Protein AF-A0A356QLD7-F1 (afdb_monomer)

Radius of gyration: 37.2 Å; Cα contacts (8 Å, |Δi|>4): 1533; chains: 1; bounding box: 114×73×101 Å

pLDDT: mean 79.78, std 14.45, range [24.66, 9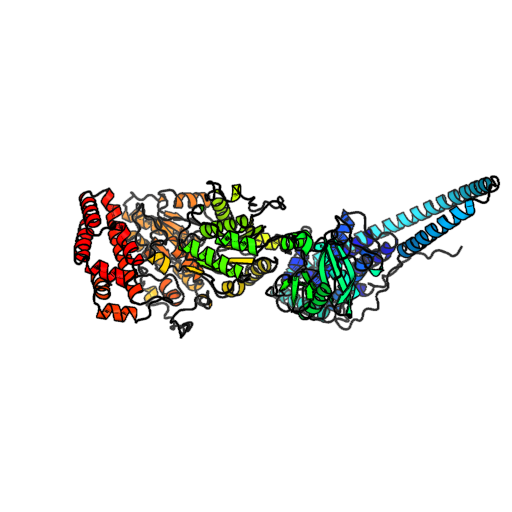7.38]

Foldseek 3Di:
DPDDDDPDDDQDPLQNLCVQPAPLLRLLLVQLLVCLQPHLLSNLLSLLVSLQLLLLVLCLLLLHDDDPPQDPLNSLLSSCVLLVFFQLLSLLSLLSNVLNVCSVPVVDDDSVSSQLSSVSSSLNSQLSCLLDPPCHLVDDGDDDDRRDHVVVVVVVVVVVVVVVVVVVVVVVVDDDDPPVVVVVVVVVVVVVVVVVVVVVVVVVVVVVVVVVSVVVSVVSVVVSVVVSVVSSVVVVVDDPVVSSVSNVSSSVSSVSSVVSRFDDPVNQQVLQQVLCVLLPEAGDLVCQEVVNVHAAAAPHWYWHAQCWFADPNDIDTFRTFTDHRQEGAETEAEDGLQDQFLVCQVVRQRRQQRDDADPPHDFLVVVLVHPDAADQDPDTHRRHQKYKTAHSAFADPVPQRRHAIWIFGRNDPPTDIGHARGDHHPVLSNLVSNDDLVQLLVQLVPDDCVQLPADPQLVVQLVLVSVCVVVVNLFAEEAEAFQNCPLSSVQSNLVSCCVSVVWQAEEEEEADLLVLVVSVVCQCCRQGPPGGGNCVVAPEDGEPNPPPQPRHRYYYYYLVRLLCQQSVDPSHDAQSSTAEYEYEALVPLAFPQDDDDPVCVVVVDSVVSNVSSVCSVRNHPYRYYYYHNQAEQSSCVRRNDHSYHDALLNCVLLVQWFFADDADEDDDPCNVVPDDDDPPDQPPCQPPVARDRPSHYDDFFDPDDQVVLLVVLLDLVNLLVVLLVVLVVDDLQDLAAEEEAHSDPSSLVSNLVSNQVNNCVVVVNPDDSQLEDEQEPPDPPNVVQLVCCQPHSGPRYYYYHQPPLDSHARQRHQEYEYSGAGGGLRSVSSSVSNHTGDDLLNLDLYHHYHYHSCNCVVCVSSHRSDGLCNDPPQDLVNLLCCLQDPVSVVVQQVDCDRDVVDTNLLSSLSVNLSVQLSLQSLLVNCCVVPVVSVVLQVVVCVVLVHRSNCVSSVLNVCGSNVSNVSCVVVVCVVVSSVVSNVSSD

Structure (mmCIF, N/CA/C/O backbone):
data_AF-A0A356QLD7-F1
#
_entry.id   AF-A0A356QLD7-F1
#
loop_
_atom_site.group_PDB
_atom_site.id
_atom_site.type_symbol
_atom_site.label_atom_id
_atom_site.label_alt_id
_atom_site.label_comp_id
_atom_site.label_asym_id
_atom_site.label_entity_id
_atom_site.label_seq_id
_atom_site.pdbx_PDB_ins_code
_atom_site.Cartn_x
_atom_site.Cartn_y
_atom_site.Cartn_z
_atom_site.occupancy
_atom_site.B_iso_or_equiv
_atom_site.auth_seq_id
_atom_site.auth_comp_id
_atom_site.auth_asym_id
_atom_site.auth_atom_id
_atom_site.pdbx_PDB_model_num
ATOM 1 N N . MET A 1 1 ? 48.887 16.736 -51.682 1.00 33.44 1 MET A N 1
ATOM 2 C CA . MET A 1 1 ? 48.473 17.944 -50.942 1.00 33.44 1 MET A CA 1
ATOM 3 C C . MET A 1 1 ? 47.177 18.452 -51.555 1.00 33.44 1 MET A C 1
ATOM 5 O O . MET A 1 1 ? 47.210 19.266 -52.467 1.00 33.44 1 MET A O 1
ATOM 9 N N . GLU A 1 2 ? 46.053 17.911 -51.096 1.00 24.66 2 GLU A N 1
ATOM 10 C CA . GLU A 1 2 ? 44.756 18.596 -51.143 1.00 24.66 2 GLU A CA 1
ATOM 11 C C . GLU A 1 2 ? 44.578 19.289 -49.783 1.00 24.66 2 GLU A C 1
ATOM 13 O O . GLU A 1 2 ? 45.031 18.735 -48.776 1.00 24.66 2 GLU A O 1
ATOM 18 N N . PRO A 1 3 ? 44.007 20.501 -49.714 1.00 34.22 3 PRO A N 1
ATOM 19 C CA . PRO A 1 3 ? 43.864 21.204 -48.450 1.00 34.22 3 PRO A CA 1
ATOM 20 C C . PRO A 1 3 ? 42.739 20.564 -47.630 1.00 34.22 3 PRO A C 1
ATOM 22 O O . PRO A 1 3 ? 41.598 20.488 -48.086 1.00 34.22 3 PRO A O 1
ATOM 25 N N . PHE A 1 4 ? 43.058 20.137 -46.406 1.00 29.44 4 PHE A N 1
ATOM 26 C CA . PHE A 1 4 ? 42.054 19.834 -45.391 1.00 29.44 4 PHE A CA 1
ATOM 27 C C . PHE A 1 4 ? 41.174 21.072 -45.178 1.00 29.44 4 PHE A C 1
ATOM 29 O O . PHE A 1 4 ? 41.650 22.197 -45.003 1.00 29.44 4 PHE A O 1
ATOM 36 N N . VAL A 1 5 ? 39.869 20.853 -45.289 1.00 28.53 5 VAL A N 1
ATOM 37 C CA . VAL A 1 5 ? 38.830 21.877 -45.238 1.00 28.53 5 VAL A CA 1
ATOM 38 C C . VAL A 1 5 ? 38.824 22.535 -43.857 1.00 28.53 5 VAL A C 1
ATOM 40 O O . VAL A 1 5 ? 38.742 21.860 -42.836 1.00 28.53 5 VAL A O 1
ATOM 43 N N . ARG A 1 6 ? 38.895 23.871 -43.841 1.00 30.77 6 ARG A N 1
ATOM 44 C CA . ARG A 1 6 ? 38.739 24.710 -42.646 1.00 30.77 6 ARG A CA 1
ATOM 45 C C . ARG A 1 6 ? 37.404 24.401 -41.955 1.00 30.77 6 ARG A C 1
ATOM 47 O O . ARG A 1 6 ? 36.352 24.555 -42.574 1.00 30.77 6 ARG A O 1
ATOM 54 N N . VAL A 1 7 ? 37.441 24.043 -40.672 1.00 35.09 7 VAL A N 1
ATOM 55 C CA . VAL A 1 7 ? 36.260 23.959 -39.796 1.00 35.09 7 VAL A CA 1
ATOM 56 C C . VAL A 1 7 ? 35.836 25.386 -39.425 1.00 35.09 7 VAL A C 1
ATOM 58 O O . VAL A 1 7 ? 36.169 25.901 -38.366 1.00 35.09 7 VAL A O 1
ATOM 61 N N . SER A 1 8 ? 35.187 26.087 -40.353 1.00 35.03 8 SER A N 1
ATOM 62 C CA . SER A 1 8 ? 34.540 27.380 -40.101 1.00 35.03 8 SER A CA 1
ATOM 63 C C . SER A 1 8 ? 33.029 27.176 -40.031 1.00 35.03 8 SER A C 1
ATOM 65 O O . SER A 1 8 ? 32.467 26.652 -40.991 1.00 35.03 8 SER A O 1
ATOM 67 N N . ASP A 1 9 ? 32.401 27.584 -38.923 1.00 42.88 9 ASP A N 1
ATOM 68 C CA . ASP A 1 9 ? 30.949 27.742 -38.734 1.00 42.88 9 ASP A CA 1
ATOM 69 C C . ASP A 1 9 ? 30.072 26.693 -39.439 1.00 42.88 9 ASP A C 1
ATOM 71 O O . ASP A 1 9 ? 29.274 27.002 -40.328 1.00 42.88 9 ASP A O 1
ATOM 75 N N . GLN A 1 10 ? 30.184 25.425 -39.036 1.00 48.69 10 GLN A N 1
ATOM 76 C CA . GLN A 1 10 ? 29.181 24.437 -39.426 1.00 48.69 10 GLN A CA 1
ATOM 77 C C . GLN A 1 10 ? 27.925 24.635 -38.575 1.00 48.69 10 GLN A C 1
ATOM 79 O O . GLN A 1 10 ? 27.819 24.154 -37.450 1.00 48.69 10 GLN A O 1
ATOM 84 N N . ILE A 1 11 ? 26.958 25.365 -39.133 1.00 56.25 11 ILE A N 1
ATOM 85 C CA . ILE A 1 11 ? 25.575 25.363 -38.653 1.00 56.25 11 ILE A CA 1
ATOM 86 C C . ILE A 1 11 ? 25.103 23.906 -38.643 1.00 56.25 11 ILE A C 1
ATOM 88 O O . ILE A 1 11 ? 25.112 23.256 -39.691 1.00 56.25 11 ILE A O 1
ATOM 92 N N . SER A 1 12 ? 24.683 23.406 -37.476 1.00 62.44 12 SER A N 1
ATOM 93 C CA . SER A 1 12 ? 24.125 22.060 -37.342 1.00 62.44 12 SER A CA 1
ATOM 94 C C . SER A 1 12 ? 23.079 21.771 -38.423 1.00 62.44 12 SER A C 1
ATOM 96 O O . SER A 1 12 ? 22.061 22.465 -38.533 1.00 62.44 12 SER A O 1
ATOM 98 N N . THR A 1 13 ? 23.295 20.712 -39.205 1.00 69.44 13 THR A N 1
ATOM 99 C CA . THR A 1 13 ? 22.360 20.331 -40.275 1.00 69.44 13 THR A CA 1
ATOM 100 C C . THR A 1 13 ? 21.088 19.700 -39.710 1.00 69.44 13 THR A C 1
ATOM 102 O O . THR A 1 13 ? 20.007 19.925 -40.263 1.00 69.44 13 THR A O 1
ATOM 105 N N . ASN A 1 14 ? 21.166 18.983 -38.579 1.00 81.62 14 ASN A N 1
ATOM 106 C CA . ASN A 1 14 ? 19.990 18.348 -37.984 1.00 81.62 14 ASN A CA 1
ATOM 107 C C . ASN A 1 14 ? 19.197 19.239 -37.020 1.00 81.62 14 ASN A C 1
ATOM 109 O O . ASN A 1 14 ? 18.031 18.907 -36.794 1.00 81.62 14 ASN A O 1
ATOM 113 N N . PHE A 1 15 ? 19.772 20.327 -36.486 1.00 86.44 15 PHE A N 1
ATOM 114 C CA . PHE A 1 15 ? 19.157 21.165 -35.438 1.00 86.44 15 PHE A CA 1
ATOM 115 C C . PHE A 1 15 ? 19.033 22.660 -35.789 1.00 86.44 15 PHE A C 1
ATOM 117 O O . PHE A 1 15 ? 18.565 23.446 -34.965 1.00 86.44 15 PHE A O 1
ATOM 124 N N . SER A 1 16 ? 19.389 23.072 -37.011 1.00 83.31 16 SER A N 1
ATOM 125 C CA . SER A 1 16 ? 19.324 24.474 -37.478 1.00 83.31 16 SER A CA 1
ATOM 126 C C . SER A 1 16 ? 17.988 25.190 -37.220 1.00 83.31 16 SER A C 1
ATOM 128 O O . SER A 1 16 ? 17.970 26.395 -36.973 1.00 83.31 16 SER A O 1
ATOM 130 N N . PHE A 1 17 ? 16.864 24.468 -37.213 1.00 85.88 17 PHE A N 1
ATOM 131 C CA . PHE A 1 17 ? 15.532 25.028 -36.945 1.00 85.88 17 PHE A CA 1
ATOM 132 C C . PHE A 1 17 ? 15.343 25.550 -35.506 1.00 85.88 17 PHE A C 1
ATOM 134 O O . PHE A 1 17 ? 14.392 26.288 -35.240 1.00 85.88 17 PHE A O 1
ATOM 141 N N . LEU A 1 18 ? 16.227 25.202 -34.562 1.00 85.81 18 LEU A N 1
ATOM 142 C CA . LEU A 1 18 ? 16.182 25.730 -33.193 1.00 85.81 18 LEU A CA 1
ATOM 143 C C . LEU A 1 18 ? 16.596 27.207 -33.102 1.00 85.81 18 LEU A C 1
ATOM 145 O O . LEU A 1 18 ? 16.287 27.846 -32.098 1.00 85.81 18 LEU A O 1
ATOM 149 N N . ALA A 1 19 ? 17.194 27.770 -34.162 1.00 83.19 19 ALA A N 1
ATOM 150 C CA . ALA A 1 19 ? 17.590 29.180 -34.236 1.00 83.19 19 ALA A CA 1
ATOM 151 C C . ALA A 1 19 ? 16.416 30.155 -34.044 1.00 83.19 19 ALA A C 1
ATOM 153 O O . ALA A 1 19 ? 16.621 31.312 -33.691 1.00 83.19 19 ALA A O 1
ATOM 154 N N . GLU A 1 20 ? 15.182 29.696 -34.272 1.00 83.69 20 GLU A N 1
ATOM 155 C CA . GLU A 1 20 ? 13.974 30.489 -34.045 1.00 83.69 20 GLU A CA 1
ATOM 156 C C . GLU A 1 20 ? 13.702 30.774 -32.556 1.00 83.69 20 GLU A C 1
ATOM 158 O O . GLU A 1 20 ? 13.018 31.746 -32.238 1.00 83.69 20 GLU A O 1
ATOM 163 N N . HIS A 1 21 ? 14.235 29.944 -31.655 1.00 83.06 21 HIS A N 1
ATOM 164 C CA . HIS A 1 21 ? 13.969 30.012 -30.216 1.00 83.06 21 HIS A CA 1
ATOM 165 C C . HIS A 1 21 ? 15.100 30.700 -29.457 1.00 83.06 21 HIS A C 1
ATOM 167 O O . HIS A 1 21 ? 14.881 31.722 -28.803 1.00 83.06 21 HIS A O 1
ATOM 173 N N . ASP A 1 22 ? 16.310 30.143 -29.547 1.00 83.56 22 ASP A N 1
ATOM 174 C CA . ASP A 1 22 ? 17.492 30.682 -28.880 1.00 83.56 22 ASP A CA 1
ATOM 175 C C . ASP A 1 22 ? 18.788 30.235 -29.578 1.00 83.56 22 ASP A C 1
ATOM 177 O O . ASP A 1 22 ? 18.881 29.120 -30.102 1.00 83.56 22 ASP A O 1
ATOM 181 N N . ALA A 1 23 ? 19.800 31.105 -29.573 1.00 81.38 23 ALA A N 1
ATOM 182 C CA . ALA A 1 23 ? 21.108 30.820 -30.157 1.00 81.38 23 ALA A CA 1
ATOM 183 C C . ALA A 1 23 ? 21.855 29.722 -29.381 1.00 81.38 23 ALA A C 1
ATOM 185 O O . ALA A 1 23 ? 22.557 28.916 -29.999 1.00 81.38 23 ALA A O 1
ATOM 186 N N . LEU A 1 24 ? 21.639 29.631 -28.061 1.00 83.44 24 LEU A N 1
ATOM 187 C CA . LEU A 1 24 ? 22.278 28.630 -27.206 1.00 83.44 24 LEU A CA 1
ATOM 188 C C . LEU A 1 24 ? 21.906 27.201 -27.628 1.00 83.44 24 LEU A C 1
ATOM 190 O O . LEU A 1 24 ? 22.767 26.324 -27.664 1.00 83.44 24 LEU A O 1
ATOM 194 N N . PHE A 1 25 ? 20.645 26.956 -28.004 1.00 86.50 25 PHE A N 1
ATOM 195 C CA . PHE A 1 25 ? 20.192 25.623 -28.420 1.00 86.50 25 PHE A CA 1
ATOM 196 C C . PHE A 1 25 ? 20.916 25.135 -29.676 1.00 86.50 25 PHE A C 1
ATOM 198 O O . PHE A 1 25 ? 21.322 23.976 -29.755 1.00 86.50 25 PHE A O 1
ATOM 205 N N . VAL A 1 26 ? 21.108 26.027 -30.651 1.00 83.94 26 VAL A N 1
ATOM 206 C CA . VAL A 1 26 ? 21.819 25.706 -31.895 1.00 83.94 26 VAL A CA 1
ATOM 207 C C . VAL A 1 26 ? 23.294 25.462 -31.620 1.00 83.94 26 VAL A C 1
ATOM 209 O O . VAL A 1 26 ? 23.865 24.546 -32.205 1.00 83.94 26 VAL A O 1
ATOM 212 N N . GLN A 1 27 ? 23.913 26.234 -30.724 1.00 82.00 27 GLN A N 1
ATOM 213 C CA . GLN A 1 27 ? 25.315 26.034 -30.364 1.00 82.00 27 GLN A CA 1
ATOM 214 C C . GLN A 1 27 ? 25.544 24.721 -29.620 1.00 82.00 27 GLN A C 1
ATOM 216 O O . GLN A 1 27 ? 26.436 23.974 -30.009 1.00 82.00 27 GLN A O 1
ATOM 221 N N . LEU A 1 28 ? 24.723 24.397 -28.616 1.00 84.75 28 LEU A N 1
ATOM 222 C CA . LEU A 1 28 ? 24.818 23.122 -27.897 1.00 84.75 28 LEU A CA 1
ATOM 223 C C . LEU A 1 28 ? 24.636 21.932 -28.846 1.00 84.75 28 LEU A C 1
ATOM 225 O O . LEU A 1 28 ? 25.410 20.978 -28.794 1.00 84.75 28 LEU A O 1
ATOM 229 N N . ALA A 1 29 ? 23.665 22.016 -29.759 1.00 85.38 29 ALA A N 1
ATOM 230 C CA . ALA A 1 29 ? 23.437 20.980 -30.759 1.00 85.38 29 ALA A CA 1
ATOM 231 C C . ALA A 1 29 ? 24.571 20.880 -31.797 1.00 85.38 29 ALA A C 1
ATOM 233 O O . ALA A 1 29 ? 24.997 19.779 -32.133 1.00 85.38 29 ALA A O 1
ATOM 234 N N . SER A 1 30 ? 25.096 22.011 -32.282 1.00 82.69 30 SER A N 1
ATOM 235 C CA . SER A 1 30 ? 26.206 22.030 -33.252 1.00 82.69 30 SER A CA 1
ATOM 236 C C . SER A 1 30 ? 27.509 21.540 -32.622 1.00 82.69 30 SER A C 1
ATOM 238 O O . SER A 1 30 ? 28.257 20.805 -33.257 1.00 82.69 30 SER A O 1
ATOM 240 N N . ALA A 1 31 ? 27.757 21.886 -31.357 1.00 81.62 31 ALA A N 1
ATOM 241 C CA . ALA A 1 31 ? 28.888 21.376 -30.594 1.00 81.62 31 ALA A CA 1
ATOM 242 C C . ALA A 1 31 ? 28.775 19.862 -30.367 1.00 81.62 31 ALA A C 1
ATOM 244 O O . ALA A 1 31 ? 29.774 19.161 -30.487 1.00 81.62 31 ALA A O 1
ATOM 245 N N . ALA A 1 32 ? 27.569 19.347 -30.096 1.00 84.94 32 ALA A N 1
ATOM 246 C CA . ALA A 1 32 ? 27.335 17.909 -30.004 1.00 84.94 32 ALA A CA 1
ATOM 247 C C . ALA A 1 32 ? 27.616 17.194 -31.338 1.00 84.94 32 ALA A C 1
ATOM 249 O O . ALA A 1 32 ? 28.339 16.204 -31.362 1.00 84.94 32 ALA A O 1
ATOM 250 N N . GLU A 1 33 ? 27.100 17.706 -32.459 1.00 83.56 33 GLU A N 1
ATOM 251 C CA . GLU A 1 33 ? 27.354 17.114 -33.781 1.00 83.56 33 GLU A CA 1
ATOM 252 C C . GLU A 1 33 ? 28.825 17.178 -34.195 1.00 83.56 33 GLU A C 1
ATOM 254 O O . GLU A 1 33 ? 29.344 16.207 -34.741 1.00 83.56 33 GLU A O 1
ATOM 259 N N . GLY A 1 34 ? 29.501 18.297 -33.925 1.00 78.88 34 GLY A N 1
ATOM 260 C CA . GLY A 1 34 ? 30.918 18.470 -34.238 1.00 78.88 34 GLY A CA 1
ATOM 261 C C . GLY A 1 34 ? 31.825 17.588 -33.380 1.00 78.88 34 GLY A C 1
ATOM 262 O O . GLY A 1 34 ? 32.821 17.066 -33.876 1.00 78.88 34 GLY A O 1
ATOM 263 N N . ALA A 1 35 ? 31.461 17.370 -32.113 1.00 78.06 35 ALA A N 1
ATOM 264 C CA . ALA A 1 35 ? 32.201 16.492 -31.213 1.00 78.06 35 ALA A CA 1
ATOM 265 C C . ALA A 1 35 ? 31.995 15.002 -31.524 1.00 78.06 35 ALA A C 1
ATOM 267 O O . ALA A 1 35 ? 32.831 14.199 -31.124 1.00 78.06 35 ALA A O 1
ATOM 268 N N . PHE A 1 36 ? 30.947 14.617 -32.263 1.00 80.38 36 PHE A N 1
ATOM 269 C CA . PHE A 1 36 ? 30.602 13.211 -32.512 1.00 80.38 36 PHE A CA 1
ATOM 270 C C . PHE A 1 36 ? 31.763 12.373 -33.052 1.00 80.38 36 PHE A C 1
ATOM 272 O O . PHE A 1 36 ? 31.969 11.239 -32.617 1.00 80.38 36 PHE A O 1
ATOM 279 N N . SER A 1 37 ? 32.525 12.920 -34.000 1.00 71.56 37 SER A N 1
ATOM 280 C CA . SER A 1 37 ? 33.639 12.212 -34.631 1.00 71.56 37 SER A CA 1
ATOM 281 C C . SER A 1 37 ? 34.888 12.148 -33.751 1.00 71.56 37 SER A C 1
ATOM 283 O O . SER A 1 37 ? 35.644 11.188 -33.845 1.00 71.56 37 SER A O 1
ATOM 285 N N . SER A 1 38 ? 35.127 13.157 -32.913 1.00 69.31 38 SER A N 1
ATOM 286 C CA . SER A 1 38 ? 36.355 13.265 -32.116 1.00 69.31 38 SER A CA 1
ATOM 287 C C . SER A 1 38 ? 36.207 12.712 -30.700 1.00 69.31 38 SER A C 1
ATOM 289 O O . SER A 1 38 ? 37.148 12.128 -30.174 1.00 69.31 38 SER A O 1
ATOM 291 N N . ASP A 1 39 ? 35.046 12.921 -30.080 1.00 77.06 39 ASP A N 1
ATOM 292 C CA . ASP A 1 39 ? 34.749 12.548 -28.701 1.00 77.06 39 ASP A CA 1
ATOM 293 C C . ASP A 1 39 ? 33.236 12.270 -28.497 1.00 77.06 39 ASP A C 1
ATOM 295 O O . ASP A 1 39 ? 32.429 13.191 -28.275 1.00 77.06 39 ASP A O 1
ATOM 299 N N . PRO A 1 40 ? 32.831 10.985 -28.521 1.00 78.06 40 PRO A N 1
ATOM 300 C CA . PRO A 1 40 ? 31.472 10.548 -28.187 1.00 78.06 40 PRO A CA 1
ATOM 301 C C . PRO A 1 40 ? 30.995 11.032 -26.817 1.00 78.06 40 PRO A C 1
ATOM 303 O O . PRO A 1 40 ? 29.808 11.309 -26.628 1.00 78.06 40 PRO A O 1
ATOM 306 N N . ASN A 1 41 ? 31.920 11.183 -25.869 1.00 81.00 41 ASN A N 1
ATOM 307 C CA . ASN A 1 41 ? 31.598 11.546 -24.503 1.00 81.00 41 ASN A CA 1
ATOM 308 C C . ASN A 1 41 ? 31.122 12.992 -24.419 1.00 81.00 41 ASN A C 1
ATOM 310 O O . ASN A 1 41 ? 30.043 13.281 -23.895 1.00 81.00 41 ASN A O 1
ATOM 314 N N . THR A 1 42 ? 31.892 13.897 -25.026 1.00 82.75 42 THR A N 1
ATOM 315 C CA . THR A 1 42 ? 31.510 15.306 -25.159 1.00 82.75 42 THR A CA 1
ATOM 316 C C . THR A 1 42 ? 30.181 15.448 -25.899 1.00 82.75 42 THR A C 1
ATOM 318 O O . THR A 1 42 ? 29.357 16.272 -25.505 1.00 82.75 42 THR A O 1
ATOM 321 N N . THR A 1 43 ? 29.911 14.608 -26.902 1.00 85.31 43 THR A N 1
ATOM 322 C CA . THR A 1 43 ? 28.624 14.616 -27.619 1.00 85.31 43 THR A CA 1
ATOM 323 C C . THR A 1 43 ? 27.444 14.398 -26.674 1.00 85.31 43 THR A C 1
ATOM 325 O O . THR A 1 43 ? 26.534 15.226 -26.626 1.00 85.31 43 THR A O 1
ATOM 328 N N . LEU A 1 44 ? 27.472 13.336 -25.864 1.00 85.75 44 LEU A N 1
ATOM 329 C CA . LEU A 1 44 ? 26.398 13.022 -24.915 1.00 85.75 44 LEU A CA 1
ATOM 330 C C . LEU A 1 44 ? 26.243 14.082 -23.818 1.00 85.75 44 LEU A C 1
ATOM 332 O O . LEU A 1 44 ? 25.118 14.448 -23.469 1.00 85.75 44 LEU A O 1
ATOM 336 N N . ILE A 1 45 ? 27.352 14.638 -23.322 1.00 85.12 45 ILE A N 1
ATOM 337 C CA . ILE A 1 45 ? 27.330 15.737 -22.344 1.00 85.12 45 ILE A CA 1
ATOM 338 C C . ILE A 1 45 ? 26.630 16.970 -22.937 1.00 85.12 45 ILE A C 1
ATOM 340 O O . ILE A 1 45 ? 25.745 17.546 -22.300 1.00 85.12 45 ILE A O 1
ATOM 344 N N . LYS A 1 46 ? 26.965 17.360 -24.175 1.00 86.62 46 LYS A N 1
ATOM 345 C CA . LYS A 1 46 ? 26.334 18.504 -24.857 1.00 86.62 46 LYS A CA 1
ATOM 346 C C . LYS A 1 46 ? 24.857 18.263 -25.165 1.00 86.62 46 LYS A C 1
ATOM 348 O O . LYS A 1 46 ? 24.045 19.177 -25.019 1.00 86.62 46 LYS A O 1
ATOM 353 N N . LEU A 1 47 ? 24.480 17.037 -25.520 1.00 89.94 47 LEU A N 1
ATOM 354 C CA . LEU A 1 47 ? 23.079 16.665 -25.732 1.00 89.94 47 LEU A CA 1
ATOM 355 C C . LEU A 1 47 ? 22.247 16.703 -24.451 1.00 89.94 47 LEU A C 1
ATOM 357 O O . LEU A 1 47 ? 21.096 17.144 -24.476 1.00 89.94 47 LEU A O 1
ATOM 361 N N . ARG A 1 48 ? 22.830 16.302 -23.320 1.00 90.06 48 ARG A N 1
ATOM 362 C CA . ARG A 1 48 ? 22.197 16.469 -22.012 1.00 90.06 48 ARG A CA 1
ATOM 363 C C . ARG A 1 48 ? 21.990 17.943 -21.675 1.00 90.06 48 ARG A C 1
ATOM 365 O O . ARG A 1 48 ? 20.881 18.304 -21.293 1.00 90.06 48 ARG A O 1
ATOM 372 N N . GLN A 1 49 ? 23.008 18.786 -21.869 1.00 88.12 49 GLN A N 1
ATOM 373 C CA . GLN A 1 49 ? 22.896 20.237 -21.661 1.00 88.12 49 GLN A CA 1
ATOM 374 C C . GLN A 1 49 ? 21.781 20.845 -22.526 1.00 88.12 49 GLN A C 1
ATOM 376 O O . GLN A 1 49 ? 21.006 21.673 -22.050 1.00 88.12 49 GLN A O 1
ATOM 381 N N . LEU A 1 50 ? 21.640 20.392 -23.778 1.00 89.62 50 LEU A N 1
ATOM 382 C CA . LEU A 1 50 ? 20.525 20.785 -24.642 1.00 89.62 50 LEU A CA 1
ATOM 383 C C . LEU A 1 50 ? 19.170 20.365 -24.045 1.00 89.62 50 LEU A C 1
ATOM 385 O O . LEU A 1 50 ? 18.248 21.176 -23.992 1.00 89.62 50 LEU A O 1
ATOM 389 N N . GLY A 1 51 ? 19.046 19.124 -23.564 1.00 89.19 51 GLY A N 1
ATOM 390 C CA . GLY A 1 51 ? 17.837 18.637 -22.892 1.00 89.19 51 GLY A CA 1
ATOM 391 C C . GLY A 1 51 ? 17.487 19.427 -21.623 1.00 89.19 51 GLY A C 1
ATOM 392 O O . GLY A 1 51 ? 16.327 19.779 -21.417 1.00 89.19 51 GLY A O 1
ATOM 393 N N . GLU A 1 52 ? 18.477 19.758 -20.792 1.00 89.38 52 GLU A N 1
ATOM 394 C CA . GLU A 1 52 ? 18.310 20.604 -19.600 1.00 89.38 52 GLU A CA 1
ATOM 395 C C . GLU A 1 52 ? 17.819 22.006 -19.973 1.00 89.38 52 GLU A C 1
ATOM 397 O O . GLU A 1 52 ? 16.826 22.482 -19.418 1.00 89.38 52 GLU A O 1
ATOM 402 N N . ALA A 1 53 ? 18.444 22.632 -20.973 1.00 87.56 53 ALA A N 1
ATOM 403 C CA . ALA A 1 53 ? 18.077 23.967 -21.426 1.00 87.56 53 ALA A CA 1
ATOM 404 C C . ALA A 1 53 ? 16.639 24.011 -21.979 1.00 87.56 53 ALA A C 1
ATOM 406 O O . ALA A 1 53 ? 15.882 24.927 -21.647 1.00 87.56 53 ALA A O 1
ATOM 407 N N . LEU A 1 54 ? 16.220 22.994 -22.748 1.00 90.44 54 LEU A N 1
ATOM 408 C CA . LEU A 1 54 ? 14.840 22.862 -23.236 1.00 90.44 54 LEU A CA 1
ATOM 409 C C . LEU A 1 54 ? 13.830 22.682 -22.089 1.00 90.44 54 LEU A C 1
ATOM 411 O O . LEU A 1 54 ? 12.754 23.285 -22.121 1.00 90.44 54 LEU A O 1
ATOM 415 N N . ALA A 1 55 ? 14.164 21.884 -21.069 1.00 88.69 55 ALA A N 1
ATOM 416 C CA . ALA A 1 55 ? 13.306 21.674 -19.901 1.00 88.69 55 ALA A CA 1
ATOM 417 C C . ALA A 1 55 ? 13.150 22.958 -19.067 1.00 88.69 55 ALA A C 1
ATOM 419 O O . ALA A 1 55 ? 12.030 23.327 -18.710 1.00 88.69 55 ALA A O 1
ATOM 420 N N . GLN A 1 56 ? 14.244 23.680 -18.815 1.00 87.88 56 GLN A N 1
ATOM 421 C CA . GLN A 1 56 ? 14.222 24.970 -18.115 1.00 87.88 56 GLN A CA 1
ATOM 422 C C . GLN A 1 56 ? 13.412 26.020 -18.882 1.00 87.88 56 GLN A C 1
ATOM 424 O O . GLN A 1 56 ? 12.605 26.735 -18.287 1.00 87.88 56 GLN A O 1
ATOM 429 N N . HIS A 1 57 ? 13.556 26.075 -20.210 1.00 87.94 57 HIS A N 1
ATOM 430 C CA . HIS A 1 57 ? 12.764 26.978 -21.044 1.00 87.94 57 HIS A CA 1
ATOM 431 C C . HIS A 1 57 ? 11.268 26.658 -20.961 1.00 87.94 57 HIS A C 1
ATOM 433 O O . HIS A 1 57 ? 10.432 27.554 -20.844 1.00 87.94 57 HIS A O 1
ATOM 439 N N . LEU A 1 58 ? 10.916 25.370 -20.992 1.00 86.50 58 LEU A N 1
ATOM 440 C CA . LEU A 1 58 ? 9.536 24.913 -20.857 1.00 86.50 58 LEU A CA 1
ATOM 441 C C . LEU A 1 58 ? 8.951 25.258 -19.478 1.00 86.50 58 LEU A C 1
ATOM 443 O O . LEU A 1 58 ? 7.797 25.685 -19.393 1.00 86.50 58 LEU A O 1
ATOM 447 N N . ALA A 1 59 ? 9.744 25.108 -18.415 1.00 85.50 59 ALA A N 1
ATOM 448 C CA . ALA A 1 59 ? 9.352 25.464 -17.055 1.00 85.50 59 ALA A CA 1
ATOM 449 C C . ALA A 1 59 ? 9.123 26.973 -16.919 1.00 85.50 59 ALA A C 1
ATOM 451 O O . ALA A 1 59 ? 8.076 27.386 -16.414 1.00 85.50 59 ALA A O 1
ATOM 452 N N . ALA A 1 60 ? 10.028 27.783 -17.476 1.00 84.31 60 ALA A N 1
ATOM 453 C CA . ALA A 1 60 ? 9.885 29.233 -17.529 1.00 84.31 60 ALA A CA 1
ATOM 454 C C . ALA A 1 60 ? 8.614 29.644 -18.288 1.00 84.31 60 ALA A C 1
ATOM 456 O O . ALA A 1 60 ? 7.810 30.396 -17.756 1.00 84.31 60 ALA A O 1
ATOM 457 N N . LEU A 1 61 ? 8.348 29.085 -19.475 1.00 81.94 61 LEU A N 1
ATOM 458 C CA . LEU A 1 61 ? 7.136 29.392 -20.255 1.00 81.94 61 LEU A CA 1
ATOM 459 C C . LEU A 1 61 ? 5.820 29.039 -19.539 1.00 81.94 61 LEU A C 1
ATOM 461 O O . LEU A 1 61 ? 4.775 29.608 -19.866 1.00 81.94 61 LEU A O 1
ATOM 465 N N . SER A 1 62 ? 5.871 28.091 -18.603 1.00 79.50 62 SER A N 1
ATOM 466 C CA . SER A 1 62 ? 4.710 27.520 -17.907 1.00 79.50 62 SER A CA 1
ATOM 467 C C . SER A 1 62 ? 4.510 28.068 -16.490 1.00 79.50 62 SER A C 1
ATOM 469 O O . SER A 1 62 ? 3.606 27.608 -15.782 1.00 79.50 62 SER A O 1
ATOM 471 N N . GLY A 1 63 ? 5.364 29.010 -16.066 1.00 76.75 63 GLY A N 1
ATOM 472 C CA . GLY A 1 63 ? 5.366 29.562 -14.711 1.00 76.75 63 GLY A CA 1
ATOM 473 C C . GLY A 1 63 ? 5.607 28.491 -13.646 1.00 76.75 63 GLY A C 1
ATOM 474 O O . GLY A 1 63 ? 4.871 28.429 -12.663 1.00 76.75 63 GLY A O 1
ATOM 475 N N . ILE A 1 64 ? 6.550 27.577 -13.889 1.00 81.69 64 ILE A N 1
ATOM 476 C CA . ILE A 1 64 ? 6.968 26.551 -12.927 1.00 81.69 64 ILE A CA 1
ATOM 477 C C . ILE A 1 64 ? 8.278 27.013 -12.300 1.00 81.69 64 ILE A C 1
ATOM 479 O O . ILE A 1 64 ? 9.254 27.262 -13.007 1.00 81.69 64 ILE A O 1
ATOM 483 N N . GLU A 1 65 ? 8.293 27.120 -10.975 1.00 78.75 65 GLU A N 1
ATOM 484 C CA . GLU A 1 65 ? 9.465 27.565 -10.226 1.00 78.75 65 GLU A CA 1
ATOM 485 C C . GLU A 1 65 ? 10.543 26.477 -10.157 1.00 78.75 65 GLU A C 1
ATOM 487 O O . GLU A 1 65 ? 10.269 25.299 -9.885 1.00 78.75 65 GLU A O 1
ATOM 492 N N . PHE A 1 66 ? 11.782 26.902 -10.384 1.00 83.25 66 PHE A N 1
ATOM 493 C CA . PHE A 1 66 ? 12.995 26.117 -10.207 1.00 83.25 66 PHE A CA 1
ATOM 494 C C . PHE A 1 66 ? 14.156 27.054 -9.876 1.00 83.25 66 PHE A C 1
ATOM 496 O O . PHE A 1 66 ? 14.164 28.213 -10.297 1.00 83.25 66 PHE A O 1
ATOM 503 N N . ASP A 1 67 ? 15.122 26.536 -9.131 1.00 79.69 67 ASP A N 1
ATOM 504 C CA . ASP A 1 67 ? 16.314 27.246 -8.676 1.00 79.69 67 ASP A CA 1
ATOM 505 C C . ASP A 1 67 ? 17.593 26.457 -9.010 1.00 79.69 67 ASP A C 1
ATOM 507 O O . ASP A 1 67 ? 17.549 25.414 -9.663 1.00 79.69 67 ASP A O 1
ATOM 511 N N . GLU A 1 68 ? 18.742 26.962 -8.557 1.00 73.44 68 GLU A N 1
ATOM 512 C CA . GLU A 1 68 ? 20.055 26.335 -8.765 1.00 73.44 68 GLU A CA 1
ATOM 513 C C . GLU A 1 68 ? 20.225 25.011 -7.989 1.00 73.44 68 GLU A C 1
ATOM 515 O O . GLU A 1 68 ? 21.132 24.240 -8.293 1.00 73.44 68 GLU A O 1
ATOM 520 N N . GLN A 1 69 ? 19.359 24.718 -7.008 1.00 75.75 69 GLN A N 1
ATOM 521 C CA . GLN A 1 69 ? 19.372 23.467 -6.234 1.00 75.75 69 GLN A CA 1
ATOM 522 C C . GLN A 1 69 ? 18.425 22.403 -6.807 1.00 75.75 69 GLN A C 1
ATOM 524 O O . GLN A 1 69 ? 18.536 21.223 -6.469 1.00 75.75 69 GLN A O 1
ATOM 529 N N . THR A 1 70 ? 17.500 22.801 -7.680 1.00 79.50 70 THR A N 1
ATOM 530 C CA . THR A 1 70 ? 16.513 21.911 -8.285 1.00 79.50 70 THR A CA 1
ATOM 531 C C . THR A 1 70 ? 17.206 20.962 -9.261 1.00 79.50 70 THR A C 1
ATOM 533 O O . THR A 1 70 ? 17.688 21.363 -10.320 1.00 79.50 70 THR A O 1
ATOM 536 N N . SER A 1 71 ? 17.223 19.671 -8.928 1.00 82.75 71 SER A N 1
ATOM 537 C CA . SER A 1 71 ? 17.772 18.643 -9.818 1.00 82.75 71 SER A CA 1
ATOM 538 C C . SER A 1 71 ? 16.958 18.514 -11.114 1.00 82.75 71 SER A C 1
ATOM 540 O O . SER A 1 71 ? 15.758 18.797 -11.155 1.00 82.75 71 SER A O 1
ATOM 542 N N . GLN A 1 72 ? 17.581 18.028 -12.194 1.00 81.56 72 GLN A N 1
ATOM 543 C CA . GLN A 1 72 ? 16.871 17.817 -13.462 1.00 81.56 72 GLN A CA 1
ATOM 544 C C . GLN A 1 72 ? 15.717 16.804 -13.321 1.00 81.56 72 GLN A C 1
ATOM 546 O O . GLN A 1 72 ? 14.664 16.986 -13.931 1.00 81.56 72 GLN A O 1
ATOM 551 N N . SER A 1 73 ? 15.885 15.747 -12.517 1.00 81.12 73 SER A N 1
ATOM 552 C CA . SER A 1 73 ? 14.830 14.757 -12.250 1.00 81.12 73 SER A CA 1
ATOM 553 C C . SER A 1 73 ? 13.633 15.394 -11.539 1.00 81.12 73 SER A C 1
ATOM 555 O O . SER A 1 73 ? 12.487 15.179 -11.943 1.00 81.12 73 SER A O 1
ATOM 557 N N . GLU A 1 74 ? 13.889 16.251 -10.551 1.00 81.19 74 GLU A N 1
ATOM 558 C CA . GLU A 1 74 ? 12.857 17.025 -9.867 1.00 81.19 74 GLU A CA 1
ATOM 559 C C . GLU A 1 74 ? 12.159 18.026 -10.801 1.00 81.19 74 GLU A C 1
ATOM 561 O O . GLU A 1 74 ? 10.927 18.111 -10.798 1.00 81.19 74 GLU A O 1
ATOM 566 N N . LEU A 1 75 ? 12.910 18.733 -11.651 1.00 85.06 75 LEU A N 1
ATOM 567 C CA . LEU A 1 75 ? 12.348 19.662 -12.634 1.00 85.06 75 LEU A CA 1
ATOM 568 C C . LEU A 1 75 ? 11.413 18.945 -13.618 1.00 85.06 75 LEU A C 1
ATOM 570 O O . LEU A 1 75 ? 10.296 19.405 -13.859 1.00 85.06 75 LEU A O 1
ATOM 574 N N . LEU A 1 76 ? 11.832 17.792 -14.149 1.00 85.56 76 LEU A N 1
ATOM 575 C CA . LEU A 1 76 ? 11.011 16.968 -15.042 1.00 85.56 76 LEU A CA 1
ATOM 576 C C . LEU A 1 76 ? 9.769 16.416 -14.331 1.00 85.56 76 LEU A C 1
ATOM 578 O O . LEU A 1 76 ? 8.692 16.353 -14.933 1.00 85.56 76 LEU A O 1
ATOM 582 N N . TYR A 1 77 ? 9.884 16.057 -13.050 1.00 81.69 77 TYR A N 1
ATOM 583 C CA . TYR A 1 77 ? 8.741 15.649 -12.236 1.00 81.69 77 TYR A CA 1
ATOM 584 C C . TYR A 1 77 ? 7.718 16.786 -12.084 1.00 81.69 77 TYR A C 1
ATOM 586 O O . TYR A 1 77 ? 6.529 16.571 -12.341 1.00 81.69 77 TYR A O 1
ATOM 594 N N . ARG A 1 78 ? 8.171 18.002 -11.739 1.00 82.12 78 ARG A N 1
ATOM 595 C CA . ARG A 1 78 ? 7.319 19.202 -11.631 1.00 82.12 78 ARG A CA 1
ATOM 596 C C . ARG A 1 78 ? 6.667 19.546 -12.974 1.00 82.12 78 ARG A C 1
ATOM 598 O O . ARG A 1 78 ? 5.451 19.708 -13.035 1.00 82.12 78 ARG A O 1
ATOM 605 N N . LEU A 1 79 ? 7.441 19.560 -14.061 1.00 84.00 79 LEU A N 1
ATOM 606 C CA . LEU A 1 79 ? 6.946 19.774 -15.427 1.00 84.00 79 LEU A CA 1
ATOM 607 C C . LEU A 1 79 ? 5.837 18.795 -15.797 1.00 84.00 79 LEU A C 1
ATOM 609 O O . LEU A 1 79 ? 4.782 19.198 -16.282 1.00 84.00 79 LEU A O 1
ATOM 613 N N . ASN A 1 80 ? 6.055 17.507 -15.543 1.00 80.75 80 ASN A N 1
ATOM 614 C CA . ASN A 1 80 ? 5.072 16.485 -15.854 1.00 80.75 80 ASN A CA 1
ATOM 615 C C . ASN A 1 80 ? 3.805 16.615 -14.997 1.00 80.75 80 ASN A C 1
ATOM 617 O O . ASN A 1 80 ? 2.703 16.408 -15.503 1.00 80.75 80 ASN A O 1
ATOM 621 N N . ARG A 1 81 ? 3.947 16.973 -13.715 1.00 75.00 81 ARG A N 1
ATOM 622 C CA . ARG A 1 81 ? 2.808 17.195 -12.815 1.00 75.00 81 ARG A CA 1
ATOM 623 C C . ARG A 1 81 ? 1.906 18.322 -13.320 1.00 75.00 81 ARG A C 1
ATOM 625 O O . ARG A 1 81 ? 0.691 18.151 -13.362 1.00 75.00 81 ARG A O 1
ATOM 632 N N . GLU A 1 82 ? 2.504 19.438 -13.726 1.00 76.81 82 GLU A N 1
ATOM 633 C CA . GLU A 1 82 ? 1.782 20.660 -14.094 1.00 76.81 82 GLU A CA 1
ATOM 634 C C . GLU A 1 82 ? 1.291 20.663 -15.551 1.00 76.81 82 GLU A C 1
ATOM 636 O O . GLU A 1 82 ? 0.180 21.111 -15.833 1.00 76.81 82 GLU A O 1
ATOM 641 N N . LEU A 1 83 ? 2.094 20.148 -16.489 1.00 77.44 83 LEU A N 1
ATOM 642 C CA . LEU A 1 83 ? 1.782 20.165 -17.926 1.00 77.44 83 LEU A CA 1
ATOM 643 C C . LEU A 1 83 ? 1.157 18.869 -18.439 1.00 77.44 83 LEU A C 1
ATOM 645 O O . LEU A 1 83 ? 0.669 18.854 -19.568 1.00 77.44 83 LEU A O 1
ATOM 649 N N . ARG A 1 84 ? 1.176 17.791 -17.638 1.00 72.69 84 ARG A N 1
ATOM 650 C CA . ARG A 1 84 ? 0.743 16.440 -18.038 1.00 72.69 84 ARG A CA 1
ATOM 651 C C . ARG A 1 84 ? 1.374 16.031 -19.368 1.00 72.69 84 ARG A C 1
ATOM 653 O O . ARG A 1 84 ? 0.670 15.683 -20.317 1.00 72.69 84 ARG A O 1
ATOM 660 N N . LEU A 1 85 ? 2.702 16.144 -19.434 1.00 77.00 85 LEU A N 1
ATOM 661 C CA . LEU A 1 85 ? 3.464 15.775 -20.621 1.00 77.00 85 LEU A CA 1
ATOM 662 C C . LEU A 1 85 ? 3.147 14.333 -21.010 1.00 77.00 85 LEU A C 1
ATOM 664 O O . LEU A 1 85 ? 2.960 13.461 -20.159 1.00 77.00 85 LEU A O 1
ATOM 668 N N . GLU A 1 86 ? 3.090 14.082 -22.313 1.00 74.75 86 GLU A N 1
ATOM 669 C CA . GLU A 1 86 ? 2.902 12.719 -22.776 1.00 74.75 86 GLU A CA 1
ATOM 670 C C . GLU A 1 86 ? 4.111 11.857 -22.393 1.00 74.75 86 GLU A C 1
ATOM 672 O O . GLU A 1 86 ? 5.253 12.326 -22.474 1.00 74.75 86 GLU A O 1
ATOM 677 N N . PRO A 1 87 ? 3.888 10.593 -21.993 1.00 70.75 87 PRO A N 1
ATOM 678 C CA . PRO A 1 87 ? 4.951 9.766 -21.440 1.00 70.75 87 PRO A CA 1
ATOM 679 C C . PRO A 1 87 ? 6.155 9.602 -22.373 1.00 70.75 87 PRO A C 1
ATOM 681 O O . PRO A 1 87 ? 7.284 9.589 -21.903 1.00 70.75 87 PRO A O 1
ATOM 684 N N . GLN A 1 88 ? 5.940 9.555 -23.690 1.00 74.88 88 GLN A N 1
ATOM 685 C CA . GLN A 1 88 ? 7.022 9.452 -24.678 1.00 74.88 88 GLN A CA 1
ATOM 686 C C . GLN A 1 88 ? 8.014 10.617 -24.585 1.00 74.88 88 GLN A C 1
ATOM 688 O O . GLN A 1 88 ? 9.218 10.412 -24.654 1.00 74.88 88 GLN A O 1
ATOM 693 N N . ILE A 1 89 ? 7.528 11.846 -24.393 1.00 83.06 89 ILE A N 1
ATOM 694 C CA . ILE A 1 89 ? 8.394 13.028 -24.293 1.00 83.06 89 ILE A CA 1
ATOM 695 C C . ILE A 1 89 ? 9.191 12.998 -22.993 1.00 83.06 89 ILE A C 1
ATOM 697 O O . ILE A 1 89 ? 10.377 13.331 -22.983 1.00 83.06 89 ILE A O 1
ATOM 701 N N . LYS A 1 90 ? 8.551 12.560 -21.904 1.00 81.19 90 LYS A N 1
ATOM 702 C CA . LYS A 1 90 ? 9.230 12.331 -20.627 1.00 81.19 90 LYS A CA 1
ATOM 703 C C . LYS A 1 90 ? 10.377 11.331 -20.797 1.00 81.19 90 LYS A C 1
ATOM 705 O O . LYS A 1 90 ? 11.462 11.582 -20.280 1.00 81.19 90 LYS A O 1
ATOM 710 N N . GLU A 1 91 ? 10.149 10.257 -21.547 1.00 79.75 91 GLU A N 1
ATOM 711 C CA . GLU A 1 91 ? 11.165 9.246 -21.841 1.00 79.75 91 GLU A CA 1
ATOM 712 C C . GLU A 1 91 ? 12.348 9.831 -22.624 1.00 79.75 91 GLU A C 1
ATOM 714 O O . GLU A 1 91 ? 13.495 9.620 -22.246 1.00 79.75 91 GLU A O 1
ATOM 719 N N . LEU A 1 92 ? 12.099 10.655 -23.650 1.00 86.62 92 LEU A N 1
ATOM 720 C CA . LEU A 1 92 ? 13.177 11.303 -24.413 1.00 86.62 92 LEU A CA 1
ATOM 721 C C . LEU A 1 92 ? 14.066 12.192 -23.525 1.00 86.62 92 LEU A C 1
ATOM 723 O O . LEU A 1 92 ? 15.291 12.138 -23.634 1.00 86.62 92 LEU A O 1
ATOM 727 N N . PHE A 1 93 ? 13.473 12.986 -22.624 1.00 89.06 93 PHE A N 1
ATOM 728 C CA . PHE A 1 93 ? 14.244 13.754 -21.636 1.00 89.06 93 PHE A CA 1
ATOM 729 C C . PHE A 1 93 ? 15.030 12.840 -20.687 1.00 89.06 93 PHE A C 1
ATOM 731 O O . PHE A 1 93 ? 16.172 13.146 -20.341 1.00 89.06 93 PHE A O 1
ATOM 738 N N . HIS A 1 94 ? 14.420 11.734 -20.258 1.00 84.56 94 HIS A N 1
ATOM 739 C CA . HIS A 1 94 ? 15.032 10.782 -19.338 1.00 84.56 94 HIS A CA 1
ATOM 740 C C . HIS A 1 94 ? 16.266 10.103 -19.944 1.00 84.56 94 HIS A C 1
ATOM 742 O O . HIS A 1 94 ? 17.309 10.065 -19.292 1.00 84.56 94 HIS A O 1
ATOM 748 N N . ILE A 1 95 ? 16.181 9.668 -21.203 1.00 84.06 95 ILE A N 1
ATOM 749 C CA . ILE A 1 95 ? 17.275 9.004 -21.925 1.00 84.06 95 ILE A CA 1
ATOM 750 C C . ILE A 1 95 ? 18.479 9.930 -22.071 1.00 84.06 95 ILE A C 1
ATOM 752 O O . ILE A 1 95 ? 19.587 9.562 -21.691 1.00 84.06 95 ILE A O 1
ATOM 756 N N . LEU A 1 96 ? 18.271 11.163 -22.551 1.00 87.81 96 LEU A N 1
ATOM 757 C CA . LEU A 1 96 ? 19.369 12.129 -22.707 1.00 87.81 96 LEU A CA 1
ATOM 758 C C . LEU A 1 96 ? 20.064 12.430 -21.379 1.00 87.81 96 LEU A C 1
ATOM 760 O O . LEU A 1 96 ? 21.279 12.616 -21.333 1.00 87.81 96 LEU A O 1
ATOM 764 N N . ARG A 1 97 ? 19.293 12.465 -20.290 1.00 88.00 97 ARG A N 1
ATOM 765 C CA . ARG A 1 97 ? 19.826 12.648 -18.945 1.00 88.00 97 ARG A CA 1
ATOM 766 C C . ARG A 1 97 ? 20.663 11.454 -18.495 1.00 88.00 97 ARG A C 1
ATOM 768 O O . ARG A 1 97 ? 21.763 11.669 -17.993 1.00 88.00 97 ARG A O 1
ATOM 775 N N . ILE A 1 98 ? 20.162 10.225 -18.644 1.00 82.62 98 ILE A N 1
ATOM 776 C CA . ILE A 1 98 ? 20.882 9.015 -18.215 1.00 82.62 98 ILE A CA 1
ATOM 777 C C . ILE A 1 98 ? 22.170 8.843 -19.015 1.00 82.62 98 ILE A C 1
ATOM 779 O O . ILE A 1 98 ? 23.236 8.710 -18.414 1.00 82.62 98 ILE A O 1
ATOM 783 N N . GLU A 1 99 ? 22.099 8.920 -20.341 1.00 82.94 99 GLU A N 1
ATOM 784 C CA . GLU A 1 99 ? 23.276 8.753 -21.196 1.00 82.94 99 GLU A CA 1
ATOM 785 C C . GLU A 1 99 ? 24.303 9.872 -20.969 1.00 82.94 99 GLU A C 1
ATOM 787 O O . GLU A 1 99 ? 25.501 9.614 -20.852 1.00 82.94 99 GLU A O 1
ATOM 792 N N . GLY A 1 100 ? 23.849 11.113 -20.766 1.00 82.25 100 GLY A N 1
ATOM 793 C CA . GLY A 1 100 ? 24.733 12.214 -20.378 1.00 82.25 100 GLY A CA 1
ATOM 794 C C . GLY A 1 100 ? 25.363 12.051 -18.987 1.00 82.25 100 GLY A C 1
ATOM 795 O O . GLY A 1 100 ? 26.515 12.438 -18.780 1.00 82.25 100 GLY A O 1
ATOM 796 N N . ASN A 1 101 ? 24.645 11.475 -18.018 1.00 81.38 101 ASN A N 1
ATOM 797 C CA . ASN A 1 101 ? 25.184 11.149 -16.691 1.00 81.38 101 ASN A CA 1
ATOM 798 C C . ASN A 1 101 ? 26.269 10.068 -16.782 1.00 81.38 101 ASN A C 1
ATOM 800 O O . ASN A 1 101 ? 27.352 10.246 -16.220 1.00 81.38 101 ASN A O 1
ATOM 804 N N . LYS A 1 102 ? 26.004 8.976 -17.515 1.00 76.81 102 LYS A N 1
ATOM 805 C CA . LYS A 1 102 ? 26.988 7.911 -17.770 1.00 76.81 102 LYS A CA 1
ATOM 806 C C . LYS A 1 102 ? 28.250 8.490 -18.409 1.00 76.81 102 LYS A C 1
ATOM 808 O O . LYS A 1 102 ? 29.343 8.264 -17.896 1.00 76.81 102 LYS A O 1
ATOM 813 N N . ALA A 1 103 ? 28.089 9.330 -19.431 1.00 77.75 103 ALA A N 1
ATOM 814 C CA . ALA A 1 103 ? 29.188 10.029 -20.094 1.00 77.75 103 ALA A CA 1
ATOM 815 C C . ALA A 1 103 ? 30.039 10.879 -19.125 1.00 77.75 103 ALA A C 1
ATOM 817 O O . ALA A 1 103 ? 31.272 10.852 -19.143 1.00 77.75 103 ALA A O 1
ATOM 818 N N . THR A 1 104 ? 29.383 11.594 -18.210 1.00 72.69 104 THR A N 1
ATOM 819 C CA . THR A 1 104 ? 30.064 12.459 -17.232 1.00 72.69 104 THR A CA 1
ATOM 820 C C . THR A 1 104 ? 30.861 11.659 -16.191 1.00 72.69 104 THR A C 1
ATOM 822 O O . THR A 1 104 ? 31.930 12.098 -15.772 1.00 72.69 104 THR A O 1
ATOM 825 N N . HIS A 1 105 ? 30.366 10.489 -15.767 1.00 66.12 105 HIS A N 1
ATOM 826 C CA . HIS A 1 105 ? 30.936 9.739 -14.638 1.00 66.12 105 HIS A CA 1
ATOM 827 C C . HIS A 1 105 ? 31.792 8.521 -15.022 1.00 66.12 105 HIS A C 1
ATOM 829 O O . HIS A 1 105 ? 32.666 8.140 -14.244 1.00 66.12 105 HIS A O 1
ATOM 835 N N . GLN A 1 106 ? 31.560 7.890 -16.179 1.00 59.19 106 GLN A N 1
ATOM 836 C CA . GLN A 1 106 ? 32.175 6.602 -16.541 1.00 59.19 106 GLN A CA 1
ATOM 837 C C . GLN A 1 106 ? 33.321 6.717 -17.567 1.00 59.19 106 GLN A C 1
ATOM 839 O O . GLN A 1 106 ? 33.996 5.722 -17.821 1.00 59.19 106 GLN A O 1
ATOM 844 N N . PHE A 1 107 ? 33.593 7.915 -18.113 1.00 53.81 107 PHE A N 1
ATOM 845 C CA . PHE A 1 107 ? 34.728 8.266 -19.000 1.00 53.81 107 PHE A CA 1
ATOM 846 C C . PHE A 1 107 ? 34.976 7.340 -20.217 1.00 53.81 107 PHE A C 1
ATOM 848 O O . PHE A 1 107 ? 36.013 7.443 -20.874 1.00 53.81 107 PHE A O 1
ATOM 855 N N . ARG A 1 108 ? 34.050 6.429 -20.534 1.00 55.91 108 ARG A N 1
ATOM 856 C CA . ARG A 1 108 ? 34.096 5.512 -21.677 1.00 55.91 108 ARG A CA 1
ATOM 857 C C . ARG A 1 108 ? 32.701 5.418 -22.276 1.00 55.91 108 ARG A C 1
ATOM 859 O O . ARG A 1 108 ? 31.839 4.771 -21.697 1.00 55.91 108 ARG A O 1
ATOM 866 N N . THR A 1 109 ? 32.506 6.052 -23.422 1.00 59.84 109 THR A N 1
ATOM 867 C CA . THR A 1 109 ? 31.265 5.989 -24.199 1.00 59.84 109 THR A CA 1
ATOM 868 C C . THR A 1 109 ? 31.590 5.632 -25.639 1.00 59.84 109 THR A C 1
ATOM 870 O O . THR A 1 109 ? 32.667 5.953 -26.154 1.00 59.84 109 THR A O 1
ATOM 873 N N . GLN A 1 110 ? 30.691 4.899 -26.284 1.00 69.38 110 GLN A N 1
ATOM 874 C CA . GLN A 1 110 ? 30.881 4.453 -27.662 1.00 69.38 110 GLN A CA 1
ATOM 875 C C . GLN A 1 110 ? 30.238 5.443 -28.642 1.00 69.38 110 GLN A C 1
ATOM 877 O O . GLN A 1 110 ? 29.229 6.077 -28.336 1.00 69.38 110 GLN A O 1
ATOM 882 N N . HIS A 1 111 ? 30.762 5.530 -29.873 1.00 74.88 111 HIS A N 1
ATOM 883 C CA . HIS A 1 111 ? 30.152 6.345 -30.940 1.00 74.88 111 HIS A CA 1
ATOM 884 C C . HIS A 1 111 ? 28.682 5.975 -31.202 1.00 74.88 111 HIS A C 1
ATOM 886 O O . HIS A 1 111 ? 27.905 6.808 -31.659 1.00 74.88 111 HIS A O 1
ATOM 892 N N . LYS A 1 112 ? 28.273 4.744 -30.882 1.00 75.44 112 LYS A N 1
ATOM 893 C CA . LYS A 1 112 ? 26.880 4.319 -30.989 1.00 75.44 112 LYS A CA 1
ATOM 894 C C . LYS A 1 112 ? 25.968 5.040 -29.990 1.00 75.44 112 LYS A C 1
ATOM 896 O O . LYS A 1 112 ? 24.971 5.615 -30.412 1.00 75.44 112 LYS A O 1
ATOM 901 N N . GLU A 1 113 ? 26.322 5.059 -28.705 1.00 77.94 113 GLU A N 1
ATOM 902 C CA . GLU A 1 113 ? 25.540 5.736 -27.656 1.00 77.94 113 GLU A CA 1
ATOM 903 C C . GLU A 1 113 ? 25.372 7.222 -27.998 1.00 77.94 113 GLU A C 1
ATOM 905 O O . GLU A 1 113 ? 24.269 7.761 -27.947 1.00 77.94 113 GLU A O 1
ATOM 910 N N . ALA A 1 114 ? 26.444 7.862 -28.478 1.00 83.06 114 ALA A N 1
ATOM 911 C CA . ALA A 1 114 ? 26.401 9.235 -28.973 1.00 83.06 114 ALA A CA 1
ATOM 912 C C . ALA A 1 114 ? 25.463 9.413 -30.185 1.00 83.06 114 ALA A C 1
ATOM 914 O O . ALA A 1 114 ? 24.757 10.419 -30.275 1.00 83.06 114 ALA A O 1
ATOM 915 N N . MET A 1 115 ? 25.410 8.441 -31.102 1.00 85.31 115 MET A N 1
ATOM 916 C CA . MET A 1 115 ? 24.527 8.474 -32.275 1.00 85.31 115 MET A CA 1
ATOM 917 C C . MET A 1 115 ? 23.058 8.302 -31.878 1.00 85.31 115 MET A C 1
ATOM 919 O O . MET A 1 115 ? 22.188 9.019 -32.379 1.00 85.31 115 MET A O 1
ATOM 923 N N . ASP A 1 116 ? 22.772 7.370 -30.973 1.00 83.56 116 ASP A N 1
ATOM 924 C CA . ASP A 1 116 ? 21.426 7.147 -30.449 1.00 83.56 116 ASP A CA 1
ATOM 925 C C . ASP A 1 116 ? 20.962 8.373 -29.648 1.00 83.56 116 ASP A C 1
ATOM 927 O O . ASP A 1 116 ? 19.856 8.874 -29.871 1.00 83.56 116 ASP A O 1
ATOM 931 N N . GLY A 1 117 ? 21.856 8.967 -28.850 1.00 85.00 117 GLY A N 1
ATOM 932 C CA . GLY A 1 117 ? 21.652 10.261 -28.206 1.00 85.00 117 GLY A CA 1
ATOM 933 C C . GLY A 1 117 ? 21.296 11.369 -29.202 1.00 85.00 117 GLY A C 1
ATOM 934 O O . GLY A 1 117 ? 20.322 12.091 -28.985 1.00 85.00 117 GLY A O 1
ATOM 935 N N . LEU A 1 118 ? 22.021 11.498 -30.323 1.00 87.75 118 LEU A N 1
ATOM 936 C CA . LEU A 1 118 ? 21.729 12.499 -31.363 1.00 87.75 118 LEU A CA 1
ATOM 937 C C . LEU A 1 118 ? 20.328 12.308 -31.961 1.00 87.75 118 LEU A C 1
ATOM 939 O O . LEU A 1 118 ? 19.596 13.283 -32.157 1.00 87.75 118 LEU A O 1
ATOM 943 N N . LYS A 1 119 ? 19.924 11.060 -32.223 1.00 87.69 119 LYS A N 1
ATOM 944 C CA . LYS A 1 119 ? 18.587 10.734 -32.748 1.00 87.69 119 LYS A CA 1
ATOM 945 C C . LYS A 1 119 ? 17.484 11.079 -31.741 1.00 87.69 119 LYS A C 1
ATOM 947 O O . LYS A 1 119 ? 16.487 11.696 -32.127 1.00 87.69 119 LYS A O 1
ATOM 952 N N . VAL A 1 120 ? 17.677 10.738 -30.464 1.00 86.69 120 VAL A N 1
ATOM 953 C CA . VAL A 1 120 ? 16.749 11.054 -29.360 1.00 86.69 120 VAL A CA 1
ATOM 954 C C . VAL A 1 120 ? 16.636 12.569 -29.163 1.00 86.69 120 VAL A C 1
ATOM 956 O O . VAL A 1 120 ? 15.529 13.111 -29.148 1.00 86.69 120 VAL A O 1
ATOM 959 N N . ALA A 1 121 ? 17.766 13.278 -29.102 1.00 89.12 121 ALA A N 1
ATOM 960 C CA . ALA A 1 121 ? 17.807 14.731 -28.960 1.00 89.12 121 ALA A CA 1
ATOM 961 C C . ALA A 1 121 ? 17.124 15.439 -30.125 1.00 89.12 121 ALA A C 1
ATOM 963 O O . ALA A 1 121 ? 16.407 16.420 -29.928 1.00 89.12 121 ALA A O 1
ATOM 964 N N . ARG A 1 122 ? 17.285 14.922 -31.345 1.00 88.81 122 ARG A N 1
ATOM 965 C CA . ARG A 1 122 ? 16.605 15.463 -32.519 1.00 88.81 122 ARG A CA 1
ATOM 966 C C . ARG A 1 122 ? 15.099 15.255 -32.461 1.00 88.81 122 ARG A C 1
ATOM 968 O O . ARG A 1 122 ? 14.361 16.183 -32.787 1.00 88.81 122 ARG A O 1
ATOM 975 N N . ALA A 1 123 ? 14.629 14.079 -32.046 1.00 86.31 123 ALA A N 1
ATOM 976 C CA . ALA A 1 123 ? 13.199 13.833 -31.864 1.00 86.31 123 ALA A CA 1
ATOM 977 C C . ALA A 1 123 ? 12.596 14.814 -30.841 1.00 86.31 123 ALA A C 1
ATOM 979 O O . ALA A 1 123 ? 11.568 15.440 -31.115 1.00 86.31 123 ALA A O 1
ATOM 980 N N . LEU A 1 124 ? 13.294 15.028 -29.721 1.00 88.31 124 LEU A N 1
ATOM 981 C CA . LEU A 1 124 ? 12.905 15.991 -28.692 1.00 88.31 124 LEU A CA 1
ATOM 982 C C . LEU A 1 124 ? 12.911 17.440 -29.212 1.00 88.31 124 LEU A C 1
ATOM 984 O O . LEU A 1 124 ? 11.957 18.187 -28.991 1.00 88.31 124 LEU A O 1
ATOM 988 N N . ALA A 1 125 ? 13.943 17.831 -29.962 1.00 89.06 125 ALA A N 1
ATOM 989 C CA . ALA A 1 125 ? 14.052 19.155 -30.570 1.00 89.06 125 ALA A CA 1
ATOM 990 C C . ALA A 1 125 ? 12.939 19.423 -31.598 1.00 89.06 125 ALA A C 1
ATOM 992 O O . ALA A 1 125 ? 12.373 20.517 -31.624 1.00 89.06 125 ALA A O 1
ATOM 993 N N . ILE A 1 126 ? 12.586 18.430 -32.424 1.00 87.06 126 ILE A N 1
ATOM 994 C CA . ILE A 1 126 ? 11.474 18.528 -33.384 1.00 87.06 126 ILE A CA 1
ATOM 995 C C . ILE A 1 126 ? 10.152 18.731 -32.642 1.00 87.06 126 ILE A C 1
ATOM 997 O O . ILE A 1 126 ? 9.364 19.597 -33.028 1.00 87.06 126 ILE A O 1
ATOM 1001 N N . TRP A 1 127 ? 9.910 17.964 -31.575 1.00 87.94 127 TRP A N 1
ATOM 1002 C CA . TRP A 1 127 ? 8.722 18.125 -30.737 1.00 87.94 127 TRP A CA 1
ATOM 1003 C C . TRP A 1 127 ? 8.644 19.529 -30.121 1.00 87.94 127 TRP A C 1
ATOM 1005 O O . TRP A 1 127 ? 7.604 20.193 -30.208 1.00 87.94 127 TRP A O 1
ATOM 1015 N N . PHE A 1 128 ? 9.753 20.020 -29.567 1.00 87.25 128 PHE A N 1
ATOM 1016 C CA . PHE A 1 128 ? 9.821 21.356 -28.980 1.00 87.25 128 PHE A CA 1
ATOM 1017 C C . PHE A 1 128 ? 9.545 22.442 -30.030 1.00 87.25 128 PHE A C 1
ATOM 1019 O O . PHE A 1 128 ? 8.707 23.322 -29.825 1.00 87.25 128 PHE A O 1
ATOM 1026 N N . HIS A 1 129 ? 10.173 22.343 -31.205 1.00 86.75 129 HIS A N 1
ATOM 1027 C CA . HIS A 1 129 ? 9.966 23.301 -32.288 1.00 86.75 129 HIS A CA 1
ATOM 1028 C C . HIS A 1 129 ? 8.531 23.267 -32.835 1.00 86.75 129 HIS A C 1
ATOM 1030 O O . HIS A 1 129 ? 7.962 24.320 -33.104 1.00 86.75 129 HIS A O 1
ATOM 1036 N N . ARG A 1 130 ? 7.890 22.097 -32.932 1.00 85.38 130 ARG A N 1
ATOM 1037 C CA . ARG A 1 130 ? 6.467 21.996 -33.310 1.00 85.38 130 ARG A CA 1
ATOM 1038 C C . ARG A 1 130 ? 5.521 22.577 -32.261 1.00 85.38 130 ARG A C 1
ATOM 1040 O O . ARG A 1 130 ? 4.445 23.052 -32.619 1.00 85.38 130 ARG A O 1
ATOM 1047 N N . SER A 1 131 ? 5.917 22.550 -30.990 1.00 83.94 131 SER A N 1
ATOM 1048 C CA . SER A 1 131 ? 5.127 23.100 -29.884 1.00 83.94 131 SER A CA 1
ATOM 1049 C C . SER A 1 131 ? 5.159 24.631 -29.857 1.00 83.94 131 SER A C 1
ATOM 1051 O O . SER A 1 131 ? 4.134 25.263 -29.589 1.00 83.94 131 SER A O 1
ATOM 1053 N N . PHE A 1 132 ? 6.315 25.241 -30.144 1.00 83.94 132 PHE A N 1
ATOM 1054 C CA . PHE A 1 132 ? 6.534 26.677 -29.911 1.00 83.94 132 PHE A CA 1
ATOM 1055 C C . PHE A 1 132 ? 6.914 27.496 -31.152 1.00 83.94 132 PHE A C 1
ATOM 1057 O O . PHE A 1 132 ? 6.847 28.721 -31.098 1.00 83.94 132 PHE A O 1
ATOM 1064 N N . GLY A 1 133 ? 7.320 26.863 -32.254 1.00 81.31 133 GLY A N 1
ATOM 1065 C CA . GLY A 1 133 ? 7.749 27.542 -33.481 1.00 81.31 133 GLY A CA 1
ATOM 1066 C C . GLY A 1 133 ? 6.581 28.092 -34.304 1.00 81.31 133 GLY A C 1
ATOM 1067 O O . GLY A 1 133 ? 5.444 27.622 -34.202 1.00 81.31 133 GLY A O 1
ATOM 1068 N N . LYS A 1 134 ? 6.862 29.066 -35.176 1.00 76.81 134 LYS A N 1
ATOM 1069 C CA . LYS A 1 134 ? 5.881 29.761 -36.033 1.00 76.81 134 LYS A CA 1
ATOM 1070 C C . LYS A 1 134 ? 5.109 28.818 -36.954 1.00 76.81 134 LYS A C 1
ATOM 1072 O O . LYS A 1 134 ? 3.931 29.052 -37.207 1.00 76.81 134 LYS A O 1
ATOM 1077 N N . ALA A 1 135 ? 5.754 27.760 -37.449 1.00 73.19 135 ALA A N 1
ATOM 1078 C CA . ALA A 1 135 ? 5.130 26.761 -38.324 1.00 73.19 135 ALA A CA 1
ATOM 1079 C C . ALA A 1 135 ? 4.279 25.718 -37.565 1.00 73.19 135 ALA A C 1
ATOM 1081 O O . ALA A 1 135 ? 3.493 24.991 -38.186 1.00 73.19 135 ALA A O 1
ATOM 1082 N N . GLY A 1 136 ? 4.411 25.636 -36.236 1.00 76.88 136 GLY A N 1
ATOM 1083 C CA . GLY A 1 136 ? 3.665 24.717 -35.376 1.00 76.88 136 GLY A CA 1
ATOM 1084 C C . GLY A 1 136 ? 3.696 23.256 -35.849 1.00 76.88 136 GLY A C 1
ATOM 1085 O O . GLY A 1 136 ? 4.704 22.755 -36.348 1.00 76.88 136 GLY A O 1
ATOM 1086 N N . ALA A 1 137 ? 2.548 22.577 -35.764 1.00 69.81 137 ALA A N 1
ATOM 1087 C CA . ALA A 1 137 ? 2.377 21.175 -36.163 1.00 69.81 137 ALA A CA 1
ATOM 1088 C C . ALA A 1 137 ? 2.593 20.897 -37.670 1.00 69.81 137 ALA A C 1
ATOM 1090 O O . ALA A 1 137 ? 2.759 19.745 -38.065 1.00 69.81 137 ALA A O 1
ATOM 1091 N N . SER A 1 138 ? 2.611 21.930 -38.524 1.00 73.38 138 SER A N 1
ATOM 1092 C CA . SER A 1 138 ? 2.832 21.776 -39.972 1.00 73.38 138 SER A CA 1
ATOM 1093 C C . SER A 1 138 ? 4.312 21.635 -40.360 1.00 73.38 138 SER A C 1
ATOM 1095 O O . SER A 1 138 ? 4.629 21.355 -41.519 1.00 73.38 138 SER A O 1
ATOM 1097 N N . PHE A 1 139 ? 5.223 21.791 -39.392 1.00 80.50 139 PHE A N 1
ATOM 1098 C CA . PHE A 1 139 ? 6.659 21.672 -39.603 1.00 80.50 139 PHE A CA 1
ATOM 1099 C C . PHE A 1 139 ? 7.081 20.240 -39.974 1.00 80.50 139 PHE A C 1
ATOM 1101 O O . PHE A 1 139 ? 6.879 19.276 -39.221 1.00 80.50 139 PHE A O 1
ATOM 1108 N N . LYS A 1 140 ? 7.735 20.109 -41.132 1.00 74.62 140 LYS A N 1
ATOM 1109 C CA . LYS A 1 140 ? 8.331 18.861 -41.618 1.00 74.62 140 LYS A CA 1
ATOM 1110 C C . LYS A 1 140 ? 9.843 18.920 -41.448 1.00 74.62 140 LYS A C 1
ATOM 1112 O O . LYS A 1 140 ? 10.513 19.671 -42.150 1.00 74.62 140 LYS A O 1
ATOM 1117 N N . SER A 1 141 ? 10.372 18.105 -40.544 1.00 74.31 141 SER A N 1
ATOM 1118 C CA . SER A 1 141 ? 11.809 17.869 -40.465 1.00 74.31 141 SER A CA 1
ATOM 1119 C C . SER A 1 141 ? 12.271 17.043 -41.672 1.00 74.31 141 SER A C 1
ATOM 1121 O O . SER A 1 141 ? 11.573 16.133 -42.123 1.00 74.31 141 SER A O 1
ATOM 1123 N N . GLY A 1 142 ? 13.445 17.368 -42.217 1.00 75.44 142 GLY A N 1
ATOM 1124 C CA . GLY A 1 142 ? 14.118 16.513 -43.198 1.00 75.44 142 GLY A CA 1
ATOM 1125 C C . GLY A 1 142 ? 14.595 15.185 -42.580 1.00 75.44 142 GLY A C 1
ATOM 1126 O O . GLY A 1 142 ? 14.556 15.020 -41.354 1.00 75.44 142 GLY A O 1
ATOM 1127 N N . PRO A 1 143 ? 15.080 14.225 -43.391 1.00 77.31 143 PRO A N 1
ATOM 1128 C CA . PRO A 1 143 ? 15.661 12.979 -42.881 1.00 77.31 143 PRO A CA 1
ATOM 1129 C C . PRO A 1 143 ? 16.849 13.259 -41.952 1.00 77.31 143 PRO A C 1
ATOM 1131 O O . PRO A 1 143 ? 17.436 14.340 -41.993 1.00 77.31 143 PRO A O 1
ATOM 1134 N N . PHE A 1 144 ? 17.157 12.323 -41.053 1.00 82.31 144 PHE A N 1
ATOM 1135 C CA . PHE A 1 144 ? 18.345 12.434 -40.199 1.00 82.31 144 PHE A CA 1
ATOM 1136 C C . PHE A 1 144 ? 19.593 12.243 -41.044 1.00 82.31 144 PHE A C 1
ATOM 1138 O O . PHE A 1 144 ? 19.669 11.278 -41.803 1.00 82.31 144 PHE A O 1
ATOM 1145 N N . VAL A 1 145 ? 20.537 13.171 -40.922 1.00 82.94 145 VAL A N 1
ATOM 1146 C CA . VAL A 1 145 ? 21.833 13.088 -41.590 1.00 82.94 145 VAL A CA 1
ATOM 1147 C C . VAL A 1 145 ? 22.846 12.664 -40.529 1.00 82.94 145 VAL A C 1
ATOM 1149 O O . VAL A 1 145 ? 23.198 13.492 -39.688 1.00 82.94 145 VAL A O 1
ATOM 1152 N N . PRO A 1 146 ? 23.269 11.386 -40.498 1.00 76.25 146 PRO A N 1
ATOM 1153 C CA . PRO A 1 146 ? 24.225 10.927 -39.501 1.00 76.25 146 PRO A CA 1
ATOM 1154 C C . PRO A 1 146 ? 25.571 11.638 -39.713 1.00 76.25 146 PRO A C 1
ATOM 1156 O O . PRO A 1 146 ? 26.054 11.671 -40.852 1.00 76.25 146 PRO A O 1
ATOM 1159 N N . PRO A 1 147 ? 26.190 12.198 -38.658 1.00 78.25 147 PRO A N 1
ATOM 1160 C CA . PRO A 1 147 ? 27.566 12.669 -38.745 1.00 78.25 147 PRO A CA 1
ATOM 1161 C C . PRO A 1 147 ? 28.498 11.515 -39.135 1.00 78.25 147 PRO A C 1
ATOM 1163 O O . PRO A 1 147 ? 28.220 10.351 -38.835 1.00 78.25 147 PRO A O 1
ATOM 1166 N N . ALA A 1 148 ? 29.595 11.824 -39.828 1.00 66.56 148 ALA A N 1
ATOM 1167 C CA . ALA A 1 148 ? 30.567 10.812 -40.234 1.00 66.56 148 ALA A CA 1
ATOM 1168 C C . ALA A 1 148 ? 31.150 10.111 -38.995 1.00 66.56 148 ALA A C 1
ATOM 1170 O O . ALA A 1 148 ? 31.725 10.766 -38.131 1.00 66.56 148 ALA A O 1
ATOM 1171 N N . ASP A 1 149 ? 30.991 8.787 -38.923 1.00 62.12 149 ASP A N 1
ATOM 1172 C CA . ASP A 1 149 ? 31.558 7.941 -37.873 1.00 62.12 149 ASP A CA 1
ATOM 1173 C C . ASP A 1 149 ? 32.970 7.471 -38.281 1.00 62.12 149 ASP A C 1
ATOM 1175 O O . ASP A 1 149 ? 33.094 6.550 -39.100 1.00 62.12 149 ASP A O 1
ATOM 1179 N N . PRO A 1 150 ? 34.052 8.059 -37.737 1.00 58.78 150 PRO A N 1
ATOM 1180 C CA . PRO A 1 150 ? 35.408 7.608 -38.037 1.00 58.78 150 PRO A CA 1
ATOM 1181 C C . PRO A 1 150 ? 35.688 6.201 -37.495 1.00 58.78 150 PRO A C 1
ATOM 1183 O O . PRO A 1 150 ? 36.548 5.508 -38.039 1.00 58.78 150 PRO A O 1
ATOM 1186 N N . SER A 1 151 ? 34.941 5.721 -36.491 1.00 56.91 151 SER A N 1
ATOM 1187 C CA . SER A 1 151 ? 35.106 4.371 -35.936 1.00 56.91 151 SER A CA 1
ATOM 1188 C C . SER A 1 151 ? 34.643 3.272 -36.894 1.00 56.91 151 SER A C 1
ATOM 1190 O O . SER A 1 151 ? 35.127 2.144 -36.812 1.00 56.91 151 SER A O 1
ATOM 1192 N N . ALA A 1 152 ? 33.735 3.573 -37.826 1.00 58.19 152 ALA A N 1
ATOM 1193 C CA . ALA A 1 152 ? 33.325 2.633 -38.867 1.00 58.19 152 ALA A CA 1
ATOM 1194 C C . ALA A 1 152 ? 34.474 2.373 -39.855 1.00 58.19 152 ALA A C 1
ATOM 1196 O O . ALA A 1 152 ? 34.771 1.222 -40.175 1.00 58.19 152 ALA A O 1
ATOM 1197 N N . GLN A 1 153 ? 35.176 3.434 -40.269 1.00 55.56 153 GLN A N 1
ATOM 1198 C CA . GLN A 1 153 ? 36.382 3.317 -41.091 1.00 55.56 153 GLN A CA 1
ATOM 1199 C C . GLN A 1 153 ? 37.524 2.657 -40.320 1.00 55.56 153 GLN A C 1
ATOM 1201 O O . GLN A 1 153 ? 38.204 1.806 -40.878 1.00 55.56 153 GLN A O 1
ATOM 1206 N N . LEU A 1 154 ? 37.703 2.985 -39.037 1.00 53.50 154 LEU A N 1
ATOM 1207 C CA . LEU A 1 154 ? 38.728 2.383 -38.179 1.00 53.50 154 LEU A CA 1
ATOM 1208 C C . LEU A 1 154 ? 38.494 0.885 -37.942 1.00 53.50 154 LEU A C 1
ATOM 1210 O O . LEU A 1 154 ? 39.450 0.122 -37.983 1.00 53.50 154 LEU A O 1
ATOM 1214 N N . ARG A 1 155 ? 37.242 0.443 -37.765 1.00 58.97 155 ARG A N 1
ATOM 1215 C CA . ARG A 1 155 ? 36.878 -0.984 -37.660 1.00 58.97 155 ARG A CA 1
ATOM 1216 C C . ARG A 1 155 ? 37.101 -1.732 -38.974 1.00 58.97 155 ARG A C 1
ATOM 1218 O O . ARG A 1 155 ? 37.625 -2.844 -38.960 1.00 58.97 155 ARG A O 1
ATOM 1225 N N . GLN A 1 156 ? 36.759 -1.107 -40.101 1.00 57.84 156 GLN A N 1
ATOM 1226 C CA . GLN A 1 156 ? 37.049 -1.640 -41.434 1.00 57.84 156 GLN A CA 1
ATOM 1227 C C . GLN A 1 156 ? 38.568 -1.774 -41.646 1.00 57.84 156 GLN A C 1
ATOM 1229 O O . GLN A 1 156 ? 39.052 -2.850 -41.980 1.00 57.84 156 GLN A O 1
ATOM 1234 N N . LEU A 1 157 ? 39.324 -0.717 -41.334 1.00 56.19 157 LEU A N 1
ATOM 1235 C CA . LEU A 1 157 ? 40.786 -0.680 -41.392 1.00 56.19 157 LEU A CA 1
ATOM 1236 C C . LEU A 1 157 ? 41.433 -1.682 -40.436 1.00 56.19 157 LEU A C 1
ATOM 1238 O O . LEU A 1 157 ? 42.415 -2.299 -40.812 1.00 56.19 157 LEU A O 1
ATOM 1242 N N . GLN A 1 158 ? 40.910 -1.885 -39.227 1.00 54.25 158 GLN A N 1
ATOM 1243 C CA . GLN A 1 158 ? 41.411 -2.898 -38.292 1.00 54.25 158 GLN A CA 1
ATOM 1244 C C . GLN A 1 158 ? 41.182 -4.313 -38.828 1.00 54.25 158 GLN A C 1
ATOM 1246 O O . GLN A 1 158 ? 42.108 -5.120 -38.798 1.00 54.25 158 GLN A O 1
ATOM 1251 N N . SER A 1 159 ? 40.003 -4.592 -39.393 1.00 59.69 159 SER A N 1
ATOM 1252 C CA . SER A 1 159 ? 39.731 -5.866 -40.068 1.00 59.69 159 SER A CA 1
ATOM 1253 C C . SER A 1 159 ? 40.642 -6.080 -41.283 1.00 59.69 159 SER A C 1
ATOM 1255 O O . SER A 1 159 ? 41.071 -7.208 -41.536 1.00 59.69 159 SER A O 1
ATOM 1257 N N . ASP A 1 160 ? 40.945 -5.017 -42.028 1.00 61.03 160 ASP A N 1
ATOM 1258 C CA . ASP A 1 160 ? 41.839 -5.062 -43.184 1.00 61.03 160 ASP A CA 1
ATOM 1259 C C . ASP A 1 160 ? 43.310 -5.192 -42.754 1.00 61.03 160 ASP A C 1
ATOM 1261 O O . ASP A 1 160 ? 44.058 -5.941 -43.374 1.00 61.03 160 ASP A O 1
ATOM 1265 N N . ILE A 1 161 ? 43.723 -4.547 -41.657 1.00 62.94 161 ILE A N 1
ATOM 1266 C CA . ILE A 1 161 ? 45.055 -4.668 -41.041 1.00 62.94 161 ILE A CA 1
ATOM 1267 C C . ILE A 1 161 ? 45.259 -6.066 -40.458 1.00 62.94 161 ILE A C 1
ATOM 1269 O O . ILE A 1 161 ? 46.360 -6.596 -40.564 1.00 62.94 161 ILE A O 1
ATOM 1273 N N . GLU A 1 162 ? 44.242 -6.690 -39.860 1.00 57.97 162 GLU A N 1
ATOM 1274 C CA . GLU A 1 162 ? 44.330 -8.078 -39.390 1.00 57.97 162 GLU A CA 1
ATOM 1275 C C . GLU A 1 162 ? 44.478 -9.061 -40.554 1.00 57.97 162 GLU A C 1
ATOM 1277 O O . GLU A 1 162 ? 45.345 -9.935 -40.497 1.00 57.97 162 GLU A O 1
ATOM 1282 N N . LYS A 1 163 ? 43.724 -8.868 -41.647 1.00 62.75 163 LYS A N 1
ATOM 1283 C CA . LYS A 1 163 ? 43.925 -9.610 -42.904 1.00 62.75 163 LYS A CA 1
ATOM 1284 C C . LYS A 1 163 ? 45.328 -9.404 -43.470 1.00 62.75 163 LYS A C 1
ATOM 1286 O O . LYS A 1 163 ? 46.037 -10.373 -43.715 1.00 62.75 163 LYS A O 1
ATOM 1291 N N . LEU A 1 164 ? 45.760 -8.151 -43.596 1.00 60.66 164 LEU A N 1
ATOM 1292 C CA . LEU A 1 164 ? 47.075 -7.794 -44.124 1.00 60.66 164 LEU A CA 1
ATOM 1293 C C . LEU A 1 164 ? 48.216 -8.270 -43.225 1.00 60.66 164 LEU A C 1
ATOM 1295 O O . LEU A 1 164 ? 49.266 -8.622 -43.742 1.00 60.66 164 LEU A O 1
ATOM 1299 N N . ARG A 1 165 ? 48.041 -8.317 -41.898 1.00 54.78 165 ARG A N 1
ATOM 1300 C CA . ARG A 1 165 ? 49.006 -8.916 -40.960 1.00 54.78 165 ARG A CA 1
ATOM 1301 C C . ARG A 1 165 ? 49.116 -10.419 -41.159 1.00 54.78 165 ARG A C 1
ATOM 1303 O O . ARG A 1 165 ? 50.226 -10.940 -41.083 1.00 54.78 165 ARG A O 1
ATOM 1310 N N . HIS A 1 166 ? 48.001 -11.092 -41.425 1.00 58.72 166 HIS A N 1
ATOM 1311 C CA . HIS A 1 166 ? 47.989 -12.509 -41.773 1.00 58.72 166 HIS A CA 1
ATOM 1312 C C . HIS A 1 166 ? 48.734 -12.750 -43.099 1.00 58.72 166 HIS A C 1
ATOM 1314 O O . HIS A 1 166 ? 49.599 -13.623 -43.177 1.00 58.72 166 HIS A O 1
ATOM 1320 N N . ASP A 1 167 ? 48.505 -11.891 -44.094 1.00 55.56 167 ASP A N 1
ATOM 1321 C CA . ASP A 1 167 ? 49.171 -11.938 -45.402 1.00 55.56 167 ASP A CA 1
ATOM 1322 C C . ASP A 1 167 ? 50.670 -11.571 -45.320 1.00 55.56 167 ASP A C 1
ATOM 1324 O O . ASP A 1 167 ? 51.512 -12.197 -45.966 1.00 55.56 167 ASP A O 1
ATOM 1328 N N . LEU A 1 168 ? 51.041 -10.605 -44.471 1.00 54.47 168 LEU A N 1
ATOM 1329 C CA . LEU A 1 168 ? 52.430 -10.208 -44.205 1.00 54.47 168 LEU A CA 1
ATOM 1330 C C . LEU A 1 168 ? 53.192 -11.261 -43.403 1.00 54.47 168 LEU A C 1
ATOM 1332 O O . LEU A 1 168 ? 54.373 -11.467 -43.669 1.00 54.47 168 LEU A O 1
ATOM 1336 N N . GLN A 1 169 ? 52.555 -11.951 -42.452 1.00 52.94 169 GLN A N 1
ATOM 1337 C CA . GLN A 1 169 ? 53.166 -13.108 -41.785 1.00 52.94 169 GLN A CA 1
ATOM 1338 C C . GLN A 1 169 ? 53.475 -14.227 -42.786 1.00 52.94 169 GLN A C 1
ATOM 1340 O O . GLN A 1 169 ? 54.513 -14.877 -42.662 1.00 52.94 169 GLN A O 1
ATOM 1345 N N . HIS A 1 170 ? 52.636 -14.398 -43.811 1.00 53.72 170 HIS A N 1
ATOM 1346 C CA . HIS A 1 170 ? 52.890 -15.314 -44.921 1.00 53.72 170 HIS A CA 1
ATOM 1347 C C . HIS A 1 170 ? 54.012 -14.838 -45.860 1.00 53.72 170 HIS A C 1
ATOM 1349 O O . HIS A 1 170 ? 54.810 -15.656 -46.321 1.00 53.72 170 HIS A O 1
ATOM 1355 N N . ALA A 1 171 ? 54.117 -13.534 -46.124 1.00 50.56 171 ALA A N 1
ATOM 1356 C CA . ALA A 1 171 ? 55.134 -12.963 -47.012 1.00 50.56 171 ALA A CA 1
ATOM 1357 C C . ALA A 1 171 ? 56.520 -12.792 -46.348 1.00 50.56 171 ALA A C 1
ATOM 1359 O O . ALA A 1 171 ? 57.547 -12.907 -47.017 1.00 50.56 171 ALA A O 1
ATOM 1360 N N . ASN A 1 172 ? 56.573 -12.581 -45.028 1.00 51.28 172 ASN A N 1
ATOM 1361 C CA . ASN A 1 172 ? 57.812 -12.376 -44.265 1.00 51.28 172 ASN A CA 1
ATOM 1362 C C . ASN A 1 172 ? 58.637 -13.653 -44.038 1.00 51.28 172 ASN A C 1
ATOM 1364 O O . ASN A 1 172 ? 59.754 -13.568 -43.535 1.00 51.28 172 ASN A O 1
ATOM 1368 N N . MET A 1 173 ? 58.150 -14.827 -44.451 1.00 52.19 173 MET A N 1
ATOM 1369 C CA . MET A 1 173 ? 58.973 -16.042 -44.520 1.00 52.19 173 MET A CA 1
ATOM 1370 C C . MET A 1 173 ? 59.913 -16.066 -45.744 1.00 52.19 173 MET A C 1
ATOM 1372 O O . MET A 1 173 ? 60.645 -17.039 -45.910 1.00 52.19 173 MET A O 1
ATOM 1376 N N . ALA A 1 174 ? 59.909 -15.033 -46.605 1.00 55.09 174 ALA A N 1
ATOM 1377 C CA . ALA A 1 174 ? 60.562 -15.088 -47.917 1.00 55.09 174 ALA A CA 1
ATOM 1378 C C . ALA A 1 174 ? 61.679 -14.063 -48.209 1.00 55.09 174 ALA A C 1
ATOM 1380 O O . ALA A 1 174 ? 62.254 -14.157 -49.290 1.00 55.09 174 ALA A O 1
ATOM 1381 N N . LEU A 1 175 ? 62.049 -13.120 -47.331 1.00 51.53 175 LEU A N 1
ATOM 1382 C CA . LEU A 1 175 ? 63.124 -12.166 -47.669 1.00 51.53 175 LEU A CA 1
ATOM 1383 C C . LEU A 1 175 ? 63.963 -11.688 -46.472 1.00 51.53 175 LEU A C 1
ATOM 1385 O O . LEU A 1 175 ? 63.522 -10.879 -45.662 1.00 51.53 175 LEU A O 1
ATOM 1389 N N . GLU A 1 176 ? 65.228 -12.122 -46.440 1.00 50.03 176 GLU A N 1
ATOM 1390 C CA . GLU A 1 176 ? 66.321 -11.479 -45.701 1.00 50.03 176 GLU A CA 1
ATOM 1391 C C . GLU A 1 176 ? 67.027 -10.453 -46.608 1.00 50.03 176 GLU A C 1
ATOM 1393 O O . GLU A 1 176 ? 67.542 -10.798 -47.672 1.00 50.03 176 GLU A O 1
ATOM 1398 N N . GLY A 1 177 ? 67.081 -9.182 -46.190 1.00 54.69 177 GLY A N 1
ATOM 1399 C CA . GLY A 1 177 ? 67.738 -8.106 -46.947 1.00 54.69 177 GLY A CA 1
ATOM 1400 C C . GLY A 1 177 ? 67.990 -6.838 -46.121 1.00 54.69 177 GLY A C 1
ATOM 1401 O O . GLY A 1 177 ? 67.373 -5.800 -46.341 1.00 54.69 177 GLY A O 1
ATOM 1402 N N . SER A 1 178 ? 68.914 -6.920 -45.161 1.00 58.22 178 SER A N 1
ATOM 1403 C CA . SER A 1 178 ? 69.173 -5.963 -44.062 1.00 58.22 178 SER A CA 1
ATOM 1404 C C . SER A 1 178 ? 69.870 -4.622 -44.431 1.00 58.22 178 SER A C 1
ATOM 1406 O O . SER A 1 178 ? 70.559 -4.032 -43.606 1.00 58.22 178 SER A O 1
ATOM 1408 N N . GLN A 1 179 ? 69.734 -4.091 -45.654 1.00 52.91 179 GLN A N 1
ATOM 1409 C CA . GLN A 1 179 ? 70.368 -2.799 -46.024 1.00 52.91 179 GLN A CA 1
ATOM 1410 C C . GLN A 1 179 ? 69.410 -1.721 -46.551 1.00 52.91 179 GLN A C 1
ATOM 1412 O O . GLN A 1 179 ? 69.658 -0.540 -46.317 1.00 52.91 179 GLN A O 1
ATOM 1417 N N . GLN A 1 180 ? 68.285 -2.086 -47.175 1.00 54.53 180 GLN A N 1
ATOM 1418 C CA . GLN A 1 180 ? 67.247 -1.112 -47.553 1.00 54.53 180 GLN A CA 1
ATOM 1419 C C . GLN A 1 180 ? 66.424 -0.634 -46.346 1.00 54.53 180 GLN A C 1
ATOM 1421 O O . GLN A 1 180 ? 65.966 0.506 -46.329 1.00 54.53 180 GLN A O 1
ATOM 1426 N N . LEU A 1 181 ? 66.292 -1.474 -45.313 1.00 52.03 181 LEU A N 1
ATOM 1427 C CA . LEU A 1 181 ? 65.535 -1.166 -44.098 1.00 52.03 181 LEU A CA 1
ATOM 1428 C C . LEU A 1 181 ? 66.150 0.009 -43.318 1.00 52.03 181 LEU A C 1
ATOM 1430 O O . LEU A 1 181 ? 65.436 0.916 -42.913 1.00 52.03 181 LEU A O 1
ATOM 1434 N N . SER A 1 182 ? 67.477 0.046 -43.174 1.00 50.97 182 SER A N 1
ATOM 1435 C CA . SER A 1 182 ? 68.163 1.095 -42.405 1.00 50.97 182 SER A CA 1
ATOM 1436 C C . SER A 1 182 ? 68.063 2.479 -43.054 1.00 50.97 182 SER A C 1
ATOM 1438 O O . SER A 1 182 ? 67.914 3.468 -42.347 1.00 50.97 182 SER A O 1
ATOM 1440 N N . GLN A 1 183 ? 68.078 2.559 -44.391 1.00 53.97 183 GLN A N 1
ATOM 1441 C CA . GLN A 1 183 ? 67.891 3.824 -45.118 1.00 53.97 183 GLN A CA 1
ATOM 1442 C C . GLN A 1 183 ? 66.433 4.306 -45.099 1.00 53.97 183 GLN A C 1
ATOM 1444 O O . GLN A 1 183 ? 66.185 5.511 -45.094 1.00 53.97 183 GLN A O 1
ATOM 1449 N N . LEU A 1 184 ? 65.468 3.381 -45.074 1.00 53.00 184 LEU A N 1
ATOM 1450 C CA . LEU A 1 184 ? 64.049 3.711 -44.927 1.00 53.00 184 LEU A CA 1
ATOM 1451 C C . LEU A 1 184 ? 63.728 4.206 -43.512 1.00 53.00 184 LEU A C 1
ATOM 1453 O O . LEU A 1 184 ? 63.038 5.209 -43.396 1.00 53.00 184 LEU A O 1
ATOM 1457 N N . ILE A 1 185 ? 64.304 3.594 -42.470 1.00 52.28 185 ILE A N 1
ATOM 1458 C CA . ILE A 1 185 ? 64.146 4.024 -41.067 1.00 52.28 185 ILE A CA 1
ATOM 1459 C C . ILE A 1 185 ? 64.686 5.446 -40.850 1.00 52.28 185 ILE A C 1
ATOM 1461 O O . ILE A 1 185 ? 64.104 6.236 -40.110 1.00 52.28 185 ILE A O 1
ATOM 1465 N N . GLU A 1 186 ? 65.798 5.803 -41.493 1.00 55.00 186 GLU A N 1
ATOM 1466 C CA . GLU A 1 186 ? 66.400 7.134 -41.350 1.00 55.00 186 GLU A CA 1
ATOM 1467 C C . GLU A 1 186 ? 65.562 8.221 -42.044 1.00 55.00 186 GLU A C 1
ATOM 1469 O O . GLU A 1 186 ? 65.402 9.327 -41.523 1.00 55.00 186 GLU A O 1
ATOM 1474 N N . LYS A 1 187 ? 64.961 7.879 -43.190 1.00 58.19 187 LYS A N 1
ATOM 1475 C CA . LYS A 1 187 ? 64.046 8.753 -43.932 1.00 58.19 187 LYS A CA 1
ATOM 1476 C C . LYS A 1 187 ? 62.693 8.897 -43.227 1.00 58.19 187 LYS A C 1
ATOM 1478 O O . LYS A 1 187 ? 62.178 10.004 -43.122 1.00 58.19 187 LYS A O 1
ATOM 1483 N N . GLU A 1 188 ? 62.185 7.798 -42.676 1.00 55.47 188 GLU A N 1
ATOM 1484 C CA . GLU A 1 188 ? 61.001 7.750 -41.819 1.00 55.47 188 GLU A CA 1
ATOM 1485 C C . GLU A 1 188 ? 61.193 8.639 -40.586 1.00 55.47 188 GLU A C 1
ATOM 1487 O O . GLU A 1 188 ? 60.339 9.468 -40.295 1.00 55.47 188 GLU A O 1
ATOM 1492 N N . LYS A 1 189 ? 62.348 8.569 -39.913 1.00 55.00 189 LYS A N 1
ATOM 1493 C CA . LYS A 1 189 ? 62.639 9.399 -38.734 1.00 55.00 189 LYS A CA 1
ATOM 1494 C C . LYS A 1 189 ? 62.630 10.904 -39.041 1.00 55.00 189 LYS A C 1
ATOM 1496 O O . LYS A 1 189 ? 62.101 11.677 -38.247 1.00 55.00 189 LYS A O 1
ATOM 1501 N N . ALA A 1 190 ? 63.164 11.313 -40.194 1.00 62.50 190 ALA A N 1
ATOM 1502 C CA . ALA A 1 190 ? 63.157 12.712 -40.629 1.00 62.50 190 ALA A CA 1
ATOM 1503 C C . ALA A 1 190 ? 61.750 13.206 -41.021 1.00 62.50 190 ALA A C 1
ATOM 1505 O O . ALA A 1 190 ? 61.378 14.338 -40.711 1.00 62.50 190 ALA A O 1
ATOM 1506 N N . GLU A 1 191 ? 60.949 12.358 -41.671 1.00 60.12 191 GLU A N 1
ATOM 1507 C CA . GLU A 1 191 ? 59.546 12.660 -41.984 1.00 60.12 191 GLU A CA 1
ATOM 1508 C C . GLU A 1 191 ? 58.680 12.711 -40.712 1.00 60.12 191 GLU A C 1
ATOM 1510 O O . GLU A 1 191 ? 57.826 13.589 -40.591 1.00 60.12 191 GLU A O 1
ATOM 1515 N N . TYR A 1 192 ? 58.958 11.857 -39.721 1.00 54.75 192 TYR A N 1
ATOM 1516 C CA . TYR A 1 192 ? 58.315 11.879 -38.404 1.00 54.75 192 TYR A CA 1
ATOM 1517 C C . TYR A 1 192 ? 58.628 13.149 -37.608 1.00 54.75 192 TYR A C 1
ATOM 1519 O O . TYR A 1 192 ? 57.726 13.705 -36.987 1.00 54.75 192 TYR A O 1
ATOM 1527 N N . GLU A 1 193 ? 59.873 13.634 -37.625 1.00 59.31 193 GLU A N 1
ATOM 1528 C CA . GLU A 1 193 ? 60.233 14.897 -36.963 1.00 59.31 193 GLU A CA 1
ATOM 1529 C C . GLU A 1 193 ? 59.543 16.099 -37.625 1.00 59.31 193 GLU A C 1
ATOM 1531 O O . GLU A 1 193 ? 59.011 16.962 -36.926 1.00 59.31 193 GLU A O 1
ATOM 1536 N N . ALA A 1 194 ? 59.472 16.133 -38.960 1.00 66.75 194 ALA A N 1
ATOM 1537 C CA . ALA A 1 194 ? 58.753 17.181 -39.686 1.00 66.75 194 ALA A CA 1
ATOM 1538 C C . ALA A 1 194 ? 57.236 17.143 -39.417 1.00 66.75 194 ALA A C 1
ATOM 1540 O O . ALA A 1 194 ? 56.608 18.190 -39.239 1.00 66.75 194 ALA A O 1
ATOM 1541 N N . LEU A 1 195 ? 56.653 15.944 -39.339 1.00 57.78 195 LEU A N 1
ATOM 1542 C CA . LEU A 1 195 ? 55.246 15.748 -39.000 1.00 57.78 195 LEU A CA 1
ATOM 1543 C C . LEU A 1 195 ? 54.956 16.140 -37.545 1.00 57.78 195 LEU A C 1
ATOM 1545 O O . LEU A 1 195 ? 53.949 16.788 -37.287 1.00 57.78 195 LEU A O 1
ATOM 1549 N N . ALA A 1 196 ? 55.851 15.825 -36.604 1.00 54.41 196 ALA A N 1
ATOM 1550 C CA . ALA A 1 196 ? 55.697 16.182 -35.194 1.00 54.41 196 ALA A CA 1
ATOM 1551 C C . ALA A 1 196 ? 55.671 17.704 -34.971 1.00 54.41 196 ALA A C 1
ATOM 1553 O O . ALA A 1 196 ? 54.884 18.188 -34.160 1.00 54.41 196 ALA A O 1
ATOM 1554 N N . VAL A 1 197 ? 56.482 18.466 -35.715 1.00 69.62 197 VAL A N 1
ATOM 1555 C CA . VAL A 1 197 ? 56.466 19.939 -35.661 1.00 69.62 197 VAL A CA 1
ATOM 1556 C C . VAL A 1 197 ? 55.168 2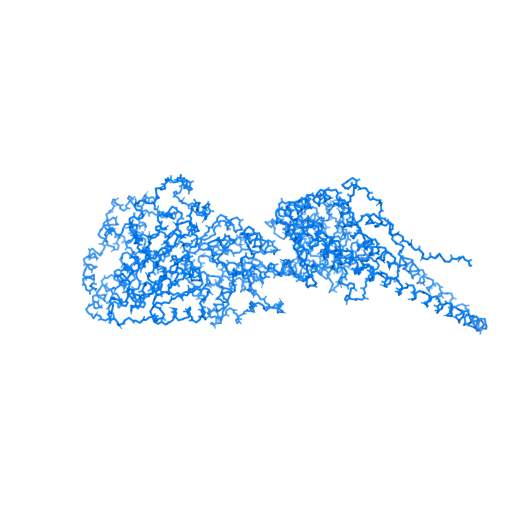0.499 -36.248 1.00 69.62 197 VAL A C 1
ATOM 1558 O O . VAL A 1 197 ? 54.548 21.362 -35.630 1.00 69.62 197 VAL A O 1
ATOM 1561 N N . ALA A 1 198 ? 54.708 19.970 -37.387 1.00 69.31 198 ALA A N 1
ATOM 1562 C CA . ALA A 1 198 ? 53.432 20.374 -37.981 1.00 69.31 198 ALA A CA 1
ATOM 1563 C C . ALA A 1 198 ? 52.235 20.050 -37.063 1.00 69.31 198 ALA A C 1
ATOM 1565 O O . ALA A 1 198 ? 51.320 20.861 -36.927 1.00 69.31 198 ALA A O 1
ATOM 1566 N N . MET A 1 199 ? 52.273 18.902 -36.377 1.00 57.38 199 MET A N 1
ATOM 1567 C CA . MET A 1 199 ? 51.258 18.498 -35.400 1.00 57.38 199 MET A CA 1
ATOM 1568 C C . MET A 1 199 ? 51.261 19.370 -34.134 1.00 57.38 199 MET A C 1
ATOM 1570 O O . MET A 1 199 ? 50.189 19.603 -33.573 1.00 57.38 199 MET A O 1
ATOM 1574 N N . ASP A 1 200 ? 52.417 19.872 -33.674 1.00 63.25 200 ASP A N 1
ATOM 1575 C CA . ASP A 1 200 ? 52.490 20.802 -32.529 1.00 63.25 200 ASP A CA 1
ATOM 1576 C C . ASP A 1 200 ? 51.930 22.188 -32.893 1.00 63.25 200 ASP A C 1
ATOM 1578 O O . ASP A 1 200 ? 51.174 22.778 -32.117 1.00 63.25 200 ASP A O 1
ATOM 1582 N N . GLU A 1 201 ? 52.231 22.692 -34.096 1.00 69.38 201 GLU A N 1
ATOM 1583 C CA . GLU A 1 201 ? 51.665 23.952 -34.600 1.00 69.38 201 GLU A CA 1
ATOM 1584 C C . GLU A 1 201 ? 50.139 23.870 -34.769 1.00 69.38 201 GLU A C 1
ATOM 1586 O O . GLU A 1 201 ? 49.415 24.764 -34.319 1.00 69.38 201 GLU A O 1
ATOM 1591 N N . GLU A 1 202 ? 49.636 22.774 -35.343 1.00 64.81 202 GLU A N 1
ATOM 1592 C CA . GLU A 1 202 ? 48.199 22.522 -35.493 1.00 64.81 202 GLU A CA 1
ATOM 1593 C C . GLU A 1 202 ? 47.506 22.338 -34.130 1.00 64.81 202 GLU A C 1
ATOM 1595 O O . GLU A 1 202 ? 46.445 22.919 -33.890 1.00 64.81 202 GLU A O 1
ATOM 1600 N N . SER A 1 203 ? 48.140 21.632 -33.187 1.00 55.09 203 SER A N 1
ATOM 1601 C CA . SER A 1 203 ? 47.613 21.447 -31.826 1.00 55.09 203 SER A CA 1
ATOM 1602 C C . SER A 1 203 ? 47.476 22.767 -31.067 1.00 55.09 203 SER A C 1
ATOM 1604 O O . SER A 1 203 ? 46.474 22.980 -30.380 1.00 55.09 203 SER A O 1
ATOM 1606 N N . ARG A 1 204 ? 48.442 23.687 -31.197 1.00 68.00 204 ARG A N 1
ATOM 1607 C CA . ARG A 1 204 ? 48.360 25.017 -30.565 1.00 68.00 204 ARG A CA 1
ATOM 1608 C C . ARG A 1 204 ? 47.248 25.870 -31.170 1.00 68.00 204 ARG A C 1
ATOM 1610 O O . ARG A 1 204 ? 46.514 26.513 -30.421 1.00 68.00 204 ARG A O 1
ATOM 1617 N N . ALA A 1 205 ? 47.085 25.838 -32.493 1.00 69.88 205 ALA A N 1
ATOM 1618 C CA . ALA A 1 205 ? 46.013 26.561 -33.176 1.00 69.88 205 ALA A CA 1
ATOM 1619 C C . ALA A 1 205 ? 44.618 26.044 -32.773 1.00 69.88 205 ALA A C 1
ATOM 1621 O O . ALA A 1 205 ? 43.722 26.839 -32.477 1.00 69.88 205 ALA A O 1
ATOM 1622 N N . LEU A 1 206 ? 44.452 24.720 -32.687 1.00 62.31 206 LEU A N 1
ATOM 1623 C CA . LEU A 1 206 ? 43.215 24.085 -32.225 1.00 62.31 206 LEU A CA 1
ATOM 1624 C C . LEU A 1 206 ? 42.931 24.379 -30.744 1.00 62.31 206 LEU A C 1
ATOM 1626 O O . LEU A 1 206 ? 41.787 24.655 -30.385 1.00 62.31 206 LEU A O 1
ATOM 1630 N N . ALA A 1 207 ? 43.956 24.387 -29.886 1.00 59.28 207 ALA A N 1
ATOM 1631 C CA . ALA A 1 207 ? 43.808 24.714 -28.466 1.00 59.28 207 ALA A CA 1
ATOM 1632 C C . ALA A 1 207 ? 43.355 26.168 -28.236 1.00 59.28 207 ALA A C 1
ATOM 1634 O O . ALA A 1 207 ? 42.557 26.446 -27.337 1.00 59.28 207 ALA A O 1
ATOM 1635 N N . GLU A 1 208 ? 43.838 27.103 -29.054 1.00 70.00 208 GLU A N 1
ATOM 1636 C CA . GLU A 1 208 ? 43.436 28.508 -28.976 1.00 70.00 208 GLU A CA 1
ATOM 1637 C C . GLU A 1 208 ? 42.002 28.724 -29.483 1.00 70.00 208 GLU A C 1
ATOM 1639 O O . GLU A 1 208 ? 41.219 29.424 -28.835 1.00 70.00 208 GLU A O 1
ATOM 1644 N N . GLN A 1 209 ? 41.607 28.039 -30.561 1.00 66.31 209 GLN A N 1
ATOM 1645 C CA . GLN A 1 209 ? 40.215 28.018 -31.027 1.00 66.31 209 GLN A CA 1
ATOM 1646 C C . GLN A 1 209 ? 39.261 27.389 -30.003 1.00 66.31 209 GLN A C 1
ATOM 1648 O O . GLN A 1 209 ? 38.188 27.940 -29.754 1.00 66.31 209 GLN A O 1
ATOM 1653 N N . ALA A 1 210 ? 39.654 26.285 -29.359 1.00 61.44 210 ALA A N 1
ATOM 1654 C CA . ALA A 1 210 ? 38.858 25.640 -28.317 1.00 61.44 210 ALA A CA 1
ATOM 1655 C C . ALA A 1 210 ? 38.608 26.582 -27.127 1.00 61.44 210 ALA A C 1
ATOM 1657 O O . ALA A 1 210 ? 37.470 26.708 -26.677 1.00 61.44 210 ALA A O 1
ATOM 1658 N N . ARG A 1 211 ? 39.634 27.325 -26.678 1.00 68.25 211 ARG A N 1
ATOM 1659 C CA . ARG A 1 211 ? 39.489 28.344 -25.620 1.00 68.25 211 ARG A CA 1
ATOM 1660 C C . ARG A 1 211 ? 38.544 29.476 -26.009 1.00 68.25 211 ARG A C 1
ATOM 1662 O O . ARG A 1 211 ? 37.729 29.893 -25.189 1.00 68.25 211 ARG A O 1
ATOM 1669 N N . GLN A 1 212 ? 38.650 29.986 -27.237 1.00 72.50 212 GLN A N 1
ATOM 1670 C CA . GLN A 1 212 ? 37.752 31.039 -27.724 1.00 72.50 212 GLN A CA 1
ATOM 1671 C C . GLN A 1 212 ? 36.301 30.550 -27.783 1.00 72.50 212 GLN A C 1
ATOM 1673 O O . GLN A 1 212 ? 35.384 31.272 -27.389 1.00 72.50 212 GLN A O 1
ATOM 1678 N N . HIS A 1 213 ? 36.093 29.308 -28.221 1.00 68.44 213 HIS A N 1
ATOM 1679 C CA . HIS A 1 213 ? 34.774 28.692 -28.280 1.00 68.44 213 HIS A CA 1
ATOM 1680 C C . HIS A 1 213 ? 34.177 28.459 -26.883 1.00 68.44 213 HIS A C 1
ATOM 1682 O O . HIS A 1 213 ? 33.010 28.771 -26.650 1.00 68.44 213 HIS A O 1
ATOM 1688 N N . GLU A 1 214 ? 34.982 27.990 -25.927 1.00 67.50 214 GLU A N 1
ATOM 1689 C CA . GLU A 1 214 ? 34.567 27.779 -24.535 1.00 67.50 214 GLU A CA 1
ATOM 1690 C C . GLU A 1 214 ? 34.175 29.096 -23.845 1.00 67.50 214 GLU A C 1
ATOM 1692 O O . GLU A 1 214 ? 33.143 29.172 -23.173 1.00 67.50 214 GLU A O 1
ATOM 1697 N N . GLN A 1 215 ? 34.933 30.171 -24.086 1.00 73.12 215 GLN A N 1
ATOM 1698 C CA . GLN A 1 215 ? 34.589 31.510 -23.600 1.00 73.12 215 GLN A CA 1
ATOM 1699 C C . GLN A 1 215 ? 33.287 32.036 -24.215 1.00 73.12 215 GLN A C 1
ATOM 1701 O O . GLN A 1 215 ? 32.449 32.578 -23.492 1.00 73.12 215 GLN A O 1
ATOM 1706 N N . ALA A 1 216 ? 33.089 31.860 -25.525 1.00 73.44 216 ALA A N 1
ATOM 1707 C CA . ALA A 1 216 ? 31.861 32.274 -26.202 1.00 73.44 216 ALA A CA 1
ATOM 1708 C C . ALA A 1 216 ? 30.632 31.512 -25.673 1.00 73.44 216 ALA A C 1
ATOM 1710 O O . ALA A 1 216 ? 29.596 32.124 -25.402 1.00 73.44 216 ALA A O 1
ATOM 1711 N N . LEU A 1 217 ? 30.764 30.200 -25.452 1.00 70.56 217 LEU A N 1
ATOM 1712 C CA . LEU A 1 217 ? 29.703 29.370 -24.882 1.00 70.56 217 LEU A CA 1
ATOM 1713 C C . LEU A 1 217 ? 29.364 29.800 -23.446 1.00 70.56 217 LEU A C 1
ATOM 1715 O O . LEU A 1 217 ? 28.190 29.941 -23.105 1.00 70.56 217 LEU A O 1
ATOM 1719 N N . SER A 1 218 ? 30.378 30.077 -22.618 1.00 74.19 218 SER A N 1
ATOM 1720 C CA . SER A 1 218 ? 30.173 30.558 -21.246 1.00 74.19 218 SER A CA 1
ATOM 1721 C C . SER A 1 218 ? 29.443 31.904 -21.205 1.00 74.19 218 SER A C 1
ATOM 1723 O O . SER A 1 218 ? 28.587 32.103 -20.342 1.00 74.19 218 SER A O 1
ATOM 1725 N N . GLN A 1 219 ? 29.754 32.825 -22.122 1.00 77.19 219 GLN A N 1
ATOM 1726 C CA . GLN A 1 219 ? 29.062 34.116 -22.216 1.00 77.19 219 GLN A CA 1
ATOM 1727 C C . GLN A 1 219 ? 27.594 33.943 -22.620 1.00 77.19 219 GLN A C 1
ATOM 1729 O O . GLN A 1 219 ? 26.715 34.593 -22.053 1.00 77.19 219 GLN A O 1
ATOM 1734 N N . GLN A 1 220 ? 27.306 33.046 -23.567 1.00 75.44 220 GLN A N 1
ATOM 1735 C CA . GLN A 1 220 ? 25.929 32.770 -23.976 1.00 75.44 220 GLN A CA 1
ATOM 1736 C C . GLN A 1 220 ? 25.116 32.060 -22.894 1.00 75.44 220 GLN A C 1
ATOM 1738 O O . GLN A 1 220 ? 23.952 32.403 -22.707 1.00 75.44 220 GLN A O 1
ATOM 1743 N N . GLN A 1 221 ? 25.716 31.129 -22.146 1.00 76.19 221 GLN A N 1
ATOM 1744 C CA . GLN A 1 221 ? 25.062 30.506 -20.993 1.00 76.19 221 GLN A CA 1
ATOM 1745 C C . GLN A 1 221 ? 24.642 31.555 -19.957 1.00 76.19 221 GLN A C 1
ATOM 1747 O O . GLN A 1 221 ? 23.484 31.580 -19.551 1.00 76.19 221 GLN A O 1
ATOM 1752 N N . GLN A 1 222 ? 25.539 32.478 -19.596 1.00 80.12 222 GLN A N 1
ATOM 1753 C CA . GLN A 1 222 ? 25.218 33.558 -18.656 1.00 80.12 222 GLN A CA 1
ATOM 1754 C C . GLN A 1 222 ? 24.100 34.471 -19.182 1.00 80.12 222 GLN A C 1
ATOM 1756 O O . GLN A 1 222 ? 23.198 34.847 -18.432 1.00 80.12 222 GLN A O 1
ATOM 1761 N N . ALA A 1 223 ? 24.122 34.807 -20.475 1.00 81.94 223 ALA A N 1
ATOM 1762 C CA . ALA A 1 223 ? 23.065 35.602 -21.098 1.00 81.94 223 ALA A CA 1
ATOM 1763 C C . ALA A 1 223 ? 21.708 34.871 -21.089 1.00 81.94 223 ALA A C 1
ATOM 1765 O O . ALA A 1 223 ? 20.667 35.481 -20.834 1.00 81.94 223 ALA A O 1
ATOM 1766 N N . TYR A 1 224 ? 21.713 33.559 -21.329 1.00 80.25 224 TYR A N 1
ATOM 1767 C CA . TYR A 1 224 ? 20.519 32.720 -21.289 1.00 80.25 224 TYR A CA 1
ATOM 1768 C C . TYR A 1 224 ? 19.947 32.596 -19.871 1.00 80.25 224 TYR A C 1
ATOM 1770 O O . TYR A 1 224 ? 18.747 32.780 -19.675 1.00 80.25 224 TYR A O 1
ATOM 1778 N N . GLU A 1 225 ? 20.792 32.375 -18.863 1.00 81.19 225 GLU A N 1
ATOM 1779 C CA . GLU A 1 225 ? 20.375 32.339 -17.456 1.00 81.19 225 GLU A CA 1
ATOM 1780 C C . GLU A 1 225 ? 19.724 33.656 -17.020 1.00 81.19 225 GLU A C 1
ATOM 1782 O O . GLU A 1 225 ? 18.677 33.649 -16.369 1.00 81.19 225 GLU A O 1
ATOM 1787 N N . GLN A 1 226 ? 20.292 34.796 -17.424 1.00 82.38 226 GLN A N 1
ATOM 1788 C CA . GLN A 1 226 ? 19.694 36.110 -17.169 1.00 82.38 226 GLN A CA 1
ATOM 1789 C C . GLN A 1 226 ? 18.325 36.254 -17.845 1.00 82.38 226 GLN A C 1
ATOM 1791 O O . GLN A 1 226 ? 17.386 36.761 -17.229 1.00 82.38 226 GLN A O 1
ATOM 1796 N N . LYS A 1 227 ? 18.182 35.770 -19.084 1.00 82.75 227 LYS A N 1
ATOM 1797 C CA . LYS A 1 227 ? 16.913 35.779 -19.826 1.00 82.75 227 LYS A CA 1
ATOM 1798 C C . LYS A 1 227 ? 15.847 34.913 -19.147 1.00 82.75 227 LYS A C 1
ATOM 1800 O O . LYS A 1 227 ? 14.703 35.348 -19.030 1.00 82.75 227 LYS A O 1
ATOM 1805 N N . ILE A 1 228 ? 16.213 33.728 -18.659 1.00 81.00 228 ILE A N 1
ATOM 1806 C CA . ILE A 1 228 ? 15.317 32.840 -17.904 1.00 81.00 228 ILE A CA 1
ATOM 1807 C C . ILE A 1 228 ? 14.896 33.477 -16.573 1.00 81.00 228 ILE A C 1
ATOM 1809 O O . ILE A 1 228 ? 13.702 33.499 -16.274 1.00 81.00 228 ILE A O 1
ATOM 1813 N N . LYS A 1 229 ? 15.836 34.062 -15.815 1.00 82.44 229 LYS A N 1
ATOM 1814 C CA . LYS A 1 229 ? 15.531 34.779 -14.562 1.00 82.44 229 LYS A CA 1
ATOM 1815 C C . LYS A 1 229 ? 14.585 35.962 -14.808 1.00 82.44 229 LYS A C 1
ATOM 1817 O O . LYS A 1 229 ? 13.625 36.141 -14.061 1.00 82.44 229 LYS A O 1
ATOM 1822 N N . ALA A 1 230 ? 14.789 36.718 -15.889 1.00 82.69 230 ALA A N 1
ATOM 1823 C CA . ALA A 1 230 ? 13.892 37.806 -16.281 1.00 82.69 230 ALA A CA 1
ATOM 1824 C C . ALA A 1 230 ? 12.481 37.307 -16.650 1.00 82.69 230 ALA A C 1
ATOM 1826 O O . ALA A 1 230 ? 11.491 37.908 -16.239 1.00 82.69 230 ALA A O 1
ATOM 1827 N N . LEU A 1 231 ? 12.372 36.185 -17.372 1.00 78.38 231 LEU A N 1
ATOM 1828 C CA . LEU A 1 231 ? 11.088 35.543 -17.689 1.00 78.38 231 LEU A CA 1
ATOM 1829 C C . LEU A 1 231 ? 10.350 35.076 -16.425 1.00 78.38 231 LEU A C 1
ATOM 1831 O O . LEU A 1 231 ? 9.147 35.305 -16.306 1.00 78.38 231 LEU A O 1
ATOM 1835 N N . GLN A 1 232 ? 11.057 34.462 -15.470 1.00 77.56 232 GLN A N 1
ATOM 1836 C CA . GLN A 1 232 ? 10.480 34.036 -14.189 1.00 77.56 232 GLN A CA 1
ATOM 1837 C C . GLN A 1 232 ? 9.959 35.230 -13.375 1.00 77.56 232 GLN A C 1
ATOM 1839 O O . GLN A 1 232 ? 8.845 35.167 -12.855 1.00 77.56 232 GLN A O 1
ATOM 1844 N N . GLN A 1 233 ? 10.721 36.329 -13.313 1.00 78.06 233 GLN A N 1
ATOM 1845 C CA . GLN A 1 233 ? 10.311 37.571 -12.641 1.00 78.06 233 GLN A CA 1
ATOM 1846 C C . GLN A 1 233 ? 9.071 38.193 -13.295 1.00 78.06 233 GLN A C 1
ATOM 1848 O O . GLN A 1 233 ? 8.091 38.502 -12.623 1.00 78.06 233 GLN A O 1
ATOM 1853 N N . GLN A 1 234 ? 9.058 38.282 -14.626 1.00 77.69 234 GLN A N 1
ATOM 1854 C CA . GLN A 1 234 ? 7.919 38.830 -15.360 1.00 77.69 234 GLN A CA 1
ATOM 1855 C C . GLN A 1 234 ? 6.631 38.015 -15.142 1.00 77.69 234 GLN A C 1
ATOM 1857 O O . GLN A 1 234 ? 5.534 38.571 -15.155 1.00 77.69 234 GLN A O 1
ATOM 1862 N N . LEU A 1 235 ? 6.748 36.699 -14.953 1.00 69.12 235 LEU A N 1
ATOM 1863 C CA . LEU A 1 235 ? 5.615 35.809 -14.685 1.00 69.12 235 LEU A CA 1
ATOM 1864 C C . LEU A 1 235 ? 5.155 35.833 -13.225 1.00 69.12 235 LEU A C 1
ATOM 1866 O O . LEU A 1 235 ? 3.969 35.649 -12.982 1.00 69.12 235 LEU A O 1
ATOM 1870 N N . THR A 1 236 ? 6.053 36.085 -12.271 1.00 68.25 236 THR A N 1
ATOM 1871 C CA . THR A 1 236 ? 5.692 36.260 -10.849 1.00 68.25 236 THR A CA 1
ATOM 1872 C C . THR A 1 236 ? 5.004 37.601 -10.595 1.00 68.25 236 THR A C 1
ATOM 1874 O O . THR A 1 236 ? 4.159 37.704 -9.710 1.00 68.25 236 THR A O 1
ATOM 1877 N N . GLU A 1 237 ? 5.297 38.615 -11.412 1.00 70.12 237 GLU A N 1
ATOM 1878 C CA . GLU A 1 237 ? 4.583 39.899 -11.422 1.00 70.12 237 GLU A CA 1
ATOM 1879 C C . GLU A 1 237 ? 3.175 39.807 -12.050 1.00 70.12 237 GLU A C 1
ATOM 1881 O O . GLU A 1 237 ? 2.338 40.691 -11.845 1.00 70.12 237 GLU A O 1
ATOM 1886 N N . GLN A 1 238 ? 2.882 38.740 -12.803 1.00 67.19 238 GLN A N 1
ATOM 1887 C CA . GLN A 1 238 ? 1.558 38.471 -13.366 1.00 67.19 238 GLN A CA 1
ATOM 1888 C C . GLN A 1 238 ? 0.707 37.662 -12.376 1.00 67.19 238 GLN A C 1
ATOM 1890 O O . GLN A 1 238 ? 1.151 36.670 -11.812 1.00 67.19 238 GLN A O 1
ATOM 1895 N N . GLY A 1 239 ? -0.551 38.065 -12.167 1.00 69.81 239 GLY A N 1
ATOM 1896 C CA . GLY A 1 239 ? -1.442 37.384 -11.218 1.00 69.81 239 GLY A CA 1
ATOM 1897 C C . GLY A 1 239 ? -1.689 35.900 -11.546 1.00 69.81 239 GLY A C 1
ATOM 1898 O O . GLY A 1 239 ? -1.683 35.501 -12.713 1.00 69.81 239 GLY A O 1
ATOM 1899 N N . GLU A 1 240 ? -1.991 35.093 -10.518 1.00 68.31 240 GLU A N 1
ATOM 1900 C CA . GLU A 1 240 ? -2.147 33.622 -10.599 1.00 68.31 240 GLU A CA 1
ATOM 1901 C C . GLU A 1 240 ? -3.091 33.139 -11.718 1.00 68.31 240 GLU A C 1
ATOM 1903 O O . GLU A 1 240 ? -2.877 32.086 -12.322 1.00 68.31 240 GLU A O 1
ATOM 1908 N N . GLN A 1 241 ? -4.137 33.909 -12.036 1.00 66.25 241 GLN A N 1
ATOM 1909 C CA . GLN A 1 241 ? -5.084 33.567 -13.103 1.00 66.25 241 GLN A CA 1
ATOM 1910 C C . GLN A 1 241 ? -4.440 33.581 -14.497 1.00 66.25 241 GLN A C 1
ATOM 1912 O O . GLN A 1 241 ? -4.735 32.707 -15.315 1.00 66.25 241 GLN A O 1
ATOM 1917 N N . THR A 1 242 ? -3.545 34.533 -14.765 1.00 71.19 242 THR A N 1
ATOM 1918 C CA . THR A 1 242 ? -2.844 34.662 -16.050 1.00 71.19 242 THR A CA 1
ATOM 1919 C C . THR A 1 242 ? -1.832 33.533 -16.225 1.00 71.19 242 THR A C 1
ATOM 1921 O O . THR A 1 242 ? -1.784 32.903 -17.283 1.00 71.19 242 THR A O 1
ATOM 1924 N N . VAL A 1 243 ? -1.103 33.195 -15.156 1.00 72.94 243 VAL A N 1
ATOM 1925 C CA . VAL A 1 243 ? -0.148 32.075 -15.138 1.00 72.94 243 VAL A CA 1
ATOM 1926 C C . VAL A 1 243 ? -0.860 30.745 -15.410 1.00 72.94 243 VAL A C 1
ATOM 1928 O O . VAL A 1 243 ? -0.403 29.955 -16.239 1.00 72.94 243 VAL A O 1
ATOM 1931 N N . ASN A 1 244 ? -2.029 30.520 -14.802 1.00 74.38 244 ASN A N 1
ATOM 1932 C CA . ASN A 1 244 ? -2.828 29.316 -15.046 1.00 74.38 244 ASN A CA 1
ATOM 1933 C C . ASN A 1 244 ? -3.342 29.219 -16.494 1.00 74.38 244 ASN A C 1
ATOM 1935 O O . ASN A 1 244 ? -3.299 28.137 -17.086 1.00 74.38 244 ASN A O 1
ATOM 1939 N N . GLN A 1 245 ? -3.787 30.326 -17.098 1.00 76.56 245 GLN A N 1
ATOM 1940 C CA . GLN A 1 245 ? -4.202 30.342 -18.509 1.00 76.56 245 GLN A CA 1
ATOM 1941 C C . GLN A 1 245 ? -3.031 30.047 -19.454 1.00 76.56 245 GLN A C 1
ATOM 1943 O O . GLN A 1 245 ? -3.167 29.257 -20.393 1.00 76.56 245 GLN A O 1
ATOM 1948 N N . GLN A 1 246 ? -1.866 30.634 -19.183 1.00 77.50 246 GLN A N 1
ATOM 1949 C CA . GLN A 1 246 ? -0.658 30.404 -19.967 1.00 77.50 246 GLN A CA 1
ATOM 1950 C C . GLN A 1 246 ? -0.184 28.949 -19.851 1.00 77.50 246 GLN A C 1
ATOM 1952 O O . GLN A 1 246 ? 0.095 28.312 -20.869 1.00 77.50 246 GLN A O 1
ATOM 1957 N N . ARG A 1 247 ? -0.204 28.372 -18.643 1.00 79.81 247 ARG A N 1
ATOM 1958 C CA . ARG A 1 247 ? 0.102 26.953 -18.398 1.00 79.81 247 ARG A CA 1
ATOM 1959 C C . ARG A 1 247 ? -0.828 26.023 -19.184 1.00 79.81 247 ARG A C 1
ATOM 1961 O O . ARG A 1 247 ? -0.356 25.096 -19.841 1.00 79.81 247 ARG A O 1
ATOM 1968 N N . GLN A 1 248 ? -2.134 26.301 -19.202 1.00 78.56 248 GLN A N 1
ATOM 1969 C CA . GLN A 1 248 ? -3.100 25.541 -20.010 1.00 78.56 248 GLN A CA 1
ATOM 1970 C C . GLN A 1 248 ? -2.829 25.664 -21.516 1.00 78.56 248 GLN A C 1
ATOM 1972 O O . GLN A 1 248 ? -2.950 24.684 -22.258 1.00 78.56 248 GLN A O 1
ATOM 1977 N N . GLN A 1 249 ? -2.441 26.851 -21.986 1.00 81.50 249 GLN A N 1
ATOM 1978 C CA . GLN A 1 249 ? -2.106 27.072 -23.390 1.00 81.50 249 GLN A CA 1
ATOM 1979 C C . GLN A 1 249 ? -0.842 26.305 -23.800 1.00 81.50 249 GLN A C 1
ATOM 1981 O O . GLN A 1 249 ? -0.823 25.702 -24.877 1.00 81.50 249 GLN A O 1
ATOM 1986 N N . VAL A 1 250 ? 0.185 26.290 -22.945 1.00 80.88 250 VAL A N 1
ATOM 1987 C CA . VAL A 1 250 ? 1.403 25.495 -23.154 1.00 80.88 250 VAL A CA 1
ATOM 1988 C C . VAL A 1 250 ? 1.063 24.006 -23.194 1.00 80.88 250 VAL A C 1
ATOM 1990 O O . VAL A 1 250 ? 1.417 23.348 -24.168 1.00 80.88 250 VAL A O 1
ATOM 1993 N N . ALA A 1 251 ? 0.288 23.499 -22.228 1.00 79.44 251 ALA A N 1
ATOM 1994 C CA . ALA A 1 251 ? -0.144 22.098 -22.191 1.00 79.44 251 ALA A CA 1
ATOM 1995 C C . ALA A 1 251 ? -0.932 21.675 -23.450 1.00 79.44 251 ALA A C 1
ATOM 1997 O O . ALA A 1 251 ? -0.793 20.559 -23.950 1.00 79.44 251 ALA A O 1
ATOM 1998 N N . LYS A 1 252 ? -1.749 22.574 -24.017 1.00 79.94 252 LYS A N 1
ATOM 1999 C CA . LYS A 1 252 ? -2.477 22.304 -25.267 1.00 79.94 252 LYS A CA 1
ATOM 2000 C C . LYS A 1 252 ? -1.545 22.236 -26.481 1.00 79.94 252 LYS A C 1
ATOM 2002 O O . LYS A 1 252 ? -1.744 21.388 -27.351 1.00 79.94 252 LYS A O 1
ATOM 2007 N N . LYS A 1 253 ? -0.547 23.124 -26.553 1.00 81.75 253 LYS A N 1
ATOM 2008 C CA . LYS A 1 253 ? 0.440 23.156 -27.646 1.00 81.75 253 LYS A CA 1
ATOM 2009 C C . LYS A 1 253 ? 1.351 21.932 -27.625 1.00 81.75 253 LYS A C 1
ATOM 2011 O O . LYS A 1 253 ? 1.556 21.326 -28.673 1.00 81.75 253 LYS A O 1
ATOM 2016 N N . THR A 1 254 ? 1.842 21.549 -26.447 1.00 80.69 254 THR A N 1
ATOM 2017 C CA . THR A 1 254 ? 2.693 20.363 -26.283 1.00 80.69 254 THR A CA 1
ATOM 2018 C C . THR A 1 254 ? 1.953 19.089 -26.671 1.00 80.69 254 THR A C 1
ATOM 2020 O O . THR A 1 254 ? 2.508 18.277 -27.404 1.00 80.69 254 THR A O 1
ATOM 2023 N N . LYS A 1 255 ? 0.682 18.947 -26.271 1.00 77.19 255 LYS A N 1
ATOM 2024 C CA . LYS A 1 255 ? -0.159 17.805 -26.658 1.00 77.19 255 LYS A CA 1
ATOM 2025 C C . LYS A 1 255 ? -0.361 17.706 -28.175 1.00 77.19 255 LYS A C 1
ATOM 2027 O O . LYS A 1 255 ? -0.115 16.661 -28.764 1.00 77.19 255 LYS A O 1
ATOM 2032 N N . ALA A 1 256 ? -0.725 18.814 -28.826 1.00 75.62 256 ALA A N 1
ATOM 2033 C CA . ALA A 1 256 ? -0.927 18.839 -30.277 1.00 75.62 256 ALA A CA 1
ATOM 2034 C C . ALA A 1 256 ? 0.352 18.513 -31.073 1.00 75.62 256 ALA A C 1
ATOM 2036 O O . ALA A 1 256 ? 0.278 17.957 -32.168 1.00 75.62 256 ALA A O 1
ATOM 2037 N N . ALA A 1 257 ? 1.527 18.866 -30.544 1.00 75.50 257 ALA A N 1
ATOM 2038 C CA . ALA A 1 257 ? 2.799 18.509 -31.158 1.00 75.50 257 ALA A CA 1
ATOM 2039 C C . ALA A 1 257 ? 3.099 17.008 -31.030 1.00 75.50 257 ALA A C 1
ATOM 2041 O O . ALA A 1 257 ? 3.589 16.414 -31.995 1.00 75.50 257 ALA A O 1
ATOM 2042 N N . THR A 1 258 ? 2.781 16.390 -29.889 1.00 71.44 258 THR A N 1
ATOM 2043 C CA . THR A 1 258 ? 3.027 14.958 -29.668 1.00 71.44 258 THR A CA 1
ATOM 2044 C C . THR A 1 258 ? 2.178 14.069 -30.573 1.00 71.44 258 THR A C 1
ATOM 2046 O O . THR A 1 258 ? 2.726 13.141 -31.158 1.00 71.44 258 THR A O 1
ATOM 2049 N N . ASP A 1 259 ? 0.911 14.417 -30.831 1.00 65.44 259 ASP A N 1
ATOM 2050 C CA . ASP A 1 259 ? 0.034 13.676 -31.764 1.00 65.44 259 ASP A CA 1
ATOM 2051 C C . ASP A 1 259 ? 0.634 13.526 -33.185 1.00 65.44 259 ASP A C 1
ATOM 2053 O O . ASP A 1 259 ? 0.256 12.642 -33.955 1.00 65.44 259 ASP A O 1
ATOM 2057 N N . THR A 1 260 ? 1.581 14.396 -33.557 1.00 66.06 260 THR A N 1
ATOM 2058 C CA . THR A 1 260 ? 2.263 14.384 -34.866 1.00 66.06 260 THR A CA 1
ATOM 2059 C C . THR A 1 260 ? 3.649 13.733 -34.850 1.00 66.06 260 THR A C 1
ATOM 2061 O O . THR A 1 260 ? 4.297 13.626 -35.902 1.00 66.06 260 THR A O 1
ATOM 2064 N N . LEU A 1 261 ? 4.146 13.343 -33.675 1.00 69.06 261 LEU A N 1
ATOM 2065 C CA . LEU A 1 261 ? 5.412 12.642 -33.512 1.00 69.06 261 LEU A CA 1
ATOM 2066 C C . LEU A 1 261 ? 5.155 11.145 -33.725 1.00 69.06 261 LEU A C 1
ATOM 2068 O O . LEU A 1 261 ? 4.535 10.486 -32.904 1.00 69.06 261 LEU A O 1
ATOM 2072 N N . VAL A 1 262 ? 5.603 10.605 -34.858 1.00 65.31 262 VAL A N 1
ATOM 2073 C CA . VAL A 1 262 ? 5.566 9.159 -35.116 1.00 65.31 262 VAL A CA 1
ATOM 2074 C C . VAL A 1 262 ? 6.984 8.635 -34.966 1.00 65.31 262 VAL A C 1
ATOM 2076 O O . VAL A 1 262 ? 7.832 8.945 -35.808 1.00 65.31 262 VAL A O 1
ATOM 2079 N N . LEU A 1 263 ? 7.256 7.853 -33.917 1.00 66.81 263 LEU A N 1
ATOM 2080 C CA . LEU A 1 263 ? 8.552 7.194 -33.788 1.00 66.81 263 LEU A CA 1
ATOM 2081 C C . LEU A 1 263 ? 8.688 6.113 -34.866 1.00 66.81 263 LEU A C 1
ATOM 2083 O O . LEU A 1 263 ? 7.768 5.336 -35.148 1.00 66.81 263 LEU A O 1
ATOM 2087 N N . ASN A 1 264 ? 9.853 6.079 -35.511 1.00 72.94 264 ASN A N 1
ATOM 2088 C CA . ASN A 1 264 ? 10.189 5.008 -36.437 1.00 72.94 264 ASN A CA 1
ATOM 2089 C C . ASN A 1 264 ? 10.580 3.736 -35.657 1.00 72.94 264 ASN A C 1
ATOM 2091 O O . ASN A 1 264 ? 10.762 3.739 -34.438 1.00 72.94 264 ASN A O 1
ATOM 2095 N N . GLU A 1 265 ? 10.682 2.617 -36.370 1.00 73.38 265 GLU A N 1
ATOM 2096 C CA . GLU A 1 265 ? 11.012 1.314 -35.778 1.00 73.38 265 GLU A CA 1
ATOM 2097 C C . GLU A 1 265 ? 12.387 1.305 -35.101 1.00 73.38 265 GLU A C 1
ATOM 2099 O O . GLU A 1 265 ? 12.555 0.705 -34.047 1.00 73.38 265 GLU A O 1
ATOM 2104 N N . GLU A 1 266 ? 13.342 2.031 -35.679 1.00 76.25 266 GLU A N 1
ATOM 2105 C CA . GLU A 1 266 ? 14.701 2.168 -35.162 1.00 76.25 266 GLU A CA 1
ATOM 2106 C C . GLU A 1 266 ? 14.732 2.892 -33.808 1.00 76.25 266 GLU A C 1
ATOM 2108 O O . GLU A 1 266 ? 15.287 2.364 -32.851 1.00 76.25 266 GLU A O 1
ATOM 2113 N N . LEU A 1 267 ? 14.060 4.044 -33.687 1.00 77.31 267 LEU A N 1
ATOM 2114 C CA . LEU A 1 267 ? 13.893 4.747 -32.411 1.00 77.31 267 LEU A CA 1
ATOM 2115 C C . LEU A 1 267 ? 13.154 3.878 -31.396 1.00 77.31 267 LEU A C 1
ATOM 2117 O O . LEU A 1 267 ? 13.527 3.859 -30.231 1.00 77.31 267 LEU A O 1
ATOM 2121 N N . THR A 1 268 ? 12.143 3.122 -31.832 1.00 83.00 268 THR A N 1
ATOM 2122 C CA . THR A 1 268 ? 11.406 2.222 -30.934 1.00 83.00 268 THR A CA 1
ATOM 2123 C C . THR A 1 268 ? 12.318 1.143 -30.341 1.00 83.00 268 THR A C 1
ATOM 2125 O O . THR A 1 268 ? 12.213 0.851 -29.154 1.00 83.00 268 THR A O 1
ATOM 2128 N N . ARG A 1 269 ? 13.242 0.579 -31.133 1.00 86.69 269 ARG A N 1
ATOM 2129 C CA . ARG A 1 269 ? 14.239 -0.380 -30.631 1.00 86.69 269 ARG A CA 1
ATOM 2130 C C . ARG A 1 269 ? 15.244 0.265 -29.681 1.00 86.69 269 ARG A C 1
ATOM 2132 O O . ARG A 1 269 ? 15.538 -0.341 -28.663 1.00 86.69 269 ARG A O 1
ATOM 2139 N N . ILE A 1 270 ? 15.684 1.498 -29.949 1.00 85.25 270 ILE A N 1
ATOM 2140 C CA . ILE A 1 270 ? 16.549 2.254 -29.023 1.00 85.25 270 ILE A CA 1
ATOM 2141 C C . ILE A 1 270 ? 15.857 2.434 -27.661 1.00 85.25 270 ILE A C 1
ATOM 2143 O O . ILE A 1 270 ? 16.473 2.198 -26.626 1.00 85.25 270 ILE A O 1
ATOM 2147 N N . LEU A 1 271 ? 14.562 2.783 -27.649 1.00 85.31 271 LEU A N 1
ATOM 2148 C CA . LEU A 1 271 ? 13.788 2.896 -26.405 1.00 85.31 271 LEU A CA 1
ATOM 2149 C C . LEU A 1 271 ? 13.697 1.557 -25.654 1.00 85.31 271 LEU A C 1
ATOM 2151 O O . LEU A 1 271 ? 13.838 1.522 -24.437 1.00 85.31 271 LEU A O 1
ATOM 2155 N N . ILE A 1 272 ? 13.459 0.453 -26.368 1.00 89.81 272 ILE A N 1
ATOM 2156 C CA . ILE A 1 272 ? 13.346 -0.881 -25.757 1.00 89.81 272 ILE A CA 1
ATOM 2157 C C . ILE A 1 272 ? 14.699 -1.357 -25.219 1.00 89.81 272 ILE A C 1
ATOM 2159 O O . ILE A 1 272 ? 14.746 -1.892 -24.113 1.00 89.81 272 ILE A O 1
ATOM 2163 N N . ASP A 1 273 ? 15.785 -1.147 -25.966 1.00 91.38 273 ASP A N 1
ATOM 2164 C CA . ASP A 1 273 ? 17.145 -1.475 -25.531 1.00 91.38 273 ASP A CA 1
ATOM 2165 C C . ASP A 1 273 ? 17.471 -0.737 -24.229 1.00 91.38 273 ASP A C 1
ATOM 2167 O O . ASP A 1 273 ? 17.911 -1.364 -23.268 1.00 91.38 273 ASP A O 1
ATOM 2171 N N . GLN A 1 274 ? 17.156 0.560 -24.152 1.00 87.88 274 GLN A N 1
ATOM 2172 C CA . GLN A 1 274 ? 17.329 1.338 -22.929 1.00 87.88 274 GLN A CA 1
ATOM 2173 C C . GLN A 1 274 ? 16.500 0.781 -21.762 1.00 87.88 274 GLN A C 1
ATOM 2175 O O . GLN A 1 274 ? 17.029 0.592 -20.671 1.00 87.88 274 GLN A O 1
ATOM 2180 N N . GLN A 1 275 ? 15.217 0.480 -21.978 1.00 89.81 275 GLN A N 1
ATOM 2181 C CA . GLN A 1 275 ? 14.346 -0.070 -20.929 1.00 89.81 275 GLN A CA 1
ATOM 2182 C C . GLN A 1 275 ? 14.840 -1.428 -20.413 1.00 89.81 275 GLN A C 1
ATOM 2184 O O . GLN A 1 275 ? 14.702 -1.736 -19.229 1.00 89.81 275 GLN A O 1
ATOM 2189 N N . LEU A 1 276 ? 15.422 -2.250 -21.289 1.00 92.81 276 LEU A N 1
ATOM 2190 C CA . LEU A 1 276 ? 16.065 -3.505 -20.910 1.00 92.81 276 LEU A CA 1
ATOM 2191 C C . LEU A 1 276 ? 17.358 -3.252 -20.116 1.00 92.81 276 LEU A C 1
ATOM 2193 O O . LEU A 1 276 ? 17.567 -3.906 -19.095 1.00 92.81 276 LEU A O 1
ATOM 2197 N N . GLN A 1 277 ? 18.184 -2.286 -20.528 1.00 91.25 277 GLN A N 1
ATOM 2198 C CA . GLN A 1 277 ? 19.398 -1.890 -19.804 1.00 91.25 277 GLN A CA 1
ATOM 2199 C C . GLN A 1 277 ? 19.104 -1.335 -18.409 1.00 91.25 277 GLN A C 1
ATOM 2201 O O . GLN A 1 277 ? 19.786 -1.700 -17.454 1.00 91.25 277 GLN A O 1
ATOM 2206 N N . GLU A 1 278 ? 18.073 -0.503 -18.264 1.00 88.12 278 GLU A N 1
ATOM 2207 C CA . GLU A 1 278 ? 17.619 0.019 -16.967 1.00 88.12 278 GLU A CA 1
ATOM 2208 C C . GLU A 1 278 ? 17.119 -1.097 -16.042 1.00 88.12 278 GLU A C 1
ATOM 2210 O O . GLU A 1 278 ? 17.329 -1.037 -14.833 1.00 88.12 278 GLU A O 1
ATOM 2215 N N . ALA A 1 279 ? 16.540 -2.161 -16.606 1.00 91.25 279 ALA A N 1
ATOM 2216 C CA . ALA A 1 279 ? 16.200 -3.379 -15.873 1.00 91.25 279 ALA A CA 1
ATOM 2217 C C . ALA A 1 279 ? 17.413 -4.304 -15.614 1.00 91.25 279 ALA A C 1
ATOM 2219 O O . ALA A 1 279 ? 17.260 -5.355 -14.994 1.00 91.25 279 ALA A O 1
ATOM 2220 N N . GLY A 1 280 ? 18.620 -3.941 -16.060 1.00 91.94 280 GLY A N 1
ATOM 2221 C CA . GLY A 1 280 ? 19.859 -4.689 -15.816 1.00 91.94 280 GLY A CA 1
ATOM 2222 C C . GLY A 1 280 ? 20.219 -5.735 -16.877 1.00 91.94 280 GLY A C 1
ATOM 2223 O O . GLY A 1 280 ? 21.058 -6.596 -16.611 1.00 91.94 280 GLY A O 1
ATOM 2224 N N . TRP A 1 281 ? 19.606 -5.690 -18.064 1.00 94.56 281 TRP A N 1
ATOM 2225 C CA . TRP A 1 281 ? 19.959 -6.555 -19.195 1.00 94.56 281 TRP A CA 1
ATOM 2226 C C . TRP A 1 281 ? 21.005 -5.903 -20.107 1.00 94.56 281 TRP A C 1
ATOM 2228 O O . TRP A 1 281 ? 20.873 -4.754 -20.516 1.00 94.56 281 TRP A O 1
ATOM 2238 N N . GLU A 1 282 ? 22.011 -6.666 -20.528 1.00 93.38 282 GLU A N 1
ATOM 2239 C CA . GLU A 1 282 ? 22.914 -6.301 -21.622 1.00 93.38 282 GLU A CA 1
ATOM 2240 C C . GLU A 1 282 ? 22.135 -6.353 -22.946 1.00 93.38 282 GLU A C 1
ATOM 2242 O O . GLU A 1 282 ? 22.001 -7.416 -23.562 1.00 93.38 282 GLU A O 1
ATOM 2247 N N . ALA A 1 283 ? 21.572 -5.216 -23.356 1.00 91.00 283 ALA A N 1
ATOM 2248 C CA . ALA A 1 283 ? 20.754 -5.093 -24.556 1.00 91.00 283 ALA A CA 1
ATOM 2249 C C . ALA A 1 283 ? 21.388 -4.143 -25.573 1.00 91.00 283 ALA A C 1
ATOM 2251 O O . ALA A 1 283 ? 21.691 -2.991 -25.268 1.00 91.00 283 ALA A O 1
ATOM 2252 N N . ASP A 1 284 ? 21.554 -4.642 -26.795 1.00 88.12 284 ASP A N 1
ATOM 2253 C CA . ASP A 1 284 ? 21.972 -3.864 -27.955 1.00 88.12 284 ASP A CA 1
ATOM 2254 C C . ASP A 1 284 ? 21.409 -4.527 -29.217 1.00 88.12 284 ASP A C 1
ATOM 2256 O O . ASP A 1 284 ? 21.961 -5.497 -29.739 1.00 88.12 284 ASP A O 1
ATOM 2260 N N . SER A 1 285 ? 20.300 -4.006 -29.731 1.00 85.69 285 SER A N 1
ATOM 2261 C CA . SER A 1 285 ? 19.624 -4.583 -30.895 1.00 85.69 285 SER A CA 1
ATOM 2262 C C . SER A 1 285 ? 20.387 -4.448 -32.211 1.00 85.69 285 SER A C 1
ATOM 2264 O O . SER A 1 285 ? 19.987 -5.064 -33.201 1.00 85.69 285 SER A O 1
ATOM 2266 N N . GLN A 1 286 ? 21.466 -3.662 -32.256 1.00 83.06 286 GLN A N 1
ATOM 2267 C CA . GLN A 1 286 ? 22.296 -3.508 -33.446 1.00 83.06 286 GLN A CA 1
ATOM 2268 C C . GLN A 1 286 ? 23.471 -4.483 -33.418 1.00 83.06 286 GLN A C 1
ATOM 2270 O O . GLN A 1 286 ? 23.736 -5.116 -34.440 1.00 83.06 286 GLN A O 1
ATOM 2275 N N . ASP A 1 287 ? 24.163 -4.630 -32.289 1.00 82.12 287 ASP A N 1
ATOM 2276 C CA . ASP A 1 287 ? 25.394 -5.416 -32.155 1.00 82.12 287 ASP A CA 1
ATOM 2277 C C . ASP A 1 287 ? 25.176 -6.778 -31.488 1.00 82.12 287 ASP A C 1
ATOM 2279 O O . ASP A 1 287 ? 25.703 -7.785 -31.971 1.00 82.12 287 ASP A O 1
ATOM 2283 N N . ILE A 1 288 ? 24.312 -6.864 -30.473 1.00 87.06 288 ILE A N 1
ATOM 2284 C CA . ILE A 1 288 ? 23.939 -8.121 -29.808 1.00 87.06 288 ILE A CA 1
ATOM 2285 C C . ILE A 1 288 ? 22.769 -8.761 -30.576 1.00 87.06 288 ILE A C 1
ATOM 2287 O O . ILE A 1 288 ? 21.656 -8.942 -30.083 1.00 87.06 288 ILE A O 1
ATOM 2291 N N . THR A 1 289 ? 23.031 -9.132 -31.831 1.00 90.19 289 THR A N 1
ATOM 2292 C CA . THR A 1 289 ? 22.073 -9.845 -32.691 1.00 90.19 289 THR A CA 1
ATOM 2293 C C . THR A 1 289 ? 22.548 -11.258 -32.988 1.00 90.19 289 THR A C 1
ATOM 2295 O O . THR A 1 289 ? 23.741 -11.518 -33.185 1.00 90.19 289 THR A O 1
ATOM 2298 N N . PHE A 1 290 ? 21.605 -12.193 -33.114 1.00 89.50 290 PHE A N 1
ATOM 2299 C CA . PHE A 1 290 ? 21.934 -13.565 -33.494 1.00 89.50 290 PHE A CA 1
ATOM 2300 C C . PHE A 1 290 ? 22.667 -13.627 -34.846 1.00 89.50 290 PHE A C 1
ATOM 2302 O O . PHE A 1 290 ? 23.589 -14.436 -35.006 1.00 89.50 290 PHE A O 1
ATOM 2309 N N . GLN A 1 291 ? 22.284 -12.759 -35.795 1.00 88.88 291 GLN A N 1
ATOM 2310 C CA . GLN A 1 291 ? 22.880 -12.675 -37.133 1.00 88.88 291 GLN A CA 1
ATOM 2311 C C . GLN A 1 291 ? 24.361 -12.281 -37.106 1.00 88.88 291 GLN A C 1
ATOM 2313 O O . GLN A 1 291 ? 25.145 -12.865 -37.850 1.00 88.88 291 GLN A O 1
ATOM 2318 N N . LYS A 1 292 ? 24.753 -11.341 -36.236 1.00 86.50 292 LYS A N 1
ATOM 2319 C CA . LYS A 1 292 ? 26.157 -10.929 -36.055 1.00 86.50 292 LYS A CA 1
ATOM 2320 C C . LYS A 1 292 ? 26.988 -11.926 -35.238 1.00 86.50 292 LYS A C 1
ATOM 2322 O O . LYS A 1 292 ? 28.167 -11.693 -35.007 1.00 86.50 292 LYS A O 1
ATOM 2327 N N . GLY A 1 293 ? 26.396 -13.045 -34.818 1.00 87.06 293 GLY A N 1
ATOM 2328 C CA . GLY A 1 293 ? 27.088 -14.086 -34.063 1.00 87.06 293 GLY A CA 1
ATOM 2329 C C . GLY A 1 293 ? 26.995 -13.938 -32.545 1.00 87.06 293 GLY A C 1
ATOM 2330 O O . GLY A 1 293 ? 27.627 -14.723 -31.848 1.00 87.06 293 GLY A O 1
ATOM 2331 N N . ALA A 1 294 ? 26.184 -13.013 -32.016 1.00 89.56 294 ALA A N 1
A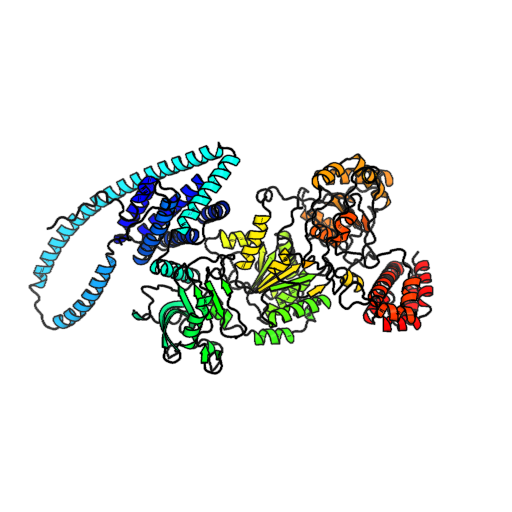TOM 2332 C CA . ALA A 1 294 ? 25.986 -12.892 -30.574 1.00 89.56 294 ALA A CA 1
ATOM 2333 C C . ALA A 1 294 ? 25.351 -14.169 -30.001 1.00 89.56 294 ALA A C 1
ATOM 2335 O O . ALA A 1 294 ? 24.393 -14.719 -30.561 1.00 89.56 294 ALA A O 1
ATOM 2336 N N . ARG A 1 295 ? 25.902 -14.663 -28.893 1.00 91.94 295 ARG A N 1
ATOM 2337 C CA . ARG A 1 295 ? 25.460 -15.877 -28.198 1.00 91.94 295 ARG A CA 1
ATOM 2338 C C . ARG A 1 295 ? 25.390 -15.619 -26.688 1.00 91.94 295 ARG A C 1
ATOM 2340 O O . ARG A 1 295 ? 26.023 -14.673 -26.209 1.00 91.94 295 ARG A O 1
ATOM 2347 N N . PRO A 1 296 ? 24.595 -16.412 -25.951 1.00 91.94 296 PRO A N 1
ATOM 2348 C CA . PRO A 1 296 ? 24.545 -16.315 -24.499 1.00 91.94 296 PRO A CA 1
ATOM 2349 C C . PRO A 1 296 ? 25.860 -16.780 -23.873 1.00 91.94 296 PRO A C 1
ATOM 2351 O O . PRO A 1 296 ? 26.519 -17.688 -24.383 1.00 91.94 296 PRO A O 1
ATOM 2354 N N . GLU A 1 297 ? 26.225 -16.157 -22.756 1.00 91.56 297 GLU A N 1
ATOM 2355 C CA . GLU A 1 297 ? 27.490 -16.376 -22.056 1.00 91.56 297 GLU A CA 1
ATOM 2356 C C . GLU A 1 297 ? 27.232 -16.577 -20.563 1.00 91.56 297 GLU A C 1
ATOM 2358 O O . GLU A 1 297 ? 26.403 -15.901 -19.957 1.00 91.56 297 GLU A O 1
ATOM 2363 N N . LYS A 1 298 ? 27.950 -17.519 -19.945 1.00 88.94 298 LYS A N 1
ATOM 2364 C CA . LYS A 1 298 ? 27.797 -17.806 -18.515 1.00 88.94 298 LYS A CA 1
ATOM 2365 C C . LYS A 1 298 ? 28.210 -16.584 -17.684 1.00 88.94 298 LYS A C 1
ATOM 2367 O O . LYS A 1 298 ? 29.290 -16.047 -17.889 1.00 88.94 298 LYS A O 1
ATOM 2372 N N . GLY A 1 299 ? 27.377 -16.200 -16.717 1.00 87.62 299 GLY A N 1
ATOM 2373 C CA . GLY A 1 299 ? 27.626 -15.045 -15.845 1.00 87.62 299 GLY A CA 1
ATOM 2374 C C . GLY A 1 299 ? 27.177 -13.695 -16.416 1.00 87.62 299 GLY A C 1
ATOM 2375 O O . GLY A 1 299 ? 27.279 -12.703 -15.706 1.00 87.62 299 GLY A O 1
ATOM 2376 N N . HIS A 1 300 ? 26.649 -13.664 -17.643 1.00 92.44 300 HIS A N 1
ATOM 2377 C CA . HIS A 1 300 ? 26.120 -12.461 -18.285 1.00 92.44 300 HIS A CA 1
ATOM 2378 C C . HIS A 1 300 ? 24.595 -12.537 -18.449 1.00 92.44 300 HIS A C 1
ATOM 2380 O O . HIS A 1 300 ? 24.038 -13.612 -18.691 1.00 92.44 300 HIS A O 1
ATOM 2386 N N . TYR A 1 301 ? 23.918 -11.392 -18.342 1.00 95.88 301 TYR A N 1
ATOM 2387 C CA . TYR A 1 301 ? 22.469 -11.268 -18.530 1.00 95.88 301 TYR A CA 1
ATOM 2388 C C . TYR A 1 301 ? 22.181 -10.578 -19.863 1.00 95.88 301 TYR A C 1
ATOM 2390 O O . TYR A 1 301 ? 22.103 -9.357 -19.916 1.00 95.88 301 TYR A O 1
ATOM 2398 N N . ARG A 1 302 ? 22.055 -11.335 -20.959 1.00 95.25 302 ARG A N 1
ATOM 2399 C CA . ARG A 1 302 ? 21.996 -10.770 -22.322 1.00 95.25 302 ARG A CA 1
ATOM 2400 C C . ARG A 1 302 ? 20.601 -10.769 -22.921 1.00 95.25 302 ARG A C 1
ATOM 2402 O O . ARG A 1 302 ? 19.922 -11.793 -22.910 1.00 95.25 302 ARG A O 1
ATOM 2409 N N . ALA A 1 303 ? 20.223 -9.656 -23.539 1.00 96.25 303 ALA A N 1
ATOM 2410 C CA . ALA A 1 303 ? 19.076 -9.565 -24.432 1.00 96.25 303 ALA A CA 1
ATOM 2411 C C . ALA A 1 303 ? 19.561 -9.674 -25.885 1.00 96.25 303 ALA A C 1
ATOM 2413 O O . ALA A 1 303 ? 20.085 -8.716 -26.451 1.00 96.25 303 ALA A O 1
ATOM 2414 N N . ILE A 1 304 ? 19.410 -10.854 -26.490 1.00 95.12 304 ILE A N 1
ATOM 2415 C CA . ILE A 1 304 ? 19.896 -11.116 -27.852 1.00 95.12 304 ILE A CA 1
ATOM 2416 C C . ILE A 1 304 ? 18.768 -10.903 -28.850 1.00 95.12 304 ILE A C 1
ATOM 2418 O O . ILE A 1 304 ? 17.729 -11.566 -28.776 1.00 95.12 304 ILE A O 1
ATOM 2422 N N . ALA A 1 305 ? 18.998 -10.014 -29.811 1.00 93.88 305 ALA A N 1
ATOM 2423 C CA . ALA A 1 305 ? 18.014 -9.659 -30.815 1.00 93.88 305 ALA A CA 1
ATOM 2424 C C . ALA A 1 305 ? 17.962 -10.642 -32.002 1.00 93.88 305 ALA A C 1
ATOM 2426 O O . ALA A 1 305 ? 18.955 -11.278 -32.373 1.00 93.88 305 ALA A O 1
ATOM 2427 N N . GLU A 1 306 ? 16.788 -10.727 -32.630 1.00 92.25 306 GLU A N 1
ATOM 2428 C CA . GLU A 1 306 ? 16.500 -11.508 -33.845 1.00 92.25 306 GLU A CA 1
ATOM 2429 C C . GLU A 1 306 ? 16.785 -13.017 -33.746 1.00 92.25 306 GLU A C 1
ATOM 2431 O O . GLU A 1 306 ? 17.296 -13.645 -34.683 1.00 92.25 306 GLU A O 1
ATOM 2436 N N . TRP A 1 307 ? 16.442 -13.624 -32.612 1.00 93.50 307 TRP A N 1
ATOM 2437 C CA . TRP A 1 307 ? 16.697 -15.043 -32.379 1.00 93.50 307 TRP A CA 1
ATOM 2438 C C . TRP A 1 307 ? 15.781 -15.943 -33.231 1.00 93.50 307 TRP A C 1
ATOM 2440 O O . TRP A 1 307 ? 14.558 -15.774 -33.205 1.00 93.50 307 TRP A O 1
ATOM 2450 N N . PRO A 1 308 ? 16.313 -16.935 -33.970 1.00 93.25 308 PRO A N 1
ATOM 2451 C CA . PRO A 1 308 ? 15.504 -17.802 -34.820 1.00 93.25 308 PRO A CA 1
ATOM 2452 C C . PRO A 1 308 ? 14.635 -18.764 -34.001 1.00 93.25 308 PRO A C 1
ATOM 2454 O O . PRO A 1 308 ? 15.108 -19.443 -33.092 1.00 93.25 308 PRO A O 1
ATOM 2457 N N . THR A 1 309 ? 13.366 -18.884 -34.379 1.00 91.88 309 THR A N 1
ATOM 2458 C CA . THR A 1 309 ? 12.408 -19.830 -33.792 1.00 91.88 309 THR A CA 1
ATOM 2459 C C . THR A 1 309 ? 11.725 -20.643 -34.891 1.00 91.88 309 THR A C 1
ATOM 2461 O O . THR A 1 309 ? 11.664 -20.231 -36.053 1.00 91.88 309 THR A O 1
ATOM 2464 N N . ASN A 1 310 ? 11.244 -21.838 -34.557 1.00 89.19 310 ASN A N 1
ATOM 2465 C CA . ASN A 1 310 ? 10.488 -22.681 -35.478 1.00 89.19 310 ASN A CA 1
ATOM 2466 C C . ASN A 1 310 ? 9.375 -23.404 -34.724 1.00 89.19 310 ASN A C 1
ATOM 2468 O O . ASN A 1 310 ? 9.651 -24.298 -33.927 1.00 89.19 310 ASN A O 1
ATOM 2472 N N . HIS A 1 311 ? 8.130 -23.031 -35.003 1.00 83.12 311 HIS A N 1
ATOM 2473 C CA . HIS A 1 311 ? 6.959 -23.680 -34.429 1.00 83.12 311 HIS A CA 1
ATOM 2474 C C . HIS A 1 311 ? 6.137 -24.322 -35.549 1.00 83.12 311 HIS A C 1
ATOM 2476 O O . HIS A 1 311 ? 5.716 -23.635 -36.474 1.00 83.12 311 HIS A O 1
ATOM 2482 N N . ASN A 1 312 ? 5.929 -25.641 -35.491 1.00 79.19 312 ASN A N 1
ATOM 2483 C CA . ASN A 1 312 ? 5.144 -26.406 -36.472 1.00 79.19 312 ASN A CA 1
ATOM 2484 C C . ASN A 1 312 ? 5.546 -26.184 -37.948 1.00 79.19 312 ASN A C 1
ATOM 2486 O O . ASN A 1 312 ? 4.709 -26.242 -38.844 1.00 79.19 312 ASN A O 1
ATOM 2490 N N . GLY A 1 313 ? 6.833 -25.933 -38.218 1.00 72.75 313 GLY A N 1
ATOM 2491 C CA . GLY A 1 313 ? 7.350 -25.683 -39.569 1.00 72.75 313 GLY A CA 1
ATOM 2492 C C . GLY A 1 313 ? 7.333 -24.210 -39.993 1.00 72.75 313 GLY A C 1
ATOM 2493 O O . GLY A 1 313 ? 7.957 -23.868 -41.001 1.00 72.75 313 GLY A O 1
ATOM 2494 N N . GLU A 1 314 ? 6.703 -23.322 -39.219 1.00 80.94 314 GLU A N 1
ATOM 2495 C CA . GLU A 1 314 ? 6.769 -21.875 -39.420 1.00 80.94 314 GLU A CA 1
ATOM 2496 C C . GLU A 1 314 ? 8.055 -21.310 -38.810 1.00 80.94 314 GLU A C 1
ATOM 2498 O O . GLU A 1 314 ? 8.229 -21.269 -37.589 1.00 80.94 314 GLU A O 1
ATOM 2503 N N . LYS A 1 315 ? 8.963 -20.833 -39.668 1.00 85.81 315 LYS A N 1
ATOM 2504 C CA . LYS A 1 315 ? 10.159 -20.106 -39.228 1.00 85.81 315 LYS A CA 1
ATOM 2505 C C . LYS A 1 315 ? 9.772 -18.697 -38.778 1.00 85.81 315 LYS A C 1
ATOM 2507 O O . LYS A 1 315 ? 9.193 -17.935 -39.549 1.00 85.81 315 LYS A O 1
ATOM 2512 N N . GLY A 1 316 ? 10.137 -18.350 -37.551 1.00 86.44 316 GLY A N 1
ATOM 2513 C CA . GLY A 1 316 ? 9.990 -17.023 -36.965 1.00 86.44 316 GLY A CA 1
ATOM 2514 C C . GLY A 1 316 ? 11.330 -16.464 -36.496 1.00 86.44 316 GLY A C 1
ATOM 2515 O O . GLY A 1 316 ? 12.347 -17.163 -36.468 1.00 86.44 316 GLY A O 1
ATOM 2516 N N . ARG A 1 317 ? 11.332 -15.185 -36.128 1.00 90.75 317 ARG A N 1
ATOM 2517 C CA . ARG A 1 317 ? 12.446 -14.542 -35.428 1.00 90.75 317 ARG A CA 1
ATOM 2518 C C . ARG A 1 317 ? 11.869 -13.760 -34.262 1.00 90.75 317 ARG A C 1
ATOM 2520 O O . ARG A 1 317 ? 11.040 -12.884 -34.484 1.00 90.75 317 ARG A O 1
ATOM 2527 N N . ALA A 1 318 ? 12.257 -14.131 -33.049 1.00 92.69 318 ALA A N 1
ATOM 2528 C CA . ALA A 1 318 ? 11.930 -13.359 -31.863 1.00 92.69 318 ALA A CA 1
ATOM 2529 C C . ALA A 1 318 ? 12.692 -12.038 -31.900 1.00 92.69 318 ALA A C 1
ATOM 2531 O O . ALA A 1 318 ? 13.881 -12.047 -32.223 1.00 92.69 318 ALA A O 1
ATOM 2532 N N . ASP A 1 319 ? 12.028 -10.924 -31.581 1.00 93.12 319 ASP A N 1
ATOM 2533 C CA . ASP A 1 319 ? 12.690 -9.618 -31.596 1.00 93.12 319 ASP A CA 1
ATOM 2534 C C . ASP A 1 319 ? 13.808 -9.584 -30.565 1.00 93.12 319 ASP A C 1
ATOM 2536 O O . ASP A 1 319 ? 14.919 -9.206 -30.922 1.00 93.12 319 ASP A O 1
ATOM 2540 N N . TYR A 1 320 ? 13.543 -10.085 -29.351 1.00 95.69 320 TYR A N 1
ATOM 2541 C CA . TYR A 1 320 ? 14.565 -10.352 -28.342 1.00 95.69 320 TYR A CA 1
ATOM 2542 C C . TYR A 1 320 ? 14.299 -11.663 -27.603 1.00 95.69 320 TYR A C 1
ATOM 2544 O O . TYR A 1 320 ? 13.151 -12.037 -27.342 1.00 95.69 320 TYR A O 1
ATOM 2552 N N . VAL A 1 321 ? 15.377 -12.332 -27.204 1.00 96.88 321 VAL A N 1
ATOM 2553 C CA . VAL A 1 321 ? 15.356 -13.392 -26.193 1.00 96.88 321 VAL A CA 1
ATOM 2554 C C . VAL A 1 321 ? 16.288 -12.986 -25.060 1.00 96.88 321 VAL A C 1
ATOM 2556 O O . VAL A 1 321 ? 17.440 -12.621 -25.298 1.00 96.88 321 VAL A O 1
ATOM 2559 N N . LEU A 1 322 ? 15.769 -13.027 -23.836 1.00 97.38 322 LEU A N 1
ATOM 2560 C CA . LEU A 1 322 ? 16.479 -12.658 -22.618 1.00 97.38 322 LEU A CA 1
ATOM 2561 C C . LEU A 1 322 ? 17.098 -13.914 -21.997 1.00 97.38 322 LEU A C 1
ATOM 2563 O O . LEU A 1 322 ? 16.386 -14.873 -21.675 1.00 97.38 322 LEU A O 1
ATOM 2567 N N . PHE A 1 323 ? 18.418 -13.907 -21.840 1.00 96.38 323 PHE A N 1
ATOM 2568 C CA . PHE A 1 323 ? 19.208 -15.021 -21.328 1.00 96.38 323 PHE A CA 1
ATOM 2569 C C . PHE A 1 323 ? 19.821 -14.689 -19.973 1.00 96.38 323 PHE A C 1
ATOM 2571 O O . PHE A 1 323 ? 20.589 -13.735 -19.856 1.00 96.38 323 PHE A O 1
ATOM 2578 N N . ALA A 1 324 ? 19.536 -15.518 -18.971 1.00 94.94 324 ALA A N 1
ATOM 2579 C CA . ALA A 1 324 ? 20.258 -15.510 -17.710 1.00 94.94 324 ALA A CA 1
ATOM 2580 C C . ALA A 1 324 ? 21.394 -16.533 -17.764 1.00 94.94 324 ALA A C 1
ATOM 2582 O O . ALA A 1 324 ? 21.180 -17.740 -17.627 1.00 94.94 324 ALA A O 1
ATOM 2583 N N . GLY A 1 325 ? 22.612 -16.064 -18.036 1.00 92.88 325 GLY A N 1
ATOM 2584 C CA . GLY A 1 325 ? 23.729 -16.943 -18.346 1.00 92.88 325 GLY A CA 1
ATOM 2585 C C . GLY A 1 325 ? 23.471 -17.721 -19.639 1.00 92.88 325 GLY A C 1
ATOM 2586 O O . GLY A 1 325 ? 23.388 -17.148 -20.721 1.00 92.88 325 GLY A O 1
ATOM 2587 N N . LEU A 1 326 ? 23.320 -19.042 -19.520 1.00 93.81 326 LEU A N 1
ATOM 2588 C CA . LEU A 1 326 ? 23.025 -19.951 -20.641 1.00 93.81 326 LEU A CA 1
ATOM 2589 C C . LEU A 1 326 ? 21.541 -20.341 -20.730 1.00 93.81 326 LEU A C 1
ATOM 2591 O O . LEU A 1 326 ? 21.166 -21.146 -21.584 1.00 93.81 326 LEU A O 1
ATOM 2595 N N . THR A 1 327 ? 20.704 -19.779 -19.859 1.00 94.56 327 THR A N 1
ATOM 2596 C CA . THR A 1 327 ? 19.296 -20.149 -19.738 1.00 94.56 327 THR A CA 1
ATOM 2597 C C . THR A 1 327 ? 18.409 -19.104 -20.411 1.00 94.56 327 THR A C 1
ATOM 2599 O O . THR A 1 327 ? 18.437 -17.943 -20.000 1.00 94.56 327 THR A O 1
ATOM 2602 N N . PRO A 1 328 ? 17.593 -19.465 -21.418 1.00 95.94 328 PRO A N 1
ATOM 2603 C CA . PRO A 1 328 ? 16.587 -18.567 -21.969 1.00 95.94 328 PRO A CA 1
ATOM 2604 C C . PRO A 1 328 ? 15.432 -18.420 -20.970 1.00 95.94 328 PRO A C 1
ATOM 2606 O O . PRO A 1 328 ? 14.742 -19.389 -20.653 1.00 95.94 328 PRO A O 1
ATOM 2609 N N . ILE A 1 329 ? 15.219 -17.204 -20.475 1.00 96.19 329 ILE A N 1
ATOM 2610 C CA . ILE A 1 329 ? 14.242 -16.908 -19.417 1.00 96.19 329 ILE A CA 1
ATOM 2611 C C . ILE A 1 329 ? 12.995 -16.228 -19.980 1.00 96.19 329 ILE A C 1
ATOM 2613 O O . ILE A 1 329 ? 11.883 -16.553 -19.567 1.00 96.19 329 ILE A O 1
ATOM 2617 N N . ALA A 1 330 ? 13.149 -15.321 -20.947 1.00 97.25 330 ALA A N 1
ATOM 2618 C CA . ALA A 1 330 ? 12.020 -14.584 -21.504 1.00 97.25 330 ALA A CA 1
ATOM 2619 C C . ALA A 1 330 ? 12.140 -14.326 -23.008 1.00 97.25 330 ALA A C 1
ATOM 2621 O O . ALA A 1 330 ? 13.238 -14.228 -23.553 1.00 97.25 330 ALA A O 1
ATOM 2622 N N . VAL A 1 331 ? 10.995 -14.174 -23.676 1.00 96.62 331 VAL A N 1
ATOM 2623 C CA . VAL A 1 331 ? 10.909 -13.746 -25.081 1.00 96.62 331 VAL A CA 1
ATOM 2624 C C . VAL A 1 331 ? 10.165 -12.421 -25.175 1.00 96.62 331 VAL A C 1
ATOM 2626 O O . VAL A 1 331 ? 9.109 -12.276 -24.565 1.00 96.62 331 VAL A O 1
ATOM 2629 N N . VAL A 1 332 ? 10.674 -11.477 -25.965 1.00 96.06 332 VAL A N 1
ATOM 2630 C CA . VAL A 1 332 ? 10.065 -10.154 -26.160 1.00 96.06 332 VAL A CA 1
ATOM 2631 C C . VAL A 1 332 ? 9.666 -9.967 -27.622 1.00 96.06 332 VAL A C 1
ATOM 2633 O O . VAL A 1 332 ? 10.473 -10.178 -28.527 1.00 96.06 332 VAL A O 1
ATOM 2636 N N . GLU A 1 333 ? 8.417 -9.554 -27.841 1.00 94.44 333 GLU A N 1
ATOM 2637 C CA . GLU A 1 333 ? 7.908 -9.068 -29.127 1.00 94.44 333 GLU A CA 1
ATOM 2638 C C . GLU A 1 333 ? 7.834 -7.536 -29.118 1.00 94.44 333 GLU A C 1
ATOM 2640 O O . GLU A 1 333 ? 7.044 -6.949 -28.369 1.00 94.44 333 GLU A O 1
ATOM 2645 N N . ALA A 1 334 ? 8.600 -6.899 -29.998 1.00 89.31 334 ALA A N 1
ATOM 2646 C CA . ALA A 1 334 ? 8.661 -5.455 -30.156 1.00 89.31 334 ALA A CA 1
ATOM 2647 C C . ALA A 1 334 ? 7.787 -5.001 -31.333 1.00 89.31 334 ALA A C 1
ATOM 2649 O O . ALA A 1 334 ? 7.859 -5.534 -32.441 1.00 89.31 334 ALA A O 1
ATOM 2650 N N . LYS A 1 335 ? 6.960 -3.973 -31.128 1.00 85.69 335 LYS A N 1
ATOM 2651 C CA . LYS A 1 335 ? 6.157 -3.355 -32.195 1.00 85.69 335 LYS A CA 1
ATOM 2652 C C . LYS A 1 335 ? 6.405 -1.867 -32.305 1.00 85.69 335 LYS A C 1
ATOM 2654 O O . LYS A 1 335 ? 6.813 -1.219 -31.356 1.00 85.69 335 LYS A O 1
ATOM 2659 N N . LYS A 1 336 ? 6.056 -1.314 -33.469 1.00 76.25 336 LYS A N 1
ATOM 2660 C CA . LYS A 1 336 ? 5.972 0.135 -33.658 1.00 76.25 336 LYS A CA 1
ATOM 2661 C C . LYS A 1 336 ? 4.996 0.731 -32.650 1.00 76.25 336 LYS A C 1
ATOM 2663 O O . LYS A 1 336 ? 3.914 0.177 -32.437 1.00 76.25 336 LYS A O 1
ATOM 2668 N N . GLU A 1 337 ? 5.363 1.893 -32.138 1.00 66.62 337 GLU A N 1
ATOM 2669 C CA . GLU A 1 337 ? 4.654 2.704 -31.149 1.00 66.62 337 GLU A CA 1
ATOM 2670 C C . GLU A 1 337 ? 3.115 2.642 -31.192 1.00 66.62 337 GLU A C 1
ATOM 2672 O O . GLU A 1 337 ? 2.465 2.363 -30.190 1.00 66.62 337 GLU A O 1
ATOM 2677 N N . ASN A 1 338 ? 2.512 2.862 -32.364 1.00 63.47 338 ASN A N 1
ATOM 2678 C CA . ASN A 1 338 ? 1.058 2.990 -32.534 1.00 63.47 338 ASN A CA 1
ATOM 2679 C C . ASN A 1 338 ? 0.293 1.652 -32.549 1.00 63.47 338 ASN A C 1
ATOM 2681 O O . ASN A 1 338 ? -0.893 1.615 -32.875 1.00 63.47 338 ASN A O 1
ATOM 2685 N N . THR A 1 339 ? 0.957 0.537 -32.246 1.00 75.19 339 THR A N 1
ATOM 2686 C CA . THR A 1 339 ? 0.352 -0.799 -32.304 1.00 75.19 339 THR A CA 1
ATOM 2687 C C . THR A 1 339 ? -0.187 -1.212 -30.938 1.00 75.19 339 THR A C 1
ATOM 2689 O O . THR A 1 339 ? 0.478 -1.031 -29.924 1.00 75.19 339 THR A O 1
ATOM 2692 N N . ASN A 1 340 ? -1.360 -1.851 -30.914 1.00 80.50 340 ASN A N 1
ATOM 2693 C CA . ASN A 1 340 ? -1.850 -2.545 -29.722 1.00 80.50 340 ASN A CA 1
ATOM 2694 C C . ASN A 1 340 ? -0.883 -3.685 -29.348 1.00 80.50 340 ASN A C 1
ATOM 2696 O O . ASN A 1 340 ? -0.725 -4.644 -30.112 1.00 80.50 340 ASN A O 1
ATOM 2700 N N . VAL A 1 341 ? -0.242 -3.558 -28.187 1.00 81.31 341 VAL A N 1
ATOM 2701 C CA . VAL A 1 341 ? 0.773 -4.493 -27.673 1.00 81.31 341 VAL A CA 1
ATOM 2702 C C . VAL A 1 341 ? 0.145 -5.681 -26.951 1.00 81.31 341 VAL A C 1
ATOM 2704 O O . VAL A 1 341 ? 0.617 -6.810 -27.095 1.00 81.31 341 VAL A O 1
ATOM 2707 N N . ALA A 1 342 ? -0.993 -5.487 -26.276 1.00 84.81 342 ALA A N 1
ATOM 2708 C CA . ALA A 1 342 ? -1.683 -6.560 -25.559 1.00 84.81 342 ALA A CA 1
ATOM 2709 C C . ALA A 1 342 ? -2.008 -7.748 -26.479 1.00 84.81 342 ALA A C 1
ATOM 2711 O O . ALA A 1 342 ? -1.799 -8.915 -26.127 1.00 84.81 342 ALA A O 1
ATOM 2712 N N . GLY A 1 343 ? -2.484 -7.458 -27.695 1.00 83.69 343 GLY A N 1
ATOM 2713 C CA . GLY A 1 343 ? -2.830 -8.457 -28.708 1.00 83.69 343 GLY A CA 1
ATOM 2714 C C . GLY A 1 343 ? -1.640 -9.247 -29.266 1.00 83.69 343 GLY A C 1
ATOM 2715 O O . GLY A 1 343 ? -1.847 -10.300 -29.871 1.00 83.69 343 GLY A O 1
ATOM 2716 N N . LYS A 1 344 ? -0.406 -8.776 -29.064 1.00 88.12 344 LYS A N 1
ATOM 2717 C CA . LYS A 1 344 ? 0.812 -9.353 -29.655 1.00 88.12 344 LYS A CA 1
ATOM 2718 C C . LYS A 1 344 ? 1.547 -10.327 -28.742 1.00 88.12 344 LYS A C 1
ATOM 2720 O O . LYS A 1 344 ? 2.398 -11.063 -29.226 1.00 88.12 344 LYS A O 1
ATOM 2725 N N . ILE A 1 345 ? 1.106 -10.470 -27.491 1.00 90.00 345 ILE A N 1
ATOM 2726 C CA . ILE A 1 345 ? 1.571 -11.527 -26.577 1.00 90.00 345 ILE A CA 1
ATOM 2727 C C . ILE A 1 345 ? 1.480 -12.927 -27.206 1.00 90.00 345 ILE A C 1
ATOM 2729 O O . ILE A 1 345 ? 2.404 -13.718 -27.062 1.00 90.00 345 ILE A O 1
ATOM 2733 N N . ARG A 1 346 ? 0.440 -13.217 -28.002 1.00 89.69 346 ARG A N 1
ATOM 2734 C CA . ARG A 1 346 ? 0.313 -14.507 -28.714 1.00 89.69 346 ARG A CA 1
ATOM 2735 C C . ARG A 1 346 ? 1.468 -14.791 -29.683 1.00 89.69 346 ARG A C 1
ATOM 2737 O O . ARG A 1 346 ? 1.784 -15.946 -29.953 1.00 89.69 346 ARG A O 1
ATOM 2744 N N . GLN A 1 347 ? 2.088 -13.748 -30.233 1.00 90.75 347 GLN A N 1
ATOM 2745 C CA . GLN A 1 347 ? 3.245 -13.885 -31.113 1.00 90.75 347 GLN A CA 1
ATOM 2746 C C . GLN A 1 347 ? 4.494 -14.272 -30.307 1.00 90.75 347 GLN A C 1
ATOM 2748 O O . GLN A 1 347 ? 5.195 -15.205 -30.698 1.00 90.75 347 GLN A O 1
ATOM 2753 N N . ALA A 1 348 ? 4.697 -13.649 -29.142 1.00 92.56 348 ALA A N 1
ATOM 2754 C CA . ALA A 1 348 ? 5.746 -14.029 -28.197 1.00 92.56 348 ALA A CA 1
ATOM 2755 C C . ALA A 1 348 ? 5.539 -15.453 -27.637 1.00 92.56 348 ALA A C 1
ATOM 2757 O O . ALA A 1 348 ? 6.491 -16.224 -27.539 1.00 92.56 348 ALA A O 1
ATOM 2758 N N . GLU A 1 349 ? 4.292 -15.857 -27.368 1.00 92.88 349 GLU A N 1
ATOM 2759 C CA . GLU A 1 349 ? 3.932 -17.239 -27.008 1.00 92.88 349 GLU A CA 1
ATOM 2760 C C . GLU A 1 349 ? 4.348 -18.237 -28.093 1.00 92.88 349 GLU A C 1
ATOM 2762 O O . GLU A 1 349 ? 4.969 -19.255 -27.791 1.00 92.88 349 GLU A O 1
ATOM 2767 N N . ARG A 1 350 ? 4.072 -17.934 -29.370 1.00 92.12 350 ARG A N 1
ATOM 2768 C CA . ARG A 1 350 ? 4.514 -18.769 -30.499 1.00 92.12 350 ARG A CA 1
ATOM 2769 C C . ARG A 1 350 ? 6.036 -18.911 -30.533 1.00 92.12 350 ARG A C 1
ATOM 2771 O O . ARG A 1 350 ? 6.535 -19.998 -30.807 1.00 92.12 350 ARG A O 1
ATOM 2778 N N . TYR A 1 351 ? 6.772 -17.839 -30.253 1.00 93.38 351 TYR A N 1
ATOM 2779 C CA . TYR A 1 351 ? 8.232 -17.892 -30.193 1.00 93.38 351 TYR A CA 1
ATOM 2780 C C . TYR A 1 351 ? 8.746 -18.725 -29.023 1.00 93.38 351 TYR A C 1
ATOM 2782 O O . TYR A 1 351 ? 9.678 -19.496 -29.225 1.00 93.38 351 TYR A O 1
ATOM 2790 N N . SER A 1 352 ? 8.113 -18.645 -27.851 1.00 94.19 352 SER A N 1
ATOM 2791 C CA . SER A 1 352 ? 8.422 -19.535 -26.726 1.00 94.19 352 SER A CA 1
ATOM 2792 C C . SER A 1 352 ? 8.186 -21.012 -27.081 1.00 94.19 352 SER A C 1
ATOM 2794 O O . SER A 1 352 ? 9.047 -21.850 -26.813 1.00 94.19 352 SER A O 1
ATOM 2796 N N . LYS A 1 353 ? 7.076 -21.343 -27.760 1.00 92.25 353 LYS A N 1
ATOM 2797 C CA . LYS A 1 353 ? 6.811 -22.715 -28.242 1.00 92.25 353 LYS A CA 1
ATOM 2798 C C . LYS A 1 353 ? 7.789 -23.175 -29.326 1.00 92.25 353 LYS A C 1
ATOM 2800 O O . LYS A 1 353 ? 8.072 -24.359 -29.447 1.00 92.25 353 LYS A O 1
ATOM 2805 N N . GLY A 1 354 ? 8.255 -22.252 -30.165 1.00 89.94 354 GLY A N 1
ATOM 2806 C CA . GLY A 1 354 ? 9.175 -22.533 -31.269 1.00 89.94 354 GLY A CA 1
ATOM 2807 C C . GLY A 1 354 ? 10.656 -22.431 -30.906 1.00 89.94 354 GLY A C 1
ATOM 2808 O O . GLY A 1 354 ? 11.502 -22.539 -31.799 1.00 89.94 354 GLY A O 1
ATOM 2809 N N . PHE A 1 355 ? 10.987 -22.153 -29.644 1.00 92.81 355 PHE A N 1
ATOM 2810 C CA . PHE A 1 355 ? 12.367 -22.024 -29.198 1.00 92.81 355 PHE A CA 1
ATOM 2811 C C . PHE A 1 355 ? 13.017 -23.404 -29.075 1.00 92.81 355 PHE A C 1
ATOM 2813 O O . PHE A 1 355 ? 12.426 -24.335 -28.535 1.00 92.81 355 PHE A O 1
ATOM 2820 N N . LYS A 1 356 ? 14.255 -23.531 -29.558 1.00 90.19 356 LYS A N 1
ATOM 2821 C CA . LYS A 1 356 ? 15.035 -24.766 -29.457 1.00 90.19 356 LYS A CA 1
ATOM 2822 C C . LYS A 1 356 ? 16.120 -24.615 -28.405 1.00 90.19 356 LYS A C 1
ATOM 2824 O O . LYS A 1 356 ? 16.992 -23.761 -28.545 1.00 90.19 356 LYS A O 1
ATOM 2829 N N . VAL A 1 357 ? 16.068 -25.457 -27.379 1.00 88.25 357 VAL A N 1
ATOM 2830 C CA . VAL A 1 357 ? 17.125 -25.565 -26.370 1.00 88.25 357 VAL A CA 1
ATOM 2831 C C . VAL A 1 357 ? 18.043 -26.713 -26.777 1.00 88.25 357 VAL A C 1
ATOM 2833 O O . VAL A 1 357 ? 17.642 -27.872 -26.765 1.00 88.25 357 VAL A O 1
ATOM 2836 N N . GLU A 1 358 ? 19.257 -26.370 -27.194 1.00 88.00 358 GLU A N 1
ATOM 2837 C CA . GLU A 1 358 ? 20.317 -27.301 -27.587 1.00 88.00 358 GLU A CA 1
ATOM 2838 C C . GLU A 1 358 ? 21.615 -26.878 -26.882 1.00 88.00 358 GLU A C 1
ATOM 2840 O O . GLU A 1 358 ? 21.806 -25.691 -26.602 1.00 88.00 358 GLU A O 1
ATOM 2845 N N . ALA A 1 359 ? 22.518 -27.822 -26.598 1.00 81.06 359 ALA A N 1
ATOM 2846 C CA . ALA A 1 359 ? 23.783 -27.520 -25.925 1.00 81.06 359 ALA A CA 1
ATOM 2847 C C . ALA A 1 359 ? 24.563 -26.419 -26.683 1.00 81.06 359 ALA A C 1
ATOM 2849 O O . ALA A 1 359 ? 24.689 -26.503 -27.908 1.00 81.06 359 ALA A O 1
ATOM 2850 N N . PRO A 1 360 ? 25.101 -25.389 -25.996 1.00 87.31 360 PRO A N 1
ATOM 2851 C CA . PRO A 1 360 ? 25.329 -25.282 -24.548 1.00 87.31 360 PRO A CA 1
ATOM 2852 C C . PRO A 1 360 ? 24.181 -24.653 -23.730 1.00 87.31 360 PRO A C 1
ATOM 2854 O O . PRO A 1 360 ? 24.392 -24.338 -22.561 1.00 87.31 360 PRO A O 1
ATOM 2857 N N . LEU A 1 361 ? 23.000 -24.422 -24.314 1.00 91.12 361 LEU A N 1
ATOM 2858 C CA . LEU A 1 361 ? 21.860 -23.842 -23.594 1.00 91.12 361 LEU A CA 1
ATOM 2859 C C . LEU A 1 361 ? 21.292 -24.824 -22.568 1.00 91.12 361 LEU A C 1
ATOM 2861 O O . LEU A 1 361 ? 21.250 -26.028 -22.817 1.00 91.12 361 LEU A O 1
ATOM 2865 N N . VAL A 1 362 ? 20.807 -24.284 -21.452 1.00 91.94 362 VAL A N 1
ATOM 2866 C CA . VAL A 1 362 ? 20.120 -25.038 -20.394 1.00 91.94 362 VAL A CA 1
ATOM 2867 C C . VAL A 1 362 ? 18.664 -24.598 -20.367 1.00 91.94 362 VAL A C 1
ATOM 2869 O O . VAL A 1 362 ? 18.381 -23.401 -20.378 1.00 91.94 362 VAL A O 1
ATOM 2872 N N . GLY A 1 363 ? 17.725 -25.542 -20.367 1.00 91.62 363 GLY A N 1
ATOM 2873 C CA . GLY A 1 363 ? 16.301 -25.207 -20.329 1.00 91.62 363 GLY A CA 1
ATOM 2874 C C . GLY A 1 363 ? 15.920 -24.584 -18.986 1.00 91.62 363 GLY A C 1
ATOM 2875 O O . GLY A 1 363 ? 16.338 -25.065 -17.937 1.00 91.62 363 GLY A O 1
ATOM 2876 N N . ALA A 1 364 ? 15.073 -23.551 -18.977 1.00 92.00 364 ALA A N 1
ATOM 2877 C CA . ALA A 1 364 ? 14.595 -22.966 -17.717 1.00 92.00 364 ALA A CA 1
ATOM 2878 C C . ALA A 1 364 ? 13.838 -23.990 -16.845 1.00 92.00 364 ALA A C 1
ATOM 2880 O O . ALA A 1 364 ? 13.872 -23.922 -15.622 1.00 92.00 364 ALA A O 1
ATOM 2881 N N . TRP A 1 365 ? 13.183 -24.971 -17.469 1.00 90.88 365 TRP A N 1
ATOM 2882 C CA . TRP A 1 365 ? 12.531 -26.072 -16.761 1.00 90.88 365 TRP A CA 1
ATOM 2883 C C . TRP A 1 365 ? 13.544 -27.037 -16.116 1.00 90.88 365 TRP A C 1
ATOM 2885 O O . TRP A 1 365 ? 13.245 -27.614 -15.075 1.00 90.88 365 TRP A O 1
ATOM 2895 N N . GLU A 1 366 ? 14.747 -27.178 -16.681 1.00 90.00 366 GLU A N 1
ATOM 2896 C CA . GLU A 1 366 ? 15.807 -28.037 -16.135 1.00 90.00 366 GLU A CA 1
ATOM 2897 C C . GLU A 1 366 ? 16.380 -27.453 -14.841 1.00 90.00 366 GLU A C 1
ATOM 2899 O O . GLU A 1 366 ? 16.647 -28.203 -13.905 1.00 90.00 366 GLU A O 1
ATOM 2904 N N . LEU A 1 367 ? 16.491 -26.119 -14.747 1.00 86.25 367 LEU A N 1
ATOM 2905 C CA . LEU A 1 367 ? 16.862 -25.438 -13.498 1.00 86.25 367 LEU A CA 1
ATOM 2906 C C . LEU A 1 367 ? 15.872 -25.733 -12.363 1.00 86.25 367 LEU A C 1
ATOM 2908 O O . LEU A 1 367 ? 16.275 -25.861 -11.213 1.00 86.25 367 LEU A O 1
ATOM 2912 N N . MET A 1 368 ? 14.595 -25.919 -12.701 1.00 84.94 368 MET A N 1
ATOM 2913 C CA . MET A 1 368 ? 13.534 -26.306 -11.764 1.00 84.94 368 MET A CA 1
ATOM 2914 C C . MET A 1 368 ? 13.519 -27.805 -11.438 1.00 84.94 368 MET A C 1
ATOM 2916 O O . MET A 1 368 ? 12.571 -28.295 -10.826 1.00 84.94 368 MET A O 1
ATOM 2920 N N . GLY A 1 369 ? 14.501 -28.572 -11.919 1.00 84.81 369 GLY A N 1
ATOM 2921 C CA . GLY A 1 369 ? 14.525 -30.028 -11.784 1.00 84.81 369 GLY A CA 1
ATOM 2922 C C . GLY A 1 369 ? 13.438 -30.750 -12.590 1.00 84.81 369 GLY A C 1
ATOM 2923 O O . GLY A 1 369 ? 13.208 -31.940 -12.371 1.00 84.81 369 GLY A O 1
ATOM 2924 N N . ARG A 1 370 ? 12.754 -30.068 -13.524 1.00 87.56 370 ARG A N 1
ATOM 2925 C CA . ARG A 1 370 ? 11.763 -30.693 -14.412 1.00 87.56 370 ARG A CA 1
ATOM 2926 C C . ARG A 1 370 ? 12.463 -31.363 -15.591 1.00 87.56 370 ARG A C 1
ATOM 2928 O O . ARG A 1 370 ? 13.463 -30.875 -16.107 1.00 87.56 370 ARG A O 1
ATOM 2935 N N . THR A 1 371 ? 11.891 -32.463 -16.070 1.00 85.75 371 THR A N 1
ATOM 2936 C CA . THR A 1 371 ? 12.394 -33.194 -17.246 1.00 85.75 371 THR A CA 1
ATOM 2937 C C . THR A 1 371 ? 11.832 -32.667 -18.565 1.00 85.75 371 THR A C 1
ATOM 2939 O O . THR A 1 371 ? 12.444 -32.858 -19.613 1.00 85.75 371 THR A O 1
ATOM 2942 N N . ILE A 1 372 ? 10.667 -32.014 -18.525 1.00 87.12 372 ILE A N 1
ATOM 2943 C CA . ILE A 1 372 ? 9.944 -31.501 -19.692 1.00 87.12 372 ILE A CA 1
ATOM 2944 C C . ILE A 1 372 ? 9.524 -30.051 -19.416 1.00 87.12 372 ILE A C 1
ATOM 2946 O O . ILE A 1 372 ? 9.284 -29.664 -18.269 1.00 87.12 372 ILE A O 1
ATOM 2950 N N . ALA A 1 373 ? 9.451 -29.257 -20.483 1.00 88.38 373 ALA A N 1
ATOM 2951 C CA . ALA A 1 373 ? 8.987 -27.875 -20.465 1.00 88.38 373 ALA A CA 1
ATOM 2952 C C . ALA A 1 373 ? 7.470 -27.758 -20.165 1.00 88.38 373 ALA A C 1
ATOM 2954 O O . ALA A 1 373 ? 6.775 -28.762 -20.022 1.00 88.38 373 ALA A O 1
ATOM 2955 N N . TRP A 1 374 ? 6.933 -26.540 -20.040 1.00 90.38 374 TRP A N 1
ATOM 2956 C CA . TRP A 1 374 ? 5.550 -26.327 -19.579 1.00 90.38 374 TRP A CA 1
ATOM 2957 C C . TRP A 1 374 ? 4.510 -26.631 -20.665 1.00 90.38 374 TRP A C 1
ATOM 2959 O O . TRP A 1 374 ? 4.704 -26.215 -21.807 1.00 90.38 374 TRP A O 1
ATOM 2969 N N . PRO A 1 375 ? 3.401 -27.322 -20.353 1.00 87.75 375 PRO A N 1
ATOM 2970 C CA . PRO A 1 375 ? 2.386 -27.669 -21.345 1.00 87.75 375 PRO A CA 1
ATOM 2971 C C . PRO A 1 375 ? 1.660 -26.418 -21.856 1.00 87.75 375 PRO A C 1
ATOM 2973 O O . PRO A 1 375 ? 1.270 -25.550 -21.076 1.00 87.75 375 PRO A O 1
ATOM 2976 N N . ALA A 1 376 ? 1.462 -26.327 -23.172 1.00 79.31 376 ALA A N 1
ATOM 2977 C CA . ALA A 1 376 ? 0.768 -25.201 -23.792 1.00 79.31 376 ALA A CA 1
ATOM 2978 C C . ALA A 1 376 ? -0.670 -25.519 -24.225 1.00 79.31 376 ALA A C 1
ATOM 2980 O O . ALA A 1 376 ? -1.569 -24.702 -24.030 1.00 79.31 376 ALA A O 1
ATOM 2981 N N . ASP A 1 377 ? -0.858 -26.674 -24.858 1.00 74.94 377 ASP A N 1
ATOM 2982 C CA . ASP A 1 377 ? -2.109 -27.238 -25.376 1.00 74.94 377 ASP A CA 1
ATOM 2983 C C . ASP A 1 377 ? -1.910 -28.757 -25.581 1.00 74.94 377 ASP A C 1
ATOM 2985 O O . ASP A 1 377 ? -0.875 -29.296 -25.189 1.00 74.94 377 ASP A O 1
ATOM 2989 N N . GLU A 1 378 ? -2.869 -29.461 -26.193 1.00 61.53 378 GLU A N 1
ATOM 2990 C CA . GLU A 1 378 ? -2.830 -30.923 -26.396 1.00 61.53 378 GLU A CA 1
ATOM 2991 C C . GLU A 1 378 ? -1.618 -31.436 -27.212 1.00 61.53 378 GLU A C 1
ATOM 2993 O O . GLU A 1 378 ? -1.427 -32.648 -27.304 1.00 61.53 378 GLU A O 1
ATOM 2998 N N . SER A 1 379 ? -0.784 -30.564 -27.803 1.00 57.69 379 SER A N 1
ATOM 2999 C CA . SER A 1 379 ? 0.299 -30.987 -28.709 1.00 57.69 379 SER A CA 1
ATOM 3000 C C . SER A 1 379 ? 1.629 -30.222 -28.604 1.00 57.69 379 SER A C 1
ATOM 3002 O O . SER A 1 379 ? 2.543 -30.507 -29.380 1.00 57.69 379 SER A O 1
ATOM 3004 N N . GLY A 1 380 ? 1.794 -29.285 -27.661 1.00 80.88 380 GLY A N 1
ATOM 3005 C CA . GLY A 1 380 ? 3.007 -28.460 -27.576 1.00 80.88 380 GLY A CA 1
ATOM 3006 C C . GLY A 1 380 ? 3.406 -28.020 -26.168 1.00 80.88 380 GLY A C 1
ATOM 3007 O O . GLY A 1 380 ? 2.603 -28.037 -25.236 1.00 80.88 380 GLY A O 1
ATOM 3008 N N . HIS A 1 381 ? 4.659 -27.577 -26.035 1.00 89.56 381 HIS A N 1
ATOM 3009 C CA . HIS A 1 381 ? 5.218 -27.053 -24.789 1.00 89.56 381 HIS A CA 1
ATOM 3010 C C . HIS A 1 381 ? 5.788 -25.643 -24.990 1.00 89.56 381 HIS A C 1
ATOM 3012 O O . HIS A 1 381 ? 6.291 -25.313 -26.064 1.00 89.56 381 HIS A O 1
ATOM 3018 N N . TYR A 1 382 ? 5.722 -24.810 -23.955 1.00 92.50 382 TYR A N 1
ATOM 3019 C CA . TYR A 1 382 ? 6.453 -23.552 -23.861 1.00 92.50 382 TYR A CA 1
ATOM 3020 C C . TYR A 1 382 ? 7.870 -23.833 -23.372 1.00 92.50 382 TYR A C 1
ATOM 3022 O O . TYR A 1 382 ? 8.053 -24.240 -22.228 1.00 92.50 382 TYR A O 1
ATOM 3030 N N . HIS A 1 383 ? 8.876 -23.600 -24.216 1.00 92.75 383 HIS A N 1
ATOM 3031 C CA . HIS A 1 383 ? 10.279 -23.799 -23.842 1.00 92.75 383 HIS A CA 1
ATOM 3032 C C . HIS A 1 383 ? 10.861 -22.601 -23.075 1.00 92.75 383 HIS A C 1
ATOM 3034 O O . HIS A 1 383 ? 11.844 -22.745 -22.355 1.00 92.75 383 HIS A O 1
ATOM 3040 N N . VAL A 1 384 ? 10.245 -21.422 -23.179 1.00 95.12 384 VAL A N 1
ATOM 3041 C CA . VAL A 1 384 ? 10.661 -20.223 -22.437 1.00 95.12 384 VAL A CA 1
ATOM 3042 C C . VAL A 1 384 ? 9.501 -19.750 -21.545 1.00 95.12 384 VAL A C 1
ATOM 3044 O O . VAL A 1 384 ? 8.406 -19.527 -22.069 1.00 95.12 384 VAL A O 1
ATOM 3047 N N . PRO A 1 385 ? 9.688 -19.612 -20.218 1.00 94.81 385 PRO A N 1
ATOM 3048 C CA . PRO A 1 385 ? 8.582 -19.476 -19.259 1.00 94.81 385 PRO A CA 1
ATOM 3049 C C . PRO A 1 385 ? 7.881 -18.115 -19.275 1.00 94.81 385 PRO A C 1
ATOM 3051 O O . PRO A 1 385 ? 6.719 -18.015 -18.881 1.00 94.81 385 PRO A O 1
ATOM 3054 N N . PHE A 1 386 ? 8.567 -17.065 -19.720 1.00 97.00 386 PHE A N 1
ATOM 3055 C CA . PHE A 1 386 ? 8.054 -15.702 -19.671 1.00 97.00 386 PHE A CA 1
ATOM 3056 C C . PHE A 1 386 ? 7.979 -15.086 -21.062 1.00 97.00 386 PHE A C 1
ATOM 3058 O O . PHE A 1 386 ? 8.879 -15.248 -21.890 1.00 97.00 386 PHE A O 1
ATOM 3065 N N . VAL A 1 387 ? 6.901 -14.354 -21.327 1.00 96.75 387 VAL A N 1
ATOM 3066 C CA . VAL A 1 387 ? 6.691 -13.694 -22.617 1.00 96.75 387 VAL A CA 1
ATOM 3067 C C . VAL A 1 387 ? 6.275 -12.246 -22.427 1.00 96.75 387 VAL A C 1
ATOM 3069 O O . VAL A 1 387 ? 5.467 -11.919 -21.555 1.00 96.75 387 VAL A O 1
ATOM 3072 N N . TYR A 1 388 ? 6.814 -11.388 -23.284 1.00 96.56 388 TYR A N 1
ATOM 3073 C CA . TYR A 1 388 ? 6.579 -9.958 -23.281 1.00 96.56 388 TYR A CA 1
ATOM 3074 C C . TYR A 1 388 ? 6.105 -9.455 -24.637 1.00 96.56 388 TYR A C 1
ATOM 3076 O O . TYR A 1 388 ? 6.481 -9.980 -25.687 1.00 96.56 388 TYR A O 1
ATOM 3084 N N . SER A 1 389 ? 5.329 -8.376 -24.613 1.00 93.94 389 SER A N 1
ATOM 3085 C CA . SER A 1 389 ? 5.111 -7.541 -25.786 1.00 93.94 389 SER A CA 1
ATOM 3086 C C . SER A 1 389 ? 5.163 -6.068 -25.416 1.00 93.94 389 SER A C 1
ATOM 3088 O O . SER A 1 389 ? 4.503 -5.642 -24.471 1.00 93.94 389 SER A O 1
ATOM 3090 N N . CYS A 1 390 ? 5.942 -5.295 -26.164 1.00 91.00 390 CYS A N 1
ATOM 3091 C CA . CYS A 1 390 ? 6.182 -3.885 -25.892 1.00 91.00 390 CYS A CA 1
ATOM 3092 C C . CYS A 1 390 ? 6.255 -3.070 -27.191 1.00 91.00 390 CYS A C 1
ATOM 3094 O O . CYS A 1 390 ? 6.378 -3.602 -28.299 1.00 91.00 390 CYS A O 1
ATOM 3096 N N . ASN A 1 391 ? 6.158 -1.753 -27.048 1.00 84.00 391 ASN A N 1
ATOM 3097 C CA . ASN A 1 391 ? 6.266 -0.788 -28.145 1.00 84.00 391 ASN A CA 1
ATOM 3098 C C . ASN A 1 391 ? 7.137 0.425 -27.782 1.00 84.00 391 ASN A C 1
ATOM 3100 O O . ASN A 1 391 ? 6.993 1.482 -28.393 1.00 84.00 391 ASN A O 1
ATOM 3104 N N . GLY A 1 392 ? 7.977 0.295 -26.749 1.00 78.19 392 GLY A N 1
ATOM 3105 C CA . GLY A 1 392 ? 8.822 1.370 -26.220 1.00 78.19 392 GLY A CA 1
ATOM 3106 C C . GLY A 1 392 ? 8.059 2.501 -25.519 1.00 78.19 392 GLY A C 1
ATOM 3107 O O . GLY A 1 392 ? 8.689 3.388 -24.952 1.00 78.19 392 GLY A O 1
ATOM 3108 N N . ARG A 1 393 ? 6.715 2.495 -25.516 1.00 75.69 393 ARG A N 1
ATOM 3109 C CA . ARG A 1 393 ? 5.926 3.522 -24.826 1.00 75.69 393 ARG A CA 1
ATOM 3110 C C . ARG A 1 393 ? 5.916 3.265 -23.327 1.00 75.69 393 ARG A C 1
ATOM 3112 O O . ARG A 1 393 ? 5.595 2.145 -22.926 1.00 75.69 393 ARG A O 1
ATOM 3119 N N . PRO A 1 394 ? 6.100 4.302 -22.497 1.00 73.56 394 PRO A N 1
ATOM 3120 C CA . PRO A 1 394 ? 5.830 4.162 -21.079 1.00 73.56 394 PRO A CA 1
ATOM 3121 C C . PRO A 1 394 ? 4.359 3.814 -20.838 1.00 73.56 394 PRO A C 1
ATOM 3123 O O . PRO A 1 394 ? 3.469 4.181 -21.613 1.00 73.56 394 PRO A O 1
ATOM 3126 N N . TYR A 1 395 ? 4.106 3.100 -19.749 1.00 76.88 395 TYR A N 1
ATOM 3127 C CA . TYR A 1 395 ? 2.773 2.626 -19.405 1.00 76.88 395 TYR A CA 1
ATOM 3128 C C . TYR A 1 395 ? 1.806 3.769 -19.065 1.00 76.88 395 TYR A C 1
ATOM 3130 O O . TYR A 1 395 ? 2.098 4.633 -18.234 1.00 76.88 395 TYR A O 1
ATOM 3138 N N . VAL A 1 396 ? 0.624 3.738 -19.687 1.00 72.94 396 VAL A N 1
ATOM 3139 C CA . VAL A 1 396 ? -0.495 4.649 -19.426 1.00 72.94 396 VAL A CA 1
ATOM 3140 C C . VAL A 1 396 ? -1.716 3.822 -19.031 1.00 72.94 396 VAL A C 1
ATOM 3142 O O . VAL A 1 396 ? -2.296 3.163 -19.895 1.00 72.94 396 VAL A O 1
ATOM 3145 N N . PRO A 1 397 ? -2.176 3.880 -17.769 1.00 69.81 397 PRO A N 1
ATOM 3146 C CA . PRO A 1 397 ? -3.303 3.070 -17.305 1.00 69.81 397 PRO A CA 1
ATOM 3147 C C . PRO A 1 397 ? -4.583 3.229 -18.139 1.00 69.81 397 PRO A C 1
ATOM 3149 O O . PRO A 1 397 ? -5.274 2.250 -18.400 1.00 69.81 397 PRO A O 1
ATOM 3152 N N . GLN A 1 398 ? -4.887 4.444 -18.617 1.00 67.56 398 GLN A N 1
ATOM 3153 C CA . GLN A 1 398 ? -6.076 4.711 -19.441 1.00 67.56 398 GLN A CA 1
ATOM 3154 C C . GLN A 1 398 ? -6.015 4.050 -20.827 1.00 67.56 398 GLN A C 1
ATOM 3156 O O . GLN A 1 398 ? -7.047 3.858 -21.462 1.00 67.56 398 GLN A O 1
ATOM 3161 N N . LEU A 1 399 ? -4.812 3.723 -21.302 1.00 72.25 399 LEU A N 1
ATOM 3162 C CA . LEU A 1 399 ? -4.546 3.092 -22.593 1.00 72.25 399 LEU A CA 1
ATOM 3163 C C . LEU A 1 399 ? -3.681 1.844 -22.391 1.00 72.25 399 LEU A C 1
ATOM 3165 O O . LEU A 1 399 ? -2.743 1.601 -23.155 1.00 72.25 399 LEU A O 1
ATOM 3169 N N . ALA A 1 400 ? -3.977 1.061 -21.349 1.00 74.00 400 ALA A N 1
ATOM 3170 C CA . ALA A 1 400 ? -3.153 -0.075 -20.943 1.00 74.00 400 ALA A CA 1
ATOM 3171 C C . ALA A 1 400 ? -2.903 -1.057 -22.097 1.00 74.00 400 ALA A C 1
ATOM 3173 O O . ALA A 1 400 ? -1.810 -1.581 -22.246 1.00 74.00 400 ALA A O 1
ATOM 3174 N N . GLU A 1 401 ? -3.877 -1.267 -22.981 1.00 81.19 401 GLU A N 1
ATOM 3175 C CA . GLU A 1 401 ? -3.769 -2.204 -24.110 1.00 81.19 401 GLU A CA 1
ATOM 3176 C C . GLU A 1 401 ? -2.861 -1.707 -25.250 1.00 81.19 401 GLU A C 1
ATOM 3178 O O . GLU A 1 401 ? -2.423 -2.494 -26.096 1.00 81.19 401 GLU A O 1
ATOM 3183 N N . GLN A 1 402 ? -2.578 -0.403 -25.283 1.00 73.31 402 GLN A N 1
ATOM 3184 C CA . GLN A 1 402 ? -1.797 0.275 -26.323 1.00 73.31 402 GLN A CA 1
ATOM 3185 C C . GLN A 1 402 ? -0.451 0.813 -25.813 1.00 73.31 402 GLN A C 1
ATOM 3187 O O . GLN A 1 402 ? 0.312 1.379 -26.596 1.00 73.31 402 GLN A O 1
ATOM 3192 N N . SER A 1 403 ? -0.152 0.681 -24.520 1.00 72.62 403 SER A N 1
ATOM 3193 C CA . SER A 1 403 ? 1.024 1.285 -23.887 1.00 72.62 403 SER A CA 1
ATOM 3194 C C . SER A 1 403 ? 1.684 0.350 -22.876 1.00 72.62 403 SER A C 1
ATOM 3196 O O . SER A 1 403 ? 1.053 -0.580 -22.373 1.00 72.62 403 SER A O 1
ATOM 3198 N N . GLY A 1 404 ? 2.952 0.625 -22.564 1.00 78.81 404 GLY A N 1
ATOM 3199 C CA . GLY A 1 404 ? 3.732 -0.141 -21.602 1.00 78.81 404 GLY A CA 1
ATOM 3200 C C . GLY A 1 404 ? 4.223 -1.484 -22.132 1.00 78.81 404 GLY A C 1
ATOM 3201 O O . GLY A 1 404 ? 4.192 -1.781 -23.331 1.00 78.81 404 GLY A O 1
ATOM 3202 N N . THR A 1 405 ? 4.657 -2.308 -21.186 1.00 89.12 405 THR A N 1
ATOM 3203 C CA . THR A 1 405 ? 5.204 -3.636 -21.440 1.00 89.12 405 THR A CA 1
ATOM 3204 C C . THR A 1 405 ? 4.220 -4.672 -20.924 1.00 89.12 405 THR A C 1
ATOM 3206 O O . THR A 1 405 ? 4.002 -4.807 -19.724 1.00 89.12 405 THR A O 1
ATOM 3209 N N . TRP A 1 406 ? 3.586 -5.411 -21.829 1.00 92.94 406 TRP A N 1
ATOM 3210 C CA . TRP A 1 406 ? 2.732 -6.528 -21.445 1.00 92.94 406 TRP A CA 1
ATOM 3211 C C . TRP A 1 406 ? 3.585 -7.735 -21.113 1.00 92.94 406 TRP A C 1
ATOM 3213 O O . TRP A 1 406 ? 4.493 -8.072 -21.864 1.00 92.94 406 TRP A O 1
ATOM 3223 N N . PHE A 1 407 ? 3.245 -8.406 -20.024 1.00 95.19 407 PHE A N 1
ATOM 3224 C CA . PHE A 1 407 ? 3.914 -9.591 -19.520 1.00 95.19 407 PHE A CA 1
ATOM 3225 C C . PHE A 1 407 ? 2.909 -10.716 -19.307 1.00 95.19 407 PHE A C 1
ATOM 3227 O O . PHE A 1 407 ? 1.791 -10.490 -18.829 1.00 95.19 407 PHE A O 1
ATOM 3234 N N . ARG A 1 408 ? 3.321 -11.945 -19.612 1.00 94.44 408 ARG A N 1
ATOM 3235 C CA . ARG A 1 408 ? 2.624 -13.161 -19.202 1.00 94.44 408 ARG A CA 1
ATOM 3236 C C . ARG A 1 408 ? 3.636 -14.210 -18.759 1.00 94.44 408 ARG A C 1
ATOM 3238 O O . ARG A 1 408 ? 4.629 -14.463 -19.435 1.00 94.44 408 ARG A O 1
ATOM 3245 N N . ASP A 1 409 ? 3.316 -14.854 -17.649 1.00 93.62 409 ASP A N 1
ATOM 3246 C CA . ASP A 1 409 ? 3.952 -16.087 -17.207 1.00 93.62 409 ASP A CA 1
ATOM 3247 C C . ASP A 1 409 ? 3.176 -17.264 -17.809 1.00 93.62 409 ASP A C 1
ATOM 3249 O O . ASP A 1 409 ? 2.003 -17.443 -17.489 1.00 93.62 409 ASP A O 1
ATOM 3253 N N . VAL A 1 410 ? 3.791 -18.025 -18.716 1.00 92.81 410 VAL A N 1
ATOM 3254 C CA . VAL A 1 410 ? 3.115 -19.110 -19.454 1.00 92.81 410 VAL A CA 1
ATOM 3255 C C . VAL A 1 410 ? 3.255 -20.475 -18.786 1.00 92.81 410 VAL A C 1
ATOM 3257 O O . VAL A 1 410 ? 2.801 -21.473 -19.344 1.00 92.81 410 VAL A O 1
ATOM 3260 N N . ARG A 1 411 ? 3.865 -20.534 -17.597 1.00 90.44 411 ARG A N 1
ATOM 3261 C CA . ARG A 1 411 ? 4.064 -21.785 -16.856 1.00 90.44 411 ARG A CA 1
ATOM 3262 C C . ARG A 1 411 ? 2.750 -22.409 -16.398 1.00 90.44 411 ARG A C 1
ATOM 3264 O O . ARG A 1 411 ? 2.644 -23.630 -16.389 1.00 90.44 411 ARG A O 1
ATOM 3271 N N . GLU A 1 412 ? 1.765 -21.567 -16.083 1.00 85.94 412 GLU A N 1
ATOM 3272 C CA . GLU A 1 412 ? 0.408 -21.967 -15.710 1.00 85.94 412 GLU A CA 1
ATOM 3273 C C . GLU A 1 412 ? -0.628 -21.397 -16.691 1.00 85.94 412 GLU A C 1
ATOM 3275 O O . GLU A 1 412 ? -0.617 -20.191 -16.967 1.00 85.94 412 GLU A O 1
ATOM 3280 N N . PRO A 1 413 ? -1.587 -22.201 -17.190 1.00 84.56 413 PRO A N 1
ATOM 3281 C CA . PRO A 1 413 ? -2.603 -21.722 -18.128 1.00 84.56 413 PRO A CA 1
ATOM 3282 C C . PRO A 1 413 ? -3.458 -20.566 -17.588 1.00 84.56 413 PRO A C 1
ATOM 3284 O O . PRO A 1 413 ? -3.848 -19.680 -18.352 1.00 84.56 413 PRO A O 1
ATOM 3287 N N . CYS A 1 414 ? -3.730 -20.560 -16.278 1.00 83.88 414 CYS A N 1
ATOM 3288 C CA . CYS A 1 414 ? -4.558 -19.561 -15.598 1.00 83.88 414 CYS A CA 1
ATOM 3289 C C . CYS A 1 414 ? -3.854 -18.212 -15.382 1.00 83.88 414 CYS A C 1
ATOM 3291 O O . CYS A 1 414 ? -4.516 -17.227 -15.050 1.00 83.88 414 CYS A O 1
ATOM 3293 N N . ASN A 1 415 ? -2.539 -18.130 -15.611 1.00 87.94 415 ASN A N 1
ATOM 3294 C CA . ASN A 1 415 ? -1.811 -16.872 -15.529 1.00 87.94 415 ASN A CA 1
ATOM 3295 C C . ASN A 1 415 ? -2.241 -15.935 -16.664 1.00 87.94 415 ASN A C 1
ATOM 3297 O O . ASN A 1 415 ? -1.963 -16.153 -17.853 1.00 87.94 415 ASN A O 1
ATOM 3301 N N . LEU A 1 416 ? -2.916 -14.854 -16.278 1.00 89.12 416 LEU A N 1
ATOM 3302 C CA . LEU A 1 416 ? -3.352 -13.811 -17.194 1.00 89.12 416 LEU A CA 1
ATOM 3303 C C . LEU A 1 416 ? -2.189 -12.880 -17.556 1.00 89.12 416 LEU A C 1
ATOM 3305 O O . LEU A 1 416 ? -1.322 -12.565 -16.737 1.00 89.12 416 LEU A O 1
ATOM 3309 N N . ARG A 1 417 ? -2.203 -12.407 -18.805 1.00 91.38 417 ARG A N 1
ATOM 3310 C CA . ARG A 1 417 ? -1.323 -11.327 -19.263 1.00 91.38 417 ARG A CA 1
ATOM 3311 C C . ARG A 1 417 ? -1.693 -10.009 -18.571 1.00 91.38 417 ARG A C 1
ATOM 3313 O O . ARG A 1 417 ? -2.878 -9.736 -18.381 1.00 91.38 417 ARG A O 1
ATOM 3320 N N . ARG A 1 418 ? -0.701 -9.184 -18.245 1.00 90.62 418 ARG A N 1
ATOM 3321 C CA . ARG A 1 418 ? -0.875 -7.891 -17.562 1.00 90.62 418 ARG A CA 1
ATOM 3322 C C . ARG A 1 418 ? 0.091 -6.842 -18.098 1.00 90.62 418 ARG A C 1
ATOM 3324 O O . ARG A 1 418 ? 1.155 -7.200 -18.589 1.00 90.62 418 ARG A O 1
ATOM 3331 N N . ALA A 1 419 ? -0.288 -5.572 -18.010 1.00 89.94 419 ALA A N 1
ATOM 3332 C CA . ALA A 1 419 ? 0.573 -4.454 -18.377 1.00 89.94 419 ALA A CA 1
ATOM 3333 C C . ALA A 1 419 ? 1.463 -4.052 -17.194 1.00 89.94 419 ALA A C 1
ATOM 3335 O O . ALA A 1 419 ? 0.989 -4.002 -16.059 1.00 89.94 419 ALA A O 1
ATOM 3336 N N . LEU A 1 420 ? 2.729 -3.761 -17.478 1.00 89.50 420 LEU A N 1
ATOM 3337 C CA . LEU A 1 420 ? 3.747 -3.349 -16.519 1.00 89.50 420 LEU A CA 1
ATOM 3338 C C . LEU A 1 420 ? 4.403 -2.036 -16.967 1.00 89.50 420 LEU A C 1
ATOM 3340 O O . LEU A 1 420 ? 4.501 -1.777 -18.175 1.00 89.50 420 LEU A O 1
ATOM 3344 N N . PRO A 1 421 ? 4.874 -1.212 -16.013 1.00 85.19 421 PRO A N 1
ATOM 3345 C CA . PRO A 1 421 ? 5.574 0.024 -16.333 1.00 85.19 421 PRO A CA 1
ATOM 3346 C C . PRO A 1 421 ? 6.987 -0.201 -16.879 1.00 85.19 421 PRO A C 1
ATOM 3348 O O . PRO A 1 421 ? 7.445 0.626 -17.661 1.00 85.19 421 PRO A O 1
ATOM 3351 N N . GLN A 1 422 ? 7.657 -1.293 -16.498 1.00 89.44 422 GLN A N 1
ATOM 3352 C CA . GLN A 1 422 ? 9.030 -1.625 -16.899 1.00 89.44 422 GLN A CA 1
ATOM 3353 C C . GLN A 1 422 ? 9.196 -3.142 -17.102 1.00 89.44 422 GLN A C 1
ATOM 3355 O O . GLN A 1 422 ? 8.267 -3.918 -16.861 1.00 89.44 422 GLN A O 1
ATOM 3360 N N . PHE A 1 423 ? 10.370 -3.565 -17.575 1.00 93.88 423 PHE A N 1
ATOM 3361 C CA . PHE A 1 423 ? 10.761 -4.976 -17.588 1.00 93.88 423 PHE A CA 1
ATOM 3362 C C . PHE A 1 423 ? 11.193 -5.436 -16.193 1.00 93.88 423 PHE A C 1
ATOM 3364 O O . PHE A 1 423 ? 11.689 -4.646 -15.395 1.00 93.88 423 PHE A O 1
ATOM 3371 N N . HIS A 1 424 ? 11.030 -6.729 -15.920 1.00 95.81 424 HIS A N 1
ATOM 3372 C CA . HIS A 1 424 ? 11.621 -7.349 -14.737 1.00 95.81 424 HIS A CA 1
ATOM 3373 C C . HIS A 1 424 ? 13.146 -7.432 -14.874 1.00 95.81 424 HIS A C 1
ATOM 3375 O O . HIS A 1 424 ? 13.682 -7.574 -15.984 1.00 95.81 424 HIS A O 1
ATOM 3381 N N . THR A 1 425 ? 13.830 -7.421 -13.737 1.00 95.44 425 THR A N 1
ATOM 3382 C CA . THR A 1 425 ? 15.273 -7.639 -13.664 1.00 95.44 425 THR A CA 1
ATOM 3383 C C . THR A 1 425 ? 15.627 -9.108 -13.927 1.00 95.44 425 THR A C 1
ATOM 3385 O O . THR A 1 425 ? 14.784 -9.996 -13.747 1.00 95.44 425 THR A O 1
ATOM 3388 N N . PRO A 1 426 ? 16.878 -9.421 -14.322 1.00 94.44 426 PRO A N 1
ATOM 3389 C CA . PRO A 1 426 ? 17.323 -10.808 -14.443 1.00 94.44 426 PRO A CA 1
ATOM 3390 C C . PRO A 1 426 ? 17.151 -11.593 -13.139 1.00 94.44 426 PRO A C 1
ATOM 3392 O O . PRO A 1 426 ? 16.673 -12.726 -13.160 1.00 94.44 426 PRO A O 1
ATOM 3395 N N . GLY A 1 427 ? 17.494 -10.969 -12.006 1.00 91.44 427 GLY A N 1
ATOM 3396 C CA . GLY A 1 427 ? 17.359 -11.566 -10.679 1.00 91.44 427 GLY A CA 1
ATOM 3397 C C . GLY A 1 427 ? 15.906 -11.859 -10.312 1.00 91.44 427 GLY A C 1
ATOM 3398 O O . GLY A 1 427 ? 15.609 -12.972 -9.892 1.00 91.44 427 GLY A O 1
ATOM 3399 N N . GLY A 1 428 ? 14.989 -10.914 -10.533 1.00 91.38 428 GLY A N 1
ATOM 3400 C CA . GLY A 1 428 ? 13.578 -11.131 -10.213 1.00 91.38 428 GLY A CA 1
ATOM 3401 C C . GLY A 1 428 ? 12.882 -12.131 -11.135 1.00 91.38 428 GLY A C 1
ATOM 3402 O O . GLY A 1 428 ? 12.008 -12.859 -10.674 1.00 91.38 428 GLY A O 1
ATOM 3403 N N . LEU A 1 429 ? 13.291 -12.271 -12.406 1.00 93.88 429 LEU A N 1
ATOM 3404 C CA . LEU A 1 429 ? 12.790 -13.373 -13.243 1.00 93.88 429 LEU A CA 1
ATOM 3405 C C . LEU A 1 429 ? 13.327 -14.742 -12.815 1.00 93.88 429 LEU A C 1
ATOM 3407 O O . LEU A 1 429 ? 12.596 -15.726 -12.927 1.00 93.88 429 LEU A O 1
ATOM 3411 N N . LEU A 1 430 ? 14.574 -14.824 -12.343 1.00 92.12 430 LEU A N 1
ATOM 3412 C CA . LEU A 1 430 ? 15.132 -16.062 -11.791 1.00 92.12 430 LEU A CA 1
ATOM 3413 C C . LEU A 1 430 ? 14.434 -16.452 -10.487 1.00 92.12 430 LEU A C 1
ATOM 3415 O O . LEU A 1 430 ? 13.996 -17.587 -10.351 1.00 92.12 430 LEU A O 1
ATOM 3419 N N . ASP A 1 431 ? 14.234 -15.506 -9.578 1.00 89.31 431 ASP A N 1
ATOM 3420 C CA . ASP A 1 431 ? 13.492 -15.737 -8.339 1.00 89.31 431 ASP A CA 1
ATOM 3421 C C . ASP A 1 431 ? 12.017 -16.095 -8.623 1.00 89.31 431 ASP A C 1
ATOM 3423 O O . ASP A 1 431 ? 11.488 -17.063 -8.079 1.00 89.31 431 ASP A O 1
ATOM 3427 N N . LEU A 1 432 ? 11.360 -15.430 -9.583 1.00 90.00 432 LEU A N 1
ATOM 3428 C CA . LEU A 1 432 ? 10.023 -15.828 -10.036 1.00 90.00 432 LEU A CA 1
ATOM 3429 C C . LEU A 1 432 ? 10.008 -17.243 -10.640 1.00 90.00 432 LEU A C 1
ATOM 3431 O O . LEU A 1 432 ? 8.997 -17.944 -10.506 1.00 90.00 432 LEU A O 1
ATOM 3435 N N . LEU A 1 433 ? 11.086 -17.652 -11.320 1.00 90.06 433 LEU A N 1
ATOM 3436 C CA . LEU A 1 433 ? 11.250 -18.997 -11.868 1.00 90.06 433 LEU A CA 1
ATOM 3437 C C . LEU A 1 433 ? 11.361 -20.035 -10.746 1.00 90.06 433 LEU A C 1
ATOM 3439 O O . LEU A 1 433 ? 10.578 -20.982 -10.766 1.00 90.06 433 LEU A O 1
ATOM 3443 N N . GLU A 1 434 ? 12.273 -19.818 -9.796 1.00 87.94 434 GLU A N 1
ATOM 3444 C CA . GLU A 1 434 ? 12.637 -20.728 -8.696 1.00 87.94 434 GLU A CA 1
ATOM 3445 C C . GLU A 1 434 ? 11.518 -20.944 -7.672 1.00 87.94 434 GLU A C 1
ATOM 3447 O O . GLU A 1 434 ? 11.447 -21.998 -7.038 1.00 87.94 434 GLU A O 1
ATOM 3452 N N . ARG A 1 435 ? 10.602 -19.983 -7.532 1.00 84.31 435 ARG A N 1
ATOM 3453 C CA . ARG A 1 435 ? 9.490 -20.084 -6.582 1.00 84.31 435 ARG A CA 1
ATOM 3454 C C . ARG A 1 435 ? 8.534 -21.227 -6.892 1.00 84.31 435 ARG A C 1
ATOM 3456 O O . ARG A 1 435 ? 7.810 -21.216 -7.891 1.00 84.31 435 ARG A O 1
ATOM 3463 N N . ASP A 1 436 ? 8.423 -22.134 -5.929 1.00 84.69 436 ASP A N 1
ATOM 3464 C CA . ASP A 1 436 ? 7.419 -23.187 -5.917 1.00 84.69 436 ASP A CA 1
ATOM 3465 C C . ASP A 1 436 ? 6.150 -22.721 -5.190 1.00 84.69 436 ASP A C 1
ATOM 3467 O O . ASP A 1 436 ? 5.982 -22.867 -3.975 1.00 84.69 436 ASP A O 1
ATOM 3471 N N . LYS A 1 437 ? 5.238 -22.130 -5.968 1.00 84.12 437 LYS A N 1
ATOM 3472 C CA . LYS A 1 437 ? 3.945 -21.651 -5.469 1.00 84.12 437 LYS A CA 1
ATOM 3473 C C . LYS A 1 437 ? 3.102 -22.785 -4.869 1.00 84.12 437 LYS A C 1
ATOM 3475 O O . LYS A 1 437 ? 2.437 -22.554 -3.862 1.00 84.12 437 LYS A O 1
ATOM 3480 N N . GLU A 1 438 ? 3.125 -23.980 -5.458 1.00 85.75 438 GLU A N 1
ATOM 3481 C CA . GLU A 1 438 ? 2.322 -25.116 -4.987 1.00 85.75 438 GLU A CA 1
ATOM 3482 C C . GLU A 1 438 ? 2.833 -25.627 -3.639 1.00 85.75 438 GLU A C 1
ATOM 3484 O O . GLU A 1 438 ? 2.046 -25.860 -2.717 1.00 85.75 438 GLU A O 1
ATOM 3489 N N . ASN A 1 439 ? 4.156 -25.745 -3.492 1.00 89.88 439 ASN A N 1
ATOM 3490 C CA . ASN A 1 439 ? 4.764 -26.108 -2.219 1.00 89.88 439 ASN A CA 1
ATOM 3491 C C . ASN A 1 439 ? 4.495 -25.045 -1.146 1.00 89.88 439 ASN A C 1
ATOM 3493 O O . ASN A 1 439 ? 4.088 -25.399 -0.041 1.00 89.88 439 ASN A O 1
ATOM 3497 N N . ALA A 1 440 ? 4.635 -23.756 -1.472 1.00 90.44 440 ALA A N 1
ATOM 3498 C CA . ALA A 1 440 ? 4.320 -22.672 -0.543 1.00 90.44 440 ALA A CA 1
ATOM 3499 C C . ALA A 1 440 ? 2.856 -22.723 -0.067 1.00 90.44 440 ALA A C 1
ATOM 3501 O O . ALA A 1 440 ? 2.575 -22.570 1.120 1.00 90.44 440 ALA A O 1
ATOM 3502 N N . GLU A 1 441 ? 1.907 -22.985 -0.968 1.00 90.56 441 GLU A N 1
ATOM 3503 C CA . GLU A 1 441 ? 0.486 -23.131 -0.622 1.00 90.56 441 GLU A CA 1
ATOM 3504 C C . GLU A 1 441 ? 0.214 -24.356 0.254 1.00 90.56 441 GLU A C 1
ATOM 3506 O O . GLU A 1 441 ? -0.581 -24.280 1.194 1.00 90.56 441 GLU A O 1
ATOM 3511 N N . LYS A 1 442 ? 0.906 -25.469 -0.004 1.00 92.38 442 LYS A N 1
ATOM 3512 C CA . LYS A 1 442 ? 0.835 -26.662 0.841 1.00 92.38 442 LYS A CA 1
ATOM 3513 C C . LYS A 1 442 ? 1.387 -26.393 2.242 1.00 92.38 442 LYS A C 1
ATOM 3515 O O . LYS A 1 442 ? 0.725 -26.725 3.221 1.00 92.38 442 LYS A O 1
ATOM 3520 N N . LEU A 1 443 ? 2.547 -25.742 2.337 1.00 92.81 443 LEU A N 1
ATOM 3521 C CA . LEU A 1 443 ? 3.150 -25.345 3.610 1.00 92.81 443 LEU A CA 1
ATOM 3522 C C . LEU A 1 443 ? 2.224 -24.414 4.398 1.00 92.81 443 LEU A C 1
ATOM 3524 O O . LEU A 1 443 ? 2.006 -24.650 5.580 1.00 92.81 443 LEU A O 1
ATOM 3528 N N . LEU A 1 444 ? 1.616 -23.412 3.752 1.00 92.62 444 LEU A N 1
ATOM 3529 C CA . LEU A 1 444 ? 0.640 -22.530 4.405 1.00 92.62 444 LEU A CA 1
ATOM 3530 C C . LEU A 1 444 ? -0.554 -23.313 4.961 1.00 92.62 444 LEU A C 1
ATOM 3532 O O . LEU A 1 444 ? -0.973 -23.072 6.092 1.00 92.62 444 LEU A O 1
ATOM 3536 N N . LYS A 1 445 ? -1.085 -24.267 4.192 1.00 90.81 445 LYS A N 1
ATOM 3537 C CA . LYS A 1 445 ? -2.229 -25.082 4.615 1.00 90.81 445 LYS A CA 1
ATOM 3538 C C . LYS A 1 445 ? -1.920 -25.945 5.843 1.00 90.81 445 LYS A C 1
ATOM 3540 O O . LYS A 1 445 ? -2.792 -26.109 6.694 1.00 90.81 445 LYS A O 1
ATOM 3545 N N . ASP A 1 446 ? -0.704 -26.477 5.920 1.00 89.88 446 ASP A N 1
ATOM 3546 C CA . ASP A 1 446 ? -0.269 -27.359 7.006 1.00 89.88 446 ASP A CA 1
ATOM 3547 C C . ASP A 1 446 ? 0.295 -26.580 8.219 1.00 89.88 446 ASP A C 1
ATOM 3549 O O . ASP A 1 446 ? 0.407 -27.134 9.315 1.00 89.88 446 ASP A O 1
ATOM 3553 N N . GLU A 1 447 ? 0.627 -25.293 8.058 1.00 88.19 447 GLU A N 1
ATOM 3554 C CA . GLU A 1 447 ? 1.215 -24.457 9.110 1.00 88.19 447 GLU A CA 1
ATOM 3555 C C . GLU A 1 447 ? 0.193 -24.140 10.226 1.00 88.19 447 GLU A C 1
ATOM 3557 O O . GLU A 1 447 ? -0.839 -23.506 9.966 1.00 88.19 447 GLU A O 1
ATOM 3562 N N . PRO A 1 448 ? 0.467 -24.494 11.495 1.00 87.62 448 PRO A N 1
ATOM 3563 C CA . PRO A 1 448 ? -0.450 -24.243 12.605 1.00 87.62 448 PRO A CA 1
ATOM 3564 C C . PRO A 1 448 ? -0.453 -22.771 13.053 1.00 87.62 448 PRO A C 1
ATOM 3566 O O . PRO A 1 448 ? 0.518 -22.046 12.895 1.00 87.62 448 PRO A O 1
ATOM 3569 N N . PHE A 1 449 ? -1.524 -22.321 13.715 1.00 86.75 449 PHE A N 1
ATOM 3570 C CA . PHE A 1 449 ? -1.615 -20.953 14.262 1.00 86.75 449 PHE A CA 1
ATOM 3571 C C . PHE A 1 449 ? -1.168 -20.820 15.730 1.00 86.75 449 PHE A C 1
ATOM 3573 O O . PHE A 1 449 ? -1.075 -19.706 16.251 1.00 86.75 449 PHE A O 1
ATOM 3580 N N . GLY A 1 450 ? -0.892 -21.934 16.419 1.00 81.25 450 GLY A N 1
ATOM 3581 C CA . GLY A 1 450 ? -0.753 -21.974 17.883 1.00 81.25 450 GLY A CA 1
ATOM 3582 C C . GLY A 1 450 ? 0.316 -21.037 18.464 1.00 81.25 450 GLY A C 1
ATOM 3583 O O . GLY A 1 450 ? 0.098 -20.428 19.510 1.00 81.25 450 GLY A O 1
ATOM 3584 N N . TYR A 1 451 ? 1.443 -20.851 17.771 1.00 77.25 451 TYR A N 1
ATOM 3585 C CA . TYR A 1 451 ? 2.526 -19.963 18.218 1.00 77.25 451 TYR A CA 1
ATOM 3586 C C . TYR A 1 451 ? 2.218 -18.470 17.993 1.00 77.25 451 TYR A C 1
ATOM 3588 O O . TYR A 1 451 ? 2.815 -17.614 18.645 1.00 77.25 451 TYR A O 1
ATOM 3596 N N . LEU A 1 452 ? 1.257 -18.132 17.122 1.00 78.94 452 LEU A N 1
ATOM 3597 C CA . LEU A 1 452 ? 0.880 -16.746 16.825 1.00 78.94 452 LEU A CA 1
ATOM 3598 C C . LEU A 1 452 ? -0.083 -16.150 17.865 1.00 78.94 452 LEU A C 1
ATOM 3600 O O . LEU A 1 452 ? -0.249 -14.928 17.901 1.00 78.94 452 LEU A O 1
ATOM 3604 N N . LYS A 1 453 ? -0.707 -16.974 18.724 1.00 83.88 453 LYS A N 1
ATOM 3605 C CA . LYS A 1 453 ? -1.694 -16.545 19.741 1.00 83.88 453 LYS A CA 1
ATOM 3606 C C . LYS A 1 453 ? -2.776 -15.615 19.159 1.00 83.88 453 LYS A C 1
ATOM 3608 O O . LYS A 1 453 ? -3.112 -14.589 19.750 1.00 83.88 453 LYS A O 1
ATOM 3613 N N . LEU A 1 454 ? -3.255 -15.938 17.957 1.00 87.50 454 LEU A N 1
ATOM 3614 C CA . LEU A 1 454 ? -4.287 -15.174 17.255 1.00 87.50 454 LEU A CA 1
ATOM 3615 C C . LEU A 1 454 ? -5.680 -15.607 17.695 1.00 87.50 454 LEU A C 1
ATOM 3617 O O . LEU A 1 454 ? -5.914 -16.787 17.952 1.00 87.50 454 LEU A O 1
ATOM 3621 N N . ARG A 1 455 ? -6.611 -14.655 17.704 1.00 91.38 455 ARG A N 1
ATOM 3622 C CA . ARG A 1 455 ? -8.041 -14.923 17.905 1.00 91.38 455 ARG A CA 1
ATOM 3623 C C . ARG A 1 455 ? -8.629 -15.604 16.668 1.00 91.38 455 ARG A C 1
ATOM 3625 O O . ARG A 1 455 ? -8.127 -15.411 15.560 1.00 91.38 455 ARG A O 1
ATOM 3632 N N . ASP A 1 456 ? -9.724 -16.333 16.839 1.00 90.75 456 ASP A N 1
ATOM 3633 C CA . ASP A 1 456 ? -10.326 -17.148 15.774 1.00 90.75 456 ASP A CA 1
ATOM 3634 C C . ASP A 1 456 ? -10.665 -16.339 14.518 1.00 90.75 456 ASP A C 1
ATOM 3636 O O . ASP A 1 456 ? -10.331 -16.746 13.408 1.00 90.75 456 ASP A O 1
ATOM 3640 N N . TYR A 1 457 ? -11.246 -15.145 14.668 1.00 91.69 457 TYR A N 1
ATOM 3641 C CA . TYR A 1 457 ? -11.560 -14.272 13.532 1.00 91.69 457 TYR A CA 1
ATOM 3642 C C . TYR A 1 457 ? -10.305 -13.765 12.797 1.00 91.69 457 TYR A C 1
ATOM 3644 O O . TYR A 1 457 ? -10.347 -13.537 11.591 1.00 91.69 457 TYR A O 1
ATOM 3652 N N . GLN A 1 458 ? -9.170 -13.614 13.491 1.00 94.38 458 GLN A N 1
ATOM 3653 C CA . GLN A 1 458 ? -7.897 -13.230 12.869 1.00 94.38 458 GLN A CA 1
ATOM 3654 C C . GLN A 1 458 ? -7.334 -14.399 12.055 1.00 94.38 458 GLN A C 1
ATOM 3656 O O . GLN A 1 458 ? -6.829 -14.192 10.955 1.00 94.38 458 GLN A O 1
ATOM 3661 N N . GLN A 1 459 ? -7.464 -15.629 12.562 1.00 94.38 459 GLN A N 1
ATOM 3662 C CA . GLN A 1 459 ? -7.090 -16.837 11.821 1.00 94.38 459 GLN A CA 1
ATOM 3663 C C . GLN A 1 459 ? -7.974 -17.005 10.577 1.00 94.38 459 GLN A C 1
ATOM 3665 O O . GLN A 1 459 ? -7.449 -17.187 9.481 1.00 94.38 459 GLN A O 1
ATOM 3670 N N . LYS A 1 460 ? -9.299 -16.840 10.713 1.00 94.06 460 LYS A N 1
ATOM 3671 C CA . LYS A 1 460 ? -10.246 -16.854 9.583 1.00 94.06 460 LYS A CA 1
ATOM 3672 C C . LYS A 1 460 ? -9.894 -15.801 8.525 1.00 94.06 460 LYS A C 1
ATOM 3674 O O . LYS A 1 460 ? -9.884 -16.126 7.341 1.00 94.06 460 LYS A O 1
ATOM 3679 N N . ALA A 1 461 ? -9.537 -14.580 8.935 1.00 95.00 461 ALA A N 1
ATOM 3680 C CA . ALA A 1 461 ? -9.098 -13.516 8.026 1.00 95.00 461 ALA A CA 1
ATOM 3681 C C . ALA A 1 461 ? -7.829 -13.894 7.236 1.00 95.00 461 ALA A C 1
ATOM 3683 O O . ALA A 1 461 ? -7.751 -13.673 6.023 1.00 95.00 461 ALA A O 1
ATOM 3684 N N . ILE A 1 462 ? -6.844 -14.497 7.912 1.00 95.38 462 ILE A N 1
ATOM 3685 C CA . ILE A 1 462 ? -5.607 -14.972 7.277 1.00 95.38 462 ILE A CA 1
ATOM 3686 C C . ILE A 1 462 ? -5.918 -16.091 6.280 1.00 95.38 462 ILE A C 1
ATOM 3688 O O . ILE A 1 462 ? -5.531 -15.985 5.119 1.00 95.38 462 ILE A O 1
ATOM 3692 N N . VAL A 1 463 ? -6.686 -17.103 6.690 1.00 95.38 463 VAL A N 1
ATOM 3693 C CA . VAL A 1 463 ? -7.079 -18.235 5.832 1.00 95.38 463 VAL A CA 1
ATOM 3694 C C . VAL A 1 463 ? -7.875 -17.765 4.611 1.00 95.38 463 VAL A C 1
ATOM 3696 O O . VAL A 1 463 ? -7.632 -18.224 3.498 1.00 95.38 463 VAL A O 1
ATOM 3699 N N . ALA A 1 464 ? -8.793 -16.808 4.775 1.00 95.44 464 ALA A N 1
ATOM 3700 C CA . ALA A 1 464 ? -9.537 -16.228 3.658 1.00 95.44 464 ALA A CA 1
ATOM 3701 C C . ALA A 1 464 ? -8.610 -15.536 2.644 1.00 95.44 464 ALA A C 1
ATOM 3703 O O . ALA A 1 464 ? -8.799 -15.670 1.431 1.00 95.44 464 ALA A O 1
ATOM 3704 N N . THR A 1 465 ? -7.575 -14.848 3.135 1.00 95.75 465 THR A N 1
ATOM 3705 C CA . THR A 1 465 ? -6.548 -14.244 2.278 1.00 95.75 465 THR A CA 1
ATOM 3706 C C . THR A 1 465 ? -5.727 -15.318 1.569 1.00 95.75 465 THR A C 1
ATOM 3708 O O . THR A 1 465 ? -5.584 -15.264 0.350 1.00 95.75 465 THR A O 1
ATOM 3711 N N . GLU A 1 466 ? -5.254 -16.337 2.290 1.00 94.75 466 GLU A N 1
ATOM 3712 C CA . GLU A 1 466 ? -4.519 -17.480 1.728 1.00 94.75 466 GLU A CA 1
ATOM 3713 C C . GLU A 1 466 ? -5.325 -18.179 0.619 1.00 94.75 466 GLU A C 1
ATOM 3715 O O . GLU A 1 466 ? -4.807 -18.407 -0.474 1.00 94.75 466 GLU A O 1
ATOM 3720 N N . HIS A 1 467 ? -6.623 -18.416 0.832 1.00 94.00 467 HIS A N 1
ATOM 3721 C CA . HIS A 1 467 ? -7.526 -18.983 -0.174 1.00 94.00 467 HIS A CA 1
ATOM 3722 C C . HIS A 1 467 ? -7.730 -18.072 -1.395 1.00 94.00 467 HIS A C 1
ATOM 3724 O O . HIS A 1 467 ? -7.856 -18.559 -2.523 1.00 94.00 467 HIS A O 1
ATOM 3730 N N . ALA A 1 468 ? -7.790 -16.750 -1.211 1.00 93.38 468 ALA A N 1
ATOM 3731 C CA . ALA A 1 468 ? -7.858 -15.812 -2.332 1.00 93.38 468 ALA A CA 1
ATOM 3732 C C . ALA A 1 468 ? -6.580 -15.883 -3.186 1.00 93.38 468 ALA A C 1
ATOM 3734 O O . ALA A 1 468 ? -6.666 -16.006 -4.411 1.00 93.38 468 ALA A O 1
ATOM 3735 N N . LEU A 1 469 ? -5.410 -15.902 -2.542 1.00 91.75 469 LEU A N 1
ATOM 3736 C CA . LEU A 1 469 ? -4.116 -16.010 -3.218 1.00 91.75 469 LEU A CA 1
ATOM 3737 C C . LEU A 1 469 ? -3.936 -17.355 -3.935 1.00 91.75 469 LEU A C 1
ATOM 3739 O O . LEU A 1 469 ? -3.421 -17.374 -5.059 1.00 91.75 469 LEU A O 1
ATOM 3743 N N . ALA A 1 470 ? -4.405 -18.453 -3.334 1.00 90.31 470 ALA A N 1
ATOM 3744 C CA . ALA A 1 470 ? -4.383 -19.786 -3.941 1.00 90.31 470 ALA A CA 1
ATOM 3745 C C . ALA A 1 470 ? -5.191 -19.838 -5.248 1.00 90.31 470 ALA A C 1
ATOM 3747 O O . ALA A 1 470 ? -4.763 -20.417 -6.244 1.00 90.31 470 ALA A O 1
ATOM 3748 N N . ARG A 1 471 ? -6.316 -19.111 -5.314 1.00 89.00 471 ARG A N 1
ATOM 3749 C CA . ARG A 1 471 ? -7.118 -18.948 -6.544 1.00 89.00 471 ARG A CA 1
ATOM 3750 C C . ARG A 1 471 ? -6.483 -18.026 -7.595 1.00 89.00 471 ARG A C 1
ATOM 3752 O O . ARG A 1 471 ? -7.099 -17.763 -8.624 1.00 89.00 471 ARG A O 1
ATOM 3759 N N . GLY A 1 472 ? -5.276 -17.514 -7.353 1.00 86.00 472 GLY A N 1
ATOM 3760 C CA . GLY A 1 472 ? -4.573 -16.611 -8.267 1.00 86.00 472 GLY A CA 1
ATOM 3761 C C . GLY A 1 472 ? -5.047 -15.157 -8.203 1.00 86.00 472 GLY A C 1
ATOM 3762 O O . GLY A 1 472 ? -4.647 -14.353 -9.046 1.00 86.00 472 GLY A O 1
ATOM 3763 N N . VAL A 1 473 ? -5.865 -14.792 -7.209 1.00 89.88 473 VAL A N 1
ATOM 3764 C CA . VAL A 1 473 ? -6.269 -13.399 -6.994 1.00 89.88 473 VAL A CA 1
ATOM 3765 C C . VAL A 1 473 ? -5.052 -12.608 -6.505 1.00 89.88 473 VAL A C 1
ATOM 3767 O O . VAL A 1 473 ? -4.393 -13.004 -5.548 1.00 89.88 473 VAL A O 1
ATOM 3770 N N . ARG A 1 474 ? -4.729 -11.492 -7.172 1.00 90.81 474 ARG A N 1
ATOM 3771 C CA . ARG A 1 474 ? -3.563 -10.645 -6.839 1.00 90.81 474 ARG A CA 1
ATOM 3772 C C . ARG A 1 474 ? -3.897 -9.469 -5.918 1.00 90.81 474 ARG A C 1
ATOM 3774 O O . ARG A 1 474 ? -2.985 -8.772 -5.491 1.00 90.81 474 ARG A O 1
ATOM 3781 N N . THR A 1 475 ? -5.172 -9.242 -5.618 1.00 93.56 475 THR A N 1
ATOM 3782 C CA . THR A 1 475 ? -5.647 -8.167 -4.740 1.00 93.56 475 THR A CA 1
ATOM 3783 C C . THR A 1 475 ? -6.600 -8.724 -3.687 1.00 93.56 475 THR A C 1
ATOM 3785 O O . THR A 1 475 ? -7.536 -9.444 -4.028 1.00 93.56 475 THR A O 1
ATOM 3788 N N . ALA A 1 476 ? -6.379 -8.405 -2.416 1.00 94.81 476 ALA A N 1
ATOM 3789 C CA . ALA A 1 476 ? -7.262 -8.813 -1.327 1.00 94.81 476 ALA A CA 1
ATOM 3790 C C . ALA A 1 476 ? -7.531 -7.639 -0.383 1.00 94.81 476 ALA A C 1
ATOM 3792 O O . ALA A 1 476 ? -6.628 -6.858 -0.081 1.00 94.81 476 ALA A O 1
ATOM 3793 N N . LEU A 1 477 ? -8.768 -7.536 0.100 1.00 94.31 477 LEU A N 1
ATOM 3794 C CA . LEU A 1 477 ? -9.184 -6.547 1.089 1.00 94.31 477 LEU A CA 1
ATOM 3795 C C . LEU A 1 477 ? -9.719 -7.256 2.335 1.00 94.31 477 LEU A C 1
ATOM 3797 O O . LEU A 1 477 ? -10.594 -8.111 2.229 1.00 94.31 477 LEU A O 1
ATOM 3801 N N . LEU A 1 478 ? -9.220 -6.892 3.512 1.00 93.88 478 LEU A N 1
ATOM 3802 C CA . LEU A 1 478 ? -9.760 -7.323 4.800 1.00 93.88 478 LEU A CA 1
ATOM 3803 C C . LEU A 1 478 ? -10.461 -6.139 5.469 1.00 93.88 478 LEU A C 1
ATOM 3805 O O . LEU A 1 478 ? -9.829 -5.114 5.740 1.00 93.88 478 LEU A O 1
ATOM 3809 N N . ALA A 1 479 ? -11.754 -6.289 5.750 1.00 91.31 479 ALA A N 1
ATOM 3810 C CA . ALA A 1 479 ? -12.535 -5.309 6.496 1.00 91.31 479 ALA A CA 1
ATOM 3811 C C . ALA A 1 479 ? -12.646 -5.758 7.961 1.00 91.31 479 ALA A C 1
ATOM 3813 O O . ALA A 1 479 ? -13.284 -6.758 8.261 1.00 91.31 479 ALA A O 1
ATOM 3814 N N . MET A 1 480 ? -11.994 -5.059 8.888 1.00 91.06 480 MET A N 1
ATOM 3815 C CA . MET A 1 480 ? -11.947 -5.431 10.306 1.00 91.06 480 MET A CA 1
ATOM 3816 C C . MET A 1 480 ? -12.168 -4.214 11.200 1.00 91.06 480 MET A C 1
ATOM 3818 O O . MET A 1 480 ? -11.373 -3.269 11.168 1.00 91.06 480 MET A O 1
ATOM 3822 N N . ALA A 1 481 ? -13.192 -4.264 12.055 1.00 87.50 481 ALA A N 1
ATOM 3823 C CA . ALA A 1 481 ? -13.555 -3.157 12.936 1.00 87.50 481 ALA A CA 1
ATOM 3824 C C . ALA A 1 481 ? -12.373 -2.629 13.773 1.00 87.50 481 ALA A C 1
ATOM 3826 O O . ALA A 1 481 ? -11.461 -3.363 14.177 1.00 87.50 481 ALA A O 1
ATOM 3827 N N . THR A 1 482 ? -12.376 -1.328 14.064 1.00 84.00 482 THR A N 1
ATOM 3828 C CA . THR A 1 482 ? -11.323 -0.693 14.869 1.00 84.00 482 THR A CA 1
ATOM 3829 C C . THR A 1 482 ? -11.266 -1.296 16.276 1.00 84.00 482 THR A C 1
ATOM 3831 O O . THR A 1 482 ? -12.283 -1.435 16.948 1.00 84.00 482 THR A O 1
ATOM 3834 N N . GLY A 1 483 ? -10.057 -1.649 16.727 1.00 80.25 483 GLY A N 1
ATOM 3835 C CA . GLY A 1 483 ? -9.826 -2.292 18.029 1.00 80.25 483 GLY A CA 1
ATOM 3836 C C . GLY A 1 483 ? -9.747 -3.824 17.988 1.00 80.25 483 GLY A C 1
ATOM 3837 O O . GLY A 1 483 ? -9.411 -4.436 18.995 1.00 80.25 483 GLY A O 1
ATOM 3838 N N . THR A 1 484 ? -9.958 -4.459 16.830 1.00 87.50 484 THR A N 1
ATOM 3839 C CA . THR A 1 484 ? -9.919 -5.933 16.676 1.00 87.50 484 THR A CA 1
ATOM 3840 C C . THR A 1 484 ? -8.511 -6.515 16.454 1.00 87.50 484 THR A C 1
ATOM 3842 O O . THR A 1 484 ? -8.351 -7.723 16.274 1.00 87.50 484 THR A O 1
ATOM 3845 N N . GLY A 1 485 ? -7.462 -5.687 16.498 1.00 85.56 485 GLY A N 1
ATOM 3846 C CA . GLY A 1 485 ? -6.069 -6.135 16.380 1.00 85.56 485 GLY A CA 1
ATOM 3847 C C . GLY A 1 485 ? -5.590 -6.371 14.941 1.00 85.56 485 GLY A C 1
ATOM 3848 O O . GLY A 1 485 ? -4.952 -7.389 14.665 1.00 85.56 485 GLY A O 1
ATOM 3849 N N . LYS A 1 486 ? -5.865 -5.430 14.025 1.00 88.12 486 LYS A N 1
ATOM 3850 C CA . LYS A 1 486 ? -5.402 -5.473 12.621 1.00 88.12 486 LYS A CA 1
ATOM 3851 C C . LYS A 1 486 ? -3.891 -5.688 12.506 1.00 88.12 486 LYS A C 1
ATOM 3853 O O . LYS A 1 486 ? -3.462 -6.631 11.854 1.00 88.12 486 LYS A O 1
ATOM 3858 N N . THR A 1 487 ? -3.092 -4.913 13.242 1.00 84.50 487 THR A N 1
ATOM 3859 C CA . THR A 1 487 ? -1.624 -5.030 13.259 1.00 84.50 487 THR A CA 1
ATOM 3860 C C . THR A 1 487 ? -1.154 -6.439 13.638 1.00 84.50 487 THR A C 1
ATOM 3862 O O . THR A 1 487 ? -0.268 -6.987 12.994 1.00 84.50 487 THR A O 1
ATOM 3865 N N . ARG A 1 488 ? -1.791 -7.090 14.624 1.00 86.69 488 ARG A N 1
ATOM 3866 C CA . ARG A 1 488 ? -1.454 -8.472 15.019 1.00 86.69 488 ARG A CA 1
ATOM 3867 C C . ARG A 1 488 ? -1.801 -9.485 13.920 1.00 86.69 488 ARG A C 1
ATOM 3869 O O . ARG A 1 488 ? -1.044 -10.427 13.703 1.00 86.69 488 ARG A O 1
ATOM 3876 N N . THR A 1 489 ? -2.905 -9.259 13.210 1.00 91.75 489 THR A N 1
ATOM 3877 C CA . THR A 1 489 ? -3.320 -10.072 12.053 1.00 91.75 489 THR A CA 1
ATOM 3878 C C . THR A 1 489 ? -2.310 -9.947 10.909 1.00 91.75 489 THR A C 1
ATOM 3880 O O . THR A 1 489 ? -1.887 -10.958 10.356 1.00 91.75 489 THR A O 1
ATOM 3883 N N . ILE A 1 490 ? -1.846 -8.724 10.624 1.00 91.38 490 ILE A N 1
ATOM 3884 C CA . ILE A 1 490 ? -0.813 -8.433 9.617 1.00 91.38 490 ILE A CA 1
ATOM 3885 C C . ILE A 1 490 ? 0.499 -9.147 9.946 1.00 91.38 490 ILE A C 1
ATOM 3887 O O . ILE A 1 490 ? 1.068 -9.796 9.075 1.00 91.38 490 ILE A O 1
ATOM 3891 N N . ILE A 1 491 ? 0.952 -9.084 11.201 1.00 89.19 491 ILE A N 1
ATOM 3892 C CA . ILE A 1 491 ? 2.171 -9.776 11.645 1.00 89.19 491 ILE A CA 1
ATOM 3893 C C . ILE A 1 491 ? 2.063 -11.285 11.399 1.00 89.19 491 ILE A C 1
ATOM 3895 O O . ILE A 1 491 ? 2.989 -11.886 10.856 1.00 89.19 491 ILE A O 1
ATOM 3899 N N . GLY A 1 492 ? 0.933 -11.896 11.775 1.00 90.19 492 GLY A N 1
ATOM 3900 C CA . GLY A 1 492 ? 0.696 -13.323 11.550 1.00 90.19 492 GLY A CA 1
ATOM 3901 C C . GLY A 1 492 ? 0.707 -13.694 10.066 1.00 90.19 492 GLY A C 1
ATOM 3902 O O . GLY A 1 492 ? 1.334 -14.678 9.681 1.00 90.19 492 GLY A O 1
ATOM 3903 N N . LEU A 1 493 ? 0.069 -12.869 9.236 1.00 92.81 493 LEU A N 1
ATOM 3904 C CA . LEU A 1 493 ? -0.000 -13.033 7.786 1.00 92.81 493 LEU A CA 1
ATOM 3905 C C . LEU A 1 493 ? 1.383 -12.913 7.123 1.00 92.81 493 LEU A C 1
ATOM 3907 O O . LEU A 1 493 ? 1.791 -13.804 6.382 1.00 92.81 493 LEU A O 1
ATOM 3911 N N . MET A 1 494 ? 2.141 -11.861 7.447 1.00 91.69 494 MET A N 1
ATOM 3912 C CA . MET A 1 494 ? 3.507 -11.651 6.952 1.00 91.69 494 MET A CA 1
ATOM 3913 C C . MET A 1 494 ? 4.432 -12.799 7.338 1.00 91.69 494 MET A C 1
ATOM 3915 O O . MET A 1 494 ? 5.147 -13.329 6.491 1.00 91.69 494 MET A O 1
ATOM 3919 N N . TYR A 1 495 ? 4.398 -13.206 8.608 1.00 89.62 495 TYR A N 1
ATOM 3920 C CA . TYR A 1 495 ? 5.233 -14.291 9.100 1.00 89.62 495 TYR A CA 1
ATOM 3921 C C . TYR A 1 495 ? 4.962 -15.603 8.353 1.00 89.62 495 TYR A C 1
ATOM 3923 O O . TYR A 1 495 ? 5.904 -16.252 7.904 1.00 89.62 495 TYR A O 1
ATOM 3931 N N . ARG A 1 496 ? 3.685 -15.976 8.190 1.00 91.88 496 ARG A N 1
ATOM 3932 C CA . ARG A 1 496 ? 3.293 -17.207 7.487 1.00 91.88 496 ARG A CA 1
ATOM 3933 C C . ARG A 1 496 ? 3.735 -17.185 6.028 1.00 91.88 496 ARG A C 1
ATOM 3935 O O . ARG A 1 496 ? 4.299 -18.166 5.554 1.00 91.88 496 ARG A O 1
ATOM 3942 N N . PHE A 1 497 ? 3.563 -16.057 5.340 1.00 93.06 497 PHE A N 1
ATOM 3943 C CA . PHE A 1 497 ? 4.014 -15.918 3.957 1.00 93.06 497 PHE A CA 1
ATOM 3944 C C . PHE A 1 497 ? 5.526 -16.028 3.787 1.00 93.06 497 PHE A C 1
ATOM 3946 O O . PHE A 1 497 ? 5.967 -16.668 2.837 1.00 93.06 497 PHE A O 1
ATOM 3953 N N . LEU A 1 498 ? 6.306 -15.430 4.689 1.00 89.81 498 LEU A N 1
ATOM 3954 C CA . LEU A 1 498 ? 7.765 -15.521 4.643 1.00 89.81 498 LEU A CA 1
ATOM 3955 C C . LEU A 1 498 ? 8.247 -16.933 5.000 1.00 89.81 498 LEU A C 1
ATOM 3957 O O . LEU A 1 498 ? 9.132 -17.454 4.332 1.00 89.81 498 LEU A O 1
ATOM 3961 N N . LYS A 1 499 ? 7.634 -17.577 6.004 1.00 88.44 499 LYS A N 1
ATOM 3962 C CA . LYS A 1 499 ? 7.989 -18.940 6.433 1.00 88.44 499 LYS A CA 1
ATOM 3963 C C . LYS A 1 499 ? 7.712 -19.985 5.355 1.00 88.44 499 LYS A C 1
ATOM 3965 O O . LYS A 1 499 ? 8.516 -20.887 5.162 1.00 88.44 499 LYS A O 1
ATOM 3970 N N . ALA A 1 500 ? 6.587 -19.857 4.660 1.00 90.88 500 ALA A N 1
ATOM 3971 C CA . ALA A 1 500 ? 6.230 -20.742 3.557 1.00 90.88 500 ALA A CA 1
ATOM 3972 C C . ALA A 1 500 ? 6.912 -20.364 2.230 1.00 90.88 500 ALA A C 1
ATOM 3974 O O . ALA A 1 500 ? 6.589 -20.955 1.205 1.00 90.88 500 ALA A O 1
ATOM 3975 N N . GLU A 1 501 ? 7.780 -19.344 2.224 1.00 89.88 501 GLU A N 1
ATOM 3976 C CA . GLU A 1 501 ? 8.414 -18.782 1.022 1.00 89.88 501 GLU A CA 1
ATOM 3977 C C . GLU A 1 501 ? 7.406 -18.403 -0.077 1.00 89.88 501 GLU A C 1
ATOM 3979 O O . GLU A 1 501 ? 7.704 -18.383 -1.271 1.00 89.88 501 GLU A O 1
ATOM 3984 N N . ARG A 1 502 ? 6.180 -18.046 0.329 1.00 91.06 502 ARG A N 1
ATOM 3985 C CA . ARG A 1 502 ? 5.133 -17.614 -0.601 1.00 91.06 502 ARG A CA 1
ATOM 3986 C C . ARG A 1 502 ? 5.470 -16.268 -1.238 1.00 91.06 502 ARG A C 1
ATOM 3988 O O . ARG A 1 502 ? 5.065 -16.025 -2.379 1.00 91.06 502 ARG A O 1
ATOM 3995 N N . PHE A 1 503 ? 6.169 -15.410 -0.496 1.00 91.75 503 PHE A N 1
ATOM 3996 C CA . PHE A 1 503 ? 6.717 -14.128 -0.937 1.00 91.75 503 PHE A CA 1
ATOM 3997 C C . PHE A 1 503 ? 8.135 -13.972 -0.385 1.00 91.75 503 PHE A C 1
ATOM 3999 O O . PHE A 1 503 ? 8.374 -14.315 0.772 1.00 91.75 503 PHE A O 1
ATOM 4006 N N . HIS A 1 504 ? 9.057 -13.426 -1.180 1.00 86.94 504 HIS A N 1
ATOM 4007 C CA . HIS A 1 504 ? 10.435 -13.193 -0.747 1.00 86.94 504 HIS A CA 1
ATOM 4008 C C . HIS A 1 504 ? 10.573 -11.831 -0.058 1.00 86.94 504 HIS A C 1
ATOM 4010 O O . HIS A 1 504 ? 11.277 -11.714 0.948 1.00 86.94 504 HIS A O 1
ATOM 4016 N N . ARG A 1 505 ? 9.910 -10.795 -0.596 1.00 89.38 505 ARG A N 1
ATOM 4017 C CA . ARG A 1 505 ? 9.977 -9.412 -0.096 1.00 89.38 505 ARG A CA 1
ATOM 4018 C C . ARG A 1 505 ? 8.595 -8.794 0.049 1.00 89.38 505 ARG A C 1
ATOM 4020 O O . ARG A 1 505 ? 7.803 -8.772 -0.896 1.00 89.38 505 ARG A O 1
ATOM 4027 N N . ILE A 1 506 ? 8.338 -8.240 1.233 1.00 93.12 506 ILE A N 1
ATOM 4028 C CA . ILE A 1 506 ? 7.085 -7.567 1.584 1.00 93.12 506 ILE A CA 1
ATOM 4029 C C . ILE A 1 506 ? 7.344 -6.076 1.824 1.00 93.12 506 ILE A C 1
ATOM 4031 O O . ILE A 1 506 ? 8.174 -5.708 2.656 1.00 93.12 506 ILE A O 1
ATOM 4035 N N . LEU A 1 507 ? 6.594 -5.217 1.134 1.00 92.56 507 LEU A N 1
ATOM 4036 C CA . LEU A 1 507 ? 6.525 -3.784 1.411 1.00 92.56 507 LEU A CA 1
ATOM 4037 C C . LEU A 1 507 ? 5.318 -3.500 2.308 1.00 92.56 507 LEU A C 1
ATOM 4039 O O . LEU A 1 507 ? 4.172 -3.673 1.895 1.00 92.56 507 LEU A O 1
ATOM 4043 N N . PHE A 1 508 ? 5.571 -3.044 3.529 1.00 92.06 508 PHE A N 1
ATOM 4044 C CA . PHE A 1 508 ? 4.540 -2.585 4.449 1.00 92.06 508 PHE A CA 1
ATOM 4045 C C . PHE A 1 508 ? 4.379 -1.065 4.322 1.00 92.06 508 PHE A C 1
ATOM 4047 O O . PHE A 1 508 ? 5.223 -0.295 4.791 1.00 92.06 508 PHE A O 1
ATOM 4054 N N . LEU A 1 509 ? 3.312 -0.631 3.645 1.00 87.69 509 LEU A N 1
ATOM 4055 C CA . LEU A 1 509 ? 3.025 0.785 3.427 1.00 87.69 509 LEU A CA 1
ATOM 4056 C C . LEU A 1 509 ? 2.150 1.352 4.537 1.00 87.69 509 LEU A C 1
ATOM 4058 O O . LEU A 1 509 ? 1.106 0.797 4.883 1.00 87.69 509 LEU A O 1
ATOM 4062 N N . VAL A 1 510 ? 2.553 2.519 5.028 1.00 80.94 510 VAL A N 1
ATOM 4063 C CA . VAL A 1 510 ? 1.801 3.304 6.008 1.00 80.94 510 VAL A CA 1
ATOM 4064 C C . VAL A 1 510 ? 1.560 4.723 5.506 1.00 80.94 510 VAL A C 1
ATOM 4066 O O . VAL A 1 510 ? 2.303 5.262 4.687 1.00 80.94 510 VAL A O 1
ATOM 4069 N N . ASP A 1 511 ? 0.520 5.357 6.028 1.00 71.94 511 ASP A N 1
ATOM 4070 C CA . ASP A 1 511 ? 0.165 6.734 5.676 1.00 71.94 511 ASP A CA 1
ATOM 4071 C C . ASP A 1 511 ? 1.150 7.767 6.263 1.00 71.94 511 ASP A C 1
ATOM 4073 O O . ASP A 1 511 ? 1.471 8.775 5.632 1.00 71.94 511 ASP A O 1
ATOM 4077 N N . ARG A 1 512 ? 1.661 7.513 7.479 1.00 69.12 512 ARG A N 1
ATOM 4078 C CA . ARG A 1 512 ? 2.484 8.460 8.252 1.00 69.12 512 ARG A CA 1
ATOM 4079 C C . ARG A 1 512 ? 3.564 7.760 9.070 1.00 69.12 512 ARG A C 1
ATOM 4081 O O . ARG A 1 512 ? 3.390 6.620 9.500 1.00 69.12 512 ARG A O 1
ATOM 4088 N N . THR A 1 513 ? 4.625 8.501 9.384 1.00 68.62 513 THR A N 1
ATOM 4089 C CA . THR A 1 513 ? 5.775 8.042 10.181 1.00 68.62 513 THR A CA 1
ATOM 4090 C C . THR A 1 513 ? 5.363 7.459 11.535 1.00 68.62 513 THR A C 1
ATOM 4092 O O . THR A 1 513 ? 5.839 6.391 11.900 1.00 68.62 513 THR A O 1
ATOM 4095 N N . ALA A 1 514 ? 4.424 8.092 12.250 1.00 65.88 514 ALA A N 1
ATOM 4096 C CA . ALA A 1 514 ? 3.973 7.618 13.563 1.00 65.88 514 ALA A CA 1
ATOM 4097 C C . ALA A 1 514 ? 3.314 6.224 13.512 1.00 65.88 514 ALA A C 1
ATOM 4099 O O . ALA A 1 514 ? 3.560 5.398 14.386 1.00 65.88 514 ALA A O 1
ATOM 4100 N N . LEU A 1 515 ? 2.515 5.940 12.474 1.00 70.62 515 LEU A N 1
ATOM 4101 C CA . LEU A 1 515 ? 1.916 4.613 12.270 1.00 70.62 515 LEU A CA 1
ATOM 4102 C C . LEU A 1 515 ? 2.974 3.579 11.870 1.00 70.62 515 LEU A C 1
ATOM 4104 O O . LEU A 1 515 ? 2.912 2.434 12.309 1.00 70.62 515 LEU A O 1
ATOM 4108 N N . GLY A 1 516 ? 3.963 3.993 11.075 1.00 74.50 516 GLY A N 1
ATOM 4109 C CA . GLY A 1 516 ? 5.103 3.147 10.728 1.00 74.50 516 GLY A CA 1
ATOM 4110 C C . GLY A 1 516 ? 5.927 2.753 11.949 1.00 74.50 516 GLY A C 1
ATOM 4111 O O . GLY A 1 516 ? 6.213 1.573 12.114 1.00 74.50 516 GLY A O 1
ATOM 4112 N N . GLN A 1 517 ? 6.222 3.699 12.846 1.00 74.12 517 GLN A N 1
ATOM 4113 C CA . GLN A 1 517 ? 6.940 3.399 14.085 1.00 74.12 517 GLN A CA 1
ATOM 4114 C C . GLN A 1 517 ? 6.154 2.428 14.972 1.00 74.12 517 GLN A C 1
ATOM 4116 O O . GLN A 1 517 ? 6.719 1.464 15.464 1.00 74.12 517 GLN A O 1
ATOM 4121 N N . GLN A 1 518 ? 4.836 2.609 15.100 1.00 73.25 518 GLN A N 1
ATOM 4122 C CA . GLN A 1 518 ? 3.987 1.674 15.852 1.00 73.25 518 GLN A CA 1
ATOM 4123 C C . GLN A 1 518 ? 3.998 0.263 15.268 1.00 73.25 518 GLN A C 1
ATOM 4125 O O . GLN A 1 518 ? 3.989 -0.713 16.016 1.00 73.25 518 GLN A O 1
ATOM 4130 N N . ALA A 1 519 ? 4.005 0.145 13.940 1.00 77.31 519 ALA A N 1
ATOM 4131 C CA . ALA A 1 519 ? 4.129 -1.147 13.286 1.00 77.31 519 ALA A CA 1
ATOM 4132 C C . ALA A 1 519 ? 5.503 -1.776 13.553 1.00 77.31 519 ALA A C 1
ATOM 4134 O O . ALA A 1 519 ? 5.553 -2.945 13.917 1.00 77.31 519 ALA A O 1
ATOM 4135 N N . ILE A 1 520 ? 6.592 -1.004 13.454 1.00 79.50 520 ILE A N 1
ATOM 4136 C CA . ILE A 1 520 ? 7.958 -1.460 13.765 1.00 79.50 520 ILE A CA 1
ATOM 4137 C C . ILE A 1 520 ? 8.065 -1.915 15.227 1.00 79.50 520 ILE A C 1
ATOM 4139 O O . ILE A 1 520 ? 8.542 -3.017 15.492 1.00 79.50 520 ILE A O 1
ATOM 4143 N N . ASP A 1 521 ? 7.560 -1.122 16.171 1.00 79.06 521 ASP A N 1
ATOM 4144 C CA . ASP A 1 521 ? 7.536 -1.466 17.595 1.00 79.06 521 ASP A CA 1
ATOM 4145 C C . ASP A 1 521 ? 6.755 -2.773 17.812 1.00 79.06 521 ASP A C 1
ATOM 4147 O O . ASP A 1 521 ? 7.242 -3.706 18.454 1.00 79.06 521 ASP A O 1
ATOM 4151 N N . ALA A 1 522 ? 5.587 -2.911 17.173 1.00 78.69 522 ALA A N 1
ATOM 4152 C CA . ALA A 1 522 ? 4.819 -4.149 17.210 1.00 78.69 522 ALA A CA 1
ATOM 4153 C C . ALA A 1 522 ? 5.585 -5.331 16.591 1.00 78.69 522 ALA A C 1
ATOM 4155 O O . ALA A 1 522 ? 5.497 -6.438 17.116 1.00 78.69 522 ALA A O 1
ATOM 4156 N N . PHE A 1 523 ? 6.355 -5.126 15.517 1.00 81.75 523 PHE A N 1
ATOM 4157 C CA . PHE A 1 523 ? 7.192 -6.161 14.894 1.00 81.75 523 PHE A CA 1
ATOM 4158 C C . PHE A 1 523 ? 8.350 -6.598 15.798 1.00 81.75 523 PHE A C 1
ATOM 4160 O O . PHE A 1 523 ? 8.758 -7.759 15.721 1.00 81.75 523 PHE A O 1
ATOM 4167 N N . ASN A 1 524 ? 8.837 -5.701 16.659 1.00 77.81 524 ASN A N 1
ATOM 4168 C CA . ASN A 1 524 ? 9.918 -5.930 17.620 1.00 77.81 524 ASN A CA 1
ATOM 4169 C C . ASN A 1 524 ? 9.453 -6.598 18.924 1.00 77.81 524 ASN A C 1
ATOM 4171 O O . ASN A 1 524 ? 10.235 -7.301 19.564 1.00 77.81 524 ASN A O 1
ATOM 4175 N N . GLU A 1 525 ? 8.197 -6.396 19.324 1.00 77.00 525 GLU A N 1
ATOM 4176 C CA . GLU A 1 525 ? 7.660 -6.893 20.599 1.00 77.00 525 GLU A CA 1
ATOM 4177 C C . GLU A 1 525 ? 6.845 -8.184 20.456 1.00 77.00 525 GLU A C 1
ATOM 4179 O O . GLU A 1 525 ? 6.836 -9.019 21.360 1.00 77.00 525 GLU A O 1
ATOM 4184 N N . ALA A 1 526 ? 6.150 -8.356 19.330 1.00 72.56 526 ALA A N 1
ATOM 4185 C CA . ALA A 1 526 ? 5.243 -9.465 19.066 1.00 72.56 526 ALA A CA 1
ATOM 4186 C C . ALA A 1 526 ? 5.952 -10.831 19.116 1.00 72.56 526 ALA A C 1
ATOM 4188 O O . ALA A 1 526 ? 6.633 -11.171 18.151 1.00 72.56 526 ALA A O 1
ATOM 4189 N N . PRO A 1 527 ? 5.731 -11.687 20.136 1.00 68.81 527 PRO A N 1
ATOM 4190 C CA . PRO A 1 527 ? 6.320 -13.020 20.135 1.00 68.81 527 PRO A CA 1
ATOM 4191 C C . PRO A 1 527 ? 5.663 -13.876 19.046 1.00 68.81 527 PRO A C 1
ATOM 4193 O O . PRO A 1 527 ? 4.428 -13.865 18.896 1.00 68.81 527 PRO A O 1
ATOM 4196 N N . LEU A 1 528 ? 6.501 -14.590 18.294 1.00 77.25 528 LEU A N 1
ATOM 4197 C CA . LEU A 1 528 ? 6.122 -15.551 17.260 1.00 77.25 528 LEU A CA 1
ATOM 4198 C C . LEU A 1 528 ? 6.684 -16.934 17.627 1.00 77.25 528 LEU A C 1
ATOM 4200 O O . LEU A 1 528 ? 6.561 -17.387 18.766 1.00 77.25 528 LEU A O 1
ATOM 4204 N N . GLU A 1 529 ? 7.293 -17.624 16.670 1.00 68.88 529 GLU A N 1
ATOM 4205 C CA . GLU A 1 529 ? 7.924 -18.918 16.887 1.00 68.88 529 GLU A CA 1
ATOM 4206 C C . GLU A 1 529 ? 9.177 -18.787 17.770 1.00 68.88 529 GLU A C 1
ATOM 4208 O O . GLU A 1 529 ? 9.918 -17.807 17.694 1.00 68.88 529 GLU A O 1
ATOM 4213 N N . GLN A 1 530 ? 9.381 -19.761 18.666 1.00 65.31 530 GLN A N 1
ATOM 4214 C CA . GLN A 1 530 ? 10.480 -19.777 19.648 1.00 65.31 530 GLN A CA 1
ATOM 4215 C C . GLN A 1 530 ? 10.556 -18.519 20.547 1.00 65.31 530 GLN A C 1
ATOM 4217 O O . GLN A 1 530 ? 11.600 -18.240 21.129 1.00 65.31 530 GLN A O 1
ATOM 4222 N N . ASN A 1 531 ? 9.452 -17.769 20.697 1.00 65.25 531 ASN A N 1
ATOM 4223 C CA . ASN A 1 531 ? 9.393 -16.466 21.382 1.00 65.25 531 ASN A CA 1
ATOM 4224 C C . ASN A 1 531 ? 10.302 -15.383 20.774 1.00 65.25 531 ASN A C 1
ATOM 4226 O O . ASN A 1 531 ? 10.600 -14.385 21.434 1.00 65.25 531 ASN A O 1
ATOM 4230 N N . HIS A 1 532 ? 10.727 -15.542 19.521 1.00 72.25 532 HIS A N 1
ATOM 4231 C CA . HIS A 1 532 ? 11.420 -14.481 18.804 1.00 72.25 532 HIS A CA 1
ATOM 4232 C C . HIS A 1 532 ? 10.412 -13.559 18.095 1.00 72.25 532 HIS A C 1
ATOM 4234 O O . HIS A 1 532 ? 9.400 -14.040 17.577 1.00 72.25 532 HIS A O 1
ATOM 4240 N N . PRO A 1 533 ? 10.650 -12.236 18.091 1.00 73.81 533 PRO A N 1
ATOM 4241 C CA . PRO A 1 533 ? 9.857 -11.284 17.328 1.00 73.81 533 PRO A CA 1
ATOM 4242 C C . PRO A 1 533 ? 10.213 -11.310 15.840 1.00 73.81 533 PRO A C 1
ATOM 4244 O O . PRO A 1 533 ? 11.281 -11.791 15.454 1.00 73.81 533 PRO A O 1
ATOM 4247 N N . LEU A 1 534 ? 9.331 -10.758 15.003 1.00 73.12 534 LEU A N 1
ATOM 4248 C CA . LEU A 1 534 ? 9.460 -10.789 13.541 1.00 73.12 534 LEU A CA 1
ATOM 4249 C C . LEU A 1 534 ? 10.800 -10.215 13.063 1.00 73.12 534 LEU A C 1
ATOM 4251 O O . LEU A 1 534 ? 11.439 -10.809 12.201 1.00 73.12 534 LEU A O 1
ATOM 4255 N N . SER A 1 535 ? 11.247 -9.117 13.673 1.00 69.88 535 SER A N 1
ATOM 4256 C CA . SER A 1 535 ? 12.499 -8.427 13.335 1.00 69.88 535 SER A CA 1
ATOM 4257 C C . SER A 1 535 ? 13.777 -9.176 13.711 1.00 69.88 535 SER A C 1
ATOM 4259 O O . SER A 1 535 ? 14.839 -8.889 13.168 1.00 69.88 535 SER A O 1
ATOM 4261 N N . LYS A 1 536 ? 13.701 -10.141 14.637 1.00 65.25 536 LYS A N 1
ATOM 4262 C CA . LYS A 1 536 ? 14.830 -11.038 14.941 1.00 65.25 536 LYS A CA 1
ATOM 4263 C C . LYS A 1 536 ? 14.870 -12.255 14.025 1.00 65.25 536 LYS A C 1
ATOM 4265 O O . LYS A 1 536 ? 15.917 -12.882 13.910 1.00 65.25 536 LYS A O 1
ATOM 4270 N N . ILE A 1 537 ? 13.733 -12.616 13.430 1.00 56.09 537 ILE A N 1
ATOM 4271 C CA . ILE A 1 537 ? 13.613 -13.755 12.511 1.00 56.09 537 ILE A CA 1
ATOM 4272 C C . ILE A 1 537 ? 13.954 -13.313 11.084 1.00 56.09 537 ILE A C 1
ATOM 4274 O O . ILE A 1 537 ? 14.595 -14.053 10.344 1.00 56.09 537 ILE A O 1
ATOM 4278 N N . TYR A 1 538 ? 13.554 -12.097 10.712 1.00 66.62 538 TYR A N 1
ATOM 4279 C CA . TYR A 1 538 ? 13.768 -11.525 9.391 1.00 66.62 538 TYR A CA 1
ATOM 4280 C C . TYR A 1 538 ? 14.286 -10.093 9.493 1.00 66.62 538 TYR A C 1
ATOM 4282 O O . TYR A 1 538 ? 13.835 -9.327 10.340 1.00 66.62 538 TYR A O 1
ATOM 4290 N N . ASN A 1 539 ? 15.168 -9.711 8.571 1.00 68.38 539 ASN A N 1
ATOM 4291 C CA . ASN A 1 539 ? 15.654 -8.339 8.468 1.00 68.38 539 ASN A CA 1
ATOM 4292 C C . ASN A 1 539 ? 14.500 -7.398 8.077 1.00 68.38 539 ASN A C 1
ATOM 4294 O O . ASN A 1 539 ? 13.908 -7.542 6.997 1.00 68.38 539 ASN A O 1
ATOM 4298 N N . VAL A 1 540 ? 14.191 -6.450 8.967 1.00 62.78 540 VAL A N 1
ATOM 4299 C CA . VAL A 1 540 ? 13.187 -5.394 8.783 1.00 62.78 540 VAL A CA 1
ATOM 4300 C C . VAL A 1 540 ? 13.922 -4.066 8.609 1.00 62.78 540 VAL A C 1
ATOM 4302 O O . VAL A 1 540 ? 14.603 -3.631 9.532 1.00 62.78 540 VAL A O 1
ATOM 4305 N N . ALA A 1 541 ? 13.784 -3.419 7.451 1.00 65.56 541 ALA A N 1
ATOM 4306 C CA . ALA A 1 541 ? 14.330 -2.076 7.252 1.00 65.56 541 ALA A CA 1
ATOM 4307 C C . ALA A 1 541 ? 13.401 -1.026 7.874 1.00 65.56 541 ALA A C 1
ATOM 4309 O O . ALA A 1 541 ? 12.197 -0.996 7.585 1.00 65.56 541 ALA A O 1
ATOM 4310 N N . GLU A 1 542 ? 13.977 -0.172 8.721 1.00 66.06 542 GLU A N 1
ATOM 4311 C CA . GLU A 1 542 ? 13.282 0.929 9.383 1.00 66.06 542 GLU A CA 1
ATOM 4312 C C . GLU A 1 542 ? 13.052 2.125 8.442 1.00 66.06 542 GLU A C 1
ATOM 4314 O O . GLU A 1 542 ? 13.570 2.213 7.324 1.00 66.06 542 GLU A O 1
ATOM 4319 N N . LEU A 1 543 ? 12.254 3.085 8.913 1.00 56.50 543 LEU A N 1
ATOM 4320 C CA . LEU A 1 543 ? 11.966 4.315 8.184 1.00 56.50 543 LEU A CA 1
ATOM 4321 C C . LEU A 1 543 ? 13.250 5.137 7.982 1.00 56.50 543 LEU A C 1
ATOM 4323 O O . LEU A 1 543 ? 13.783 5.716 8.922 1.00 56.50 543 LEU A O 1
ATOM 4327 N N . GLY A 1 544 ? 13.703 5.234 6.731 1.00 51.41 544 GLY A N 1
ATOM 4328 C CA . GLY A 1 544 ? 14.875 6.029 6.346 1.00 51.41 544 GLY A CA 1
ATOM 4329 C C . GLY A 1 544 ? 16.169 5.231 6.188 1.00 51.41 544 GLY A C 1
ATOM 4330 O O . GLY A 1 544 ? 17.144 5.790 5.686 1.00 51.41 544 GLY A O 1
ATOM 4331 N N . ASP A 1 545 ? 16.174 3.937 6.524 1.00 53.59 545 ASP A N 1
ATOM 4332 C CA . ASP A 1 545 ? 17.331 3.068 6.309 1.00 53.59 545 ASP A CA 1
ATOM 4333 C C . ASP A 1 545 ? 17.339 2.574 4.852 1.00 53.59 545 ASP A C 1
ATOM 4335 O O . ASP A 1 545 ? 16.716 1.581 4.475 1.00 53.59 545 ASP A O 1
ATOM 4339 N N . MET A 1 546 ? 17.945 3.382 3.979 1.00 53.06 546 MET A N 1
ATOM 4340 C CA . MET A 1 546 ? 17.819 3.260 2.520 1.00 53.06 546 MET A CA 1
ATOM 4341 C C . MET A 1 546 ? 18.967 2.485 1.852 1.00 53.06 546 MET A C 1
ATOM 4343 O O . MET A 1 546 ? 19.011 2.438 0.627 1.00 53.06 546 MET A O 1
ATOM 4347 N N . ALA A 1 547 ? 19.892 1.894 2.620 1.00 44.12 547 ALA A N 1
ATOM 4348 C CA . ALA A 1 547 ? 21.145 1.342 2.082 1.00 44.12 547 ALA A CA 1
ATOM 4349 C C . ALA A 1 547 ? 21.352 -0.178 2.276 1.00 44.12 547 ALA A C 1
ATOM 4351 O O . ALA A 1 547 ? 22.259 -0.742 1.668 1.00 44.12 547 ALA A O 1
ATOM 4352 N N . ALA A 1 548 ? 20.525 -0.873 3.067 1.00 46.50 548 ALA A N 1
ATOM 4353 C CA . ALA A 1 548 ? 20.650 -2.320 3.298 1.00 46.50 548 ALA A CA 1
ATOM 4354 C C . ALA A 1 548 ? 19.666 -3.121 2.415 1.00 46.50 548 ALA A C 1
ATOM 4356 O O . ALA A 1 548 ? 18.709 -3.737 2.889 1.00 46.50 548 ALA A O 1
ATOM 4357 N N . GLU A 1 549 ? 19.846 -3.059 1.092 1.00 55.59 549 GLU A N 1
ATOM 4358 C CA . GLU A 1 549 ? 18.803 -3.464 0.133 1.00 55.59 549 GLU A CA 1
ATOM 4359 C C . GLU A 1 549 ? 18.727 -4.970 -0.182 1.00 55.59 549 GLU A C 1
ATOM 4361 O O . GLU A 1 549 ? 17.662 -5.422 -0.610 1.00 55.59 549 GLU A O 1
ATOM 4366 N N . ALA A 1 550 ? 19.790 -5.760 0.018 1.00 50.53 550 ALA A N 1
ATOM 4367 C CA . ALA A 1 550 ? 19.848 -7.141 -0.487 1.00 50.53 550 ALA A CA 1
ATOM 4368 C C . ALA A 1 550 ? 19.202 -8.193 0.440 1.00 50.53 550 ALA A C 1
ATOM 4370 O O . ALA A 1 550 ? 18.481 -9.059 -0.046 1.00 50.53 550 ALA A O 1
ATOM 4371 N N . GLU A 1 551 ? 19.403 -8.106 1.761 1.00 58.34 551 GLU A N 1
ATOM 4372 C CA . GLU A 1 551 ? 18.937 -9.131 2.721 1.00 58.34 551 GLU A CA 1
ATOM 4373 C C . GLU A 1 551 ? 17.603 -8.793 3.412 1.00 58.34 551 GLU A C 1
ATOM 4375 O O . GLU A 1 551 ? 17.080 -9.588 4.194 1.00 58.34 551 GLU A O 1
ATOM 4380 N N . THR A 1 552 ? 17.043 -7.610 3.157 1.00 68.81 552 THR A N 1
ATOM 4381 C CA . THR A 1 552 ? 15.810 -7.147 3.804 1.00 68.81 552 THR A CA 1
ATOM 4382 C C . THR A 1 552 ? 14.587 -7.869 3.232 1.00 68.81 552 THR A C 1
ATOM 4384 O O . THR A 1 552 ? 14.252 -7.708 2.057 1.00 68.81 552 THR A O 1
ATOM 4387 N N . ARG A 1 553 ? 13.882 -8.632 4.078 1.00 82.44 553 ARG A N 1
ATOM 4388 C CA . ARG A 1 553 ? 12.642 -9.359 3.731 1.00 82.44 553 ARG A CA 1
ATOM 4389 C C . ARG A 1 553 ? 11.395 -8.487 3.891 1.00 82.44 553 ARG A C 1
ATOM 4391 O O . ARG A 1 553 ? 10.407 -8.689 3.189 1.00 82.44 553 ARG A O 1
ATOM 4398 N N . ILE A 1 554 ? 11.431 -7.529 4.819 1.00 87.31 554 ILE A N 1
ATOM 4399 C CA . ILE A 1 554 ? 10.319 -6.620 5.117 1.00 87.31 554 ILE A CA 1
ATOM 4400 C C . ILE A 1 554 ? 10.827 -5.183 5.079 1.00 87.31 554 ILE A C 1
ATOM 4402 O O . ILE A 1 554 ? 11.733 -4.827 5.827 1.00 87.31 554 ILE A O 1
ATOM 4406 N N . GLN A 1 555 ? 10.201 -4.337 4.266 1.00 86.62 555 GLN A N 1
ATOM 4407 C CA . GLN A 1 555 ? 10.477 -2.903 4.262 1.00 86.62 555 GLN A CA 1
ATOM 4408 C C . GLN A 1 555 ? 9.251 -2.123 4.730 1.00 86.62 555 GLN A C 1
ATOM 4410 O O . GLN A 1 555 ? 8.177 -2.262 4.148 1.00 86.62 555 GLN A O 1
ATOM 4415 N N . VAL A 1 556 ? 9.416 -1.274 5.746 1.00 87.12 556 VAL A N 1
ATOM 4416 C CA . VAL A 1 556 ? 8.376 -0.334 6.186 1.00 87.12 556 VAL A CA 1
ATOM 4417 C C . VAL A 1 556 ? 8.626 1.022 5.535 1.00 87.12 556 VAL A C 1
ATOM 4419 O O . VAL A 1 556 ? 9.715 1.580 5.648 1.00 87.12 556 VAL A O 1
ATOM 4422 N N . ALA A 1 557 ? 7.629 1.574 4.843 1.00 85.38 557 ALA A N 1
ATOM 4423 C CA . ALA A 1 557 ? 7.767 2.877 4.195 1.00 85.38 557 ALA A CA 1
ATOM 4424 C C . ALA A 1 557 ? 6.464 3.675 4.212 1.00 85.38 557 ALA A C 1
ATOM 4426 O O . ALA A 1 557 ? 5.370 3.115 4.134 1.00 85.38 557 ALA A O 1
ATOM 4427 N N . THR A 1 558 ? 6.578 5.004 4.259 1.00 82.88 558 THR A N 1
ATOM 4428 C CA . THR A 1 558 ? 5.416 5.858 4.007 1.00 82.88 558 THR A CA 1
ATOM 4429 C C . THR A 1 558 ? 5.138 5.972 2.510 1.00 82.88 558 THR A C 1
ATOM 4431 O O . THR A 1 558 ? 6.053 5.890 1.680 1.00 82.88 558 THR A O 1
ATOM 4434 N N . VAL A 1 559 ? 3.878 6.221 2.150 1.00 80.94 559 VAL A N 1
ATOM 4435 C CA . VAL A 1 559 ? 3.477 6.467 0.755 1.00 80.94 559 VAL A CA 1
ATOM 4436 C C . VAL A 1 559 ? 4.293 7.617 0.155 1.00 80.94 559 VAL A C 1
ATOM 4438 O O . VAL A 1 559 ? 4.813 7.490 -0.952 1.00 80.94 559 VAL A O 1
ATOM 4441 N N . GLN A 1 560 ? 4.485 8.717 0.894 1.00 74.38 560 GLN A N 1
ATOM 4442 C CA . GLN A 1 560 ? 5.218 9.887 0.397 1.00 74.38 560 GLN A CA 1
ATOM 4443 C C . GLN A 1 560 ? 6.703 9.578 0.162 1.00 74.38 560 GLN A C 1
ATOM 4445 O O . GLN A 1 560 ? 7.275 10.037 -0.829 1.00 74.38 560 GLN A O 1
ATOM 4450 N N . ALA A 1 561 ? 7.326 8.785 1.040 1.00 81.12 561 ALA A N 1
ATOM 4451 C CA . ALA A 1 561 ? 8.708 8.355 0.858 1.00 81.12 561 ALA A CA 1
ATOM 4452 C C . ALA A 1 561 ? 8.860 7.523 -0.425 1.00 81.12 561 ALA A C 1
ATOM 4454 O O . ALA A 1 561 ? 9.800 7.741 -1.189 1.00 81.12 561 ALA A O 1
ATOM 4455 N N . MET A 1 562 ? 7.905 6.629 -0.713 1.00 84.44 562 MET A N 1
ATOM 4456 C CA . MET A 1 562 ? 7.935 5.822 -1.939 1.00 84.44 562 MET A CA 1
ATOM 4457 C C . MET A 1 562 ? 7.643 6.622 -3.198 1.00 84.44 562 MET A C 1
ATOM 4459 O O . MET A 1 562 ? 8.300 6.392 -4.207 1.00 84.44 562 MET A O 1
ATOM 4463 N N . VAL A 1 563 ? 6.764 7.622 -3.148 1.00 82.31 563 VAL A N 1
ATOM 4464 C CA . VAL A 1 563 ? 6.568 8.545 -4.279 1.00 82.31 563 VAL A CA 1
ATOM 4465 C C . VAL A 1 563 ? 7.878 9.249 -4.634 1.00 82.31 563 VAL A C 1
ATOM 4467 O O . VAL A 1 563 ? 8.259 9.272 -5.805 1.00 82.31 563 VAL A O 1
ATOM 4470 N N . LYS A 1 564 ? 8.599 9.778 -3.635 1.00 79.62 564 LYS A N 1
ATOM 4471 C CA . LYS A 1 564 ? 9.910 10.409 -3.852 1.00 79.62 564 LYS A CA 1
ATOM 4472 C C . LYS A 1 564 ? 10.920 9.409 -4.416 1.00 79.62 564 LYS A C 1
ATOM 4474 O O . LYS A 1 564 ? 11.573 9.702 -5.412 1.00 79.62 564 LYS A O 1
ATOM 4479 N N . ARG A 1 565 ? 11.003 8.210 -3.834 1.00 82.25 565 ARG A N 1
ATOM 4480 C CA . ARG A 1 565 ? 11.956 7.174 -4.261 1.00 82.25 565 ARG A CA 1
ATOM 4481 C C . ARG A 1 565 ? 11.694 6.675 -5.685 1.00 82.25 565 ARG A C 1
ATOM 4483 O O . ARG A 1 565 ? 12.640 6.461 -6.426 1.00 82.25 565 ARG A O 1
ATOM 4490 N N . ILE A 1 566 ? 10.434 6.512 -6.078 1.00 83.69 566 ILE A N 1
ATOM 4491 C CA . ILE A 1 566 ? 10.064 5.983 -7.398 1.00 83.69 566 ILE A CA 1
ATOM 4492 C C . ILE A 1 566 ? 10.154 7.064 -8.481 1.00 83.69 566 ILE A C 1
ATOM 4494 O O . ILE A 1 566 ? 10.597 6.789 -9.591 1.00 83.69 566 ILE A O 1
ATOM 4498 N N . PHE A 1 567 ? 9.712 8.293 -8.193 1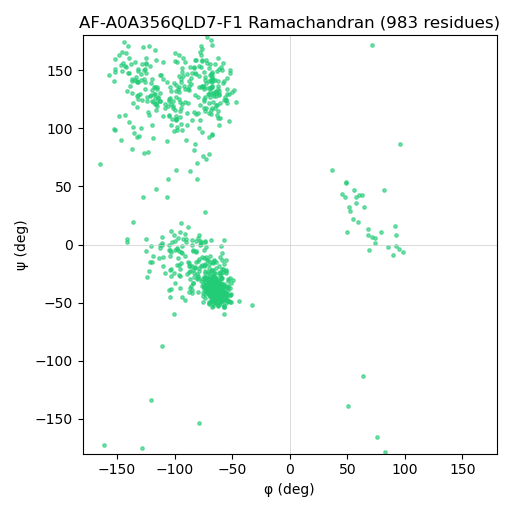.00 79.31 567 PHE A N 1
ATOM 4499 C CA . PHE A 1 567 ? 9.519 9.308 -9.237 1.00 79.31 567 PHE A CA 1
ATOM 4500 C C . PHE A 1 567 ? 10.506 10.478 -9.204 1.00 79.31 567 PHE A C 1
ATOM 4502 O O . PHE A 1 567 ? 10.503 11.263 -10.153 1.00 79.31 567 PHE A O 1
ATOM 4509 N N . MET A 1 568 ? 11.310 10.618 -8.144 1.00 74.44 568 MET A N 1
ATOM 4510 C CA . MET A 1 568 ? 12.264 11.725 -7.967 1.00 74.44 568 MET A CA 1
ATOM 4511 C C . MET A 1 568 ? 13.710 11.248 -7.724 1.00 74.44 568 MET A C 1
ATOM 4513 O O . MET A 1 568 ? 14.609 12.081 -7.679 1.00 74.44 568 MET A O 1
ATOM 4517 N N . SER A 1 569 ? 13.947 9.937 -7.580 1.00 74.56 569 SER A N 1
ATOM 4518 C CA . SER A 1 569 ? 15.289 9.350 -7.438 1.00 74.56 569 SER A CA 1
ATOM 4519 C C . SER A 1 569 ? 15.936 9.065 -8.793 1.00 74.56 569 SER A C 1
ATOM 4521 O O . SER A 1 569 ? 15.248 8.762 -9.769 1.00 74.56 569 SER A O 1
ATOM 4523 N N . ASP A 1 570 ? 17.267 9.087 -8.824 1.00 67.88 570 ASP A N 1
ATOM 4524 C CA . ASP A 1 570 ? 18.063 8.674 -9.985 1.00 67.88 570 ASP A CA 1
ATOM 4525 C C . ASP A 1 570 ? 18.201 7.158 -10.111 1.00 67.88 570 ASP A C 1
ATOM 4527 O O . ASP A 1 570 ? 18.434 6.661 -11.209 1.00 67.88 570 ASP A O 1
ATOM 4531 N N . ASN A 1 571 ? 18.026 6.440 -9.004 1.00 75.44 571 ASN A N 1
ATOM 4532 C CA . ASN A 1 571 ? 18.026 4.986 -8.961 1.00 75.44 571 ASN A CA 1
ATOM 4533 C C . ASN A 1 571 ? 16.693 4.518 -8.355 1.00 75.44 571 ASN A C 1
ATOM 4535 O O . ASN A 1 571 ? 16.611 4.307 -7.138 1.00 75.44 571 ASN A O 1
ATOM 4539 N N . PRO A 1 572 ? 15.604 4.501 -9.145 1.00 83.75 572 PRO A N 1
ATOM 4540 C CA . PRO A 1 572 ? 14.323 4.020 -8.665 1.00 83.75 572 PRO A CA 1
ATOM 4541 C C . PRO A 1 572 ? 14.389 2.506 -8.400 1.00 83.75 572 PRO A C 1
ATOM 4543 O O . PRO A 1 572 ? 15.117 1.783 -9.078 1.00 83.75 572 PRO A O 1
ATOM 4546 N N . PRO A 1 573 ? 13.621 2.007 -7.421 1.00 88.31 573 PRO A N 1
ATOM 4547 C CA . PRO A 1 573 ? 13.552 0.580 -7.134 1.00 88.31 573 PRO A CA 1
ATOM 4548 C C . PRO A 1 573 ? 13.000 -0.186 -8.343 1.00 88.31 573 PRO A C 1
ATOM 4550 O O . PRO A 1 573 ? 12.054 0.305 -8.953 1.00 88.31 573 PRO A O 1
ATOM 4553 N N . PRO A 1 574 ? 13.503 -1.377 -8.698 1.00 90.56 574 PRO A N 1
ATOM 4554 C CA . PRO A 1 574 ? 12.944 -2.127 -9.815 1.00 90.56 574 PRO A CA 1
ATOM 4555 C C . PRO A 1 574 ? 11.539 -2.662 -9.481 1.00 90.56 574 PRO A C 1
ATOM 4557 O O . PRO A 1 574 ? 11.175 -2.831 -8.312 1.00 90.56 574 PRO A O 1
ATOM 4560 N N . ILE A 1 575 ? 10.720 -2.911 -10.508 1.00 92.06 575 ILE A N 1
ATOM 4561 C CA . ILE A 1 575 ? 9.293 -3.264 -10.349 1.00 92.06 575 ILE A CA 1
ATOM 4562 C C . ILE A 1 575 ? 9.058 -4.594 -9.618 1.00 92.06 575 ILE A C 1
ATOM 4564 O O . ILE A 1 575 ? 7.977 -4.830 -9.086 1.00 92.06 575 ILE A O 1
ATOM 4568 N N . ASP A 1 576 ? 10.070 -5.447 -9.593 1.00 92.44 576 ASP A N 1
ATOM 4569 C CA . ASP A 1 576 ? 10.121 -6.779 -9.000 1.00 92.44 576 ASP A CA 1
ATOM 4570 C C . ASP A 1 576 ? 10.885 -6.796 -7.667 1.00 92.44 576 ASP A C 1
ATOM 4572 O O . ASP A 1 576 ? 11.171 -7.859 -7.125 1.00 92.44 576 ASP A O 1
ATOM 4576 N N . GLN A 1 577 ? 11.185 -5.623 -7.089 1.00 90.19 577 GLN A N 1
ATOM 4577 C CA . GLN A 1 577 ? 11.797 -5.543 -5.760 1.00 90.19 577 GLN A CA 1
ATOM 4578 C C . GLN A 1 577 ? 10.883 -6.086 -4.649 1.00 90.19 577 GLN A C 1
ATOM 4580 O O . GLN A 1 577 ? 11.378 -6.538 -3.615 1.00 90.19 577 GLN A O 1
ATOM 4585 N N . PHE A 1 578 ? 9.563 -6.007 -4.817 1.00 91.81 578 PHE A N 1
ATOM 4586 C CA . PHE A 1 578 ? 8.596 -6.512 -3.845 1.00 91.81 578 PHE A CA 1
ATOM 4587 C C . PHE A 1 578 ? 7.576 -7.407 -4.526 1.00 91.81 578 PHE A C 1
ATOM 4589 O O . PHE A 1 578 ? 7.075 -7.093 -5.602 1.00 91.81 578 PHE A O 1
ATOM 4596 N N . ASP A 1 579 ? 7.200 -8.474 -3.832 1.00 90.25 579 ASP A N 1
ATOM 4597 C CA . ASP A 1 579 ? 6.240 -9.462 -4.330 1.00 90.25 579 ASP A CA 1
ATOM 4598 C C . ASP A 1 579 ? 4.868 -9.304 -3.700 1.00 90.25 579 ASP A C 1
ATOM 4600 O O . ASP A 1 579 ? 3.864 -9.790 -4.225 1.00 90.25 579 ASP A O 1
ATOM 4604 N N . CYS A 1 580 ? 4.840 -8.651 -2.541 1.00 94.50 580 CYS A N 1
ATOM 4605 C CA . CYS A 1 580 ? 3.646 -8.382 -1.774 1.00 94.50 580 CYS A CA 1
ATOM 4606 C C . CYS A 1 580 ? 3.728 -6.983 -1.167 1.00 94.50 580 CYS A C 1
ATOM 4608 O O . CYS A 1 580 ? 4.728 -6.605 -0.557 1.00 94.50 580 CYS A O 1
ATOM 4610 N N . ILE A 1 581 ? 2.654 -6.221 -1.323 1.00 95.19 581 ILE A N 1
ATOM 4611 C CA . ILE A 1 581 ? 2.443 -4.935 -0.676 1.00 95.19 581 ILE A CA 1
ATOM 4612 C C . ILE A 1 581 ? 1.294 -5.114 0.303 1.00 95.19 581 ILE A C 1
ATOM 4614 O O . ILE A 1 581 ? 0.190 -5.496 -0.093 1.00 95.19 581 ILE A O 1
ATOM 4618 N N . ILE A 1 582 ? 1.545 -4.811 1.572 1.00 94.12 582 ILE A N 1
ATOM 4619 C CA . ILE A 1 582 ? 0.535 -4.836 2.627 1.00 94.12 582 ILE A CA 1
ATOM 4620 C C . ILE A 1 582 ? 0.333 -3.419 3.139 1.00 94.12 582 ILE A C 1
ATOM 4622 O O . ILE A 1 582 ? 1.300 -2.695 3.374 1.00 94.12 582 ILE A O 1
ATOM 4626 N N . ILE A 1 583 ? -0.927 -3.028 3.314 1.00 89.38 583 ILE A N 1
ATOM 4627 C CA . ILE A 1 583 ? -1.292 -1.673 3.723 1.00 89.38 583 ILE A CA 1
ATOM 4628 C C . ILE A 1 583 ? -2.290 -1.739 4.865 1.00 89.38 583 ILE A C 1
ATOM 4630 O O . ILE A 1 583 ? -3.351 -2.350 4.730 1.00 89.38 583 ILE A O 1
ATOM 4634 N N . ASP A 1 584 ? -1.961 -1.074 5.969 1.00 84.25 584 ASP A N 1
ATOM 4635 C CA . ASP A 1 584 ? -2.915 -0.813 7.044 1.00 84.25 584 ASP A CA 1
ATOM 4636 C C . ASP A 1 584 ? -3.642 0.515 6.789 1.00 84.25 584 ASP A C 1
ATOM 4638 O O . ASP A 1 584 ? -3.072 1.456 6.236 1.00 84.25 584 ASP A O 1
ATOM 4642 N N . GLU A 1 585 ? -4.908 0.596 7.193 1.00 79.81 585 GLU A N 1
ATOM 4643 C CA . GLU A 1 585 ? -5.778 1.760 6.974 1.00 79.81 585 GLU A CA 1
ATOM 4644 C C . GLU A 1 585 ? -5.897 2.164 5.484 1.00 79.81 585 GLU A C 1
ATOM 4646 O O . GLU A 1 585 ? -5.821 3.343 5.128 1.00 79.81 585 GLU A O 1
ATOM 4651 N N . ALA A 1 586 ? -6.133 1.180 4.605 1.00 79.25 586 ALA A N 1
ATOM 4652 C CA . ALA A 1 586 ? -6.201 1.321 3.138 1.00 79.25 586 ALA A CA 1
ATOM 4653 C C . ALA A 1 586 ? -7.282 2.298 2.603 1.00 79.25 586 ALA A C 1
ATOM 4655 O O . ALA A 1 586 ? -7.414 2.508 1.397 1.00 79.25 586 ALA A O 1
ATOM 4656 N N . HIS A 1 587 ? -8.071 2.901 3.490 1.00 71.12 587 HIS A N 1
ATOM 4657 C CA . HIS A 1 587 ? -9.081 3.916 3.197 1.00 71.12 587 HIS A CA 1
ATOM 4658 C C . HIS A 1 587 ? -8.561 5.360 3.276 1.00 71.12 587 HIS A C 1
ATOM 4660 O O . HIS A 1 587 ? -9.262 6.276 2.878 1.00 71.12 587 HIS A O 1
ATOM 4666 N N . ARG A 1 588 ? -7.344 5.615 3.772 1.00 62.16 588 ARG A N 1
ATOM 4667 C CA . ARG A 1 588 ? -6.860 6.992 4.029 1.00 62.16 588 ARG A CA 1
ATOM 4668 C C . ARG A 1 588 ? -6.401 7.791 2.814 1.00 62.16 588 ARG A C 1
ATOM 4670 O O . ARG A 1 588 ? -5.972 8.929 2.969 1.00 62.16 588 ARG A O 1
ATOM 4677 N N . GLY A 1 589 ? -6.524 7.245 1.610 1.00 51.41 589 GLY A N 1
ATOM 4678 C CA . GLY A 1 589 ? -6.121 7.932 0.385 1.00 51.41 589 GLY A CA 1
ATOM 4679 C C . GLY A 1 589 ? -6.822 9.277 0.115 1.00 51.41 589 GLY A C 1
ATOM 4680 O O . GLY A 1 589 ? -6.337 9.987 -0.755 1.00 51.41 589 GLY A O 1
ATOM 4681 N N . TYR A 1 590 ? -7.917 9.641 0.807 1.00 49.50 590 TYR A N 1
ATOM 4682 C CA . TYR A 1 590 ? -8.794 10.772 0.428 1.00 49.50 590 TYR A CA 1
ATOM 4683 C C . TYR A 1 590 ? -9.370 11.653 1.560 1.00 49.50 590 TYR A C 1
ATOM 4685 O O . TYR A 1 590 ? -10.143 12.557 1.264 1.00 49.50 590 TYR A O 1
ATOM 4693 N N . THR A 1 591 ? -9.057 11.446 2.845 1.00 49.28 591 THR A N 1
ATOM 4694 C CA . THR A 1 591 ? -9.767 12.168 3.932 1.00 49.28 591 THR A CA 1
ATOM 4695 C C . THR A 1 591 ? -9.471 13.684 3.961 1.00 49.28 591 THR A C 1
ATOM 4697 O O . THR A 1 591 ? -8.333 14.076 4.206 1.00 49.28 591 THR A O 1
ATOM 4700 N N . LEU A 1 592 ? -10.498 14.530 3.768 1.00 44.56 592 LEU A N 1
ATOM 4701 C CA . LEU A 1 592 ? -10.424 16.009 3.738 1.00 44.56 592 LEU A CA 1
ATOM 4702 C C . LEU A 1 592 ? -10.433 16.706 5.118 1.00 44.56 592 LEU A C 1
ATOM 4704 O O . LEU A 1 592 ? -10.036 17.863 5.215 1.00 44.56 592 LEU A O 1
ATOM 4708 N N . ASP A 1 593 ? -10.895 16.037 6.178 1.00 45.47 593 ASP A N 1
ATOM 4709 C CA . ASP A 1 593 ? -11.248 16.674 7.466 1.00 45.47 593 ASP A CA 1
ATOM 4710 C C . ASP A 1 593 ? -10.089 16.815 8.479 1.00 45.47 593 ASP A C 1
ATOM 4712 O O . ASP A 1 593 ? -10.338 17.026 9.665 1.00 45.47 593 ASP A O 1
ATOM 4716 N N . GLN A 1 594 ? -8.830 16.665 8.060 1.00 53.41 594 GLN A N 1
ATOM 4717 C CA . GLN A 1 594 ? -7.683 16.752 8.974 1.00 53.41 594 GLN A CA 1
ATOM 4718 C C . GLN A 1 594 ? -7.021 18.134 8.906 1.00 53.41 594 GLN A C 1
ATOM 4720 O O . GLN A 1 594 ? -6.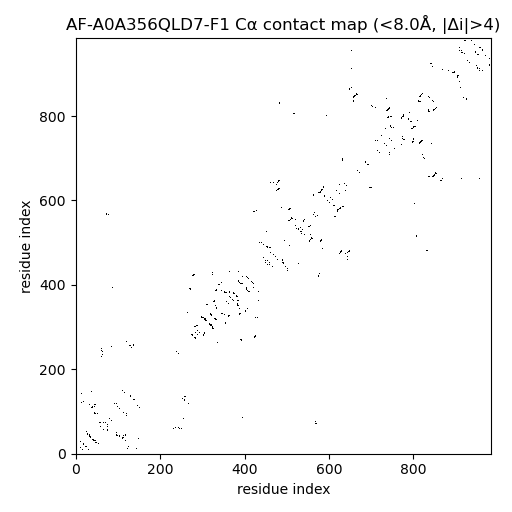624 18.579 7.828 1.00 53.41 594 GLN A O 1
ATOM 4725 N N . GLU A 1 595 ? -6.850 18.795 10.057 1.00 42.41 595 GLU A N 1
ATOM 4726 C CA . GLU A 1 595 ? -5.967 19.954 10.200 1.00 42.41 595 GLU A CA 1
ATOM 4727 C C . GLU A 1 595 ? -4.530 19.518 9.880 1.00 42.41 595 GLU A C 1
ATOM 4729 O O . GLU A 1 595 ? -3.847 18.837 10.648 1.00 42.41 595 GLU A O 1
ATOM 4734 N N . MET A 1 596 ? -4.113 19.886 8.675 1.00 43.25 596 MET A N 1
ATOM 4735 C CA . MET A 1 596 ? -2.784 19.681 8.129 1.00 43.25 596 MET A CA 1
ATOM 4736 C C . MET A 1 596 ? -1.783 20.632 8.796 1.00 43.25 596 MET A C 1
ATOM 4738 O O . MET A 1 596 ? -2.064 21.813 9.001 1.00 43.25 596 MET A O 1
ATOM 4742 N N . THR A 1 597 ? -0.591 20.130 9.110 1.00 44.47 597 THR A N 1
ATOM 4743 C CA . THR A 1 597 ? 0.550 20.968 9.523 1.00 44.47 597 THR A CA 1
ATOM 4744 C C . THR A 1 597 ? 0.961 21.938 8.398 1.00 44.47 597 THR A C 1
ATOM 4746 O O . THR A 1 597 ? 0.637 21.718 7.234 1.00 44.47 597 THR A O 1
ATOM 4749 N N . GLU A 1 598 ? 1.689 23.024 8.694 1.00 35.34 598 GLU A N 1
ATOM 4750 C CA . GLU A 1 598 ? 2.084 24.032 7.679 1.00 35.34 598 GLU A CA 1
ATOM 4751 C C . GLU A 1 598 ? 2.816 23.440 6.456 1.00 35.34 598 GLU A C 1
ATOM 4753 O O . GLU A 1 598 ? 2.654 23.939 5.344 1.00 35.34 598 GLU A O 1
ATOM 4758 N N . GLY A 1 599 ? 3.550 22.331 6.617 1.00 41.38 599 GLY A N 1
ATOM 4759 C CA . GLY A 1 599 ? 4.172 21.607 5.497 1.00 41.38 599 GLY A CA 1
ATOM 4760 C C . GLY A 1 599 ? 3.189 20.808 4.624 1.00 41.38 599 GLY A C 1
ATOM 4761 O O . GLY A 1 599 ? 3.474 20.530 3.461 1.00 41.38 599 GLY A O 1
ATOM 4762 N N . GLU A 1 600 ? 2.023 20.457 5.162 1.00 42.94 600 GLU A N 1
ATOM 4763 C CA . GLU A 1 600 ? 0.952 19.697 4.507 1.00 42.94 600 GLU A CA 1
ATOM 4764 C C . GLU A 1 600 ? -0.041 20.626 3.771 1.00 42.94 600 GLU A C 1
ATOM 4766 O O . GLU A 1 600 ? -0.601 20.244 2.744 1.00 42.94 600 GLU A O 1
ATOM 4771 N N . LEU A 1 601 ? -0.165 21.892 4.194 1.00 39.19 601 LEU A N 1
ATOM 4772 C CA . LEU A 1 601 ? -0.943 22.944 3.511 1.00 39.19 601 LEU A CA 1
ATOM 4773 C C . LEU A 1 601 ? -0.492 23.214 2.061 1.00 39.19 601 LEU A C 1
ATOM 4775 O O . LEU A 1 601 ? -1.295 23.666 1.240 1.00 39.19 601 LEU A O 1
ATOM 4779 N N . ALA A 1 602 ? 0.762 22.897 1.722 1.00 43.50 602 ALA A N 1
ATOM 4780 C CA . ALA A 1 602 ? 1.291 22.989 0.360 1.00 43.50 602 ALA A CA 1
ATOM 4781 C C . ALA A 1 602 ? 0.701 21.934 -0.606 1.00 43.50 602 ALA A C 1
ATOM 4783 O O . ALA A 1 602 ? 0.800 22.091 -1.822 1.00 43.50 602 ALA A O 1
ATOM 4784 N N . LEU A 1 603 ? 0.067 20.871 -0.090 1.00 46.34 603 LEU A N 1
ATOM 4785 C CA . LEU A 1 603 ? -0.504 19.748 -0.852 1.00 46.34 603 LEU A CA 1
ATOM 4786 C C . LEU A 1 603 ? -2.037 19.805 -0.902 1.00 46.34 603 LEU A C 1
ATOM 4788 O O . LEU A 1 603 ? -2.720 18.790 -0.810 1.00 46.34 603 LEU A O 1
ATOM 4792 N N . ARG A 1 604 ? -2.572 21.013 -1.080 1.00 40.09 604 ARG A N 1
ATOM 4793 C CA . ARG A 1 604 ? -4.000 21.375 -1.059 1.00 40.09 604 ARG A CA 1
ATOM 4794 C C . ARG A 1 604 ? -4.929 20.645 -2.045 1.00 40.09 604 ARG A C 1
ATOM 4796 O O . ARG A 1 604 ? -6.106 20.984 -2.116 1.00 40.09 604 ARG A O 1
ATOM 4803 N N . ASP A 1 605 ? -4.435 19.679 -2.808 1.00 50.47 605 ASP A N 1
ATOM 4804 C CA . ASP A 1 605 ? -5.212 18.951 -3.803 1.00 50.47 605 ASP A CA 1
ATOM 4805 C C . ASP A 1 605 ? -5.252 17.458 -3.451 1.00 50.47 605 ASP A C 1
ATOM 4807 O O . ASP A 1 605 ? -4.383 16.673 -3.829 1.00 50.47 605 ASP A O 1
ATOM 4811 N N . THR A 1 606 ? -6.280 17.052 -2.706 1.00 47.56 606 THR A N 1
ATOM 4812 C CA . THR A 1 606 ? -6.556 15.663 -2.295 1.00 47.56 606 THR A CA 1
ATOM 4813 C C . THR A 1 606 ? -6.568 14.689 -3.480 1.00 47.56 606 THR A C 1
ATOM 4815 O O . THR A 1 606 ? -6.167 13.530 -3.347 1.00 47.56 606 THR A O 1
ATOM 4818 N N . SER A 1 607 ? -6.927 15.168 -4.679 1.00 52.41 607 SER A N 1
ATOM 4819 C CA . SER A 1 607 ? -6.852 14.376 -5.913 1.00 52.41 607 SER A CA 1
ATOM 4820 C C . SER A 1 607 ? -5.413 13.960 -6.262 1.00 52.41 607 SER A C 1
ATOM 4822 O O . SER A 1 607 ? -5.183 12.884 -6.824 1.00 52.41 607 SER A O 1
ATOM 4824 N N . GLN A 1 608 ? -4.420 14.765 -5.870 1.00 54.62 608 GLN A N 1
ATOM 4825 C CA . GLN A 1 608 ? -3.001 14.483 -6.078 1.00 54.62 608 GLN A CA 1
ATOM 4826 C C . GLN A 1 608 ? -2.473 13.425 -5.109 1.00 54.62 608 GLN A C 1
ATOM 4828 O O . GLN A 1 608 ? -1.648 12.604 -5.523 1.00 54.62 608 GLN A O 1
ATOM 4833 N N . TYR A 1 609 ? -2.947 13.390 -3.857 1.00 55.62 609 TYR A N 1
ATOM 4834 C CA . TYR A 1 609 ? -2.559 12.337 -2.910 1.00 55.62 609 TYR A CA 1
ATOM 4835 C C . TYR A 1 609 ? -3.116 10.976 -3.339 1.00 55.62 609 TYR A C 1
ATOM 4837 O O . TYR A 1 609 ? -2.347 10.022 -3.464 1.00 55.62 609 TYR A O 1
ATOM 4845 N N . LEU A 1 610 ? -4.403 10.916 -3.705 1.00 58.66 610 LEU A N 1
ATOM 4846 C CA . LEU A 1 610 ? -5.040 9.728 -4.290 1.00 58.66 610 LEU A CA 1
ATOM 4847 C C . LEU A 1 610 ? -4.281 9.198 -5.510 1.00 58.66 610 LEU A C 1
ATOM 4849 O O . LEU A 1 610 ? -3.978 8.006 -5.612 1.00 58.66 610 LEU A O 1
ATOM 4853 N N . SER A 1 611 ? -3.944 10.105 -6.429 1.00 66.94 611 SER A N 1
ATOM 4854 C CA . SER A 1 611 ? -3.154 9.787 -7.617 1.00 66.94 611 SER A CA 1
ATOM 4855 C C . SER A 1 611 ? -1.784 9.218 -7.240 1.00 66.94 611 SER A C 1
ATOM 4857 O O . SER A 1 611 ? -1.357 8.206 -7.790 1.00 66.94 611 SER A O 1
ATOM 4859 N N . SER A 1 612 ? -1.105 9.817 -6.262 1.00 69.25 612 SER A N 1
ATOM 4860 C CA . SER A 1 612 ? 0.227 9.391 -5.823 1.00 69.25 612 SER A CA 1
ATOM 4861 C C . SER A 1 612 ? 0.208 8.029 -5.125 1.00 69.25 612 SER A C 1
ATOM 4863 O O . SER A 1 612 ? 1.036 7.177 -5.439 1.00 69.25 612 SER A O 1
ATOM 4865 N N . TYR A 1 613 ? -0.768 7.794 -4.245 1.00 77.69 613 TYR A N 1
ATOM 4866 C CA . TYR A 1 613 ? -0.984 6.515 -3.570 1.00 77.69 613 TYR A CA 1
ATOM 4867 C C . TYR A 1 613 ? -1.172 5.377 -4.576 1.00 77.69 613 TYR A C 1
ATOM 4869 O O . TYR A 1 613 ? -0.418 4.403 -4.573 1.00 77.69 613 TYR A O 1
ATOM 4877 N N . ARG A 1 614 ? -2.114 5.540 -5.513 1.00 79.56 614 ARG A N 1
ATOM 4878 C CA . ARG A 1 614 ? -2.381 4.538 -6.552 1.00 79.56 614 ARG A CA 1
ATOM 4879 C C . ARG A 1 614 ? -1.165 4.296 -7.445 1.00 79.56 614 ARG A C 1
ATOM 4881 O O . ARG A 1 614 ? -0.865 3.152 -7.769 1.00 79.56 614 ARG A O 1
ATOM 4888 N N . ARG A 1 615 ? -0.418 5.351 -7.785 1.00 79.81 615 ARG A N 1
ATOM 4889 C CA . ARG A 1 615 ? 0.816 5.248 -8.580 1.00 79.81 615 ARG A CA 1
ATOM 4890 C C . ARG A 1 615 ? 1.899 4.402 -7.913 1.00 79.81 615 ARG A C 1
ATOM 4892 O O . ARG A 1 615 ? 2.605 3.711 -8.635 1.00 79.81 615 ARG A O 1
ATOM 4899 N N . VAL A 1 616 ? 2.037 4.442 -6.585 1.00 85.31 616 VAL A N 1
ATOM 4900 C CA . VAL A 1 616 ? 2.977 3.563 -5.862 1.00 85.31 616 VAL A CA 1
ATOM 4901 C C . VAL A 1 616 ? 2.513 2.108 -5.938 1.00 85.31 616 VAL A C 1
ATOM 4903 O O . VAL A 1 616 ? 3.317 1.223 -6.213 1.00 85.31 616 VAL A O 1
ATOM 4906 N N . LEU A 1 617 ? 1.216 1.856 -5.743 1.00 87.12 617 LEU A N 1
ATOM 4907 C CA . LEU A 1 617 ? 0.668 0.497 -5.792 1.00 87.12 617 LEU A CA 1
ATOM 4908 C C . LEU A 1 617 ? 0.735 -0.124 -7.182 1.00 87.12 617 LEU A C 1
ATOM 4910 O O . LEU A 1 617 ? 0.942 -1.325 -7.302 1.00 87.12 617 LEU A O 1
ATOM 4914 N N . ASP A 1 618 ? 0.535 0.671 -8.227 1.00 85.25 618 ASP A N 1
ATOM 4915 C CA . ASP A 1 618 ? 0.554 0.202 -9.614 1.00 85.25 618 ASP A CA 1
ATOM 4916 C C . ASP A 1 618 ? 1.972 0.135 -10.208 1.00 85.25 618 ASP A C 1
ATOM 4918 O O . ASP A 1 618 ? 2.134 -0.342 -11.329 1.00 85.25 618 ASP A O 1
ATOM 4922 N N . TYR A 1 619 ? 2.992 0.592 -9.473 1.00 88.94 619 TYR A N 1
ATOM 4923 C CA . TYR A 1 619 ? 4.387 0.552 -9.910 1.00 88.94 619 TYR A CA 1
ATOM 4924 C C . TYR A 1 619 ? 4.998 -0.854 -9.827 1.00 88.94 619 TYR A C 1
ATOM 4926 O O . TYR A 1 619 ? 5.598 -1.315 -10.795 1.00 88.94 619 TYR A O 1
ATOM 4934 N N . PHE A 1 620 ? 4.841 -1.533 -8.687 1.00 92.06 620 PHE A N 1
ATOM 4935 C CA . PHE A 1 620 ? 5.432 -2.855 -8.458 1.00 92.06 620 PHE A CA 1
ATOM 4936 C C . PHE A 1 620 ? 4.541 -3.980 -8.992 1.00 92.06 620 PHE A C 1
ATOM 4938 O O . PHE A 1 620 ? 3.317 -3.947 -8.827 1.00 92.06 620 PHE A O 1
ATOM 4945 N N . ASP A 1 621 ? 5.148 -5.032 -9.546 1.00 92.62 621 ASP A N 1
ATOM 4946 C CA . ASP A 1 621 ? 4.438 -6.246 -9.962 1.00 92.62 621 ASP A CA 1
ATOM 4947 C C . ASP A 1 621 ? 4.164 -7.195 -8.780 1.00 92.62 621 ASP A C 1
ATOM 4949 O O . ASP A 1 621 ? 4.510 -8.380 -8.774 1.00 92.62 621 ASP A O 1
ATOM 4953 N N . ALA A 1 622 ? 3.483 -6.664 -7.769 1.00 93.19 622 ALA A N 1
ATOM 4954 C CA . ALA A 1 622 ? 3.240 -7.319 -6.493 1.00 93.19 622 ALA A CA 1
ATOM 4955 C C . ALA A 1 622 ? 1.769 -7.718 -6.293 1.00 93.19 622 ALA A C 1
ATOM 4957 O O . ALA A 1 622 ? 0.841 -7.132 -6.861 1.00 93.19 622 ALA A O 1
ATOM 4958 N N . VAL A 1 623 ? 1.548 -8.698 -5.418 1.00 94.31 623 VAL A N 1
ATOM 4959 C CA . VAL A 1 623 ? 0.250 -8.934 -4.772 1.00 94.31 623 VAL A CA 1
ATOM 4960 C C . VAL A 1 623 ? -0.050 -7.776 -3.817 1.00 94.31 623 VAL A C 1
ATOM 4962 O O . VAL A 1 623 ? 0.845 -7.295 -3.132 1.00 94.31 623 VAL A O 1
ATOM 4965 N N . LYS A 1 624 ? -1.302 -7.322 -3.745 1.00 95.00 624 LYS A N 1
ATOM 4966 C CA . LYS A 1 624 ? -1.719 -6.176 -2.922 1.00 95.00 624 LYS A CA 1
ATOM 4967 C C . LYS A 1 624 ? -2.735 -6.627 -1.877 1.00 95.00 624 LYS A C 1
ATOM 4969 O O . LYS A 1 624 ? -3.783 -7.159 -2.234 1.00 95.00 624 LYS A O 1
ATOM 4974 N N . ILE A 1 625 ? -2.449 -6.397 -0.602 1.00 95.69 625 ILE A N 1
ATOM 4975 C CA . ILE A 1 625 ? -3.335 -6.749 0.509 1.00 95.69 625 ILE A CA 1
ATOM 4976 C C . ILE A 1 625 ? -3.627 -5.483 1.312 1.00 95.69 625 ILE A C 1
ATOM 4978 O O . ILE A 1 625 ? -2.733 -4.894 1.920 1.00 95.69 625 ILE A O 1
ATOM 4982 N N . GLY A 1 626 ? -4.882 -5.050 1.293 1.00 92.69 626 GLY A N 1
ATOM 4983 C CA . GLY A 1 626 ? -5.361 -3.908 2.062 1.00 92.69 626 GLY A CA 1
ATOM 4984 C C . GLY A 1 626 ? -6.092 -4.365 3.316 1.00 92.69 626 GLY A C 1
ATOM 4985 O O . GLY A 1 626 ? -6.884 -5.306 3.269 1.00 92.69 626 GLY A O 1
ATOM 4986 N N . LEU A 1 627 ? -5.866 -3.680 4.432 1.00 91.19 627 LEU A N 1
ATOM 4987 C CA . LEU A 1 627 ? -6.676 -3.804 5.636 1.00 91.19 627 LEU A CA 1
ATOM 4988 C C . LEU A 1 627 ? -7.325 -2.459 5.942 1.00 91.19 627 LEU A C 1
ATOM 4990 O O . LEU A 1 627 ? -6.688 -1.408 5.887 1.00 91.19 627 LEU A O 1
ATOM 4994 N N . THR A 1 628 ? -8.608 -2.479 6.275 1.00 87.12 628 THR A N 1
ATOM 4995 C CA . THR A 1 628 ? -9.364 -1.277 6.634 1.00 87.12 628 THR A CA 1
ATOM 4996 C C . THR A 1 628 ? -10.420 -1.615 7.677 1.00 87.12 628 THR A C 1
ATOM 4998 O O . THR A 1 628 ? -10.849 -2.759 7.777 1.00 87.12 628 THR A O 1
ATOM 5001 N N . ALA A 1 629 ? -10.833 -0.632 8.475 1.00 82.00 629 ALA A N 1
ATOM 5002 C CA . ALA A 1 629 ? -12.037 -0.776 9.293 1.00 82.00 629 ALA A CA 1
ATOM 5003 C C . ALA A 1 629 ? -13.318 -0.466 8.515 1.00 82.00 629 ALA A C 1
ATOM 5005 O O . ALA A 1 629 ? -14.378 -0.965 8.871 1.00 82.00 629 ALA A O 1
ATOM 5006 N N . THR A 1 630 ? -13.202 0.335 7.460 1.00 75.94 630 THR A N 1
ATOM 5007 C CA . THR A 1 630 ? -14.317 1.000 6.792 1.00 75.94 630 THR A CA 1
ATOM 5008 C C . THR A 1 630 ? -14.101 0.885 5.284 1.00 75.94 630 THR A C 1
ATOM 5010 O O . THR A 1 630 ? -13.507 1.784 4.676 1.00 75.94 630 THR A O 1
ATOM 5013 N N . PRO A 1 631 ? -14.477 -0.250 4.665 1.00 74.62 631 PRO A N 1
ATOM 5014 C CA . PRO A 1 631 ? -14.314 -0.410 3.231 1.00 74.62 631 PRO A CA 1
ATOM 5015 C C . PRO A 1 631 ? -15.153 0.650 2.519 1.00 74.62 631 PRO A C 1
ATOM 5017 O O . PRO A 1 631 ? -16.334 0.830 2.803 1.00 74.62 631 PRO A O 1
ATOM 5020 N N . ALA A 1 632 ? -14.497 1.363 1.616 1.00 72.75 632 ALA A N 1
ATOM 5021 C CA . ALA A 1 632 ? -15.066 2.439 0.823 1.00 72.75 632 ALA A CA 1
ATOM 5022 C C . ALA A 1 632 ? -15.021 2.086 -0.662 1.00 72.75 632 ALA A C 1
ATOM 5024 O O . ALA A 1 632 ? -14.283 1.176 -1.070 1.00 72.75 632 ALA A O 1
ATOM 5025 N N . LYS A 1 633 ? -15.739 2.853 -1.487 1.00 73.56 633 LYS A N 1
ATOM 5026 C CA . LYS A 1 633 ? -15.776 2.651 -2.940 1.00 73.56 633 LYS A CA 1
ATOM 5027 C C . LYS A 1 633 ? -14.385 2.672 -3.563 1.00 73.56 633 LYS A C 1
ATOM 5029 O O . LYS A 1 633 ? -13.995 1.716 -4.226 1.00 73.56 633 LYS A O 1
ATOM 5034 N N . HIS A 1 634 ? -13.585 3.692 -3.267 1.00 72.69 634 HIS A N 1
ATOM 5035 C CA . HIS A 1 634 ? -12.226 3.804 -3.806 1.00 72.69 634 HIS A CA 1
ATOM 5036 C C . HIS A 1 634 ? -11.280 2.705 -3.311 1.00 72.69 634 HIS A C 1
ATOM 5038 O O . HIS A 1 634 ? -10.447 2.215 -4.071 1.00 72.69 634 HIS A O 1
ATOM 5044 N N . THR A 1 635 ? -11.413 2.269 -2.056 1.00 79.12 635 THR A N 1
ATOM 5045 C CA . THR A 1 635 ? -10.637 1.129 -1.542 1.00 79.12 635 THR A CA 1
ATOM 5046 C C . THR A 1 635 ? -11.016 -0.152 -2.285 1.00 79.12 635 THR A C 1
ATOM 5048 O O . THR A 1 635 ? -10.141 -0.923 -2.675 1.00 79.12 635 THR A O 1
ATOM 5051 N N . SER A 1 636 ? -12.305 -0.341 -2.563 1.00 81.88 636 SER A N 1
ATOM 5052 C CA . SER A 1 636 ? -12.816 -1.494 -3.309 1.00 81.88 636 SER A CA 1
ATOM 5053 C C . SER A 1 636 ? -12.431 -1.451 -4.795 1.00 81.88 636 SER A C 1
ATOM 5055 O O . SER A 1 636 ? -12.178 -2.493 -5.390 1.00 81.88 636 SER A O 1
ATOM 5057 N N . GLU A 1 637 ? -12.293 -0.263 -5.394 1.00 82.38 637 GLU A N 1
ATOM 5058 C CA . GLU A 1 637 ? -11.761 -0.082 -6.757 1.00 82.38 637 GLU A CA 1
ATOM 5059 C C . GLU A 1 637 ? -10.287 -0.508 -6.883 1.00 82.38 637 GLU A C 1
ATOM 5061 O O . GLU A 1 637 ? -9.851 -0.889 -7.970 1.00 82.38 637 GLU A O 1
ATOM 5066 N N . ILE A 1 638 ? -9.513 -0.433 -5.793 1.00 82.94 638 ILE A N 1
ATOM 5067 C CA . ILE A 1 638 ? -8.089 -0.806 -5.769 1.00 82.94 638 ILE A CA 1
ATOM 5068 C C . ILE A 1 638 ? -7.904 -2.280 -5.387 1.00 82.94 638 ILE A C 1
ATOM 5070 O O . ILE A 1 638 ? -7.135 -2.988 -6.039 1.00 82.94 638 ILE A O 1
ATOM 5074 N N . PHE A 1 639 ? -8.577 -2.742 -4.330 1.00 88.88 639 PHE A N 1
ATOM 5075 C CA . PHE A 1 639 ? -8.341 -4.066 -3.738 1.00 88.88 639 PHE A CA 1
ATOM 5076 C C . PHE A 1 639 ? -9.408 -5.114 -4.081 1.00 88.88 639 PHE A C 1
ATOM 5078 O O . PHE A 1 639 ? -9.197 -6.301 -3.824 1.00 88.88 639 PHE A O 1
ATOM 5085 N N . GLY A 1 640 ? -10.524 -4.703 -4.684 1.00 88.25 640 GLY A N 1
ATOM 5086 C CA . GLY A 1 640 ? -11.717 -5.530 -4.852 1.00 88.25 640 GLY A CA 1
ATOM 5087 C C . GLY A 1 640 ? -12.604 -5.542 -3.603 1.00 88.25 640 GLY A C 1
ATOM 5088 O O . GLY A 1 640 ? -12.318 -4.881 -2.603 1.00 88.25 640 GLY A O 1
ATOM 5089 N N . LYS A 1 641 ? -13.700 -6.308 -3.660 1.00 89.62 641 LYS A N 1
ATOM 5090 C CA . LYS A 1 641 ? -14.582 -6.514 -2.500 1.00 89.62 641 LYS A CA 1
ATOM 5091 C C . LYS A 1 641 ? -13.828 -7.237 -1.366 1.00 89.62 641 LYS A C 1
ATOM 5093 O O . LYS A 1 641 ? -12.939 -8.041 -1.664 1.00 89.62 641 LYS A O 1
ATOM 5098 N N . PRO A 1 642 ? -14.175 -6.991 -0.087 1.00 91.25 642 PRO A N 1
ATOM 5099 C CA . PRO A 1 642 ? -13.553 -7.678 1.039 1.00 91.25 642 PRO A CA 1
ATOM 5100 C C . PRO A 1 642 ? -13.594 -9.204 0.892 1.00 91.25 642 PRO A C 1
ATOM 5102 O O . PRO A 1 642 ? -14.651 -9.780 0.651 1.00 91.25 642 PRO A O 1
ATOM 5105 N N . VAL A 1 643 ? -12.444 -9.865 1.056 1.00 94.06 643 VAL A N 1
ATOM 5106 C CA . VAL A 1 643 ? -12.355 -11.338 1.093 1.00 94.06 643 VAL A CA 1
ATOM 5107 C C . VAL A 1 643 ? -12.777 -11.895 2.452 1.00 94.06 643 VAL A C 1
ATOM 5109 O O . VAL A 1 643 ? -13.120 -13.069 2.559 1.00 94.06 643 VAL A O 1
ATOM 5112 N N . TYR A 1 644 ? -12.743 -11.049 3.483 1.00 93.44 644 TYR A N 1
ATOM 5113 C CA . TYR A 1 644 ? -13.240 -11.328 4.821 1.00 93.44 644 TYR A CA 1
ATOM 5114 C C . TYR A 1 644 ? -13.667 -10.020 5.489 1.00 93.44 644 TYR A C 1
ATOM 5116 O O . TYR A 1 644 ? -12.989 -8.994 5.345 1.00 93.44 644 TYR A O 1
ATOM 5124 N N . THR A 1 645 ? -14.771 -10.082 6.230 1.00 90.75 645 THR A N 1
ATOM 5125 C CA . THR A 1 645 ? -15.310 -8.971 7.013 1.00 90.75 645 THR A CA 1
ATOM 5126 C C . THR A 1 645 ? -15.490 -9.429 8.452 1.00 90.75 645 THR A C 1
ATOM 5128 O O . THR A 1 645 ? -15.997 -10.518 8.682 1.00 90.75 645 THR A O 1
ATOM 5131 N N . TYR A 1 646 ? -15.047 -8.608 9.400 1.00 91.12 646 TYR A N 1
ATOM 5132 C CA . TYR A 1 646 ? -15.318 -8.773 10.822 1.00 91.12 646 TYR A CA 1
ATOM 5133 C C . TYR A 1 646 ? -15.843 -7.454 11.377 1.00 91.12 646 TYR A C 1
ATOM 5135 O O . TYR A 1 646 ? -15.084 -6.490 11.576 1.00 91.12 646 TYR A O 1
ATOM 5143 N N . SER A 1 647 ? -17.164 -7.393 11.521 1.00 88.31 647 SER A N 1
ATOM 5144 C CA . SER A 1 647 ? -17.885 -6.150 11.784 1.00 88.31 647 SER A CA 1
ATOM 5145 C C . SER A 1 647 ? -17.794 -5.709 13.248 1.00 88.31 647 SER A C 1
ATOM 5147 O O . SER A 1 647 ? -17.395 -6.459 14.139 1.00 88.31 647 SER A O 1
ATOM 5149 N N . TYR A 1 648 ? -18.171 -4.453 13.515 1.00 87.81 648 TYR A N 1
ATOM 5150 C CA . TYR A 1 648 ? -18.252 -3.938 14.885 1.00 87.81 648 TYR A CA 1
ATOM 5151 C C . TYR A 1 648 ? -19.222 -4.761 15.739 1.00 87.81 648 TYR A C 1
ATOM 5153 O O . TYR A 1 648 ? -18.907 -5.084 16.879 1.00 87.81 648 TYR A O 1
ATOM 5161 N N . ARG A 1 649 ? -20.375 -5.129 15.171 1.00 84.44 649 ARG A N 1
ATOM 5162 C CA . ARG A 1 649 ? -21.425 -5.865 15.879 1.00 84.44 649 ARG A CA 1
ATOM 5163 C C . ARG A 1 649 ? -21.018 -7.290 16.198 1.00 84.44 649 ARG A C 1
ATOM 5165 O O . ARG A 1 649 ? -21.184 -7.687 17.343 1.00 84.44 649 ARG A O 1
ATOM 5172 N N . GLU A 1 650 ? -20.424 -8.000 15.240 1.00 86.19 650 GLU A N 1
ATOM 5173 C CA . GLU A 1 650 ? -19.825 -9.319 15.490 1.00 86.19 650 GLU A CA 1
ATOM 5174 C C . GLU A 1 650 ? -18.790 -9.230 16.609 1.00 86.19 650 GLU A C 1
ATOM 5176 O O . GLU A 1 650 ? -18.831 -9.993 17.566 1.00 86.19 650 GLU A O 1
ATOM 5181 N N . ALA A 1 651 ? -17.909 -8.228 16.559 1.00 89.75 651 ALA A N 1
ATOM 5182 C CA . ALA A 1 651 ? -16.883 -8.060 17.576 1.00 89.75 651 ALA A CA 1
ATOM 5183 C C . ALA A 1 651 ? -17.434 -7.708 18.967 1.00 89.75 651 ALA A C 1
ATOM 5185 O O . ALA A 1 651 ? -16.786 -8.019 19.968 1.00 89.75 651 ALA A O 1
ATOM 5186 N N . VAL A 1 652 ? -18.597 -7.059 19.044 1.00 88.56 652 VAL A N 1
ATOM 5187 C CA . VAL A 1 652 ? -19.327 -6.821 20.296 1.00 88.56 652 VAL A CA 1
ATOM 5188 C C . VAL A 1 652 ? -20.024 -8.098 20.775 1.00 88.56 652 VAL A C 1
ATOM 5190 O O . VAL A 1 652 ? -19.940 -8.409 21.960 1.00 88.56 652 VAL A O 1
ATOM 5193 N N . ALA A 1 653 ? -20.675 -8.843 19.879 1.00 84.38 653 ALA A N 1
ATOM 5194 C CA . ALA A 1 653 ? -21.368 -10.093 20.197 1.00 84.38 653 ALA A CA 1
ATOM 5195 C C . ALA A 1 653 ? -20.397 -11.173 20.709 1.00 84.38 653 ALA A C 1
ATOM 5197 O O . ALA A 1 653 ? -20.652 -11.800 21.738 1.00 84.38 653 ALA A O 1
ATOM 5198 N N . ASP A 1 654 ? -19.227 -11.286 20.076 1.00 85.56 654 ASP A N 1
ATOM 5199 C CA . ASP A 1 654 ? -18.127 -12.166 20.490 1.00 85.56 654 ASP A CA 1
ATOM 5200 C C . ASP A 1 654 ? -17.377 -11.662 21.741 1.00 85.56 654 ASP A C 1
ATOM 5202 O O . ASP A 1 654 ? -16.394 -12.269 22.170 1.00 85.56 654 ASP A O 1
ATOM 5206 N N . ASP A 1 655 ? -17.807 -10.540 22.330 1.00 87.38 655 ASP A N 1
ATOM 5207 C CA . ASP A 1 655 ? -17.206 -9.928 23.515 1.00 87.38 655 ASP A CA 1
ATOM 5208 C C . ASP A 1 655 ? -15.714 -9.576 23.334 1.00 87.38 655 ASP A C 1
ATOM 5210 O O . ASP A 1 655 ? -14.895 -9.662 24.252 1.00 87.38 655 ASP A O 1
ATOM 5214 N N . TRP A 1 656 ? -15.321 -9.145 22.137 1.00 89.69 656 TRP A N 1
ATOM 5215 C CA . TRP A 1 656 ? -13.985 -8.599 21.878 1.00 89.69 656 TRP A CA 1
ATOM 5216 C C . TRP A 1 656 ? -13.947 -7.073 21.932 1.00 89.69 656 TRP A C 1
ATOM 5218 O O . TRP A 1 656 ? -12.892 -6.506 22.244 1.00 89.69 656 TRP A O 1
ATOM 5228 N N . LEU A 1 657 ? -15.078 -6.421 21.659 1.00 91.44 657 LEU A N 1
ATOM 5229 C CA . LEU A 1 657 ? -15.285 -4.981 21.762 1.00 91.44 657 LEU A CA 1
ATOM 5230 C C . LEU A 1 657 ? -16.423 -4.652 22.734 1.00 91.44 657 LEU A C 1
ATOM 5232 O O . LEU A 1 657 ? -17.346 -5.426 22.954 1.00 91.44 657 LEU A O 1
ATOM 5236 N N . ILE A 1 658 ? -16.339 -3.461 23.313 1.00 91.12 658 ILE A N 1
ATOM 5237 C CA . ILE A 1 658 ? -17.363 -2.860 24.156 1.00 91.12 658 ILE A CA 1
ATOM 5238 C C . ILE A 1 658 ? -18.342 -2.093 23.269 1.00 91.12 658 ILE A C 1
ATOM 5240 O O . ILE A 1 658 ? -17.935 -1.372 22.353 1.00 91.12 658 ILE A O 1
ATOM 5244 N N . ASP A 1 659 ? -19.628 -2.251 23.567 1.00 91.06 659 ASP A N 1
ATOM 5245 C CA . ASP A 1 659 ? -20.707 -1.532 22.894 1.00 91.06 659 ASP A CA 1
ATOM 5246 C C . ASP A 1 659 ? -20.888 -0.120 23.465 1.00 91.06 659 ASP A C 1
ATOM 5248 O O . ASP A 1 659 ? -20.506 0.144 24.613 1.00 91.06 659 ASP A O 1
ATOM 5252 N N . HIS A 1 660 ? -21.507 0.770 22.697 1.00 89.75 660 HIS A N 1
ATOM 5253 C CA . HIS A 1 660 ? -21.927 2.075 23.197 1.00 89.75 660 HIS A CA 1
ATOM 5254 C C . HIS A 1 660 ? -23.410 2.104 23.558 1.00 89.75 660 HIS A C 1
ATOM 5256 O O . HIS A 1 660 ? -24.221 1.316 23.075 1.00 89.75 660 HIS A O 1
ATOM 5262 N N . GLU A 1 661 ? -23.780 3.041 24.423 1.00 83.62 661 GLU A N 1
ATOM 5263 C CA . GLU A 1 661 ? -25.179 3.437 24.585 1.00 83.62 661 GLU A CA 1
ATOM 5264 C C . GLU A 1 661 ? -25.596 4.445 23.507 1.00 83.62 661 GLU A C 1
ATOM 5266 O O . GLU A 1 661 ? -24.731 5.093 22.902 1.00 83.62 661 GLU A O 1
ATOM 5271 N N . PRO A 1 662 ? -26.908 4.591 23.232 1.00 83.38 662 PRO A N 1
ATOM 5272 C CA . PRO A 1 662 ? -27.397 5.665 22.377 1.00 83.38 662 PRO A CA 1
ATOM 5273 C C . PRO A 1 662 ? -26.794 7.012 22.806 1.00 83.38 662 PRO A C 1
ATOM 5275 O O . PRO A 1 662 ? -26.776 7.300 24.005 1.00 83.38 662 PRO A O 1
ATOM 5278 N N . PRO A 1 663 ? -26.277 7.827 21.869 1.00 86.75 663 PRO A N 1
ATOM 5279 C CA . PRO A 1 663 ? -25.600 9.063 22.237 1.00 86.75 663 PRO A CA 1
ATOM 5280 C C . PRO A 1 663 ? -26.478 10.015 23.045 1.00 86.75 663 PRO A C 1
ATOM 5282 O O . PRO A 1 663 ? -27.650 10.231 22.730 1.00 86.75 663 PRO A O 1
ATOM 5285 N N . ILE A 1 664 ? -25.873 10.626 24.060 1.00 87.50 664 ILE A N 1
ATOM 5286 C CA . ILE A 1 664 ? -26.481 11.669 24.880 1.00 87.50 664 ILE A CA 1
ATOM 5287 C C . ILE A 1 664 ? -26.426 12.963 24.071 1.00 87.50 664 ILE A C 1
ATOM 5289 O O . ILE A 1 664 ? -25.358 13.544 23.864 1.00 87.50 664 ILE A O 1
ATOM 5293 N N . ARG A 1 665 ? -27.587 13.390 23.575 1.00 84.00 665 ARG A N 1
ATOM 5294 C CA . ARG A 1 665 ? -27.744 14.594 22.752 1.00 84.00 665 ARG A CA 1
ATOM 5295 C C . ARG A 1 665 ? -28.172 15.765 23.629 1.00 84.00 665 ARG A C 1
ATOM 5297 O O . ARG A 1 665 ? -29.066 15.624 24.460 1.00 84.00 665 ARG A O 1
ATOM 5304 N N . TYR A 1 666 ? -27.558 16.927 23.418 1.00 76.25 666 TYR A N 1
ATOM 5305 C CA . TYR A 1 666 ? -27.902 18.153 24.141 1.00 76.25 666 TYR A CA 1
ATOM 5306 C C . TYR A 1 666 ? -28.818 19.025 23.285 1.00 76.25 666 TYR A C 1
ATOM 5308 O O . TYR A 1 666 ? -28.382 19.654 22.321 1.00 76.25 666 TYR A O 1
ATOM 5316 N N . GLU A 1 667 ? -30.098 19.089 23.641 1.00 65.69 667 GLU A N 1
ATOM 5317 C CA . GLU A 1 667 ? -31.043 19.971 22.960 1.00 65.69 667 GLU A CA 1
ATOM 5318 C C . GLU A 1 667 ? -30.884 21.414 23.458 1.00 65.69 667 GLU A C 1
ATOM 5320 O O . GLU A 1 667 ? -31.379 21.797 24.515 1.00 65.69 667 GLU A O 1
ATOM 5325 N N . THR A 1 668 ? -30.184 22.248 22.688 1.00 57.09 668 THR A N 1
ATOM 5326 C CA . THR A 1 668 ? -30.123 23.700 22.942 1.00 57.09 668 THR A CA 1
ATOM 5327 C C . THR A 1 668 ? -31.230 24.455 22.190 1.00 57.09 668 THR A C 1
ATOM 5329 O O . THR A 1 668 ? -31.684 24.009 21.133 1.00 57.09 668 THR A O 1
ATOM 5332 N N . LEU A 1 669 ? -31.609 25.653 22.664 1.00 48.12 669 LEU A N 1
ATOM 5333 C CA . LEU A 1 669 ? -32.531 26.579 21.969 1.00 48.12 669 LEU A CA 1
ATOM 5334 C C . LEU A 1 669 ? -32.073 26.946 20.539 1.00 48.12 669 LEU A C 1
ATOM 5336 O O . LEU A 1 669 ? -32.900 27.328 19.710 1.00 48.12 669 LEU A O 1
ATOM 5340 N N . LEU A 1 670 ? -30.773 26.822 20.241 1.00 49.28 670 LEU A N 1
ATOM 5341 C CA . LEU A 1 670 ? -30.197 26.994 18.901 1.00 49.28 670 LEU A CA 1
ATOM 5342 C C . LEU A 1 670 ? -30.496 25.795 17.984 1.00 49.28 670 LEU A C 1
ATOM 5344 O O . LEU A 1 670 ? -30.771 26.003 16.809 1.00 49.28 670 LEU A O 1
ATOM 5348 N N . THR A 1 671 ? -30.512 24.569 18.515 1.00 51.72 671 THR A N 1
ATOM 5349 C CA . THR A 1 671 ? -30.907 23.331 17.802 1.00 51.72 671 THR A CA 1
ATOM 5350 C C . THR A 1 671 ? -32.401 23.302 17.480 1.00 51.72 671 THR A C 1
ATOM 5352 O O . THR A 1 671 ? -32.792 22.815 16.426 1.00 51.72 671 THR A O 1
ATOM 5355 N N . GLN A 1 672 ? -33.242 23.864 18.358 1.00 49.19 672 GLN A N 1
ATOM 5356 C CA . GLN A 1 672 ? -34.694 23.936 18.139 1.00 49.19 672 GLN A CA 1
ATOM 5357 C C . GLN A 1 672 ? -35.101 25.019 17.120 1.00 49.19 672 GLN A C 1
ATOM 5359 O O . GLN A 1 672 ? -36.105 24.855 16.433 1.00 49.19 672 GLN A O 1
ATOM 5364 N N . ASN A 1 673 ? -34.330 26.110 16.995 1.00 42.06 673 ASN A N 1
ATOM 5365 C CA . ASN A 1 673 ? -34.672 27.263 16.143 1.00 42.06 673 ASN A CA 1
ATOM 5366 C C . ASN A 1 673 ? -33.742 27.465 14.930 1.00 42.06 673 ASN A C 1
ATOM 5368 O O . ASN A 1 673 ? -33.934 28.404 14.157 1.00 42.06 673 ASN A O 1
ATOM 5372 N N . GLY A 1 674 ? -32.722 26.623 14.754 1.00 40.94 674 GLY A N 1
ATOM 5373 C CA . GLY A 1 674 ? -31.674 26.804 13.757 1.00 40.94 674 GLY A CA 1
ATOM 5374 C C . GLY A 1 674 ? -31.351 25.514 13.019 1.00 40.94 674 GLY A C 1
ATOM 5375 O O . GLY A 1 674 ? -30.526 24.729 13.472 1.00 40.94 674 GLY A O 1
ATOM 5376 N N . ILE A 1 675 ? -31.905 25.424 11.808 1.00 37.25 675 ILE A N 1
ATOM 5377 C CA . ILE A 1 675 ? -31.684 24.438 10.739 1.00 37.25 675 ILE A CA 1
ATOM 5378 C C . ILE A 1 675 ? -32.694 23.278 10.725 1.00 37.25 675 ILE A C 1
ATOM 5380 O O . ILE A 1 675 ? -32.465 22.184 11.229 1.00 37.25 675 ILE A O 1
ATOM 5384 N N . THR A 1 676 ? -33.811 23.517 10.040 1.00 32.88 676 THR A N 1
ATOM 5385 C CA . THR A 1 676 ? -34.616 22.460 9.422 1.00 32.88 676 THR A CA 1
ATOM 5386 C C . THR A 1 676 ? -33.852 21.966 8.194 1.00 32.88 676 THR A C 1
ATOM 5388 O O . THR A 1 676 ? -33.645 22.731 7.254 1.00 32.88 676 THR A O 1
ATOM 5391 N N . PHE A 1 677 ? -33.403 20.713 8.198 1.00 35.75 677 PHE A N 1
ATOM 5392 C CA . PHE A 1 677 ? -32.880 20.072 6.993 1.00 35.75 677 PHE A CA 1
ATOM 5393 C C . PHE A 1 677 ? -34.046 19.434 6.234 1.00 35.75 677 PHE A C 1
ATOM 5395 O O . PHE A 1 677 ? -34.874 18.740 6.830 1.00 35.75 677 PHE A O 1
ATOM 5402 N N . GLU A 1 678 ? -34.121 19.657 4.920 1.00 33.53 678 GLU A N 1
ATOM 5403 C CA . GLU A 1 678 ? -34.910 18.779 4.058 1.00 33.53 678 GLU A CA 1
ATOM 5404 C C . GLU A 1 678 ? -34.370 17.360 4.261 1.00 33.53 678 GLU A C 1
ATOM 5406 O O . GLU A 1 678 ? -33.166 17.141 4.126 1.00 33.53 678 GLU A O 1
ATOM 5411 N N . LYS A 1 679 ? -35.233 16.404 4.638 1.00 32.34 679 LYS A N 1
ATOM 5412 C CA . LYS A 1 679 ? -34.866 14.982 4.640 1.00 32.34 679 LYS A CA 1
ATOM 5413 C C . LYS A 1 679 ? -34.317 14.668 3.250 1.00 32.34 679 LYS A C 1
ATOM 5415 O O . LYS A 1 679 ? -35.085 14.631 2.288 1.00 32.34 679 LYS A O 1
ATOM 5420 N N . GLY A 1 680 ? -32.998 14.505 3.151 1.00 37.88 680 GLY A N 1
ATOM 5421 C CA . GLY A 1 680 ? -32.342 14.090 1.922 1.00 37.88 680 GLY A CA 1
ATOM 5422 C C . GLY A 1 680 ? -33.006 12.823 1.396 1.00 37.88 680 GLY A C 1
ATOM 5423 O O . GLY A 1 680 ? -33.561 12.032 2.166 1.00 37.88 680 GLY A O 1
ATOM 5424 N N . LYS A 1 681 ? -32.999 12.652 0.071 1.00 31.48 681 LYS A N 1
ATOM 5425 C CA . LYS A 1 681 ? -33.477 11.411 -0.543 1.00 31.48 681 LYS A CA 1
ATOM 5426 C C . LYS A 1 681 ? -32.798 10.228 0.159 1.00 31.48 681 LYS A C 1
ATOM 5428 O O . LYS A 1 681 ? -31.575 10.273 0.294 1.00 31.48 681 LYS A O 1
ATOM 5433 N N . PRO A 1 682 ? -33.548 9.195 0.583 1.00 35.62 682 PRO A N 1
ATOM 5434 C CA . PRO A 1 682 ? -32.931 7.990 1.108 1.00 35.62 682 PRO A CA 1
ATOM 5435 C C . PRO A 1 682 ? -31.969 7.467 0.044 1.00 35.62 682 PRO A C 1
ATOM 5437 O O . PRO A 1 682 ? -32.346 7.301 -1.119 1.00 35.62 682 PRO A O 1
ATOM 5440 N N . VAL A 1 683 ? -30.710 7.285 0.427 1.00 39.78 683 VAL A N 1
ATOM 5441 C CA . VAL A 1 683 ? -29.716 6.626 -0.412 1.00 39.78 683 VAL A CA 1
ATOM 5442 C C . VAL A 1 683 ? -30.162 5.166 -0.499 1.00 39.78 683 VAL A C 1
ATOM 5444 O O . VAL A 1 683 ? -29.926 4.376 0.410 1.00 39.78 683 VAL A O 1
ATOM 5447 N N . GLU A 1 684 ? -30.922 4.822 -1.545 1.00 38.66 684 GLU A N 1
ATOM 5448 C CA . GLU A 1 684 ? -31.327 3.442 -1.835 1.00 38.66 684 GLU A CA 1
ATOM 5449 C C . GLU A 1 684 ? -30.095 2.644 -2.289 1.00 38.66 684 GLU A C 1
ATOM 5451 O O . GLU A 1 684 ? -29.898 2.393 -3.474 1.00 38.66 684 GLU A O 1
ATOM 5456 N N . VAL A 1 685 ? -29.259 2.239 -1.334 1.00 42.09 685 VAL A N 1
ATOM 5457 C CA . VAL A 1 685 ? -28.230 1.201 -1.510 1.00 42.09 685 VAL A CA 1
ATOM 5458 C C . VAL A 1 685 ? -28.597 0.040 -0.589 1.00 42.09 685 VAL A C 1
ATOM 5460 O O . VAL A 1 685 ? -27.799 -0.436 0.203 1.00 42.09 685 VAL A O 1
ATOM 5463 N N . ILE A 1 686 ? -29.865 -0.372 -0.632 1.00 43.53 686 ILE A N 1
ATOM 5464 C CA . ILE A 1 686 ? -30.302 -1.625 -0.018 1.00 43.53 686 ILE A CA 1
ATOM 5465 C C . ILE A 1 686 ? -30.268 -2.666 -1.125 1.00 43.53 686 ILE A C 1
ATOM 5467 O O . ILE A 1 686 ? -31.000 -2.555 -2.116 1.00 43.53 686 ILE A O 1
ATOM 5471 N N . ASN A 1 687 ? -29.427 -3.684 -0.971 1.00 42.00 687 ASN A N 1
ATOM 5472 C CA . ASN A 1 687 ? -29.463 -4.833 -1.857 1.00 42.00 687 ASN A CA 1
ATOM 5473 C C . ASN A 1 687 ? -30.839 -5.506 -1.704 1.00 42.00 687 ASN A C 1
ATOM 5475 O O . ASN A 1 687 ? -31.150 -6.097 -0.672 1.00 42.00 687 ASN A O 1
ATOM 5479 N N . ARG A 1 688 ? -31.697 -5.382 -2.728 1.00 38.69 688 ARG A N 1
ATOM 5480 C CA . ARG A 1 688 ? -33.113 -5.810 -2.697 1.00 38.69 688 ARG A CA 1
ATOM 5481 C C . ARG A 1 688 ? -33.309 -7.311 -2.443 1.00 38.69 688 ARG A C 1
ATOM 5483 O O . ARG A 1 688 ? -34.440 -7.729 -2.222 1.00 38.69 688 ARG A O 1
ATOM 5490 N N . GLN A 1 689 ? -32.240 -8.106 -2.501 1.00 36.69 689 GLN A N 1
ATOM 5491 C CA . GLN A 1 689 ? -32.258 -9.534 -2.183 1.00 36.69 689 GLN A CA 1
ATOM 5492 C C . GLN A 1 689 ? -31.852 -9.845 -0.734 1.00 36.69 689 GLN A C 1
ATOM 5494 O O . GLN A 1 689 ? -32.303 -10.861 -0.217 1.00 36.69 689 GLN A O 1
ATOM 5499 N N . THR A 1 690 ? -31.042 -9.000 -0.082 1.00 43.50 690 THR A N 1
ATOM 5500 C CA . THR A 1 690 ? -30.460 -9.293 1.246 1.00 43.50 690 THR A CA 1
ATOM 5501 C C . THR A 1 690 ? -30.857 -8.306 2.344 1.00 43.50 690 THR A C 1
ATOM 5503 O O . THR A 1 690 ? -30.682 -8.612 3.514 1.00 43.50 690 THR A O 1
ATOM 5506 N N . GLY A 1 691 ? -31.401 -7.130 2.008 1.00 39.34 691 GLY A N 1
ATOM 5507 C CA . GLY A 1 691 ? -31.707 -6.089 2.998 1.00 39.34 691 GLY A CA 1
ATOM 5508 C C . GLY A 1 691 ? -30.472 -5.351 3.536 1.00 39.34 691 GLY A C 1
ATOM 5509 O O . GLY A 1 691 ? -30.615 -4.446 4.355 1.00 39.34 691 GLY A O 1
ATOM 5510 N N . GLU A 1 692 ? -29.274 -5.690 3.053 1.00 48.81 692 GLU A N 1
ATOM 5511 C CA . GLU A 1 692 ? -28.009 -5.096 3.486 1.00 48.81 692 GLU A CA 1
ATOM 5512 C C . GLU A 1 692 ? -27.735 -3.753 2.808 1.00 48.81 692 GLU A C 1
ATOM 5514 O O . GLU A 1 692 ? -28.035 -3.558 1.625 1.00 48.81 692 GLU A O 1
ATOM 5519 N N . VAL A 1 693 ? -27.078 -2.859 3.549 1.00 51.94 693 VAL A N 1
ATOM 5520 C CA . VAL A 1 693 ? -26.405 -1.697 2.972 1.00 51.94 693 VAL A CA 1
ATOM 5521 C C . VAL A 1 693 ? -25.062 -2.169 2.420 1.00 51.94 693 VAL A C 1
ATOM 5523 O O . VAL A 1 693 ? -24.200 -2.566 3.206 1.00 51.94 693 VAL A O 1
ATOM 5526 N N . ASP A 1 694 ? -24.860 -2.146 1.096 1.00 59.22 694 ASP A N 1
ATOM 5527 C CA . ASP A 1 694 ? -23.541 -2.459 0.523 1.00 59.22 694 ASP A CA 1
ATOM 5528 C C . ASP A 1 694 ? -22.560 -1.348 0.925 1.00 59.22 694 ASP A C 1
ATOM 5530 O O . ASP A 1 694 ? -22.477 -0.287 0.303 1.00 59.22 694 ASP A O 1
ATOM 5534 N N . THR A 1 695 ? -21.828 -1.589 2.016 1.00 56.50 695 THR A N 1
ATOM 5535 C CA . THR A 1 695 ? -20.876 -0.626 2.584 1.00 56.50 695 THR A CA 1
ATOM 5536 C C . THR A 1 695 ? -19.783 -0.228 1.599 1.00 56.50 695 THR A C 1
ATOM 5538 O O . THR A 1 695 ? -19.212 0.851 1.753 1.00 56.50 695 THR A O 1
ATOM 5541 N N . THR A 1 696 ? -19.532 -1.053 0.573 1.00 56.22 696 THR A N 1
ATOM 5542 C CA . THR A 1 696 ? -18.536 -0.785 -0.470 1.00 56.22 696 THR A CA 1
ATOM 5543 C C . THR A 1 696 ? -18.994 0.247 -1.497 1.00 56.22 696 THR A C 1
ATOM 5545 O O . THR A 1 696 ? -18.150 0.818 -2.181 1.00 56.22 696 THR A O 1
ATOM 5548 N N . GLU A 1 697 ? -20.296 0.522 -1.595 1.00 58.53 697 GLU A N 1
ATOM 5549 C CA . GLU A 1 697 ? -20.861 1.486 -2.550 1.00 58.53 697 GLU A CA 1
ATOM 5550 C C . GLU A 1 697 ? -21.283 2.815 -1.904 1.00 58.53 697 GLU A C 1
ATOM 5552 O O . GLU A 1 697 ? -21.664 3.745 -2.616 1.00 58.53 697 GLU A O 1
ATOM 5557 N N . LEU A 1 698 ? -21.192 2.928 -0.575 1.00 60.00 698 LEU A N 1
ATOM 5558 C CA . LEU A 1 698 ? -21.538 4.147 0.155 1.00 60.00 698 LEU A CA 1
ATOM 5559 C C . LEU A 1 698 ? -20.579 5.303 -0.163 1.00 60.00 698 LEU A C 1
ATOM 5561 O O . LEU A 1 698 ? -19.367 5.116 -0.270 1.00 60.00 698 LEU A O 1
ATOM 5565 N N . GLU A 1 699 ? -21.134 6.512 -0.267 1.00 59.56 699 GLU A N 1
ATOM 5566 C CA . GLU A 1 699 ? -20.345 7.742 -0.345 1.00 59.56 699 GLU A CA 1
ATOM 5567 C C . GLU A 1 699 ? -19.758 8.085 1.033 1.00 59.56 699 GLU A C 1
ATOM 5569 O O . GLU A 1 699 ? -20.445 8.029 2.055 1.00 59.56 699 GLU A O 1
ATOM 5574 N N . ASP A 1 700 ? -18.469 8.431 1.063 1.00 59.19 700 ASP A N 1
ATOM 5575 C CA . ASP A 1 700 ? -17.731 8.680 2.309 1.00 59.19 700 ASP A CA 1
ATOM 5576 C C . ASP A 1 700 ? -17.887 10.113 2.840 1.00 59.19 700 ASP A C 1
ATOM 5578 O O . ASP A 1 700 ? -17.610 10.372 4.017 1.00 59.19 700 ASP A O 1
ATOM 5582 N N . GLU A 1 701 ? -18.317 11.033 1.974 1.00 60.41 701 GLU A N 1
ATOM 5583 C CA . GLU A 1 701 ? -18.455 12.459 2.251 1.00 60.41 701 GLU A CA 1
ATOM 5584 C C . GLU A 1 701 ? -19.907 12.899 2.140 1.00 60.41 701 GLU A C 1
ATOM 5586 O O . GLU A 1 701 ? -20.577 12.681 1.134 1.00 60.41 701 GLU A O 1
ATOM 5591 N N . LEU A 1 702 ? -20.375 13.596 3.168 1.00 61.97 702 LEU A N 1
ATOM 5592 C CA . LEU A 1 702 ? -21.691 14.209 3.152 1.00 61.97 702 LEU A CA 1
ATOM 5593 C C . LEU A 1 702 ? -21.601 15.688 2.759 1.00 61.97 702 LEU A C 1
ATOM 5595 O O . LEU A 1 702 ? -20.795 16.458 3.290 1.00 61.97 702 LEU A O 1
ATOM 5599 N N . THR A 1 703 ? -22.482 16.116 1.855 1.00 52.78 703 THR A N 1
ATOM 5600 C CA . THR A 1 703 ? -22.548 17.505 1.384 1.00 52.78 703 THR A CA 1
ATOM 5601 C C . THR A 1 703 ? -23.364 18.370 2.352 1.00 52.78 703 THR A C 1
ATOM 5603 O O . THR A 1 703 ? -24.544 18.633 2.134 1.00 52.78 703 THR A O 1
ATOM 5606 N N . PHE A 1 704 ? -22.754 18.824 3.449 1.00 61.84 704 PHE A N 1
ATOM 5607 C CA . PHE A 1 704 ? -23.354 19.842 4.324 1.00 61.84 704 PHE A CA 1
ATOM 5608 C C . PHE A 1 704 ? -22.341 20.900 4.788 1.00 61.84 704 PHE A C 1
ATOM 5610 O O . PHE A 1 704 ? -21.130 20.664 4.824 1.00 61.84 704 PHE A O 1
ATOM 5617 N N . GLU A 1 705 ? -22.830 22.100 5.134 1.00 57.41 705 GLU A N 1
ATOM 5618 C CA . GLU A 1 705 ? -21.999 23.233 5.577 1.00 57.41 705 GLU A CA 1
ATOM 5619 C C . GLU A 1 705 ? -21.428 23.029 6.999 1.00 57.41 705 GLU A C 1
ATOM 5621 O O . GLU A 1 705 ? -21.859 23.656 7.971 1.00 57.41 705 GLU A O 1
ATOM 5626 N N . VAL A 1 706 ? -20.429 22.149 7.127 1.00 64.69 706 VAL A N 1
ATOM 5627 C CA . VAL A 1 706 ? -19.697 21.893 8.383 1.00 64.69 706 VAL A CA 1
ATOM 5628 C C . VAL A 1 706 ? -18.961 23.133 8.881 1.00 64.69 706 VAL A C 1
ATOM 5630 O O . VAL A 1 706 ? -19.053 23.456 10.062 1.00 64.69 706 VAL A O 1
ATOM 5633 N N . ASP A 1 707 ? -18.268 23.856 8.000 1.00 63.91 707 ASP A N 1
ATOM 5634 C CA . ASP A 1 707 ? -17.411 24.979 8.407 1.00 63.91 707 ASP A CA 1
ATOM 5635 C C . ASP A 1 707 ? -18.217 26.139 9.003 1.00 63.91 707 ASP A C 1
ATOM 5637 O O . ASP A 1 707 ? -17.845 26.700 10.037 1.00 63.91 707 ASP A O 1
ATOM 5641 N N . THR A 1 708 ? -19.359 26.474 8.390 1.00 64.31 708 THR A N 1
ATOM 5642 C CA . THR A 1 708 ? -20.281 27.492 8.909 1.00 64.31 708 THR A CA 1
ATOM 5643 C C . THR A 1 708 ? -20.807 27.095 10.289 1.00 64.31 708 THR A C 1
ATOM 5645 O O . THR A 1 708 ? -20.897 27.942 11.181 1.00 64.31 708 THR A O 1
ATOM 5648 N N . PHE A 1 709 ? -21.128 25.813 10.490 1.00 69.00 709 PHE A N 1
ATOM 5649 C CA . PHE A 1 709 ? -21.615 25.301 11.769 1.00 69.00 709 PHE A CA 1
ATOM 5650 C C . PHE A 1 709 ? -20.518 25.292 12.839 1.00 69.00 709 PHE A C 1
ATOM 5652 O O . PHE A 1 709 ? -20.708 25.868 13.908 1.00 69.00 709 PHE A O 1
ATOM 5659 N N . ASN A 1 710 ? -19.346 24.723 12.547 1.00 71.81 710 ASN A N 1
ATOM 5660 C CA . ASN A 1 710 ? -18.232 24.638 13.493 1.00 71.81 710 ASN A CA 1
ATOM 5661 C C . ASN A 1 710 ? -17.774 26.031 13.953 1.00 71.81 710 ASN A C 1
ATOM 5663 O O . ASN A 1 710 ? -17.522 26.222 15.138 1.00 71.81 710 ASN A O 1
ATOM 5667 N N . ARG A 1 711 ? -17.785 27.047 13.075 1.00 69.81 711 ARG A N 1
ATOM 5668 C CA . ARG A 1 711 ? -17.543 28.448 13.479 1.00 69.81 711 ARG A CA 1
ATOM 5669 C C . ARG A 1 711 ? -18.553 28.970 14.503 1.00 69.81 711 ARG A C 1
ATOM 5671 O O . ARG A 1 711 ? -18.180 29.753 15.370 1.00 69.81 711 ARG A O 1
ATOM 5678 N N . ARG A 1 712 ? -19.820 28.549 14.422 1.00 68.12 712 ARG A N 1
ATOM 5679 C CA . ARG A 1 712 ? -20.862 28.913 15.400 1.00 68.12 712 ARG A CA 1
ATOM 5680 C C . ARG A 1 712 ? -20.708 28.145 16.716 1.00 68.12 712 ARG A C 1
ATOM 5682 O O . ARG A 1 712 ? -20.985 28.717 17.765 1.00 68.12 712 ARG A O 1
ATOM 5689 N N . VAL A 1 713 ? -20.239 26.895 16.667 1.00 65.62 713 VAL A N 1
ATOM 5690 C CA . VAL A 1 713 ? -19.970 26.057 17.854 1.00 65.62 713 VAL A CA 1
ATOM 5691 C C . VAL A 1 713 ? -18.823 26.609 18.701 1.00 65.62 713 VAL A C 1
ATOM 5693 O O . VAL A 1 713 ? -18.849 26.451 19.911 1.00 65.62 713 VAL A O 1
ATOM 5696 N N . ILE A 1 714 ? -17.872 27.344 18.115 1.00 73.69 714 ILE A N 1
ATOM 5697 C CA . ILE A 1 714 ? -16.763 28.015 18.831 1.00 73.69 714 ILE A CA 1
ATOM 5698 C C . ILE A 1 714 ? -17.265 29.186 19.721 1.00 73.69 714 ILE A C 1
ATOM 5700 O O . ILE A 1 714 ? -16.491 29.882 20.363 1.00 73.69 714 ILE A O 1
ATOM 5704 N N . ASN A 1 715 ? -18.573 29.425 19.823 1.00 82.19 715 ASN A N 1
ATOM 5705 C CA . ASN A 1 715 ? -19.126 30.422 20.738 1.00 82.19 715 ASN A CA 1
ATOM 5706 C C . ASN A 1 715 ? -18.903 30.033 22.216 1.00 82.19 715 ASN A C 1
ATOM 5708 O O . ASN A 1 715 ? -19.298 28.951 22.651 1.00 82.19 715 ASN A O 1
ATOM 5712 N N . GLU A 1 716 ? -18.330 30.939 23.014 1.00 86.50 716 GLU A N 1
ATOM 5713 C CA . GLU A 1 716 ? -18.050 30.707 24.438 1.00 86.50 716 GLU A CA 1
ATOM 5714 C C . GLU A 1 716 ? -19.307 30.384 25.262 1.00 86.50 716 GLU A C 1
ATOM 5716 O O . GLU A 1 716 ? -19.263 29.483 26.094 1.00 86.50 716 GLU A O 1
ATOM 5721 N N . ASN A 1 717 ? -20.440 31.054 25.018 1.00 84.94 717 ASN A N 1
ATOM 5722 C CA . ASN A 1 717 ? -21.674 30.808 25.777 1.00 84.94 717 ASN A CA 1
ATOM 5723 C C . ASN A 1 717 ? -22.214 29.396 25.538 1.00 84.94 717 ASN A C 1
ATOM 5725 O O . ASN A 1 717 ? -22.668 28.744 26.473 1.00 84.94 717 ASN A O 1
ATOM 5729 N N . PHE A 1 718 ? -22.146 28.922 24.290 1.00 84.88 718 PHE A N 1
ATOM 5730 C CA . PHE A 1 718 ? -22.539 27.558 23.948 1.00 84.88 718 PHE A CA 1
ATOM 5731 C C . PHE A 1 718 ? -21.642 26.551 24.674 1.00 84.88 718 PHE A C 1
ATOM 5733 O O . PHE A 1 718 ? -22.138 25.699 25.408 1.00 84.88 718 PHE A O 1
ATOM 5740 N N . ASN A 1 719 ? -20.320 26.703 24.545 1.00 90.06 719 ASN A N 1
ATOM 5741 C CA . ASN A 1 719 ? -19.364 25.799 25.183 1.00 90.06 719 ASN A CA 1
ATOM 5742 C C . ASN A 1 719 ? -19.453 25.823 26.706 1.00 90.06 719 ASN A C 1
ATOM 5744 O O . ASN A 1 719 ? -19.296 24.775 27.321 1.00 90.06 719 ASN A O 1
ATOM 5748 N N . ARG A 1 720 ? -19.742 26.977 27.317 1.00 91.06 720 ARG A N 1
ATOM 5749 C CA . ARG A 1 720 ? -19.900 27.103 28.769 1.00 91.06 720 ARG A CA 1
ATOM 5750 C C . ARG A 1 720 ? -21.041 26.227 29.275 1.00 91.06 720 ARG A C 1
ATOM 5752 O O . ARG A 1 720 ? -20.812 25.418 30.166 1.00 91.06 720 ARG A O 1
ATOM 5759 N N . VAL A 1 721 ? -22.215 26.312 28.645 1.00 88.94 721 VAL A N 1
ATOM 5760 C CA . VAL A 1 721 ? -23.377 25.479 29.003 1.00 88.94 721 VAL A CA 1
ATOM 5761 C C . VAL A 1 721 ? -23.059 23.993 28.834 1.00 88.94 721 VAL A C 1
ATOM 5763 O O . VAL A 1 721 ? -23.363 23.197 29.718 1.00 88.94 721 VAL A O 1
ATOM 5766 N N . ILE A 1 722 ? -22.412 23.607 27.731 1.00 90.25 722 ILE A N 1
ATOM 5767 C CA . ILE A 1 722 ? -22.035 22.206 27.508 1.00 90.25 722 ILE A CA 1
ATOM 5768 C C . ILE A 1 722 ? -21.010 21.729 28.549 1.00 90.25 722 ILE A C 1
ATOM 5770 O O . ILE A 1 722 ? -21.174 20.646 29.100 1.00 90.25 722 ILE A O 1
ATOM 5774 N N . CYS A 1 723 ? -19.992 22.529 28.875 1.00 93.19 723 CYS A N 1
ATOM 5775 C CA . CYS A 1 723 ? -18.989 22.187 29.890 1.00 93.19 723 CYS A CA 1
ATOM 5776 C C . CYS A 1 723 ? -19.602 22.060 31.293 1.00 93.19 723 CYS A C 1
ATOM 5778 O O . CYS A 1 723 ? -19.232 21.152 32.032 1.00 93.19 723 CYS A O 1
ATOM 5780 N N . GLU A 1 724 ? -20.563 22.918 31.649 1.00 91.44 724 GLU A N 1
ATOM 5781 C CA . GLU A 1 724 ? -21.316 22.828 32.909 1.00 91.44 724 GLU A CA 1
ATOM 5782 C C . GLU A 1 724 ? -22.139 21.536 33.004 1.00 91.44 724 GLU A C 1
ATOM 5784 O O . GLU A 1 724 ? -22.230 20.951 34.081 1.00 91.44 724 GLU A O 1
ATOM 5789 N N . GLN A 1 725 ? -22.708 21.064 31.890 1.00 90.94 725 GLN A N 1
ATOM 5790 C CA . GLN A 1 725 ? -23.408 19.777 31.851 1.00 90.94 725 GLN A CA 1
ATOM 5791 C C . GLN A 1 725 ? -22.437 18.593 31.894 1.00 90.94 725 GLN A C 1
ATOM 5793 O O . GLN A 1 725 ? -22.628 17.672 32.682 1.00 90.94 725 GLN A O 1
ATOM 5798 N N . LEU A 1 726 ? -21.359 18.629 31.104 1.00 92.12 726 LEU A N 1
ATOM 5799 C CA . LEU A 1 726 ? -20.322 17.591 31.118 1.00 92.12 726 LEU A CA 1
ATOM 5800 C C . LEU A 1 726 ? -19.703 17.430 32.510 1.00 92.12 726 LEU A C 1
ATOM 5802 O O . LEU A 1 726 ? -19.413 16.315 32.922 1.00 92.12 726 LEU A O 1
ATOM 5806 N N . MET A 1 727 ? -19.547 18.518 33.262 1.00 91.31 727 MET A N 1
ATOM 5807 C CA . MET A 1 727 ? -19.051 18.490 34.639 1.00 91.31 727 MET A CA 1
ATOM 5808 C C . MET A 1 727 ? -19.945 17.671 35.591 1.00 91.31 727 MET A C 1
ATOM 5810 O O . MET A 1 727 ? -19.444 17.158 36.586 1.00 91.31 727 MET A O 1
ATOM 5814 N N . GLN A 1 728 ? -21.245 17.520 35.309 1.00 90.12 728 GLN A N 1
ATOM 5815 C CA . GLN A 1 728 ? -22.150 16.691 36.126 1.00 90.12 728 GLN A CA 1
ATOM 5816 C C . GLN A 1 728 ? -22.008 15.196 35.818 1.00 90.12 728 GLN A C 1
ATOM 5818 O O . GLN A 1 728 ? -22.268 14.364 36.683 1.00 90.12 728 GLN A O 1
ATOM 5823 N N . GLU A 1 729 ? -21.590 14.871 34.596 1.00 90.06 729 GLU A N 1
ATOM 5824 C CA . GLU A 1 729 ? -21.544 13.508 34.058 1.00 90.06 729 GLU A CA 1
ATOM 5825 C C . GLU A 1 729 ? -20.132 12.898 34.090 1.00 90.06 729 GLU A C 1
ATOM 5827 O O . GLU A 1 729 ? -19.963 11.678 34.090 1.00 90.06 729 GLU A O 1
ATOM 5832 N N . LEU A 1 730 ? -19.094 13.739 34.092 1.00 92.00 730 LEU A N 1
ATOM 5833 C CA . LEU A 1 730 ? -17.696 13.325 34.049 1.00 92.00 730 LEU A CA 1
ATOM 5834 C C . LEU A 1 730 ? -17.042 13.433 35.428 1.00 92.00 730 LEU A C 1
ATOM 5836 O O . LEU A 1 730 ? -17.081 14.482 36.064 1.00 92.00 730 LEU A O 1
ATOM 5840 N N . ASP A 1 731 ? -16.341 12.376 35.835 1.00 89.19 731 ASP A N 1
ATOM 5841 C CA . ASP A 1 731 ? -15.524 12.369 37.050 1.00 89.19 731 ASP A CA 1
ATOM 5842 C C . ASP A 1 731 ? -14.036 12.613 36.714 1.00 89.19 731 ASP A C 1
ATOM 5844 O O . ASP A 1 731 ? -13.368 11.719 36.177 1.00 89.19 731 ASP A O 1
ATOM 5848 N N . PRO A 1 732 ? -13.466 13.793 37.034 1.00 87.31 732 PRO A N 1
ATOM 5849 C CA . PRO A 1 732 ? -12.060 14.092 36.766 1.00 87.31 732 PRO A CA 1
ATOM 5850 C C . PRO A 1 732 ? -11.098 13.306 37.669 1.00 87.31 732 PRO A C 1
ATOM 5852 O O . PRO A 1 732 ? -9.898 13.269 37.386 1.00 87.31 732 PRO A O 1
ATOM 5855 N N . PHE A 1 733 ? -11.599 12.678 38.737 1.00 87.38 733 PHE A N 1
ATOM 5856 C CA . PHE A 1 733 ? -10.816 11.870 39.668 1.00 87.38 733 PHE A CA 1
ATOM 5857 C C . PHE A 1 733 ? -11.003 10.371 39.464 1.00 87.38 733 PHE A C 1
ATOM 5859 O O . PHE A 1 733 ? -10.286 9.612 40.112 1.00 87.38 733 PHE A O 1
ATOM 5866 N N . GLY A 1 734 ? -11.922 9.943 38.595 1.00 86.25 734 GLY A N 1
ATOM 5867 C CA . GLY A 1 734 ? -12.278 8.543 38.370 1.00 86.25 734 GLY A CA 1
ATOM 5868 C C . GLY A 1 734 ? -11.212 7.731 37.628 1.00 86.25 734 GLY A C 1
ATOM 5869 O O . GLY A 1 734 ? -10.152 8.227 37.258 1.00 86.25 734 GLY A O 1
ATOM 5870 N N . ASP A 1 735 ? -11.469 6.444 37.414 1.00 87.56 735 ASP A N 1
ATOM 5871 C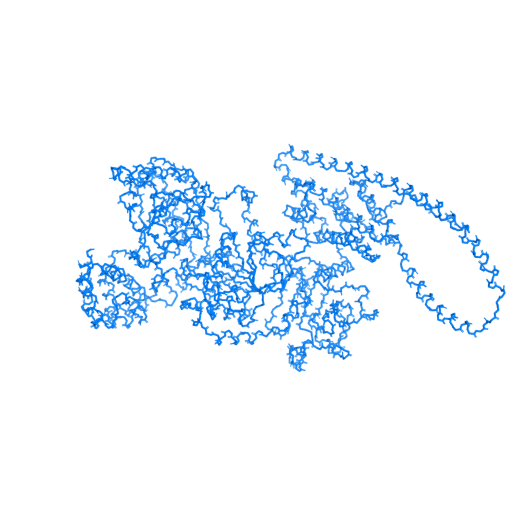 CA . ASP A 1 735 ? -10.602 5.573 36.600 1.00 87.56 735 ASP A CA 1
ATOM 5872 C C . ASP A 1 735 ? -10.939 5.612 35.102 1.00 87.56 735 ASP A C 1
ATOM 5874 O O . ASP A 1 735 ? -10.116 5.232 34.263 1.00 87.56 735 ASP A O 1
ATOM 5878 N N . GLU A 1 736 ? -12.145 6.084 34.779 1.00 92.88 736 GLU A N 1
ATOM 5879 C CA . GLU A 1 736 ? -12.638 6.267 33.420 1.00 92.88 736 GLU A CA 1
ATOM 5880 C C . GLU A 1 736 ? -11.971 7.480 32.763 1.00 92.88 736 GLU A C 1
ATOM 5882 O O . GLU A 1 736 ? -12.000 8.592 33.292 1.00 92.88 736 GLU A O 1
ATOM 5887 N N . LYS A 1 737 ? -11.392 7.278 31.576 1.00 95.31 737 LYS A N 1
ATOM 5888 C CA . LYS A 1 737 ? -10.824 8.368 30.777 1.00 95.31 737 LYS A CA 1
ATOM 5889 C C . LYS A 1 737 ? -11.837 8.904 29.768 1.00 95.31 737 LYS A C 1
ATOM 5891 O O . LYS A 1 737 ? -12.655 8.158 29.220 1.00 95.31 737 LYS A O 1
ATOM 5896 N N . THR A 1 738 ? -11.720 10.195 29.478 1.00 96.31 738 THR A N 1
ATOM 5897 C CA . THR A 1 738 ? -12.563 10.921 28.522 1.00 96.31 738 THR A CA 1
ATOM 5898 C C . THR A 1 738 ? -11.714 11.499 27.399 1.00 96.31 738 THR A C 1
ATOM 5900 O O . THR A 1 738 ? -10.598 11.972 27.637 1.00 96.31 738 THR A O 1
ATOM 5903 N N . MET A 1 739 ? -12.243 11.475 26.177 1.00 96.12 739 MET A N 1
ATOM 5904 C CA . MET A 1 739 ? -11.644 12.115 25.007 1.00 96.12 739 MET A CA 1
ATOM 5905 C C . MET A 1 739 ? -12.638 13.093 24.378 1.00 96.12 739 MET A C 1
ATOM 5907 O O . MET A 1 739 ? -13.770 12.717 24.077 1.00 96.12 739 MET A O 1
ATOM 5911 N N . ILE A 1 740 ? -12.214 14.341 24.190 1.00 96.25 740 ILE A N 1
ATOM 5912 C CA . ILE A 1 740 ? -13.040 15.434 23.666 1.00 96.25 740 ILE A CA 1
ATOM 5913 C C . ILE A 1 740 ? -12.475 15.894 22.320 1.00 96.25 740 ILE A C 1
ATOM 5915 O O . ILE A 1 740 ? -11.316 16.302 22.250 1.00 96.25 740 ILE A O 1
ATOM 5919 N N . PHE A 1 741 ? -13.292 15.845 21.266 1.00 93.81 741 PHE A N 1
ATOM 5920 C CA . PHE A 1 741 ? -12.923 16.246 19.905 1.00 93.81 741 PHE A CA 1
ATOM 5921 C C . PHE A 1 741 ? -13.415 17.662 19.596 1.00 93.81 741 PHE A C 1
ATOM 5923 O O . PHE A 1 741 ? -14.610 17.883 19.391 1.00 93.81 741 PHE A O 1
ATOM 5930 N N . CYS A 1 742 ? -12.489 18.614 19.527 1.00 91.94 742 CYS A N 1
ATOM 5931 C CA . CYS A 1 742 ? -12.747 20.021 19.237 1.00 91.94 742 CYS A CA 1
ATOM 5932 C C . CYS A 1 742 ? -12.492 20.369 17.765 1.00 91.94 742 CYS A C 1
ATOM 5934 O O . CYS A 1 742 ? -11.757 19.691 17.052 1.00 91.94 742 CYS A O 1
ATOM 5936 N N . ALA A 1 743 ? -13.123 21.452 17.311 1.00 86.50 743 ALA A N 1
ATOM 5937 C CA . ALA A 1 743 ? -13.057 21.900 15.918 1.00 86.50 743 ALA A CA 1
ATOM 5938 C C . ALA A 1 743 ? -11.686 22.459 15.509 1.00 86.50 743 ALA A C 1
ATOM 5940 O O . ALA A 1 743 ? -11.264 22.220 14.388 1.00 86.50 743 ALA A O 1
ATOM 5941 N N . THR A 1 744 ? -11.028 23.207 16.397 1.00 85.69 744 THR A N 1
ATOM 5942 C CA . THR A 1 744 ? -9.738 23.865 16.148 1.00 85.69 744 THR A CA 1
ATOM 5943 C C . THR A 1 744 ? -8.905 23.892 17.424 1.00 85.69 744 THR A C 1
ATOM 5945 O O . THR A 1 744 ? -9.429 23.699 18.527 1.00 85.69 744 THR A O 1
ATOM 5948 N N . ASP A 1 745 ? -7.615 24.193 17.297 1.00 87.06 745 ASP A N 1
ATOM 5949 C CA . ASP A 1 745 ? -6.711 24.327 18.443 1.00 87.06 745 ASP A CA 1
ATOM 5950 C C . ASP A 1 745 ? -7.164 25.422 19.440 1.00 87.06 745 ASP A C 1
ATOM 5952 O O . ASP A 1 745 ? -7.220 25.181 20.647 1.00 87.06 745 ASP A O 1
ATOM 5956 N N . LEU A 1 746 ? -7.630 26.572 18.932 1.00 87.75 746 LEU A N 1
ATOM 5957 C CA . LEU A 1 746 ? -8.218 27.651 19.746 1.00 87.75 746 LEU A CA 1
ATOM 5958 C C . LEU A 1 746 ? -9.491 27.207 20.476 1.00 87.75 746 LEU A C 1
ATOM 5960 O O . LEU A 1 746 ? -9.752 27.609 21.611 1.00 87.75 746 LEU A O 1
ATOM 5964 N N . HIS A 1 747 ? -10.304 26.375 19.825 1.00 90.31 747 HIS A N 1
ATOM 5965 C CA . HIS A 1 747 ? -11.489 25.810 20.453 1.00 90.31 747 HIS A CA 1
ATOM 5966 C C . HIS A 1 747 ? -11.101 24.862 21.600 1.00 90.31 747 HIS A C 1
ATOM 5968 O O . HIS A 1 747 ? -11.723 24.900 22.661 1.00 90.31 747 HIS A O 1
ATOM 5974 N N . ALA A 1 748 ? -10.043 24.064 21.431 1.00 93.38 748 ALA A N 1
ATOM 5975 C CA . ALA A 1 748 ? -9.530 23.195 22.486 1.00 93.38 748 ALA A CA 1
ATOM 5976 C C . ALA A 1 748 ? -9.066 23.981 23.728 1.00 93.38 748 ALA A C 1
ATOM 5978 O O . ALA A 1 748 ? -9.383 23.570 24.845 1.00 93.38 748 ALA A O 1
ATOM 5979 N N . ASP A 1 749 ? -8.397 25.128 23.557 1.00 93.75 749 ASP A N 1
ATOM 5980 C CA . ASP A 1 749 ? -8.001 25.993 24.684 1.00 93.75 749 ASP A CA 1
ATOM 5981 C C . ASP A 1 749 ? -9.205 26.543 25.451 1.00 93.75 749 ASP A C 1
ATOM 5983 O O . ASP A 1 749 ? -9.232 26.545 26.684 1.00 93.75 749 ASP A O 1
ATOM 5987 N N . MET A 1 750 ? -10.231 26.984 24.722 1.00 93.94 750 MET A N 1
ATOM 5988 C CA . MET A 1 750 ? -11.465 27.482 25.320 1.00 93.94 750 MET A CA 1
ATOM 5989 C C . MET A 1 750 ? -12.201 26.394 26.101 1.00 93.94 750 MET A C 1
ATOM 5991 O O . MET A 1 750 ? -12.594 26.638 27.240 1.00 93.94 750 MET A O 1
ATOM 5995 N N . VAL A 1 751 ? -12.354 25.196 25.529 1.00 95.56 751 VAL A N 1
ATOM 5996 C CA . VAL A 1 751 ? -13.001 24.066 26.214 1.00 95.56 751 VAL A CA 1
ATOM 5997 C C . VAL A 1 751 ? -12.210 23.653 27.454 1.00 95.56 751 VAL A C 1
ATOM 5999 O O . VAL A 1 751 ? -12.819 23.436 28.500 1.00 95.56 751 VAL A O 1
ATOM 6002 N N . LYS A 1 752 ? -10.869 23.621 27.389 1.00 95.69 752 LYS A N 1
ATOM 6003 C CA . LYS A 1 752 ? -10.030 23.354 28.569 1.00 95.69 752 LYS A CA 1
ATOM 6004 C C . LYS A 1 752 ? -10.318 24.358 29.682 1.00 95.69 752 LYS A C 1
ATOM 6006 O O . LYS A 1 752 ? -10.658 23.950 30.788 1.00 95.69 752 LYS A O 1
ATOM 6011 N N . ARG A 1 753 ? -10.238 25.657 29.378 1.00 96.12 753 ARG A N 1
ATOM 6012 C CA . ARG A 1 753 ? -10.474 26.721 30.363 1.00 96.12 753 ARG A CA 1
ATOM 6013 C C . ARG A 1 753 ? -11.865 26.617 30.995 1.00 96.12 753 ARG A C 1
ATOM 6015 O O . ARG A 1 753 ? -11.984 26.729 32.210 1.00 96.12 753 ARG A O 1
ATOM 6022 N N . LEU A 1 754 ? -12.904 26.405 30.187 1.00 95.69 754 LEU A N 1
ATOM 6023 C CA . LEU A 1 754 ? -14.287 26.324 30.665 1.00 95.69 754 LEU A CA 1
ATOM 6024 C C . LEU A 1 754 ? -14.537 25.081 31.531 1.00 95.69 754 LEU A C 1
ATOM 6026 O O . LEU A 1 754 ? -15.222 25.185 32.547 1.00 95.69 754 LEU A O 1
ATOM 6030 N N . LEU A 1 755 ? -13.962 23.927 31.176 1.00 94.81 755 LEU A N 1
ATOM 6031 C CA . LEU A 1 755 ? -14.030 22.721 32.008 1.00 94.81 755 LEU A CA 1
ATOM 6032 C C . LEU A 1 755 ? -13.260 22.888 33.321 1.00 94.81 755 LEU A C 1
ATOM 6034 O O . LEU A 1 755 ? -13.778 22.517 34.372 1.00 94.81 755 LEU A O 1
ATOM 6038 N N . ASP A 1 756 ? -12.065 23.485 33.283 1.00 94.25 756 ASP A N 1
ATOM 6039 C CA . ASP A 1 756 ? -11.280 23.787 34.485 1.00 94.25 756 ASP A CA 1
ATOM 6040 C C . ASP A 1 756 ? -12.053 24.726 35.433 1.00 94.25 756 ASP A C 1
ATOM 6042 O O . ASP A 1 756 ? -12.106 24.485 36.641 1.00 94.25 756 ASP A O 1
ATOM 6046 N N . GLU A 1 757 ? -12.693 25.774 34.896 1.00 93.25 757 GLU A N 1
ATOM 6047 C CA . GLU A 1 757 ? -13.573 26.680 35.650 1.00 93.25 757 GLU A CA 1
ATOM 6048 C C . GLU A 1 757 ? -14.749 25.922 36.292 1.00 93.25 757 GLU A C 1
ATOM 6050 O O . GLU A 1 757 ? -15.001 26.088 37.491 1.00 93.25 757 GLU A O 1
ATOM 6055 N N . ALA A 1 758 ? -15.435 25.066 35.526 1.00 92.44 758 ALA A N 1
ATOM 6056 C CA . ALA A 1 758 ? -16.588 24.297 35.994 1.00 92.44 758 ALA A CA 1
ATOM 6057 C C . ALA A 1 758 ? -16.211 23.294 37.100 1.00 92.44 758 ALA A C 1
ATOM 6059 O O . ALA A 1 758 ? -16.827 23.286 38.168 1.00 92.44 758 ALA A O 1
ATOM 6060 N N . PHE A 1 759 ? -15.152 22.500 36.910 1.00 93.25 759 PHE A N 1
ATOM 6061 C CA . PHE A 1 759 ? -14.702 21.544 37.926 1.00 93.25 759 PHE A CA 1
ATOM 6062 C C . PHE A 1 759 ? -14.168 22.228 39.181 1.00 93.25 759 PHE A C 1
ATOM 6064 O O . PHE A 1 759 ? -14.438 21.777 40.298 1.00 93.25 759 PHE A O 1
ATOM 6071 N N . LYS A 1 760 ? -13.448 23.345 39.033 1.00 91.44 760 LYS A N 1
ATOM 6072 C CA . LYS A 1 760 ? -12.990 24.130 40.183 1.00 91.44 760 LYS A CA 1
ATOM 6073 C C . LYS A 1 760 ? -14.164 24.636 41.025 1.00 91.44 760 LYS A C 1
ATOM 6075 O O . LYS A 1 760 ? -14.049 24.636 42.253 1.00 91.44 760 LYS A O 1
ATOM 6080 N N . ALA A 1 761 ? -15.259 25.048 40.382 1.00 89.06 761 ALA A N 1
ATOM 6081 C CA . ALA A 1 761 ? -16.477 25.483 41.059 1.00 89.06 761 ALA A CA 1
ATOM 6082 C C . ALA A 1 761 ? -17.193 24.325 41.777 1.00 89.06 761 ALA A C 1
ATOM 6084 O O . ALA A 1 761 ? -17.618 24.499 42.915 1.00 89.06 761 ALA A O 1
ATOM 6085 N N . LEU A 1 762 ? -17.273 23.139 41.163 1.00 89.00 762 LEU A N 1
ATOM 6086 C CA . LEU A 1 762 ? -17.915 21.966 41.770 1.00 89.00 762 LEU A CA 1
ATOM 6087 C C . LEU A 1 762 ? -17.157 21.439 42.995 1.00 89.00 762 LEU A C 1
ATOM 6089 O O . LEU A 1 762 ? -17.755 21.158 44.032 1.00 89.00 762 LEU A O 1
ATOM 6093 N N . TYR A 1 763 ? -15.833 21.317 42.882 1.00 87.19 763 TYR A N 1
ATOM 6094 C CA . TYR A 1 763 ? -14.992 20.678 43.899 1.00 87.19 763 TYR A CA 1
ATOM 6095 C C . TYR A 1 763 ? -14.357 21.663 44.893 1.00 87.19 763 TYR A C 1
ATOM 6097 O O . TYR A 1 763 ? -13.470 21.277 45.655 1.00 87.19 763 TYR A O 1
ATOM 6105 N N . ASN A 1 764 ? -14.785 22.933 44.902 1.00 79.75 764 ASN A N 1
ATOM 6106 C CA . ASN A 1 764 ? -14.424 23.950 45.903 1.00 79.75 764 ASN A CA 1
ATOM 6107 C C . ASN A 1 764 ? -12.918 24.001 46.256 1.00 79.75 764 ASN A C 1
ATOM 6109 O O . ASN A 1 764 ? -12.537 24.105 47.422 1.00 79.75 764 ASN A O 1
ATOM 6113 N N . GLY A 1 765 ? -12.048 23.924 45.242 1.00 75.31 765 GLY A N 1
ATOM 6114 C CA . GLY A 1 765 ? -10.587 24.004 45.401 1.00 75.31 765 GLY A CA 1
ATOM 6115 C C . GLY A 1 765 ? -9.843 22.673 45.579 1.00 75.31 765 GLY A C 1
ATOM 6116 O O . GLY A 1 765 ? -8.618 22.692 45.632 1.00 75.31 765 GLY A O 1
ATOM 6117 N N . GLN A 1 766 ? -10.536 21.529 45.607 1.00 82.00 766 GLN A N 1
ATOM 6118 C CA . GLN A 1 766 ? -9.915 20.189 45.575 1.00 82.00 766 GLN A CA 1
ATOM 6119 C C . GLN A 1 766 ? -9.606 19.699 44.146 1.00 82.00 766 GLN A C 1
ATOM 6121 O O . GLN A 1 766 ? -9.077 18.606 43.957 1.00 82.00 766 GLN A O 1
ATOM 6126 N N . TYR A 1 767 ? -9.933 20.506 43.134 1.00 88.56 767 TYR A N 1
ATOM 6127 C CA . TYR A 1 767 ? -9.674 20.214 41.729 1.00 88.56 767 TYR A CA 1
ATOM 6128 C C . TYR A 1 767 ? -8.178 20.266 41.389 1.00 88.56 767 TYR A C 1
ATOM 6130 O O . TYR A 1 767 ? -7.495 21.242 41.705 1.00 88.56 767 TYR A O 1
ATOM 6138 N N . ASN A 1 768 ? -7.686 19.234 40.699 1.00 88.88 768 ASN A N 1
ATOM 6139 C CA . ASN A 1 768 ? -6.338 19.200 40.142 1.00 88.88 768 ASN A CA 1
ATOM 6140 C C . ASN A 1 768 ? -6.383 19.552 38.651 1.00 88.88 768 ASN A C 1
ATOM 6142 O O . ASN A 1 768 ? -6.909 18.782 37.855 1.00 88.88 768 ASN A O 1
ATOM 6146 N N . GLU A 1 769 ? -5.772 20.672 38.269 1.00 89.50 769 GLU A N 1
ATOM 6147 C CA . GLU A 1 769 ? -5.719 21.150 36.878 1.00 89.50 769 GLU A CA 1
ATOM 6148 C C . GLU A 1 769 ? -5.045 20.152 35.920 1.00 89.50 769 GLU A C 1
ATOM 6150 O O . GLU A 1 769 ? -5.385 20.100 34.741 1.00 89.50 769 GLU A O 1
ATOM 6155 N N . ALA A 1 770 ? -4.174 19.270 36.430 1.00 90.81 770 ALA A N 1
ATOM 6156 C CA . ALA A 1 770 ? -3.578 18.195 35.637 1.00 90.81 770 ALA A CA 1
ATOM 6157 C C . ALA A 1 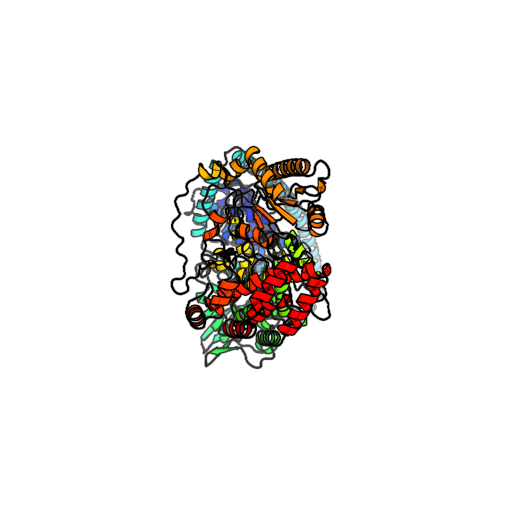770 ? -4.596 17.135 35.165 1.00 90.81 770 ALA A C 1
ATOM 6159 O O . ALA A 1 770 ? -4.269 16.331 34.290 1.00 90.81 770 ALA A O 1
ATOM 6160 N N . ALA A 1 771 ? -5.813 17.104 35.723 1.00 92.19 771 ALA A N 1
ATOM 6161 C CA . ALA A 1 771 ? -6.857 16.164 35.321 1.00 92.19 771 ALA A CA 1
ATOM 6162 C C . ALA A 1 771 ? -7.340 16.394 33.879 1.00 92.19 771 ALA A C 1
ATOM 6164 O O . ALA A 1 771 ? -7.702 15.422 33.207 1.00 92.19 771 ALA A O 1
ATOM 6165 N N . VAL A 1 772 ? -7.292 17.640 33.393 1.00 94.44 772 VAL A N 1
ATOM 6166 C CA . VAL A 1 772 ? -7.699 18.032 32.037 1.00 94.44 772 VAL A CA 1
ATOM 6167 C C . VAL A 1 772 ? -6.490 18.552 31.262 1.00 94.44 772 VAL A C 1
ATOM 6169 O O . VAL A 1 772 ? -5.904 19.582 31.603 1.00 94.44 772 VAL A O 1
ATOM 6172 N N . ALA A 1 773 ? -6.144 17.887 30.160 1.00 94.88 773 ALA A N 1
ATOM 6173 C CA . ALA A 1 773 ? -5.047 18.310 29.294 1.00 94.88 773 ALA A CA 1
ATOM 6174 C C . ALA A 1 773 ? -5.486 18.479 27.840 1.00 94.88 773 ALA A C 1
ATOM 6176 O O . ALA A 1 773 ? -6.209 17.651 27.282 1.00 94.88 773 ALA A O 1
ATOM 6177 N N . LYS A 1 774 ? -4.966 19.528 27.204 1.00 94.94 774 LYS A N 1
ATOM 6178 C CA . LYS A 1 774 ? -4.994 19.699 25.752 1.00 94.94 774 LYS A CA 1
ATOM 6179 C C . LYS A 1 774 ? -3.838 18.904 25.140 1.00 94.94 774 LYS A C 1
ATOM 6181 O O . LYS A 1 774 ? -2.700 19.034 25.581 1.00 94.94 774 LYS A O 1
ATOM 6186 N N . ILE A 1 775 ? -4.146 18.072 24.148 1.00 92.12 775 ILE A N 1
ATOM 6187 C CA . ILE A 1 775 ? -3.185 17.249 23.407 1.00 92.12 775 ILE A CA 1
ATOM 6188 C C . ILE A 1 775 ? -3.474 17.420 21.910 1.00 92.12 775 ILE A C 1
ATOM 6190 O O . ILE A 1 775 ? -4.310 16.727 21.316 1.00 92.12 775 ILE A O 1
ATOM 6194 N N . THR A 1 776 ? -2.785 18.382 21.306 1.00 87.50 776 THR A N 1
ATOM 6195 C CA . THR A 1 776 ? -2.877 18.751 19.885 1.00 87.50 776 THR A CA 1
ATOM 6196 C C . THR A 1 776 ? -1.491 18.758 19.242 1.00 87.50 776 THR A C 1
ATOM 6198 O O . THR A 1 776 ? -0.479 18.683 19.937 1.00 87.50 776 THR A O 1
ATOM 6201 N N . GLY A 1 777 ? -1.422 18.869 17.911 1.00 80.56 777 GLY A N 1
ATOM 6202 C CA . GLY A 1 777 ? -0.140 18.957 17.196 1.00 80.56 777 GLY A CA 1
ATOM 6203 C C . GLY A 1 777 ? 0.706 20.184 17.567 1.00 80.56 777 GLY A C 1
ATOM 6204 O O . GLY A 1 777 ? 1.908 20.175 17.339 1.00 80.56 777 GLY A O 1
ATOM 6205 N N . GLN A 1 778 ? 0.097 21.212 18.170 1.00 80.38 778 GLN A N 1
ATOM 6206 C CA . GLN A 1 778 ? 0.773 22.430 18.634 1.00 80.38 778 GLN A CA 1
ATOM 6207 C C . GLN A 1 778 ? 1.196 22.363 20.113 1.00 80.38 778 GLN A C 1
ATOM 6209 O O . GLN A 1 778 ? 1.768 23.314 20.640 1.00 80.38 778 GLN A O 1
ATOM 6214 N N . SER A 1 779 ? 0.893 21.263 20.813 1.00 83.50 779 SER A N 1
ATOM 6215 C CA . SER A 1 779 ? 1.248 21.102 22.228 1.00 83.50 779 SER A CA 1
ATOM 6216 C C . SER A 1 779 ? 2.751 20.842 22.401 1.00 83.50 779 SER A C 1
ATOM 6218 O O . SER A 1 779 ? 3.355 20.123 21.609 1.00 83.50 779 SER A O 1
ATOM 6220 N N . ASP A 1 780 ? 3.364 21.372 23.463 1.00 82.44 780 ASP A N 1
ATOM 6221 C CA . ASP A 1 780 ? 4.765 21.058 23.777 1.00 82.44 780 ASP A CA 1
ATOM 6222 C C . ASP A 1 780 ? 4.911 19.583 24.193 1.00 82.44 780 ASP A C 1
ATOM 6224 O O . ASP A 1 780 ? 4.105 19.058 24.966 1.00 82.44 780 ASP A O 1
ATOM 6228 N N . LYS A 1 781 ? 5.951 18.910 23.685 1.00 83.75 781 LYS A N 1
ATOM 6229 C CA . LYS A 1 781 ? 6.271 17.495 23.972 1.00 83.75 781 LYS A CA 1
ATOM 6230 C C . LYS A 1 781 ? 5.073 16.545 23.824 1.00 83.75 781 LYS A C 1
ATOM 6232 O O . LYS A 1 781 ? 4.779 15.747 24.719 1.00 83.75 781 LYS A O 1
ATOM 6237 N N . VAL A 1 782 ? 4.421 16.593 22.664 1.00 84.06 782 VAL A N 1
ATOM 6238 C CA . VAL A 1 782 ? 3.254 15.765 22.306 1.00 84.06 782 VAL A CA 1
ATOM 6239 C C . VAL A 1 782 ? 3.413 14.286 22.691 1.00 84.06 782 VAL A C 1
ATOM 6241 O O . VAL A 1 782 ? 2.542 13.731 23.362 1.00 84.06 782 VAL A O 1
ATOM 6244 N N . ASP A 1 783 ? 4.542 13.658 22.349 1.00 81.19 783 ASP A N 1
ATOM 6245 C CA . ASP A 1 783 ? 4.790 12.238 22.644 1.00 81.19 783 ASP A CA 1
ATOM 6246 C C . ASP A 1 783 ? 4.753 11.925 24.143 1.00 81.19 783 ASP A C 1
ATOM 6248 O O . ASP A 1 783 ? 4.278 10.866 24.562 1.00 81.19 783 ASP A O 1
ATOM 6252 N N . GLN A 1 784 ? 5.225 12.856 24.977 1.00 87.25 784 GLN A N 1
ATOM 6253 C CA . GLN A 1 784 ? 5.182 12.705 26.427 1.00 87.25 784 GLN A CA 1
ATOM 6254 C C . GLN A 1 784 ? 3.743 12.802 26.942 1.00 87.25 784 GLN A C 1
ATOM 6256 O O . GLN A 1 784 ? 3.349 11.989 27.776 1.00 87.25 784 GLN A O 1
ATOM 6261 N N . LEU A 1 785 ? 2.943 13.745 26.435 1.00 88.94 785 LEU A N 1
ATOM 6262 C CA . LEU A 1 785 ? 1.531 13.890 26.809 1.00 88.94 785 LEU A CA 1
ATOM 6263 C C . LEU A 1 785 ? 0.704 12.661 26.414 1.00 88.94 785 LEU A C 1
ATOM 6265 O O . LEU A 1 785 ? -0.089 12.174 27.219 1.00 88.94 785 LEU A O 1
ATOM 6269 N N . ILE A 1 786 ? 0.940 12.113 25.218 1.00 87.50 786 ILE A N 1
ATOM 6270 C CA . ILE A 1 786 ? 0.313 10.870 24.749 1.00 87.50 786 ILE A CA 1
ATOM 6271 C C . ILE A 1 786 ? 0.663 9.705 25.682 1.00 87.50 786 ILE A C 1
ATOM 6273 O O . ILE A 1 786 ? -0.227 8.974 26.123 1.00 87.50 786 ILE A O 1
ATOM 6277 N N . ARG A 1 787 ? 1.950 9.545 26.029 1.00 87.75 787 ARG A N 1
ATOM 6278 C CA . ARG A 1 787 ? 2.408 8.497 26.958 1.00 87.75 787 ARG A CA 1
ATOM 6279 C C . ARG A 1 787 ? 1.786 8.650 28.347 1.00 87.75 787 ARG A C 1
ATOM 6281 O O . ARG A 1 787 ? 1.363 7.647 28.916 1.00 87.75 787 ARG A O 1
ATOM 6288 N N . ARG A 1 788 ? 1.684 9.879 28.865 1.00 91.25 788 ARG A N 1
ATOM 6289 C CA . ARG A 1 788 ? 1.024 10.173 30.149 1.00 91.25 788 ARG A CA 1
ATOM 6290 C C . ARG A 1 788 ? -0.454 9.819 30.116 1.00 91.25 788 ARG A C 1
ATOM 6292 O O . ARG A 1 788 ? -0.908 9.045 30.946 1.00 91.25 788 ARG A O 1
ATOM 6299 N N . TYR A 1 789 ? -1.192 10.299 29.117 1.00 92.69 789 TYR A N 1
ATOM 6300 C CA . TYR A 1 789 ? -2.616 9.988 28.988 1.00 92.69 789 TYR A CA 1
ATOM 6301 C C . TYR A 1 789 ? -2.874 8.479 28.903 1.00 92.69 789 TYR A C 1
ATOM 6303 O O . TYR A 1 789 ? -3.844 7.993 29.486 1.00 92.69 789 TYR A O 1
ATOM 6311 N N . LYS A 1 790 ? -1.986 7.737 28.229 1.00 89.38 790 LYS A N 1
ATOM 6312 C CA . LYS A 1 790 ? -2.061 6.279 28.109 1.00 89.38 790 LYS A CA 1
ATOM 6313 C C . LYS A 1 790 ? -1.777 5.547 29.425 1.00 89.38 790 LYS A C 1
ATOM 6315 O O . LYS A 1 790 ? -2.538 4.653 29.782 1.00 89.38 790 LYS A O 1
ATOM 6320 N N . ASN A 1 791 ? -0.683 5.894 30.104 1.00 87.69 791 ASN A N 1
ATOM 6321 C CA . ASN A 1 791 ? -0.103 5.056 31.159 1.00 87.69 791 ASN A CA 1
ATOM 6322 C C . ASN A 1 791 ? -0.298 5.604 32.580 1.00 87.69 791 ASN A C 1
ATOM 6324 O O . ASN A 1 791 ? -0.231 4.844 33.541 1.00 87.69 791 ASN A O 1
ATOM 6328 N N . GLU A 1 792 ? -0.490 6.911 32.734 1.00 90.19 792 GLU A N 1
ATOM 6329 C CA . GLU A 1 792 ? -0.595 7.569 34.036 1.00 90.19 792 GLU A CA 1
ATOM 6330 C C . GLU A 1 792 ? -2.060 7.836 34.410 1.00 90.19 792 GLU A C 1
ATOM 6332 O O . GLU A 1 792 ? -2.967 7.795 33.568 1.00 90.19 792 GLU A O 1
ATOM 6337 N N . ARG A 1 793 ? -2.297 8.133 35.698 1.00 86.56 793 ARG A N 1
ATOM 6338 C CA . ARG A 1 793 ? -3.618 8.563 36.180 1.00 86.56 793 ARG A CA 1
ATOM 6339 C C . ARG A 1 793 ? -4.056 9.805 35.414 1.00 86.56 793 ARG A C 1
ATOM 6341 O O . ARG A 1 793 ? -5.031 9.744 34.676 1.00 86.56 793 ARG A O 1
ATOM 6348 N N . TYR A 1 794 ? -3.263 10.870 35.499 1.00 91.00 794 TYR A N 1
ATOM 6349 C CA . TYR A 1 794 ? -3.536 12.128 34.820 1.00 91.00 794 TYR A CA 1
ATOM 6350 C C . TYR A 1 794 ? -2.784 12.250 33.484 1.00 91.00 794 TYR A C 1
ATOM 6352 O O . TYR A 1 794 ? -1.641 11.807 33.382 1.00 91.00 794 TYR A O 1
ATOM 6360 N N . PRO A 1 795 ? -3.384 12.884 32.462 1.00 93.50 795 PRO A N 1
ATOM 6361 C CA . PRO A 1 795 ? -4.736 13.446 32.464 1.00 93.50 795 PRO A CA 1
ATOM 6362 C C . PRO A 1 795 ? -5.830 12.368 32.375 1.00 93.50 795 PRO A C 1
ATOM 6364 O O . PRO A 1 795 ? -5.645 11.313 31.762 1.00 93.50 795 PRO A O 1
ATOM 6367 N N . ASN A 1 796 ? -6.981 12.645 32.986 1.00 93.50 796 ASN A N 1
ATOM 6368 C CA . ASN A 1 796 ? -8.198 11.837 32.867 1.00 93.50 796 ASN A CA 1
ATOM 6369 C C . ASN A 1 796 ? -9.009 12.252 31.637 1.00 93.50 796 ASN A C 1
ATOM 6371 O O . ASN A 1 796 ? -9.601 11.413 30.959 1.00 93.50 796 ASN A O 1
ATOM 6375 N N . ILE A 1 797 ? -8.998 13.548 31.328 1.00 95.81 797 ILE A N 1
ATOM 6376 C CA . ILE A 1 797 ? -9.732 14.152 30.222 1.00 95.81 797 ILE A CA 1
ATOM 6377 C C . ILE A 1 797 ? -8.710 14.717 29.234 1.00 95.81 797 ILE A C 1
ATOM 6379 O O . ILE A 1 797 ? -7.949 15.627 29.565 1.00 95.81 797 ILE A O 1
ATOM 6383 N N . ALA A 1 798 ? -8.685 14.166 28.021 1.00 95.62 798 ALA A N 1
ATOM 6384 C CA . ALA A 1 798 ? -7.853 14.656 26.927 1.00 95.62 798 ALA A CA 1
ATOM 6385 C C . ALA A 1 798 ? -8.707 15.416 25.908 1.00 95.62 798 ALA A C 1
ATOM 6387 O O . ALA A 1 798 ? -9.674 14.873 25.374 1.00 95.62 798 ALA A O 1
ATOM 6388 N N . ILE A 1 799 ? -8.324 16.656 25.613 1.00 95.94 799 ILE A N 1
ATOM 6389 C CA . ILE A 1 799 ? -8.960 17.501 24.599 1.00 95.94 799 ILE A CA 1
ATOM 6390 C C . ILE A 1 799 ? -8.057 17.530 23.370 1.00 95.94 799 ILE A C 1
ATOM 6392 O O . ILE A 1 799 ? -6.870 17.842 23.473 1.00 95.94 799 ILE A O 1
ATOM 6396 N N . THR A 1 800 ? -8.601 17.194 22.207 1.00 93.06 800 THR A N 1
ATOM 6397 C CA . THR A 1 800 ? -7.844 17.050 20.960 1.00 93.06 800 THR A CA 1
ATOM 6398 C C . THR A 1 800 ? -8.616 17.610 19.767 1.00 93.06 800 THR A C 1
ATOM 6400 O O . THR A 1 800 ? -9.794 17.937 19.879 1.00 93.06 800 THR A O 1
ATOM 6403 N N . VAL A 1 801 ? -7.944 17.705 18.621 1.00 87.62 801 VAL A N 1
ATOM 6404 C CA . VAL A 1 801 ? -8.555 18.036 17.324 1.00 87.62 801 VAL A CA 1
ATOM 6405 C C . VAL A 1 801 ? -8.494 16.783 16.450 1.00 87.62 801 VAL A C 1
ATOM 6407 O O . VAL A 1 801 ? -9.390 15.947 16.534 1.00 87.62 801 VAL A O 1
ATOM 6410 N N . ASP A 1 802 ? -7.392 16.577 15.720 1.00 76.56 802 ASP A N 1
ATOM 6411 C CA . ASP A 1 802 ? -7.197 15.386 14.876 1.00 76.56 802 ASP A CA 1
ATOM 6412 C C . ASP A 1 802 ? -6.128 14.421 15.391 1.00 76.56 802 ASP A C 1
ATOM 6414 O O . ASP A 1 802 ? -6.117 13.250 15.017 1.00 76.56 802 ASP A O 1
ATOM 6418 N N . LEU A 1 803 ? -5.241 14.871 16.279 1.00 78.88 803 LEU A N 1
ATOM 6419 C CA . LEU A 1 803 ? -4.050 14.114 16.665 1.00 78.88 803 LEU A CA 1
ATOM 6420 C C . LEU A 1 803 ? -4.379 12.737 17.269 1.00 78.88 803 LEU A C 1
ATOM 6422 O O . LEU A 1 803 ? -3.777 11.737 16.886 1.00 78.88 803 LEU A O 1
ATOM 6426 N N . LEU A 1 804 ? -5.347 12.666 18.188 1.00 81.19 804 LEU A N 1
ATOM 6427 C CA . LEU A 1 804 ? -5.698 11.414 18.877 1.00 81.19 804 LEU A CA 1
ATOM 6428 C C . LEU A 1 804 ? -6.784 10.600 18.162 1.00 81.19 804 LEU A C 1
ATOM 6430 O O . LEU A 1 804 ? -7.212 9.558 18.661 1.00 81.19 804 LEU A O 1
ATOM 6434 N N . THR A 1 805 ? -7.221 11.037 16.978 1.00 73.88 805 THR A N 1
ATOM 6435 C CA . THR A 1 805 ? -8.212 10.294 16.182 1.00 73.88 805 THR A CA 1
ATOM 6436 C C . THR A 1 805 ? -7.652 8.963 15.699 1.00 73.88 805 THR A C 1
ATOM 6438 O O . THR A 1 805 ? -8.410 8.020 15.454 1.00 73.88 805 THR A O 1
ATOM 6441 N N . THR A 1 806 ? -6.320 8.853 15.589 1.00 67.62 806 THR A N 1
ATOM 6442 C CA . THR A 1 806 ? -5.624 7.704 15.010 1.00 67.62 806 THR A CA 1
ATOM 6443 C C . THR A 1 806 ? -4.354 7.349 15.781 1.00 67.62 806 THR A C 1
ATOM 6445 O O . THR A 1 806 ? -3.725 8.211 16.376 1.00 67.62 806 THR A O 1
ATOM 6448 N N . GLY A 1 807 ? -3.999 6.061 15.838 1.00 62.81 807 GLY A N 1
ATOM 6449 C CA . GLY A 1 807 ? -2.708 5.628 16.392 1.00 62.81 807 GLY A CA 1
ATOM 6450 C C . GLY A 1 807 ? -2.538 5.669 17.920 1.00 62.81 807 GLY A C 1
ATOM 6451 O O . GLY A 1 807 ? -1.449 5.374 18.390 1.00 62.81 807 GLY A O 1
ATOM 6452 N N . ILE A 1 808 ? -3.559 5.984 18.728 1.00 75.94 808 ILE A N 1
ATOM 6453 C CA . ILE A 1 808 ? -3.479 5.805 20.192 1.00 75.94 808 ILE A CA 1
ATOM 6454 C C . ILE A 1 808 ? -4.325 4.615 20.670 1.00 75.94 808 ILE A C 1
ATOM 6456 O O . ILE A 1 808 ? -5.439 4.365 20.180 1.00 75.94 808 ILE A O 1
ATOM 6460 N N . ASP A 1 809 ? -3.767 3.867 21.623 1.00 79.50 809 ASP A N 1
ATOM 6461 C CA . ASP A 1 809 ? -4.404 2.746 22.307 1.00 79.50 809 ASP A CA 1
ATOM 6462 C C . ASP A 1 809 ? -4.496 3.018 23.815 1.00 79.50 809 ASP A C 1
ATOM 6464 O O . ASP A 1 809 ? -3.495 2.922 24.525 1.00 79.50 809 ASP A O 1
ATOM 6468 N N . VAL A 1 810 ? -5.694 3.393 24.277 1.00 89.75 810 VAL A N 1
ATOM 6469 C CA . VAL A 1 810 ? -6.015 3.635 25.691 1.00 89.75 810 VAL A CA 1
ATOM 6470 C C . VAL A 1 810 ? -7.309 2.881 26.036 1.00 89.75 810 VAL A C 1
ATOM 6472 O O . VAL A 1 810 ? -8.403 3.412 25.837 1.00 89.75 810 VAL A O 1
ATOM 6475 N N . PRO A 1 811 ? -7.227 1.640 26.552 1.00 91.31 811 PRO A N 1
ATOM 6476 C CA . PRO A 1 811 ? -8.409 0.822 26.850 1.00 91.31 811 PRO A CA 1
ATOM 6477 C C . PRO A 1 811 ? -9.382 1.446 27.864 1.00 91.31 811 PRO A C 1
ATOM 6479 O O . PRO A 1 811 ? -10.590 1.212 27.794 1.00 91.31 811 PRO A O 1
ATOM 6482 N N . ARG A 1 812 ? -8.858 2.285 28.769 1.00 93.94 812 ARG A N 1
ATOM 6483 C CA . ARG A 1 812 ? -9.595 2.973 29.844 1.00 93.94 812 ARG A CA 1
ATOM 6484 C C . ARG A 1 812 ? -10.507 4.118 29.374 1.00 93.94 812 ARG A C 1
ATOM 6486 O O . ARG A 1 812 ? -11.176 4.722 30.205 1.00 93.94 812 ARG A O 1
ATOM 6493 N N . ILE A 1 813 ? -10.544 4.446 28.077 1.00 94.81 813 ILE A N 1
ATOM 6494 C CA . ILE A 1 813 ? -11.472 5.463 27.551 1.00 94.81 813 ILE A CA 1
ATOM 6495 C C . ILE A 1 813 ? -12.903 4.935 27.655 1.00 94.81 813 ILE A C 1
ATOM 6497 O O . ILE A 1 813 ? -13.241 3.976 26.963 1.00 94.81 813 ILE A O 1
ATOM 6501 N N . CYS A 1 814 ? -13.747 5.574 28.462 1.00 94.69 814 CYS A N 1
ATOM 6502 C CA . CYS A 1 814 ? -15.166 5.226 28.604 1.00 94.69 814 CYS A CA 1
ATOM 6503 C C . CYS A 1 814 ? -16.104 6.321 28.090 1.00 94.69 814 CYS A C 1
ATOM 6505 O O . CYS A 1 814 ? -17.292 6.062 27.930 1.00 94.69 814 CYS A O 1
ATOM 6507 N N . ASN A 1 815 ? -15.589 7.519 27.809 1.00 95.69 815 ASN A N 1
ATOM 6508 C CA . ASN A 1 815 ? -16.403 8.667 27.420 1.00 95.69 815 ASN A CA 1
ATOM 6509 C C . ASN A 1 815 ? -15.799 9.356 26.188 1.00 95.69 815 ASN A C 1
ATOM 6511 O O . ASN A 1 815 ? -14.618 9.714 26.181 1.00 95.69 815 ASN A O 1
ATOM 6515 N N . LEU A 1 816 ? -16.613 9.554 25.152 1.00 95.62 816 LEU A N 1
ATOM 6516 C CA . LEU A 1 816 ? -16.269 10.340 23.966 1.00 95.62 816 LEU A CA 1
ATOM 6517 C C . LEU A 1 816 ? -17.178 11.562 23.888 1.00 95.62 816 LEU A C 1
ATOM 6519 O O . LEU A 1 816 ? -18.389 11.427 24.032 1.00 95.62 816 LEU A O 1
ATOM 6523 N N . VAL A 1 817 ? -16.612 12.738 23.633 1.00 95.38 817 VAL A N 1
ATOM 6524 C CA . VAL A 1 817 ? -17.368 13.991 23.515 1.00 95.38 817 VAL A CA 1
ATOM 6525 C C . VAL A 1 817 ? -17.086 14.629 22.159 1.00 95.38 817 VAL A C 1
ATOM 6527 O O . VAL A 1 817 ? -15.933 14.920 21.834 1.00 95.38 817 VAL A O 1
ATOM 6530 N N . PHE A 1 818 ? -18.130 14.879 21.371 1.00 92.62 818 PHE A N 1
ATOM 6531 C CA . PHE A 1 818 ? -18.018 15.496 20.049 1.00 92.62 818 PHE A CA 1
ATOM 6532 C C . PHE A 1 818 ? -18.370 16.986 20.109 1.00 92.62 818 PHE A C 1
ATOM 6534 O O . PHE A 1 818 ? -19.530 17.369 20.033 1.00 92.62 818 PHE A O 1
ATOM 6541 N N . MET A 1 819 ? -17.360 17.852 20.191 1.00 90.06 819 MET A N 1
ATOM 6542 C CA . MET A 1 819 ? -17.521 19.316 20.166 1.00 90.06 819 MET A CA 1
ATOM 6543 C C . MET A 1 819 ? -17.356 19.888 18.742 1.00 90.06 819 MET A C 1
ATOM 6545 O O . MET A 1 819 ? -17.072 21.071 18.561 1.00 90.06 819 MET A O 1
ATOM 6549 N N . ARG A 1 820 ? -17.478 19.053 17.702 1.00 85.81 820 ARG A N 1
ATOM 6550 C CA . ARG A 1 820 ? -17.344 19.445 16.289 1.00 85.81 820 ARG A CA 1
ATOM 6551 C C . ARG A 1 820 ? -18.161 18.535 15.377 1.00 85.81 820 ARG A C 1
ATOM 6553 O O . ARG A 1 820 ? -18.256 17.341 15.648 1.00 85.81 820 ARG A O 1
ATOM 6560 N N . ARG A 1 821 ? -18.675 19.068 14.265 1.00 81.81 821 ARG A N 1
ATOM 6561 C CA . ARG A 1 821 ? -19.186 18.254 13.148 1.00 81.81 821 ARG A CA 1
ATOM 6562 C C . ARG A 1 821 ? -18.052 17.824 12.221 1.00 81.81 821 ARG A C 1
ATOM 6564 O O . ARG A 1 821 ? -17.047 18.525 12.110 1.00 81.81 821 ARG A O 1
ATOM 6571 N N . ILE A 1 822 ? -18.243 16.685 11.560 1.00 78.62 822 ILE A N 1
ATOM 6572 C CA . ILE A 1 822 ? -17.276 16.016 10.679 1.00 78.62 822 ILE A CA 1
ATOM 6573 C C . ILE A 1 822 ? -18.012 15.637 9.387 1.00 78.62 822 ILE A C 1
ATOM 6575 O O . ILE A 1 822 ? -19.177 15.242 9.462 1.00 78.62 822 ILE A O 1
ATOM 6579 N N . ARG A 1 823 ? -17.369 15.778 8.221 1.00 71.75 823 ARG A N 1
ATOM 6580 C CA . ARG A 1 823 ? -17.935 15.412 6.907 1.00 71.75 823 ARG A CA 1
ATOM 6581 C C . ARG A 1 823 ? -17.751 13.929 6.600 1.00 71.75 823 ARG A C 1
ATOM 6583 O O . ARG A 1 823 ? -18.593 13.338 5.930 1.00 71.75 823 ARG A O 1
ATOM 6590 N N . SER A 1 824 ? -16.649 13.356 7.080 1.00 76.94 824 SER A N 1
ATOM 6591 C CA . SER A 1 824 ? -16.240 11.978 6.824 1.00 76.94 824 SER A CA 1
ATOM 6592 C C . SER A 1 824 ? -16.819 10.982 7.833 1.00 76.94 824 SER A C 1
ATOM 6594 O O . SER A 1 824 ? -16.508 11.029 9.030 1.00 76.94 824 SER A O 1
ATOM 6596 N N . ARG A 1 825 ? -17.573 9.995 7.328 1.00 79.69 825 ARG A N 1
ATOM 6597 C CA . ARG A 1 825 ? -18.015 8.820 8.107 1.00 79.69 825 ARG A CA 1
ATOM 6598 C C . ARG A 1 825 ? -16.836 8.076 8.728 1.00 79.69 825 ARG A C 1
ATOM 6600 O O . ARG A 1 825 ? -16.879 7.655 9.877 1.00 79.69 825 ARG A O 1
ATOM 6607 N N . ILE A 1 826 ? -15.780 7.905 7.950 1.00 78.38 826 ILE A N 1
ATOM 6608 C CA . ILE A 1 826 ? -14.622 7.100 8.327 1.00 78.38 826 ILE A CA 1
ATOM 6609 C C . ILE A 1 826 ? -13.915 7.699 9.532 1.00 78.38 826 ILE A C 1
ATOM 6611 O O . ILE A 1 826 ? -13.576 6.983 10.474 1.00 78.38 826 ILE A O 1
ATOM 6615 N N . LEU A 1 827 ? -13.720 9.019 9.527 1.00 79.56 827 LEU A N 1
ATOM 6616 C CA . LEU A 1 827 ? -13.124 9.713 10.660 1.00 79.56 827 LEU A CA 1
ATOM 6617 C C . LEU A 1 827 ? -14.006 9.585 11.910 1.00 79.56 827 LEU A C 1
ATOM 6619 O O . LEU A 1 827 ? -13.489 9.365 13.005 1.00 79.56 827 LEU A O 1
ATOM 6623 N N . TYR A 1 828 ? -15.329 9.650 11.748 1.00 85.69 828 TYR A N 1
ATOM 6624 C CA . TYR A 1 828 ? -16.273 9.435 12.842 1.00 85.69 828 TYR A CA 1
ATOM 6625 C C . TYR A 1 828 ? -16.172 8.020 13.440 1.00 85.69 828 TYR A C 1
ATOM 6627 O O . TYR A 1 828 ? -16.010 7.872 14.653 1.00 85.69 828 TYR A O 1
ATOM 6635 N N . GLU A 1 829 ? -16.160 6.978 12.607 1.00 85.12 829 GLU A N 1
ATOM 6636 C CA . GLU A 1 829 ? -15.997 5.589 13.059 1.00 85.12 829 GLU A CA 1
ATOM 6637 C C . GLU A 1 829 ? -14.611 5.341 13.690 1.00 85.12 829 GLU A C 1
ATOM 6639 O O . GLU A 1 829 ? -14.483 4.616 14.680 1.00 85.12 829 GLU A O 1
ATOM 6644 N N . GLN A 1 830 ? -13.554 5.996 13.198 1.00 84.19 830 GLN A N 1
ATOM 6645 C CA . GLN A 1 830 ? -12.229 5.965 13.830 1.00 84.19 830 GLN A CA 1
ATOM 6646 C C . GLN A 1 830 ? -12.221 6.604 15.225 1.00 84.19 830 GLN A C 1
ATOM 6648 O O . GLN A 1 830 ? -11.526 6.100 16.115 1.00 84.19 830 GLN A O 1
ATOM 6653 N N . MET A 1 831 ? -12.968 7.697 15.416 1.00 88.50 831 MET A N 1
ATOM 6654 C CA . MET A 1 831 ? -13.125 8.361 16.712 1.00 88.50 831 MET A CA 1
ATOM 6655 C C . MET A 1 831 ? -13.910 7.488 17.692 1.00 88.50 831 MET A C 1
ATOM 6657 O O . MET A 1 831 ? -13.432 7.264 18.806 1.00 88.50 831 MET A O 1
ATOM 6661 N N . ILE A 1 832 ? -15.046 6.919 17.268 1.00 90.31 832 ILE A N 1
ATOM 6662 C CA . ILE A 1 832 ? -15.815 5.951 18.073 1.00 90.31 832 ILE A CA 1
ATOM 6663 C C . ILE A 1 832 ? -14.933 4.757 18.455 1.00 90.31 832 ILE A C 1
ATOM 6665 O O . ILE A 1 832 ? -14.871 4.363 19.623 1.00 90.31 832 ILE A O 1
ATOM 6669 N N . GLY A 1 833 ? -14.162 4.241 17.495 1.00 89.25 833 GLY A N 1
ATOM 6670 C CA . GLY A 1 833 ? -13.219 3.137 17.669 1.00 89.25 833 GLY A CA 1
ATOM 6671 C C . GLY A 1 833 ? -12.162 3.333 18.766 1.00 89.25 833 GLY A C 1
ATOM 6672 O O . GLY A 1 833 ? -11.500 2.369 19.153 1.00 89.25 833 GLY A O 1
ATOM 6673 N N . ARG A 1 834 ? -11.977 4.548 19.306 1.00 89.62 834 ARG A N 1
ATOM 6674 C CA . ARG A 1 834 ? -11.074 4.786 20.448 1.00 89.62 834 ARG A CA 1
ATOM 6675 C C . ARG A 1 834 ? -11.615 4.191 21.747 1.00 89.62 834 ARG A C 1
ATOM 6677 O O . ARG A 1 834 ? -10.818 3.696 22.542 1.00 89.62 834 ARG A O 1
ATOM 6684 N N . ALA A 1 835 ? -12.934 4.182 21.927 1.00 92.69 835 ALA A N 1
ATOM 6685 C CA . ALA A 1 835 ? -13.592 3.733 23.151 1.00 92.69 835 ALA A CA 1
ATOM 6686 C C . ALA A 1 835 ? -14.116 2.288 23.086 1.00 92.69 835 ALA A C 1
ATOM 6688 O O . ALA A 1 835 ? -14.567 1.762 24.099 1.00 92.69 835 ALA A O 1
ATOM 6689 N N . THR A 1 836 ? -13.994 1.593 21.954 1.00 92.19 836 THR A N 1
ATOM 6690 C CA . THR A 1 836 ? -14.517 0.221 21.791 1.00 92.19 836 THR A CA 1
ATOM 6691 C C . THR A 1 836 ? -13.690 -0.849 22.506 1.00 92.19 836 THR A C 1
ATOM 6693 O O . THR A 1 836 ? -14.118 -1.989 22.626 1.00 92.19 836 THR A O 1
ATOM 6696 N N . ARG A 1 837 ? -12.488 -0.535 22.993 1.00 90.75 837 ARG A N 1
ATOM 6697 C CA . ARG A 1 837 ? -11.598 -1.537 23.602 1.00 90.75 837 ARG A CA 1
ATOM 6698 C C . ARG A 1 837 ? -12.072 -1.977 24.987 1.00 90.75 837 ARG A C 1
ATOM 6700 O O . ARG A 1 837 ? -12.502 -1.148 25.790 1.00 90.75 837 ARG A O 1
ATOM 6707 N N . ARG A 1 838 ? -11.926 -3.270 25.285 1.00 90.62 838 AR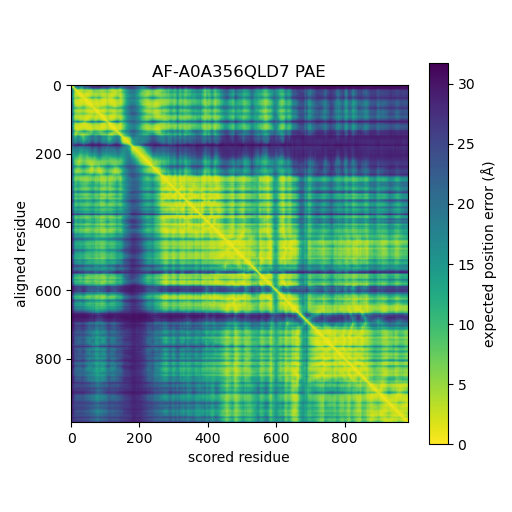G A N 1
ATOM 6708 C CA . ARG A 1 838 ? -12.188 -3.850 26.612 1.00 90.62 838 ARG A CA 1
ATOM 6709 C C . ARG A 1 838 ? -11.181 -3.374 27.655 1.00 90.62 838 ARG A C 1
ATOM 6711 O O . ARG A 1 838 ? -10.002 -3.227 27.351 1.00 90.62 838 ARG A O 1
ATOM 6718 N N . CYS A 1 839 ? -11.646 -3.174 28.886 1.00 90.94 839 CYS A N 1
ATOM 6719 C CA . CYS A 1 839 ? -10.802 -2.859 30.036 1.00 90.94 839 CYS A CA 1
ATOM 6720 C C . CYS A 1 839 ? -11.406 -3.482 31.299 1.00 90.94 839 CYS A C 1
ATOM 6722 O O . CYS A 1 839 ? -12.239 -2.875 31.974 1.00 90.94 839 CYS A O 1
ATOM 6724 N N . ASP A 1 840 ? -11.008 -4.721 31.581 1.00 87.38 840 ASP A N 1
ATOM 6725 C CA . ASP A 1 840 ? -11.581 -5.502 32.681 1.00 87.38 840 ASP A CA 1
ATOM 6726 C C . ASP A 1 840 ? -11.134 -4.961 34.059 1.00 87.38 840 ASP A C 1
ATOM 6728 O O . ASP A 1 840 ? -11.911 -5.015 35.009 1.00 87.38 840 ASP A O 1
ATOM 6732 N N . GLU A 1 841 ? -9.952 -4.327 34.143 1.00 86.56 841 GLU A N 1
ATOM 6733 C CA . GLU A 1 841 ? -9.410 -3.689 35.362 1.00 86.56 841 GLU A CA 1
ATOM 6734 C C . GLU A 1 841 ? -10.372 -2.673 35.995 1.00 86.56 841 GLU A C 1
ATOM 6736 O O . GLU A 1 841 ? -10.489 -2.603 37.214 1.00 86.56 841 GLU A O 1
ATOM 6741 N N . ILE A 1 842 ? -11.069 -1.886 35.170 1.00 87.62 842 ILE A N 1
ATOM 6742 C CA . ILE A 1 842 ? -12.032 -0.869 35.630 1.00 87.62 842 ILE A CA 1
ATOM 6743 C C . ILE A 1 842 ? -13.483 -1.357 35.516 1.00 87.62 842 ILE A C 1
ATOM 6745 O O . ILE A 1 842 ? -14.415 -0.569 35.655 1.00 87.62 842 ILE A O 1
ATOM 6749 N N . GLY A 1 843 ? -13.690 -2.640 35.196 1.00 85.00 843 GLY A N 1
ATOM 6750 C CA . GLY A 1 843 ? -15.021 -3.216 35.006 1.00 85.00 843 GLY A CA 1
ATOM 6751 C C . GLY A 1 843 ? -15.775 -2.622 33.813 1.00 85.00 843 GLY A C 1
ATOM 6752 O O . GLY A 1 843 ? -17.002 -2.498 33.854 1.00 85.00 843 GLY A O 1
ATOM 6753 N N . LYS A 1 844 ? -15.065 -2.230 32.747 1.00 90.62 844 LYS A N 1
ATOM 6754 C CA . LYS A 1 844 ? -15.674 -1.576 31.585 1.00 90.62 844 LYS A CA 1
ATOM 6755 C C . LYS A 1 844 ? -16.655 -2.512 30.872 1.00 90.62 844 LYS A C 1
ATOM 6757 O O . LYS A 1 844 ? -16.288 -3.575 30.364 1.00 90.62 844 LYS A O 1
ATOM 6762 N N . THR A 1 845 ? -17.910 -2.079 30.804 1.00 88.38 845 THR A N 1
ATOM 6763 C CA . THR A 1 845 ? -19.033 -2.828 30.207 1.00 88.38 845 THR A CA 1
ATOM 6764 C C . THR A 1 845 ? -19.725 -2.074 29.074 1.00 88.38 845 THR A C 1
ATOM 6766 O O . THR A 1 845 ? -20.353 -2.696 28.222 1.00 88.38 845 THR A O 1
ATOM 6769 N N . VAL A 1 846 ? -19.595 -0.748 29.049 1.00 90.69 846 VAL A N 1
ATOM 6770 C CA . VAL A 1 846 ? -20.169 0.158 28.049 1.00 90.69 846 VAL A CA 1
ATOM 6771 C C . VAL A 1 846 ? -19.285 1.402 27.939 1.00 90.69 846 VAL A C 1
ATOM 6773 O O . VAL A 1 846 ? -18.515 1.693 28.859 1.00 90.69 846 VAL A O 1
ATOM 6776 N N . PHE A 1 847 ? -19.379 2.132 26.832 1.00 93.31 847 PHE A N 1
ATOM 6777 C CA . PHE A 1 847 ? -18.862 3.498 26.739 1.00 93.31 847 PHE A CA 1
ATOM 6778 C C . PHE A 1 847 ? -19.957 4.474 26.295 1.00 93.31 847 PHE A C 1
ATOM 6780 O O . PHE A 1 847 ? -20.940 4.088 25.661 1.00 93.31 847 PHE A O 1
ATOM 6787 N N . ARG A 1 848 ? -19.793 5.747 26.652 1.00 93.69 848 ARG A N 1
ATOM 6788 C CA . ARG A 1 848 ? -20.783 6.804 26.429 1.00 93.69 848 ARG A CA 1
ATOM 6789 C C . ARG A 1 848 ? -20.300 7.769 25.363 1.00 93.69 848 ARG A C 1
ATOM 6791 O O . ARG A 1 848 ? -19.111 8.094 25.291 1.00 93.69 848 ARG A O 1
ATOM 6798 N N . ILE A 1 849 ? -21.241 8.232 24.551 1.00 93.62 849 ILE A N 1
ATOM 6799 C CA . ILE A 1 849 ? -21.011 9.247 23.530 1.00 93.62 849 ILE A CA 1
ATOM 6800 C C . ILE A 1 849 ? -21.848 10.470 23.891 1.00 93.62 849 ILE A C 1
ATOM 6802 O O . ILE A 1 849 ? -23.069 10.380 23.968 1.00 93.62 849 ILE A O 1
ATOM 6806 N N . TYR A 1 850 ? -21.186 11.602 24.085 1.00 93.38 850 TYR A N 1
ATOM 6807 C CA . TYR A 1 850 ? -21.797 12.905 24.310 1.00 93.38 850 TYR A CA 1
ATOM 6808 C C . TYR A 1 850 ? -21.739 13.698 23.004 1.00 93.38 850 TYR A C 1
ATOM 6810 O O . TYR A 1 850 ? -20.655 13.960 22.475 1.00 93.38 850 TYR A O 1
ATOM 6818 N N . ASP A 1 851 ? -22.902 14.066 22.473 1.00 90.06 851 ASP A N 1
ATOM 6819 C CA . ASP A 1 851 ? -23.044 14.675 21.149 1.00 90.06 851 ASP A CA 1
ATOM 6820 C C . ASP A 1 851 ? -23.822 16.005 21.207 1.00 90.06 851 ASP A C 1
ATOM 6822 O O . ASP A 1 851 ? -25.015 16.064 20.897 1.00 90.06 851 ASP A O 1
ATOM 6826 N N . PRO A 1 852 ? -23.168 17.103 21.626 1.00 86.88 852 PRO A N 1
ATOM 6827 C CA . PRO A 1 852 ? -23.770 18.437 21.665 1.00 86.88 852 PRO A CA 1
ATOM 6828 C C . PRO A 1 852 ? -23.973 19.082 20.287 1.00 86.88 852 PRO A C 1
ATOM 6830 O O . PRO A 1 852 ? -24.616 20.126 20.191 1.00 86.88 852 PRO A O 1
ATOM 6833 N N . VAL A 1 853 ? -23.416 18.505 19.222 1.00 82.88 853 VAL A N 1
ATOM 6834 C CA . VAL A 1 853 ? -23.423 19.078 17.862 1.00 82.88 853 VAL A CA 1
ATOM 6835 C C . VAL A 1 853 ? -24.296 18.303 16.876 1.00 82.88 853 VAL A C 1
ATOM 6837 O O . VAL A 1 853 ? -24.427 18.714 15.716 1.00 82.88 853 VAL A O 1
ATOM 6840 N N . ASP A 1 854 ? -24.923 17.233 17.352 1.00 80.88 854 ASP A N 1
ATOM 6841 C CA . ASP A 1 854 ? -25.841 16.369 16.621 1.00 80.88 854 ASP A CA 1
ATOM 6842 C C . ASP A 1 854 ? -25.205 15.646 15.424 1.00 80.88 854 ASP A C 1
ATOM 6844 O O . ASP A 1 854 ? -25.760 15.581 14.323 1.00 80.88 854 ASP A O 1
ATOM 6848 N N . ILE A 1 855 ? -23.987 15.142 15.626 1.00 82.31 855 ILE A N 1
ATOM 6849 C CA . ILE A 1 855 ? -23.233 14.417 14.604 1.00 82.31 855 ILE A CA 1
ATOM 6850 C C . ILE A 1 855 ? -23.793 13.012 14.353 1.00 82.31 855 ILE A C 1
ATOM 6852 O O . ILE A 1 855 ? -23.792 12.547 13.213 1.00 82.31 855 ILE A O 1
ATOM 6856 N N . TYR A 1 856 ? -24.295 12.342 15.393 1.00 82.06 856 TYR A N 1
ATOM 6857 C CA . TYR A 1 856 ? -24.808 10.980 15.289 1.00 82.06 856 TYR A CA 1
ATOM 6858 C C . TYR A 1 856 ? -26.042 10.933 14.394 1.00 82.06 856 TYR A C 1
ATOM 6860 O O . TYR A 1 856 ? -26.114 10.088 13.508 1.00 82.06 856 TYR A O 1
ATOM 6868 N N . ALA A 1 857 ? -26.980 11.872 14.569 1.00 78.06 857 ALA A N 1
ATOM 6869 C CA . ALA A 1 857 ? -28.162 11.963 13.717 1.00 78.06 857 ALA A CA 1
ATOM 6870 C C . ALA A 1 857 ? -27.792 12.290 12.262 1.00 78.06 857 ALA A C 1
ATOM 6872 O O . ALA A 1 857 ? -28.392 11.743 11.341 1.00 78.06 857 ALA A O 1
ATOM 6873 N N . ALA A 1 858 ? -26.776 13.133 12.048 1.00 74.31 858 ALA A N 1
ATOM 6874 C CA . ALA A 1 858 ? -26.307 13.486 10.709 1.00 74.31 858 ALA A CA 1
ATOM 6875 C C . ALA A 1 858 ? -25.672 12.300 9.956 1.00 74.31 858 ALA A C 1
ATOM 6877 O O . ALA A 1 858 ? -25.765 12.238 8.733 1.00 74.31 858 ALA A O 1
ATOM 6878 N N . LEU A 1 859 ? -25.036 11.365 10.672 1.00 77.62 859 LEU A N 1
ATOM 6879 C CA . LEU A 1 859 ? -24.325 10.217 10.094 1.00 77.62 859 LEU A CA 1
ATOM 6880 C C . LEU A 1 859 ? -25.071 8.880 10.244 1.00 77.62 859 LEU A C 1
ATOM 6882 O O . LEU A 1 859 ? -24.567 7.857 9.786 1.00 77.62 859 LEU A O 1
ATOM 6886 N N . GLN A 1 860 ? -26.254 8.855 10.863 1.00 76.88 860 GLN A N 1
ATOM 6887 C CA . GLN A 1 860 ? -26.962 7.623 11.244 1.00 76.88 860 GLN A CA 1
ATOM 6888 C C . GLN A 1 860 ? -27.230 6.666 10.067 1.00 76.88 860 GLN A C 1
ATOM 6890 O O . GLN A 1 860 ? -27.173 5.442 10.239 1.00 76.88 860 GLN A O 1
ATOM 6895 N N . ASP A 1 861 ? -27.515 7.215 8.886 1.00 70.31 861 ASP A N 1
ATOM 6896 C CA . ASP A 1 861 ? -27.850 6.436 7.690 1.00 70.31 861 ASP A CA 1
ATOM 6897 C C . ASP A 1 861 ? -26.626 5.737 7.084 1.00 70.31 861 ASP A C 1
ATOM 6899 O O . ASP A 1 861 ? -26.754 4.648 6.528 1.00 70.31 861 ASP A O 1
ATOM 6903 N N . VAL A 1 862 ? -25.434 6.323 7.241 1.00 71.31 862 VAL A N 1
ATOM 6904 C CA . VAL A 1 862 ? -24.183 5.821 6.646 1.00 71.31 862 VAL A CA 1
ATOM 6905 C C . VAL A 1 862 ? -23.269 5.120 7.658 1.00 71.31 862 VAL A C 1
ATOM 6907 O O . VAL A 1 862 ? -22.428 4.313 7.259 1.00 71.31 862 VAL A O 1
ATOM 6910 N N . ASN A 1 863 ? -23.426 5.397 8.957 1.00 77.38 863 ASN A N 1
ATOM 6911 C CA . ASN A 1 863 ? -22.625 4.827 10.041 1.00 77.38 863 ASN A CA 1
ATOM 6912 C C . ASN A 1 863 ? -22.865 3.316 10.191 1.00 77.38 863 ASN A C 1
ATOM 6914 O O . ASN A 1 863 ? -24.003 2.863 10.331 1.00 77.38 863 ASN A O 1
ATOM 6918 N N . THR A 1 864 ? -21.784 2.543 10.227 1.00 76.31 864 THR A N 1
ATOM 6919 C CA . THR A 1 864 ? -21.815 1.083 10.402 1.00 76.31 864 THR A CA 1
ATOM 6920 C C . THR A 1 864 ? -21.624 0.651 11.857 1.00 76.31 864 THR A C 1
ATOM 6922 O O . THR A 1 864 ? -22.060 -0.437 12.239 1.00 76.31 864 THR A O 1
ATOM 6925 N N . MET A 1 865 ? -21.046 1.511 12.704 1.00 80.69 865 MET A N 1
ATOM 6926 C CA . MET A 1 865 ? -20.893 1.279 14.144 1.00 80.69 865 MET A CA 1
ATOM 6927 C C . MET A 1 865 ? -22.203 1.591 14.875 1.00 80.69 865 MET A C 1
ATOM 6929 O O . MET A 1 865 ? -22.322 2.603 15.564 1.00 80.69 865 MET A O 1
ATOM 6933 N N . LYS A 1 866 ? -23.214 0.743 14.657 1.00 81.56 866 LYS A N 1
ATOM 6934 C CA . LYS A 1 866 ? -24.512 0.800 15.345 1.00 81.56 866 LYS A CA 1
ATOM 6935 C C . LYS A 1 866 ? -24.492 -0.101 16.585 1.00 81.56 866 LYS A C 1
ATOM 6937 O O . LYS A 1 866 ? -23.880 -1.171 16.523 1.00 81.56 866 LYS A O 1
ATOM 6942 N N . PRO A 1 867 ? -25.182 0.289 17.672 1.00 82.00 867 PRO A N 1
ATOM 6943 C CA . PRO A 1 867 ? -25.211 -0.508 18.887 1.00 82.00 867 PRO A CA 1
ATOM 6944 C C . PRO A 1 867 ? -25.972 -1.813 18.653 1.00 82.00 867 PRO A C 1
ATOM 6946 O O . PRO A 1 867 ? -26.942 -1.852 17.886 1.00 82.00 867 PRO A O 1
ATOM 6949 N N . LEU A 1 868 ? -25.550 -2.880 19.333 1.00 79.81 868 LEU A N 1
ATOM 6950 C CA . LEU A 1 868 ? -26.182 -4.196 19.214 1.00 79.81 868 LEU A CA 1
ATOM 6951 C C . LEU A 1 868 ? -27.595 -4.180 19.818 1.00 79.81 868 LEU A C 1
ATOM 6953 O O . LEU A 1 868 ? -28.523 -4.788 19.287 1.00 79.81 868 LEU A O 1
ATOM 6957 N N . VAL A 1 869 ? -27.760 -3.431 20.911 1.00 76.75 869 VAL A N 1
ATOM 6958 C CA . VAL A 1 869 ? -29.047 -3.184 21.569 1.00 76.75 869 VAL A CA 1
ATOM 6959 C C . VAL A 1 869 ? -29.586 -1.831 21.102 1.00 76.75 869 VAL A C 1
ATOM 6961 O O . VAL A 1 869 ? -29.190 -0.786 21.616 1.00 76.75 869 VAL A O 1
ATOM 6964 N N . LYS A 1 870 ? -30.496 -1.848 20.119 1.00 71.56 870 LYS A N 1
ATOM 6965 C CA . LYS A 1 870 ? -31.102 -0.627 19.551 1.00 71.56 870 LYS A CA 1
ATOM 6966 C C . LYS A 1 870 ? -31.987 0.115 20.547 1.00 71.56 870 LYS A C 1
ATOM 6968 O O . LYS A 1 870 ? -31.905 1.337 20.640 1.00 71.56 870 LYS A O 1
ATOM 6973 N N . ASP A 1 871 ? -32.833 -0.622 21.263 1.00 76.94 871 ASP A N 1
ATOM 6974 C CA . ASP A 1 871 ? -33.683 -0.066 22.310 1.00 76.94 871 ASP A CA 1
ATOM 6975 C C . ASP A 1 871 ? -33.080 -0.386 23.683 1.00 76.94 871 ASP A C 1
ATOM 6977 O O . ASP A 1 871 ? -33.131 -1.540 24.121 1.00 76.94 871 ASP A O 1
ATOM 6981 N N . PRO A 1 872 ? -32.508 0.599 24.398 1.00 72.69 872 PRO A N 1
ATOM 6982 C CA . PRO A 1 872 ? -31.958 0.361 25.728 1.00 72.69 872 PRO A CA 1
ATOM 6983 C C . PRO A 1 872 ? -33.020 -0.139 26.723 1.00 72.69 872 PRO A C 1
ATOM 6985 O O . PRO A 1 872 ? -32.660 -0.846 27.673 1.00 72.69 872 PRO A O 1
ATOM 6988 N N . ASN A 1 873 ? -34.305 0.153 26.481 1.00 80.88 873 ASN A N 1
ATOM 6989 C CA . ASN A 1 873 ? -35.415 -0.191 27.369 1.00 80.88 873 ASN A CA 1
ATOM 6990 C C . ASN A 1 873 ? -35.866 -1.652 27.267 1.00 80.88 873 ASN A C 1
ATOM 6992 O O . ASN A 1 873 ? -36.602 -2.100 28.147 1.00 80.88 873 ASN A O 1
ATOM 6996 N N . ILE A 1 874 ? -35.425 -2.408 26.252 1.00 84.38 874 ILE A N 1
ATOM 6997 C CA . ILE A 1 874 ? -35.779 -3.828 26.141 1.00 84.38 874 ILE A CA 1
ATOM 6998 C C . ILE A 1 874 ? -35.255 -4.591 27.363 1.00 84.38 874 ILE A C 1
ATOM 7000 O O . ILE A 1 874 ? -34.092 -4.439 27.757 1.00 84.38 874 ILE A O 1
ATOM 7004 N N . THR A 1 875 ? -36.099 -5.372 28.029 1.00 87.88 875 THR A N 1
ATOM 7005 C CA . THR A 1 875 ? -35.719 -6.002 29.302 1.00 87.88 875 THR A CA 1
ATOM 7006 C C . THR A 1 875 ? -35.135 -7.403 29.099 1.00 87.88 875 THR A C 1
ATOM 7008 O O . THR A 1 875 ? -35.322 -8.025 28.054 1.00 87.88 875 THR A O 1
ATOM 7011 N N . LEU A 1 876 ? -34.399 -7.915 30.096 1.00 87.62 876 LEU A N 1
ATOM 7012 C CA . LEU A 1 876 ? -33.886 -9.295 30.053 1.00 87.62 876 LEU A CA 1
ATOM 7013 C C . LEU A 1 876 ? -35.041 -10.301 29.988 1.00 87.62 876 LEU A C 1
ATOM 7015 O O . LEU A 1 876 ? -34.937 -11.314 29.308 1.00 87.62 876 LEU A O 1
ATOM 7019 N N . GLU A 1 877 ? -36.146 -9.998 30.665 1.00 89.00 877 GLU A N 1
ATOM 7020 C CA . GLU A 1 877 ? -37.352 -10.821 30.707 1.00 89.00 877 GLU A CA 1
ATOM 7021 C C . GLU A 1 877 ? -38.011 -10.922 29.327 1.00 89.00 877 GLU A C 1
ATOM 7023 O O . GLU A 1 877 ? -38.449 -12.003 28.947 1.00 89.00 877 GLU A O 1
ATOM 7028 N N . GLN A 1 878 ? -38.043 -9.824 28.562 1.00 89.44 878 GLN A N 1
ATOM 7029 C CA . GLN A 1 878 ? -38.578 -9.815 27.197 1.00 89.44 878 GLN A CA 1
ATOM 7030 C C . GLN A 1 878 ? -37.735 -10.683 26.257 1.00 89.44 878 GLN A C 1
ATOM 7032 O O . GLN A 1 878 ? -38.284 -11.536 25.569 1.00 89.44 878 GLN A O 1
ATOM 7037 N N . LEU A 1 879 ? -36.408 -10.519 26.288 1.00 89.94 879 LEU A N 1
ATOM 7038 C CA . LEU A 1 879 ? -35.480 -11.288 25.446 1.00 89.94 879 LEU A CA 1
ATOM 7039 C C . LEU A 1 879 ? -35.489 -12.785 25.789 1.00 89.94 879 LEU A C 1
ATOM 7041 O O . LEU A 1 879 ? -35.487 -13.635 24.904 1.00 89.94 879 LEU A O 1
ATOM 7045 N N . VAL A 1 880 ? -35.523 -13.117 27.084 1.00 89.69 880 VAL A N 1
ATOM 7046 C CA . VAL A 1 880 ? -35.658 -14.507 27.542 1.00 89.69 880 VAL A CA 1
ATOM 7047 C C . VAL A 1 880 ? -37.013 -15.084 27.133 1.00 89.69 880 VAL A C 1
ATOM 7049 O O . VAL A 1 880 ? -37.068 -16.233 26.701 1.00 89.69 880 VAL A O 1
ATOM 7052 N N . GLY A 1 881 ? -38.095 -14.308 27.230 1.00 88.38 881 GLY A N 1
ATOM 7053 C CA . GLY A 1 881 ? -39.426 -14.725 26.787 1.00 88.38 881 GLY A CA 1
ATOM 7054 C C . GLY A 1 881 ? -39.459 -15.074 25.300 1.00 88.38 881 GLY A C 1
ATOM 7055 O O . GLY A 1 881 ? -39.904 -16.161 24.946 1.00 88.38 881 GLY A O 1
ATOM 7056 N N . GLU A 1 882 ? -38.903 -14.207 24.452 1.00 88.44 882 GLU A N 1
ATOM 7057 C CA . GLU A 1 882 ? -38.849 -14.413 22.997 1.00 88.44 882 GLU A CA 1
ATOM 7058 C C . GLU A 1 882 ? -38.034 -15.658 22.604 1.00 88.44 882 GLU A C 1
ATOM 7060 O O . GLU A 1 882 ? -38.402 -16.368 21.671 1.00 88.44 882 GLU A O 1
ATOM 7065 N N . LEU A 1 883 ? -36.961 -15.973 23.344 1.00 88.69 883 LEU A N 1
ATOM 7066 C CA . LEU A 1 883 ? -36.156 -17.176 23.101 1.00 88.69 883 LEU A CA 1
ATOM 7067 C C . LEU A 1 883 ? -36.755 -18.458 23.684 1.00 88.69 883 LEU A C 1
ATOM 7069 O O . LEU A 1 883 ? -36.420 -19.543 23.214 1.00 88.69 883 LEU A O 1
ATOM 7073 N N . THR A 1 884 ? -37.574 -18.381 24.734 1.00 89.00 884 THR A N 1
ATOM 7074 C CA . THR A 1 884 ? -38.097 -19.572 25.432 1.00 89.00 884 THR A CA 1
ATOM 7075 C C . THR A 1 884 ? -39.505 -19.974 24.998 1.00 89.00 884 THR A C 1
ATOM 7077 O O . THR A 1 884 ? -39.883 -21.126 25.217 1.00 89.00 884 THR A O 1
ATOM 7080 N N . ASP A 1 885 ? -40.258 -19.083 24.356 1.00 90.81 885 ASP A N 1
ATOM 7081 C CA . ASP A 1 885 ? -41.535 -19.399 23.716 1.00 90.81 885 ASP A CA 1
ATOM 7082 C C . ASP A 1 885 ? -41.304 -20.095 22.363 1.00 90.81 885 ASP A C 1
ATOM 7084 O O . ASP A 1 885 ? -40.664 -19.544 21.470 1.00 90.81 885 ASP A O 1
ATOM 7088 N N . ASP A 1 886 ? -41.814 -21.321 22.208 1.00 87.38 886 ASP A N 1
ATOM 7089 C CA . ASP A 1 886 ? -41.572 -22.146 21.015 1.00 87.38 886 ASP A CA 1
ATOM 7090 C C . ASP A 1 886 ? -42.153 -21.531 19.729 1.00 87.38 886 ASP A C 1
ATOM 7092 O O . ASP A 1 886 ? -41.566 -21.682 18.655 1.00 87.38 886 ASP A O 1
ATOM 7096 N N . GLU A 1 887 ? -43.283 -20.820 19.816 1.00 88.25 887 GLU A N 1
ATOM 7097 C CA . GLU A 1 887 ? -43.926 -20.192 18.658 1.00 88.25 887 GLU A CA 1
ATOM 7098 C C . GLU A 1 887 ? -43.165 -18.929 18.233 1.00 88.25 887 GLU A C 1
ATOM 7100 O O . GLU A 1 887 ? -42.933 -18.704 17.039 1.00 88.25 887 GLU A O 1
ATOM 7105 N N . GLN A 1 888 ? -42.727 -18.120 19.203 1.00 87.81 888 GLN A N 1
ATOM 7106 C CA . GLN A 1 888 ? -41.927 -16.923 18.929 1.00 87.81 888 GLN A CA 1
ATOM 7107 C C . GLN A 1 888 ? -40.525 -17.271 18.433 1.00 87.81 888 GLN A C 1
ATOM 7109 O O . GLN A 1 888 ? -40.069 -16.658 17.468 1.00 87.81 888 GLN A O 1
ATOM 7114 N N . LEU A 1 889 ? -39.880 -18.284 19.015 1.00 86.88 889 LEU A N 1
ATOM 7115 C CA . LEU A 1 889 ? -38.556 -18.739 18.600 1.00 86.88 889 LEU A CA 1
ATOM 7116 C C . LEU A 1 889 ? -38.569 -19.249 17.154 1.00 86.88 889 LEU A C 1
ATOM 7118 O O . LEU A 1 889 ? -37.726 -18.847 16.354 1.00 86.88 889 LEU A O 1
ATOM 7122 N N . GLU A 1 890 ? -39.543 -20.085 16.780 1.00 86.81 890 GLU A N 1
ATOM 7123 C CA . GLU A 1 890 ? -39.680 -20.553 15.394 1.00 86.81 890 GLU A CA 1
ATOM 7124 C C . GLU A 1 890 ? -39.989 -19.398 14.432 1.00 86.81 890 GLU A C 1
ATOM 7126 O O . GLU A 1 890 ? -39.444 -19.333 13.327 1.00 86.81 890 GLU A O 1
ATOM 7131 N N . LYS A 1 891 ? -40.801 -18.421 14.846 1.00 88.00 891 LYS A N 1
ATOM 7132 C CA . LYS A 1 891 ? -41.026 -17.212 14.045 1.00 88.00 891 LYS A CA 1
ATOM 7133 C C . LYS A 1 891 ? -39.746 -16.387 13.872 1.00 88.00 891 LYS A C 1
ATOM 7135 O O . LYS A 1 891 ? -39.504 -15.879 12.776 1.00 88.00 891 LYS A O 1
ATOM 7140 N N . ALA A 1 892 ? -38.935 -16.263 14.919 1.00 85.75 892 ALA A N 1
ATOM 7141 C CA . ALA A 1 892 ? -37.671 -15.538 14.895 1.00 85.75 892 ALA A CA 1
ATOM 7142 C C . ALA A 1 892 ? -36.620 -16.248 14.022 1.00 85.75 892 ALA A C 1
ATOM 7144 O O . ALA A 1 892 ? -35.923 -15.588 13.259 1.00 85.75 892 ALA A O 1
ATOM 7145 N N . PHE A 1 893 ? -36.562 -17.582 14.028 1.00 86.44 893 PHE A N 1
ATOM 7146 C CA . PHE A 1 893 ? -35.689 -18.345 13.123 1.00 86.44 893 PHE A CA 1
ATOM 7147 C C . PHE A 1 893 ? -36.039 -18.167 11.647 1.00 86.44 893 PHE A C 1
ATOM 7149 O O . PHE A 1 893 ? -35.155 -18.107 10.796 1.00 86.44 893 PHE A O 1
ATOM 7156 N N . ASN A 1 894 ? -37.334 -18.090 11.341 1.00 84.31 894 ASN A N 1
ATOM 7157 C CA . ASN A 1 894 ? -37.820 -17.923 9.972 1.00 84.31 894 ASN A CA 1
ATOM 7158 C C . ASN A 1 894 ? -37.833 -16.455 9.513 1.00 84.31 894 ASN A C 1
ATOM 7160 O O . ASN A 1 894 ? -38.135 -16.175 8.351 1.00 84.31 894 ASN A O 1
ATOM 7164 N N . SER A 1 895 ? -37.530 -15.519 10.414 1.00 84.81 895 SER A N 1
ATOM 7165 C CA . SER A 1 895 ? -37.404 -14.100 10.100 1.00 84.81 895 SER A CA 1
ATOM 7166 C C . SER A 1 895 ? -35.930 -13.766 9.858 1.00 84.81 895 SER A C 1
ATOM 7168 O O . SER A 1 895 ? -35.090 -14.137 10.680 1.00 84.81 895 SER A O 1
ATOM 7170 N N . PRO A 1 896 ? -35.590 -13.069 8.760 1.00 80.38 896 PRO A N 1
ATOM 7171 C CA . PRO A 1 896 ? -34.215 -12.655 8.518 1.00 80.38 896 PRO A CA 1
ATOM 7172 C C . PRO A 1 896 ? -33.748 -11.709 9.632 1.00 80.38 896 PRO A C 1
ATOM 7174 O O . PRO A 1 896 ? -34.505 -10.831 10.056 1.00 80.38 896 PRO A O 1
ATOM 7177 N N . GLY A 1 897 ? -32.524 -11.931 10.110 1.00 74.12 897 GLY A N 1
ATOM 7178 C CA . GLY A 1 897 ? -31.834 -11.076 11.069 1.00 74.12 897 GLY A CA 1
ATOM 7179 C C . GLY A 1 897 ? -31.249 -9.834 10.401 1.00 74.12 897 GLY A C 1
ATOM 7180 O O . GLY A 1 897 ? -31.757 -9.349 9.387 1.00 74.12 897 GLY A O 1
ATOM 7181 N N . GLU A 1 898 ? -30.184 -9.285 10.985 1.00 66.06 898 GLU A N 1
ATOM 7182 C CA . GLU A 1 898 ? -29.581 -8.044 10.491 1.00 66.06 898 GLU A CA 1
ATOM 7183 C C . GLU A 1 898 ? -28.378 -8.264 9.561 1.00 66.06 898 GLU A C 1
ATOM 7185 O O . GLU A 1 898 ? -28.028 -7.341 8.821 1.00 66.06 898 GLU A O 1
ATOM 7190 N N . GLN A 1 899 ? -27.765 -9.454 9.569 1.00 63.56 899 GLN A N 1
ATOM 7191 C CA . GLN A 1 899 ? -26.668 -9.851 8.673 1.00 63.56 899 GLN A CA 1
ATOM 7192 C C . GLN A 1 899 ? -27.048 -11.010 7.738 1.00 63.56 899 GLN A C 1
ATOM 7194 O O . GLN A 1 899 ? -27.951 -11.795 8.031 1.00 63.56 899 GLN A O 1
ATOM 7199 N N . ALA A 1 900 ? -26.323 -11.154 6.620 1.00 54.50 900 ALA A N 1
ATOM 7200 C CA . ALA A 1 900 ? -26.362 -12.370 5.808 1.00 54.50 900 ALA A CA 1
ATOM 7201 C C . ALA A 1 900 ? -26.050 -13.613 6.667 1.00 54.50 900 ALA A C 1
ATOM 7203 O O . ALA A 1 900 ? -25.057 -13.640 7.389 1.00 54.50 900 ALA A O 1
ATOM 7204 N N . ASP A 1 901 ? -26.913 -14.627 6.570 1.00 69.94 901 ASP A N 1
ATOM 7205 C CA . ASP A 1 901 ? -26.894 -15.879 7.345 1.00 69.94 901 ASP A CA 1
ATOM 7206 C C . ASP A 1 901 ? -27.278 -15.764 8.840 1.00 69.94 901 ASP A C 1
ATOM 7208 O O . ASP A 1 901 ? -27.231 -16.764 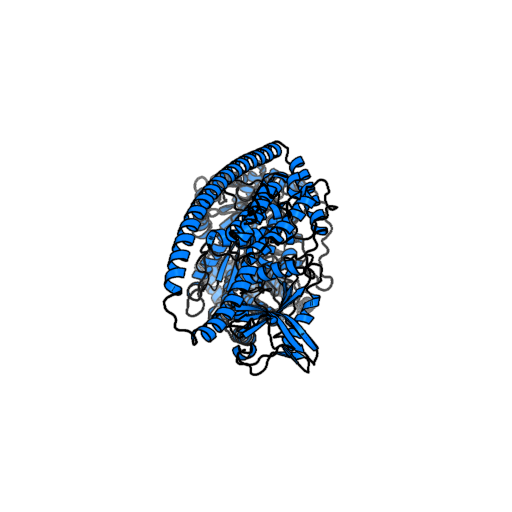9.558 1.00 69.94 901 ASP A O 1
ATOM 7212 N N . GLU A 1 902 ? -27.732 -14.592 9.300 1.00 78.19 902 GLU A N 1
ATOM 7213 C CA . GLU A 1 902 ? -28.262 -14.371 10.653 1.00 78.19 902 GLU A CA 1
ATOM 7214 C C . GLU A 1 902 ? -29.804 -14.401 10.652 1.00 78.19 902 GLU A C 1
ATOM 7216 O O . GLU A 1 902 ? -30.458 -13.816 9.783 1.00 78.19 902 GLU A O 1
ATOM 7221 N N . SER A 1 903 ? -30.415 -15.059 11.640 1.00 87.25 903 SER A N 1
ATOM 7222 C CA . SER A 1 903 ? -31.863 -15.008 11.890 1.00 87.25 903 SER A CA 1
ATOM 7223 C C . SER A 1 903 ? -32.214 -13.979 12.968 1.00 87.25 903 SER A C 1
ATOM 7225 O O . SER A 1 903 ? -31.372 -13.574 13.769 1.00 87.25 903 SER A O 1
ATOM 7227 N N . GLN A 1 904 ? -33.482 -13.578 13.065 1.00 86.81 904 GLN A N 1
ATOM 7228 C CA . GLN A 1 904 ? -33.925 -12.720 14.170 1.00 86.81 904 GLN A CA 1
ATOM 7229 C C . GLN A 1 904 ? -33.666 -13.381 15.540 1.00 86.81 904 GLN A C 1
ATOM 7231 O O . GLN A 1 904 ? -33.410 -12.679 16.516 1.00 86.81 904 GLN A O 1
ATOM 7236 N N . ALA A 1 905 ? -33.663 -14.717 15.625 1.00 86.62 905 ALA A N 1
ATOM 7237 C CA . ALA A 1 905 ? -33.326 -15.432 16.858 1.00 86.62 905 ALA A CA 1
ATOM 7238 C C . ALA A 1 905 ? -31.859 -15.213 17.282 1.00 86.62 905 ALA A C 1
ATOM 7240 O O . ALA A 1 905 ? -31.577 -15.080 18.475 1.00 86.62 905 ALA A O 1
ATOM 7241 N N . ASP A 1 906 ? -30.936 -15.120 16.323 1.00 87.12 906 ASP A N 1
ATOM 7242 C CA . ASP A 1 906 ? -29.523 -14.810 16.577 1.00 87.12 906 ASP A CA 1
ATOM 7243 C C . ASP A 1 906 ? -29.347 -13.365 17.066 1.00 87.12 906 ASP A C 1
ATOM 7245 O O . ASP A 1 906 ? -28.598 -13.114 18.016 1.00 87.12 906 ASP A O 1
ATOM 7249 N N . VAL A 1 907 ? -30.117 -12.422 16.511 1.00 86.19 907 VAL A N 1
ATOM 7250 C CA . VAL A 1 907 ? -30.135 -11.020 16.961 1.00 86.19 907 VAL A CA 1
ATOM 7251 C C . VAL A 1 907 ? -30.607 -10.925 18.415 1.00 86.19 907 VAL A C 1
ATOM 7253 O O . VAL A 1 907 ? -29.990 -10.235 19.233 1.00 86.19 907 VAL A O 1
ATOM 7256 N N . VAL A 1 908 ? -31.688 -11.629 18.764 1.00 88.56 908 VAL A N 1
ATOM 7257 C CA . VAL A 1 908 ? -32.240 -11.656 20.130 1.00 88.56 908 VAL A CA 1
ATOM 7258 C C . VAL A 1 908 ? -31.246 -12.293 21.102 1.00 88.56 908 VAL A C 1
ATOM 7260 O O . VAL A 1 908 ? -31.006 -11.747 22.183 1.00 88.56 908 VAL A O 1
ATOM 7263 N N . LEU A 1 909 ? -30.608 -13.401 20.711 1.00 90.25 909 LEU A N 1
ATOM 7264 C CA . LEU A 1 909 ? -29.556 -14.043 21.501 1.00 90.25 909 LEU A CA 1
ATOM 7265 C C . LEU A 1 909 ? -28.372 -13.101 21.732 1.00 90.25 909 LEU A C 1
ATOM 7267 O O . LEU A 1 909 ? -27.904 -12.970 22.861 1.00 90.25 909 LEU A O 1
ATOM 7271 N N . SER A 1 910 ? -27.923 -12.404 20.693 1.00 88.19 910 SER A N 1
ATOM 7272 C CA . SER A 1 910 ? -26.847 -11.413 20.767 1.00 88.19 910 SER A CA 1
ATOM 7273 C C . SER A 1 910 ? -27.182 -10.278 21.743 1.00 88.19 910 SER A C 1
ATOM 7275 O O . SER A 1 910 ? -26.364 -9.916 22.595 1.00 88.19 910 SER A O 1
ATOM 7277 N N . GLN A 1 911 ? -28.411 -9.753 21.698 1.00 88.56 911 GLN A N 1
ATOM 7278 C CA . GLN A 1 911 ? -28.887 -8.737 22.647 1.00 88.56 911 GLN A CA 1
ATOM 7279 C C . GLN A 1 911 ? -28.959 -9.266 24.088 1.00 88.56 911 GLN A C 1
ATOM 7281 O O . GLN A 1 911 ? -28.566 -8.560 25.027 1.00 88.56 911 GLN A O 1
ATOM 7286 N N . LEU A 1 912 ? -29.430 -10.505 24.271 1.00 89.62 912 LEU A N 1
ATOM 7287 C CA . LEU A 1 912 ? -29.490 -11.164 25.576 1.00 89.62 912 LEU A CA 1
ATOM 7288 C C . LEU A 1 912 ? -28.085 -11.339 26.155 1.00 89.62 912 LEU A C 1
ATOM 7290 O O . LEU A 1 912 ? -27.822 -10.883 27.271 1.00 89.62 912 LEU A O 1
ATOM 7294 N N . SER A 1 913 ? -27.177 -11.933 25.379 1.00 89.75 913 SER A N 1
ATOM 7295 C CA . SER A 1 913 ? -25.769 -12.127 25.730 1.00 89.75 913 SER A CA 1
ATOM 7296 C C . SER A 1 913 ? -25.130 -10.819 26.175 1.00 89.75 913 SER A C 1
ATOM 7298 O O . SER A 1 913 ? -24.481 -10.770 27.222 1.00 89.75 913 SER A O 1
ATOM 7300 N N . GLN A 1 914 ? -25.404 -9.722 25.470 1.00 87.50 914 GLN A N 1
ATOM 7301 C CA . GLN A 1 914 ? -24.836 -8.431 25.825 1.00 87.50 914 GLN A CA 1
ATOM 7302 C C . GLN A 1 914 ? -25.371 -7.870 27.149 1.00 87.50 914 GLN A C 1
ATOM 7304 O O . GLN A 1 914 ? -24.603 -7.341 27.960 1.00 87.50 914 GLN A O 1
ATOM 7309 N N . LYS A 1 915 ? -26.673 -8.001 27.430 1.00 88.31 915 LYS A N 1
ATOM 7310 C CA . LYS A 1 915 ? -27.232 -7.580 28.728 1.00 88.31 915 LYS A CA 1
ATOM 7311 C C . LYS A 1 915 ? -26.752 -8.470 29.878 1.00 88.31 915 LYS A C 1
ATOM 7313 O O . LYS A 1 915 ? -26.499 -7.945 30.964 1.00 88.31 915 LYS A O 1
ATOM 7318 N N . LEU A 1 916 ? -26.584 -9.774 29.648 1.00 89.44 916 LEU A N 1
ATOM 7319 C CA . LEU A 1 916 ? -26.005 -10.703 30.624 1.00 89.44 916 LEU A CA 1
ATOM 7320 C C . LEU A 1 916 ? -24.553 -10.338 30.946 1.00 89.44 916 LEU A C 1
ATOM 7322 O O . LEU A 1 916 ? -24.218 -10.178 32.121 1.00 89.44 916 LEU A O 1
ATOM 7326 N N . MET A 1 917 ? -23.729 -10.110 29.918 1.00 90.00 917 MET A N 1
ATOM 7327 C CA . MET A 1 917 ? -22.330 -9.695 30.058 1.00 90.00 917 MET A CA 1
ATOM 7328 C C . MET A 1 917 ? -22.204 -8.457 30.953 1.00 90.00 917 MET A C 1
ATOM 7330 O O . MET A 1 917 ? -21.431 -8.462 31.914 1.00 90.00 917 MET A O 1
ATOM 7334 N N . ARG A 1 918 ? -23.016 -7.417 30.702 1.00 87.38 918 ARG A N 1
ATOM 7335 C CA . ARG A 1 918 ? -22.987 -6.166 31.483 1.00 87.38 918 ARG A CA 1
ATOM 7336 C C . ARG A 1 918 ? -23.247 -6.399 32.973 1.00 87.38 918 ARG A C 1
ATOM 7338 O O . ARG A 1 918 ? -22.573 -5.804 33.813 1.00 87.38 918 ARG A O 1
ATOM 7345 N N . VAL A 1 919 ? -24.218 -7.249 33.310 1.00 88.38 919 VAL A N 1
ATOM 7346 C CA . VAL A 1 919 ? -24.567 -7.558 34.708 1.00 88.38 919 VAL A CA 1
ATOM 7347 C C . VAL A 1 919 ? -23.463 -8.376 35.368 1.00 88.38 919 VAL A C 1
ATOM 7349 O O . VAL A 1 919 ? -22.994 -8.020 36.449 1.00 88.38 919 VAL A O 1
ATOM 7352 N N . LEU A 1 920 ? -23.035 -9.452 34.710 1.00 89.62 920 LEU A N 1
ATOM 7353 C CA . LEU A 1 920 ? -22.147 -10.453 35.293 1.00 89.62 920 LEU A CA 1
ATOM 7354 C C . LEU A 1 920 ? -20.704 -9.950 35.400 1.00 89.62 920 LEU A C 1
ATOM 7356 O O . LEU A 1 920 ? -20.072 -10.179 36.424 1.00 89.62 920 LEU A O 1
ATOM 7360 N N . ARG A 1 921 ? -20.205 -9.165 34.434 1.00 88.31 921 ARG A N 1
ATOM 7361 C CA . ARG A 1 921 ? -18.877 -8.530 34.535 1.00 88.31 921 ARG A CA 1
ATOM 7362 C C . ARG A 1 921 ? -18.823 -7.475 35.636 1.00 88.31 921 ARG A C 1
ATOM 7364 O O . ARG A 1 921 ? -17.849 -7.406 36.380 1.00 88.31 921 ARG A O 1
ATOM 7371 N N . LYS A 1 922 ? -19.871 -6.651 35.761 1.00 86.38 922 LYS A N 1
ATOM 7372 C CA . LYS A 1 922 ? -19.960 -5.660 36.845 1.00 86.38 922 LYS A CA 1
ATOM 7373 C C . LYS A 1 922 ? -20.018 -6.350 38.211 1.00 86.38 922 LYS A C 1
ATOM 7375 O O . LYS A 1 922 ? -19.440 -5.842 39.170 1.00 86.38 922 LYS A O 1
ATOM 7380 N N . ALA A 1 923 ? -20.698 -7.494 38.289 1.00 87.38 923 ALA A N 1
ATOM 7381 C CA . ALA A 1 923 ? -20.727 -8.318 39.486 1.00 87.38 923 ALA A CA 1
ATOM 7382 C C . ALA A 1 923 ? -19.353 -8.895 39.827 1.00 87.38 923 ALA A C 1
ATOM 7384 O O . ALA A 1 923 ? -18.899 -8.714 40.951 1.00 87.38 923 ALA A O 1
ATOM 7385 N N . ASP A 1 924 ? -18.680 -9.506 38.855 1.00 87.00 924 ASP A N 1
ATOM 7386 C CA . ASP A 1 924 ? -17.353 -10.106 39.017 1.00 87.00 924 ASP A CA 1
ATOM 7387 C C . ASP A 1 924 ? -16.318 -9.079 39.507 1.00 87.00 924 ASP A C 1
ATOM 7389 O O . ASP A 1 924 ? -15.662 -9.288 40.524 1.00 87.00 924 ASP A O 1
ATOM 7393 N N . ASN A 1 925 ? -16.270 -7.898 38.881 1.00 86.25 925 ASN A N 1
ATOM 7394 C CA . ASN A 1 925 ? -15.360 -6.826 39.293 1.00 86.25 925 ASN A CA 1
ATOM 7395 C C . ASN A 1 925 ? -15.653 -6.325 40.726 1.00 86.25 925 ASN A C 1
ATOM 7397 O O . ASN A 1 925 ? -14.741 -6.165 41.534 1.00 86.25 925 ASN A O 1
ATOM 7401 N N . LYS A 1 926 ? -16.930 -6.135 41.099 1.00 85.81 926 LYS A N 1
ATOM 7402 C CA . LYS A 1 926 ? -17.284 -5.737 42.476 1.00 85.81 926 LYS A CA 1
ATOM 7403 C C . LYS A 1 926 ? -17.070 -6.860 43.499 1.00 85.81 926 LYS A C 1
ATOM 7405 O O . LYS A 1 926 ? -16.911 -6.555 44.684 1.00 85.81 926 LYS A O 1
ATOM 7410 N N . ALA A 1 927 ? -17.081 -8.125 43.079 1.00 87.25 927 ALA A N 1
ATOM 7411 C CA . ALA A 1 927 ? -16.926 -9.280 43.961 1.00 87.25 927 ALA A CA 1
ATOM 7412 C C . ALA A 1 927 ? -15.539 -9.335 44.618 1.00 87.25 927 ALA A C 1
ATOM 7414 O O . ALA A 1 927 ? -15.428 -9.854 45.729 1.00 87.25 927 ALA A O 1
ATOM 7415 N N . GLU A 1 928 ? -14.511 -8.726 44.011 1.00 81.75 928 GLU A N 1
ATOM 7416 C CA . GLU A 1 928 ? -13.173 -8.594 44.614 1.00 81.75 928 GLU A CA 1
ATOM 7417 C C . GLU A 1 928 ? -13.221 -7.953 46.008 1.00 81.75 928 GLU A C 1
ATOM 7419 O O . GLU A 1 928 ? -12.505 -8.372 46.916 1.00 81.75 928 GLU A O 1
ATOM 7424 N N . ASN A 1 929 ? -14.122 -6.984 46.198 1.00 84.38 929 ASN A N 1
ATOM 7425 C CA . ASN A 1 929 ? -14.270 -6.223 47.438 1.00 84.38 929 ASN A CA 1
ATOM 7426 C C . ASN A 1 929 ? -15.584 -6.529 48.185 1.00 84.38 929 ASN A C 1
ATOM 7428 O O . ASN A 1 929 ? -15.904 -5.858 49.168 1.00 84.38 929 ASN A O 1
ATOM 7432 N N . ARG A 1 930 ? -16.369 -7.518 47.728 1.00 90.12 930 ARG A N 1
ATOM 7433 C CA . ARG A 1 930 ? -17.674 -7.890 48.307 1.00 90.12 930 ARG A CA 1
ATOM 7434 C C . ARG A 1 930 ? -17.805 -9.414 48.455 1.00 90.12 930 ARG A C 1
ATOM 7436 O O . ARG A 1 930 ? -18.217 -10.080 47.504 1.00 90.12 930 ARG A O 1
ATOM 7443 N N . PRO A 1 931 ? -17.520 -9.980 49.643 1.00 88.56 931 PRO A N 1
ATOM 7444 C CA . PRO A 1 931 ? -17.484 -11.431 49.840 1.00 88.56 931 PRO A CA 1
ATOM 7445 C C . PRO A 1 931 ? -18.842 -12.116 49.630 1.00 88.56 931 PRO A C 1
ATOM 7447 O O . PRO A 1 931 ? -18.882 -13.211 49.081 1.00 88.56 931 PRO A O 1
ATOM 7450 N N . GLU A 1 932 ? -19.950 -11.465 49.994 1.00 89.25 932 GLU A N 1
ATOM 7451 C CA . GLU A 1 932 ? -21.307 -11.998 49.777 1.00 89.25 932 GLU A CA 1
ATOM 7452 C C . GLU A 1 932 ? -21.627 -12.169 48.286 1.00 89.25 932 GLU A C 1
ATOM 7454 O O . GLU A 1 932 ? -22.178 -13.185 47.866 1.00 89.25 932 GLU A O 1
ATOM 7459 N N . LEU A 1 933 ? -21.223 -11.195 47.464 1.00 89.94 933 LEU A N 1
ATOM 7460 C CA . LEU A 1 933 ? -21.400 -11.254 46.017 1.00 89.94 933 LEU A CA 1
ATOM 7461 C C . LEU A 1 933 ? -20.536 -12.361 45.405 1.00 89.94 933 LEU A C 1
ATOM 7463 O O . LEU A 1 933 ? -21.012 -13.097 44.546 1.00 89.94 933 LEU A O 1
ATOM 7467 N N . LYS A 1 934 ? -19.295 -12.519 45.884 1.00 91.12 934 LYS A N 1
ATOM 7468 C CA . LYS A 1 934 ? -18.403 -13.601 45.456 1.00 91.12 934 LYS A CA 1
ATOM 7469 C C . LYS A 1 934 ? -18.996 -14.978 45.749 1.00 91.12 934 LYS A C 1
ATOM 7471 O O . LYS A 1 934 ? -19.080 -15.799 44.844 1.00 91.12 934 LYS A O 1
ATOM 7476 N N . GLN A 1 935 ? -19.480 -15.194 46.974 1.00 91.50 935 GLN A N 1
ATOM 7477 C CA . GLN A 1 935 ? -20.138 -16.445 47.347 1.00 91.50 935 GLN A CA 1
ATOM 7478 C C . GLN A 1 935 ? -21.338 -16.734 46.437 1.00 91.50 935 GLN A C 1
ATOM 7480 O O . GLN A 1 935 ? -21.497 -17.859 45.966 1.00 91.50 935 GLN A O 1
ATOM 7485 N N . LYS A 1 936 ? -22.149 -15.714 46.130 1.00 91.19 936 LYS A N 1
ATOM 7486 C CA . LYS A 1 936 ? -23.288 -15.888 45.228 1.00 91.19 936 LYS A CA 1
ATOM 7487 C C . LYS A 1 936 ? -22.861 -16.288 43.816 1.00 91.19 936 LYS A C 1
ATOM 7489 O O . LYS A 1 936 ? -23.488 -17.157 43.216 1.00 91.19 936 LYS A O 1
ATOM 7494 N N . LEU A 1 937 ? -21.812 -15.672 43.274 1.00 91.38 937 LEU A N 1
ATOM 7495 C CA . LEU A 1 937 ? -21.282 -16.036 41.958 1.00 91.38 937 LEU A CA 1
ATOM 7496 C C . LEU A 1 937 ? -20.733 -17.473 41.948 1.00 91.38 937 LEU A C 1
ATOM 7498 O O . LEU A 1 937 ? -20.983 -18.199 40.988 1.00 91.38 937 LEU A O 1
ATOM 7502 N N . ASP A 1 938 ? -20.076 -17.915 43.023 1.00 90.94 938 ASP A N 1
ATOM 7503 C CA . ASP A 1 938 ? -19.594 -19.297 43.164 1.00 90.94 938 ASP A CA 1
ATOM 7504 C C . ASP A 1 938 ? -20.756 -20.313 43.218 1.00 90.94 938 ASP A C 1
ATOM 7506 O O . ASP A 1 938 ? -20.694 -21.371 42.586 1.00 90.94 938 ASP A O 1
ATOM 7510 N N . GLU A 1 939 ? -21.853 -19.988 43.911 1.00 91.88 939 GLU A N 1
ATOM 7511 C CA . GLU A 1 939 ? -23.081 -20.802 43.927 1.00 91.88 939 GLU A CA 1
ATOM 7512 C C . GLU A 1 939 ? -23.709 -20.912 42.528 1.00 91.88 939 GLU A C 1
ATOM 7514 O O . GLU A 1 939 ? -24.103 -21.999 42.093 1.00 91.88 939 GLU A O 1
ATOM 7519 N N . LEU A 1 940 ? -23.769 -19.798 41.792 1.00 91.31 940 LEU A N 1
ATOM 7520 C CA . LEU A 1 940 ? -24.281 -19.780 40.420 1.00 91.31 940 LEU A CA 1
ATOM 7521 C C . LEU A 1 940 ? -23.374 -20.557 39.465 1.00 91.31 940 LEU A C 1
ATOM 7523 O O . LEU A 1 940 ? -23.884 -21.264 38.601 1.00 91.31 940 LEU A O 1
ATOM 7527 N N . HIS A 1 941 ? -22.054 -20.503 39.656 1.00 92.31 941 HIS A N 1
ATOM 7528 C CA . HIS A 1 941 ? -21.114 -21.309 38.883 1.00 92.31 941 HIS A CA 1
ATOM 7529 C C . HIS A 1 941 ? -21.406 -22.809 39.017 1.00 92.31 941 HIS A C 1
ATOM 7531 O O . HIS A 1 941 ? -21.477 -23.523 38.015 1.00 92.31 941 HIS A O 1
ATOM 7537 N N . GLN A 1 942 ? -21.633 -23.279 40.247 1.00 89.81 942 GLN A N 1
ATOM 7538 C CA . GLN A 1 942 ? -21.990 -24.675 40.508 1.00 89.81 942 GLN A CA 1
ATOM 7539 C C . GLN A 1 942 ? -23.358 -25.039 39.920 1.00 89.81 942 GLN A C 1
ATOM 7541 O O . GLN A 1 942 ? -23.523 -26.141 39.401 1.00 89.81 942 GLN A O 1
ATOM 7546 N N . SER A 1 943 ? -24.328 -24.121 39.984 1.00 89.44 943 SER A N 1
ATOM 7547 C CA . SER A 1 943 ? -25.681 -24.360 39.474 1.00 89.44 943 SER A CA 1
ATOM 7548 C C . SER A 1 943 ? -25.758 -24.382 37.950 1.00 89.44 943 SER A C 1
ATOM 7550 O O . SER A 1 943 ? -26.514 -25.185 37.415 1.00 89.44 943 SER A O 1
ATOM 7552 N N . TRP A 1 944 ? -25.056 -23.481 37.263 1.00 90.44 944 TRP A N 1
ATOM 7553 C CA . TRP A 1 944 ? -25.123 -23.336 35.805 1.00 90.44 944 TRP A CA 1
ATOM 7554 C C . TRP A 1 944 ? -24.122 -24.236 35.075 1.00 90.44 944 TRP A C 1
ATOM 7556 O O . TRP A 1 944 ? -24.213 -24.397 33.861 1.00 90.44 944 TRP A O 1
ATOM 7566 N N . GLY A 1 945 ? -23.131 -24.784 35.789 1.00 88.44 945 GLY A N 1
ATOM 7567 C CA . GLY A 1 945 ? -22.031 -25.550 35.194 1.00 88.44 945 GLY A CA 1
ATOM 7568 C C . GLY A 1 945 ? -21.083 -24.704 34.333 1.00 88.44 945 GLY A C 1
ATOM 7569 O O . GLY A 1 945 ? -20.209 -25.244 33.659 1.00 88.44 945 GLY A O 1
ATOM 7570 N N . VAL A 1 946 ? -21.249 -23.380 34.354 1.00 90.44 946 VAL A N 1
ATOM 7571 C CA . VAL A 1 946 ? -20.493 -22.394 33.578 1.00 90.44 946 VAL A CA 1
ATOM 7572 C C . VAL A 1 946 ? -20.161 -21.232 34.499 1.00 90.44 946 VAL A C 1
ATOM 7574 O O . VAL A 1 946 ? -20.934 -20.886 35.391 1.00 90.44 946 VAL A O 1
ATOM 7577 N N . GLU A 1 947 ? -18.976 -20.649 34.355 1.00 90.69 947 GLU A N 1
ATOM 7578 C CA . GLU A 1 947 ? -18.594 -19.478 35.147 1.00 90.69 947 GLU A CA 1
ATOM 7579 C C . GLU A 1 947 ? -19.528 -18.299 34.821 1.00 90.69 947 GLU A C 1
ATOM 7581 O O . GLU A 1 947 ? -19.698 -17.998 33.637 1.00 90.69 947 GLU A O 1
ATOM 7586 N N . PRO A 1 948 ? -20.121 -17.607 35.817 1.00 89.75 948 PRO A N 1
ATOM 7587 C CA . PRO A 1 948 ? -21.083 -16.535 35.568 1.00 89.75 948 PRO A CA 1
ATOM 7588 C C . PRO A 1 948 ? -20.577 -15.479 34.582 1.00 89.75 948 PRO A C 1
ATOM 7590 O O . PRO A 1 948 ? -21.291 -15.098 33.662 1.00 89.75 948 PRO A O 1
ATOM 7593 N N . LYS A 1 949 ? -19.312 -15.059 34.697 1.00 85.69 949 LYS A N 1
ATOM 7594 C CA . LYS A 1 949 ? -18.712 -14.066 33.793 1.00 85.69 949 LYS A CA 1
ATOM 7595 C C . LYS A 1 949 ? -18.557 -14.537 32.340 1.00 85.69 949 LYS A C 1
ATOM 7597 O O . LYS A 1 949 ? -18.286 -13.705 31.486 1.00 85.69 949 LYS A O 1
ATOM 7602 N N . SER A 1 950 ? -18.701 -15.836 32.079 1.00 88.62 950 SER A N 1
ATOM 7603 C CA . SER A 1 950 ? -18.549 -16.483 30.768 1.00 88.62 950 SER A CA 1
ATOM 7604 C C . SER A 1 950 ? -19.883 -17.004 30.215 1.00 88.62 950 SER A C 1
ATOM 7606 O O . SER A 1 950 ? -19.913 -17.593 29.133 1.00 88.62 950 SER A O 1
ATOM 7608 N N . LEU A 1 951 ? -20.994 -16.800 30.937 1.00 91.00 951 LEU A N 1
ATOM 7609 C CA . LEU A 1 951 ? -22.313 -17.302 30.550 1.00 91.00 951 LEU A CA 1
ATOM 7610 C C . LEU A 1 951 ? -22.770 -16.742 29.196 1.00 91.00 951 LEU A C 1
ATOM 7612 O O . LEU A 1 951 ? -23.300 -17.489 28.378 1.00 91.00 951 LEU A O 1
ATOM 7616 N N . HIS A 1 952 ? -22.546 -15.451 28.933 1.00 89.38 952 HIS A N 1
ATOM 7617 C CA . HIS A 1 952 ? -22.921 -14.830 27.657 1.00 89.38 952 HIS A CA 1
ATOM 7618 C C . HIS A 1 952 ? -22.178 -15.465 26.479 1.00 89.38 952 HIS A C 1
ATOM 7620 O O . HIS A 1 952 ? -22.794 -15.792 25.470 1.00 89.38 952 HIS A O 1
ATOM 7626 N N . THR A 1 953 ? -20.873 -15.708 26.626 1.00 87.38 953 THR A N 1
ATOM 7627 C CA . THR A 1 953 ? -20.060 -16.369 25.597 1.00 87.38 953 THR A CA 1
ATOM 7628 C C . THR A 1 953 ? -20.511 -17.811 25.378 1.00 87.38 953 THR A C 1
ATOM 7630 O O . THR A 1 953 ? -20.587 -18.258 24.237 1.00 87.38 953 THR A O 1
ATOM 7633 N N . HIS A 1 954 ? -20.856 -18.529 26.451 1.00 90.25 954 HIS A N 1
ATOM 7634 C CA . HIS A 1 954 ? -21.366 -19.895 26.354 1.00 90.25 954 HIS A CA 1
ATOM 7635 C C . HIS A 1 954 ? -22.691 -19.961 25.584 1.00 90.25 954 HIS A C 1
ATOM 7637 O O . HIS A 1 954 ? -22.816 -20.748 24.650 1.00 90.25 954 HIS A O 1
ATOM 7643 N N . LEU A 1 955 ? -23.654 -19.098 25.923 1.00 89.88 955 LEU A N 1
ATOM 7644 C CA . LEU A 1 955 ? -24.946 -19.036 25.233 1.00 89.88 955 LEU A CA 1
ATOM 7645 C C . LEU A 1 955 ? -24.785 -18.673 23.753 1.00 89.88 955 LEU A C 1
ATOM 7647 O O . LEU A 1 955 ? -25.434 -19.278 22.906 1.00 89.88 955 LEU A O 1
ATOM 7651 N N . HIS A 1 956 ? -23.888 -17.738 23.435 1.00 86.25 956 HIS A N 1
ATOM 7652 C CA . HIS A 1 956 ? -23.586 -17.380 22.052 1.00 86.25 956 HIS A CA 1
ATOM 7653 C C . HIS A 1 956 ? -22.994 -18.564 21.262 1.00 86.25 956 HIS A C 1
ATOM 7655 O O . HIS A 1 956 ? -23.418 -18.829 20.142 1.00 86.25 956 HIS A O 1
ATOM 7661 N N . GLN A 1 957 ? -22.077 -19.338 21.860 1.00 86.94 957 GLN A N 1
ATOM 7662 C CA . GLN A 1 957 ? -21.473 -20.522 21.224 1.00 86.94 957 GLN A CA 1
ATOM 7663 C C . GLN A 1 957 ? -22.462 -21.673 20.983 1.00 86.94 957 GLN A C 1
ATOM 7665 O O . GLN A 1 957 ? -22.296 -22.423 20.023 1.00 86.94 957 GLN A O 1
ATOM 7670 N N . LEU A 1 958 ? -23.471 -21.824 21.844 1.00 89.31 958 LEU A N 1
ATOM 7671 C CA . LEU A 1 958 ? -24.537 -22.820 21.689 1.00 89.31 958 LEU A CA 1
ATOM 7672 C C . LEU A 1 958 ? -25.471 -22.502 20.503 1.00 89.31 958 LEU A C 1
ATOM 7674 O O . LEU A 1 958 ? -26.079 -23.404 19.921 1.00 89.31 958 LEU A O 1
ATOM 7678 N N . GLY A 1 959 ? -25.595 -21.223 20.140 1.00 88.94 959 GLY A N 1
ATOM 7679 C CA . GLY A 1 959 ? -26.592 -20.743 19.184 1.00 88.94 959 GLY A CA 1
ATOM 7680 C C . GLY A 1 959 ? -28.022 -20.769 19.754 1.00 88.94 959 GLY A C 1
ATOM 7681 O O . GLY A 1 959 ? -28.264 -21.319 20.834 1.00 88.94 959 GLY A O 1
ATOM 7682 N N . PRO A 1 960 ? -29.022 -20.198 19.056 1.00 88.75 960 PRO A N 1
ATOM 7683 C CA . PRO A 1 960 ? -30.283 -19.821 19.703 1.00 88.75 960 PRO A CA 1
ATOM 7684 C C . PRO A 1 960 ? -31.141 -21.008 20.154 1.00 88.75 960 PRO A C 1
ATOM 7686 O O . PRO A 1 960 ? -31.809 -20.916 21.182 1.00 88.75 960 PRO A O 1
ATOM 7689 N N . ARG A 1 961 ? -31.088 -22.155 19.455 1.00 88.62 961 ARG A N 1
ATOM 7690 C CA . ARG A 1 961 ? -31.837 -23.367 19.854 1.00 88.62 961 ARG A CA 1
ATOM 7691 C C . ARG A 1 961 ? -31.315 -23.959 21.158 1.00 88.62 961 ARG A C 1
ATOM 7693 O O . ARG A 1 961 ? -32.077 -24.143 22.100 1.00 88.62 961 ARG A O 1
ATOM 7700 N N . GLN A 1 962 ? -30.016 -24.235 21.222 1.00 91.19 962 GLN A N 1
ATOM 7701 C CA . GLN A 1 962 ? -29.408 -24.828 22.413 1.00 91.19 962 GLN A CA 1
ATOM 7702 C C . GLN A 1 962 ? -29.353 -23.818 23.568 1.00 91.19 962 GLN A C 1
ATOM 7704 O O . GLN A 1 962 ? -29.524 -24.204 24.721 1.00 91.19 962 GLN A O 1
ATOM 7709 N N . ALA A 1 963 ? -29.199 -22.520 23.278 1.00 91.12 963 ALA A N 1
ATOM 7710 C CA . ALA A 1 963 ? -29.334 -21.466 24.279 1.00 91.12 963 ALA A CA 1
ATOM 7711 C C . ALA A 1 963 ? -30.754 -21.421 24.869 1.00 91.12 963 ALA A C 1
ATOM 7713 O O . ALA A 1 963 ? -30.899 -21.328 26.086 1.00 91.12 963 ALA A O 1
ATOM 7714 N N . SER A 1 964 ? -31.801 -21.553 24.045 1.00 91.38 964 SER A N 1
ATOM 7715 C CA . SER A 1 964 ? -33.187 -21.668 24.523 1.00 91.38 964 SER A CA 1
ATOM 7716 C C . SER A 1 964 ? -33.369 -22.870 25.452 1.00 91.38 964 SER A C 1
ATOM 7718 O O . SER A 1 964 ? -33.902 -22.724 26.554 1.00 91.38 964 SER A O 1
ATOM 7720 N N . GLU A 1 965 ? -32.865 -24.047 25.066 1.00 91.75 965 GLU A N 1
ATOM 7721 C CA . GLU A 1 965 ? -32.899 -25.249 25.910 1.00 91.75 965 GLU A CA 1
ATOM 7722 C C . GLU A 1 965 ? -32.157 -25.043 27.236 1.00 91.75 965 GLU A C 1
ATOM 7724 O O . GLU A 1 965 ? -32.683 -25.390 28.296 1.00 91.75 965 GLU A O 1
ATOM 7729 N N . PHE A 1 966 ? -30.975 -24.423 27.199 1.00 92.62 966 PHE A N 1
ATOM 7730 C CA . PHE A 1 966 ? -30.207 -24.091 28.395 1.00 92.62 966 PHE A CA 1
ATOM 7731 C C . PHE A 1 966 ? -31.001 -23.172 29.331 1.00 92.62 966 PHE A C 1
ATOM 7733 O O . PHE A 1 966 ? -31.078 -23.426 30.534 1.00 92.62 966 PHE A O 1
ATOM 7740 N N . ILE A 1 967 ? -31.626 -22.119 28.795 1.00 90.75 967 ILE A N 1
ATOM 7741 C CA . ILE A 1 967 ? -32.417 -21.168 29.586 1.00 90.75 967 ILE A CA 1
ATOM 7742 C C . ILE A 1 967 ? -33.662 -21.856 30.171 1.00 90.75 967 ILE A C 1
ATOM 7744 O O . ILE A 1 967 ? -33.991 -21.630 31.335 1.00 90.75 967 ILE A O 1
ATOM 7748 N N . LYS A 1 968 ? -34.317 -22.749 29.415 1.00 88.88 968 LYS A N 1
ATOM 7749 C CA . LYS A 1 968 ? -35.457 -23.552 29.896 1.00 88.88 968 LYS A CA 1
ATOM 7750 C C . LYS A 1 968 ? -35.068 -24.498 31.034 1.00 88.88 968 LYS A C 1
ATOM 7752 O O . LYS A 1 968 ? -35.822 -24.629 31.996 1.00 88.88 968 LYS A O 1
ATOM 7757 N N . GLN A 1 969 ? -33.896 -25.132 30.952 1.00 90.25 969 GLN A N 1
ATOM 7758 C CA . GLN A 1 969 ? -33.361 -25.981 32.027 1.00 90.25 969 GLN A CA 1
ATOM 7759 C C . GLN A 1 969 ? -33.057 -25.174 33.298 1.00 90.25 969 GLN A C 1
ATOM 7761 O O . GLN A 1 969 ? -33.222 -25.680 34.407 1.00 90.25 969 GLN A O 1
ATOM 7766 N N . HIS A 1 970 ? -32.684 -23.904 33.142 1.00 89.38 970 HIS A N 1
ATOM 7767 C CA . HIS A 1 970 ? -32.378 -22.982 34.232 1.00 89.38 970 HIS A CA 1
ATOM 7768 C C . HIS A 1 970 ? -33.494 -21.949 34.428 1.00 89.38 970 HIS A C 1
ATOM 7770 O O . HIS A 1 970 ? -33.249 -20.744 34.437 1.00 89.38 970 HIS A O 1
ATOM 7776 N N . SER A 1 971 ? -34.732 -22.401 34.651 1.00 79.69 971 SER A N 1
ATOM 7777 C CA . SER A 1 971 ? -35.913 -21.524 34.774 1.00 79.69 971 SER A CA 1
ATOM 7778 C C . SER A 1 971 ? -35.814 -20.450 35.878 1.00 79.69 971 SER A C 1
ATOM 7780 O O . SER A 1 971 ? -36.575 -19.485 35.876 1.00 79.69 971 SER A O 1
ATOM 7782 N N . GLY A 1 972 ? -34.877 -20.593 36.825 1.00 86.00 972 GLY A N 1
ATOM 7783 C CA . GLY A 1 972 ? -34.560 -19.602 37.859 1.00 86.00 972 GLY A CA 1
ATOM 7784 C C . GLY A 1 972 ? -33.639 -18.452 37.416 1.00 86.00 972 GLY A C 1
ATOM 7785 O O . GLY A 1 972 ? -33.440 -17.524 38.202 1.00 86.00 972 GLY A O 1
ATOM 7786 N N . LEU A 1 973 ? -33.103 -18.473 36.188 1.00 87.62 973 LEU A N 1
ATOM 7787 C CA . LEU A 1 973 ? -32.051 -17.567 35.702 1.00 87.62 973 LEU A CA 1
ATOM 7788 C C . LEU A 1 973 ? -32.367 -16.081 35.934 1.00 87.62 973 LEU A C 1
ATOM 7790 O O . LEU A 1 973 ? -31.548 -15.350 36.484 1.00 87.62 973 LEU A O 1
ATOM 7794 N N . LEU A 1 974 ? -33.569 -15.626 35.564 1.00 88.56 974 LEU A N 1
ATOM 7795 C CA . LEU A 1 974 ? -33.971 -14.221 35.720 1.00 88.56 974 LEU A CA 1
ATOM 7796 C C . LEU A 1 974 ? -34.007 -13.789 37.193 1.00 88.56 974 LEU A C 1
ATOM 7798 O O . LEU A 1 974 ? -33.523 -12.712 37.539 1.00 88.56 974 LEU A O 1
ATOM 7802 N N . SER A 1 975 ? -34.527 -14.651 38.072 1.00 88.56 975 SER A N 1
ATOM 7803 C CA . SER A 1 975 ? -34.590 -14.375 39.513 1.00 88.56 975 SER A CA 1
ATOM 7804 C C . SER A 1 975 ? -33.195 -14.321 40.145 1.00 88.56 975 SER A C 1
ATOM 7806 O O . SER A 1 975 ? -32.898 -13.413 40.920 1.00 88.56 975 SER A O 1
ATOM 7808 N N . GLN A 1 976 ? -32.307 -15.228 39.730 1.00 90.88 976 GLN A N 1
ATOM 7809 C CA . GLN A 1 976 ? -30.909 -15.274 40.152 1.00 90.88 976 GLN A CA 1
ATOM 7810 C C . GLN A 1 976 ? -30.146 -14.020 39.697 1.00 90.88 976 GLN A C 1
ATOM 7812 O O . GLN A 1 976 ? -29.407 -13.422 40.477 1.00 90.88 976 GLN A O 1
ATOM 7817 N N . LEU A 1 977 ? -30.364 -13.561 38.460 1.00 89.19 977 LEU A N 1
ATOM 7818 C CA . LEU A 1 977 ? -29.761 -12.329 37.941 1.00 89.19 977 LEU A CA 1
ATOM 7819 C C . LEU A 1 977 ? -30.285 -11.071 38.644 1.00 89.19 977 LEU A C 1
ATOM 7821 O O . LEU A 1 977 ? -29.520 -10.127 38.850 1.00 89.19 977 LEU A O 1
ATOM 7825 N N . ALA A 1 978 ? -31.566 -11.036 39.018 1.00 88.62 978 ALA A N 1
ATOM 7826 C CA . ALA A 1 978 ? -32.134 -9.938 39.799 1.00 88.62 978 ALA A CA 1
ATOM 7827 C C . ALA A 1 978 ? -31.498 -9.850 41.198 1.00 88.62 978 ALA A C 1
ATOM 7829 O O . ALA A 1 978 ? -31.168 -8.756 41.658 1.00 88.62 978 ALA A O 1
ATOM 7830 N N . GLU A 1 979 ? -31.249 -10.994 41.839 1.00 88.50 979 GLU A N 1
ATOM 7831 C CA . GLU A 1 979 ? -30.531 -11.072 43.115 1.00 88.50 979 GLU A CA 1
ATOM 7832 C C . GLU A 1 979 ? -29.081 -10.584 42.977 1.00 88.50 979 GLU A C 1
ATOM 7834 O O . GLU A 1 979 ? -28.636 -9.742 43.759 1.00 88.50 979 GLU A O 1
ATOM 7839 N N . VAL A 1 980 ? -28.370 -11.013 41.926 1.00 89.19 980 VAL A N 1
ATOM 7840 C CA . VAL A 1 980 ? -27.020 -10.510 41.614 1.00 89.19 980 VAL A CA 1
ATOM 7841 C C . VAL A 1 980 ? -27.034 -8.993 41.423 1.00 89.19 980 VAL A C 1
ATOM 7843 O O . VAL A 1 980 ? -26.212 -8.303 42.022 1.00 89.19 980 VAL A O 1
ATOM 7846 N N . LYS A 1 981 ? -27.986 -8.438 40.658 1.00 86.88 981 LYS A N 1
ATOM 7847 C CA . LYS A 1 981 ? -28.130 -6.978 40.502 1.00 86.88 981 LYS A CA 1
ATOM 7848 C C . LYS A 1 981 ? -28.323 -6.275 41.847 1.00 86.88 981 LYS A C 1
ATOM 7850 O O . LYS A 1 981 ? -27.684 -5.254 42.084 1.00 86.88 981 LYS A O 1
ATOM 7855 N N . SER A 1 982 ? -29.149 -6.834 42.732 1.00 87.69 982 SER A N 1
ATOM 7856 C CA . SER A 1 982 ? -29.369 -6.283 44.073 1.00 87.69 982 SER A CA 1
ATOM 7857 C C . SER A 1 982 ? -28.091 -6.278 44.920 1.00 87.69 982 SER A C 1
ATOM 7859 O O . SER A 1 982 ? -27.834 -5.308 45.629 1.00 87.69 982 SER A O 1
ATOM 7861 N N . LEU A 1 983 ? -27.277 -7.335 44.845 1.00 85.75 983 LEU A N 1
ATOM 7862 C CA . LEU A 1 983 ? -26.008 -7.443 45.579 1.00 85.75 983 LEU A CA 1
ATOM 7863 C C . LEU A 1 983 ? -24.903 -6.546 44.993 1.00 85.75 983 LEU A C 1
ATOM 7865 O O . LEU A 1 983 ? -24.017 -6.066 45.710 1.00 85.75 983 LEU A O 1
ATOM 7869 N N . VAL A 1 984 ? -24.952 -6.289 43.685 1.00 83.81 984 VAL A N 1
ATOM 7870 C CA . VAL A 1 984 ? -24.055 -5.357 42.989 1.00 83.81 984 VAL A CA 1
ATOM 7871 C C . VAL A 1 984 ? -24.294 -3.918 43.442 1.00 83.81 984 VAL A C 1
ATOM 7873 O O . VAL A 1 984 ? -23.320 -3.177 43.618 1.00 83.81 984 VAL A O 1
ATOM 7876 N N . GLY A 1 985 ? -25.543 -3.527 43.695 1.00 74.19 985 GLY A N 1
ATOM 7877 C CA . GLY A 1 985 ? -25.915 -2.134 43.960 1.00 74.19 985 GLY A CA 1
ATOM 7878 C C . GLY A 1 985 ? -25.989 -1.328 42.676 1.00 74.19 985 GLY A C 1
ATOM 7879 O O . GLY A 1 985 ? -24.916 -1.124 42.038 1.00 74.19 985 GLY A O 1
#

Mean predicted aligned error: 14.43 Å

Secondary structure (DSSP, 8-state):
-PPPPP------TTTGGGGGT-HHHHHHHHHHHHHTTT-HHHHHHHHHHHHHHHHHHHHHHTT----TT--HHHHHHHHHHHH---HHHHHHHHHHHHHHHHHHHHS---HHHHHHHHHHHHHHHHHHHHHHSTTGGG--PPPP-PPP-HHHHHHHHHHHHHHHHHHHHHHTTS---TTHHHHHHHHHHHHHHHHHHHHHHHHHHHHHHHHHHHHHHHHHHHHHHHHHHHHHHHHHSS-HHHHHHHHHHHHHHHHHHHTT----HHHHHHHHHHHHHHTT-EE-TTTSBTTTT----TT-EEEEEEEEEEETTEEEEEEEEEEETTEEEEEEEE--TTS-SGGGHHHHHHHHHT----TT---HHHHTT-SS-EEEETTEEESSSEEEEE-SPPP-GGGGGGSSEEEEE-SSTT---EEESSPPPHHHHHHHHH--HHHHHHHHHH--SGGGT--HHHHHHHHHHHHHHHTT--EEEEEE-TTS-HHHHHHHHHHHHHHTTS-S-EEEEESSHHHHHHHHHHHHH---GGG--HHHHS-EE-TT--S--SS-SEEEEEHHHHHHHHHT-SSPPPTTS-SEEEESSTTGGG---S---TTTGGG--HHHHHHHHHHHHTTS--EEEEEESS--HHHHHHH-SEEEEE-HHHHHHTTSBPPBPSPEE---HHHHHS-----PPP---B-TTT--B-TTTS-SB--S-HHHHHHHHT-HHHHHHHHHHHHHH--TTSS-EEEEEESSHHHHHHHHHHHHHHHHHHTTT---GGGEEE--TTSTTHHHHHHHHHHSS--SEEEESSGGGSS---TTEEEEEEES--SBHHHHHHHHTTT-B--GGGT---BEEEETT-HHHHHTTT-----S-S-TT--HHHHHHHHH-HHHHHHHHTSB-SSTT-BHHHHHHHHHHHHHHHHHHHHHHHHTT-HHHHHHHHHHHHHHSS-GGGHHHHHHHHHHHHHHHHHHHTTTHHHHHHHHHHHH-

Nearest PDB structures (foldseek):
  3h1t-assembly1_A  TM=6.126E-01  e=3.795E-22  Vibrio vulnificus YJ016
  5urk-assembly1_A  TM=4.446E-01  e=1.210E-07  Homo sapiens
  5urj-assembly1_A  TM=4.343E-01  e=1.269E-07  Homo sapiens
  7bdk-assembly1_B  TM=4.433E-01  e=1.333E-06  Homo sapiens
  8ro0-assembly1_B  TM=4.199E-01  e=9.587E-07  Caenorhabditis elegans

Sequence (985 aa):
MEPFVRVSDQISTNFSFLAEHDALFVQLASAAEGAFSSDPNTTLIKLRQLGEALAQHLAALSGIEFDEQTSQSELLYRLNRELRLEPQIKELFHILRIEGNKATHQFRTQHKEAMDGLKVARALAIWFHRSFGKAGASFKSGPFVPPADPSAQLRQLQSDIEKLRHDLQHANMALEGSQQLSQLIEKEKAEYEALAVAMDEESRALAEQARQHEQALSQQQQAYEQKIKALQQQLTEQGEQTVNQQRQQVAKKTKAATDTLVLNEELTRILIDQQLQEAGWEADSQDITFQKGARPEKGHYRAIAEWPTNHNGEKGRADYVLFAGLTPIAVVEAKKENTNVAGKIRQAERYSKGFKVEAPLVGAWELMGRTIAWPADESGHYHVPFVYSCNGRPYVPQLAEQSGTWFRDVREPCNLRRALPQFHTPGGLLDLLERDKENAEKLLKDEPFGYLKLRDYQQKAIVATEHALARGVRTALLAMATGTGKTRTIIGLMYRFLKAERFHRILFLVDRTALGQQAIDAFNEAPLEQNHPLSKIYNVAELGDMAAEAETRIQVATVQAMVKRIFMSDNPPPIDQFDCIIIDEAHRGYTLDQEMTEGELALRDTSQYLSSYRRVLDYFDAVKIGLTATPAKHTSEIFGKPVYTYSYREAVADDWLIDHEPPIRYETLLTQNGITFEKGKPVEVINRQTGEVDTTELEDELTFEVDTFNRRVINENFNRVICEQLMQELDPFGDEKTMIFCATDLHADMVKRLLDEAFKALYNGQYNEAAVAKITGQSDKVDQLIRRYKNERYPNIAITVDLLTTGIDVPRICNLVFMRRIRSRILYEQMIGRATRRCDEIGKTVFRIYDPVDIYAALQDVNTMKPLVKDPNITLEQLVGELTDDEQLEKAFNSPGEQADESQADVVLSQLSQKLMRVLRKADNKAENRPELKQKLDELHQSWGVEPKSLHTHLHQLGPRQASEFIKQHSGLLSQLAEVKSLVG

Solvent-accessible surface area (backbone atoms only — not comparable to full-atom values): 53298 Å² total; per-residue (Å²): 138,78,83,82,78,80,93,65,87,72,73,30,86,82,45,53,80,40,56,83,79,37,67,62,55,30,48,32,48,21,52,16,57,66,26,41,57,81,34,22,35,60,13,23,41,28,44,22,52,40,48,51,52,53,51,52,51,52,29,41,69,36,67,49,91,78,58,98,82,59,46,70,54,47,50,52,43,52,47,37,70,76,42,60,58,57,54,60,60,54,47,44,53,48,50,35,44,51,53,14,48,48,29,73,74,63,82,72,58,50,61,62,59,29,50,53,43,52,54,44,50,43,54,51,49,51,41,51,42,21,37,72,40,95,64,24,74,77,61,76,81,75,83,87,74,80,72,72,60,56,64,60,55,49,51,51,49,48,56,50,48,53,52,48,49,55,53,44,60,64,55,65,78,72,72,91,68,92,63,64,57,62,58,49,52,55,51,49,52,53,52,49,54,55,47,51,53,52,49,52,55,50,49,52,54,51,53,53,50,50,52,54,50,52,53,53,51,53,53,47,51,53,54,48,51,52,51,49,52,49,47,45,50,60,46,70,74,41,58,71,71,58,42,52,53,44,27,51,52,49,32,52,32,47,50,59,18,51,80,70,62,77,72,51,63,67,57,28,49,53,43,40,26,49,46,37,38,76,27,63,29,54,43,35,74,81,67,32,14,40,87,77,64,45,75,73,42,80,91,38,44,38,29,35,13,53,36,74,22,48,40,98,84,46,77,48,61,32,50,27,38,33,20,59,17,43,22,48,46,32,28,33,32,74,42,50,48,94,42,61,26,58,78,38,36,63,58,16,48,47,36,20,44,8,44,79,80,52,87,88,40,43,50,50,37,48,79,70,72,39,93,63,57,31,69,69,59,102,85,48,41,32,46,30,47,28,30,23,9,25,24,52,36,50,51,38,82,96,43,41,54,50,25,12,30,26,40,30,48,56,63,43,90,84,49,66,69,45,70,32,62,62,56,66,29,66,66,46,51,50,52,62,62,70,53,56,61,68,60,17,52,52,43,50,72,70,54,78,62,76,57,57,73,64,56,70,69,45,50,51,44,44,52,37,49,52,54,39,46,72,73,67,47,51,48,37,18,38,28,40,27,63,71,76,48,66,70,62,39,49,52,52,45,54,51,49,34,48,74,31,57,64,37,75,20,37,37,40,41,25,87,41,68,71,57,43,49,52,51,50,51,47,35,61,64,44,53,32,68,97,68,41,18,54,49,78,76,38,46,58,38,52,84,83,63,84,79,70,73,85,75,43,33,33,40,45,42,34,52,67,59,47,45,44,39,58,61,49,44,96,75,45,76,61,37,53,69,30,44,29,36,39,28,60,56,49,58,65,53,63,76,80,88,59,89,61,55,83,84,49,60,78,59,78,47,56,70,57,49,36,52,48,51,51,52,56,64,66,49,37,77,38,34,38,39,33,30,24,58,57,58,28,39,71,38,30,74,72,24,40,71,63,63,33,76,45,50,54,49,56,34,33,61,73,66,61,31,38,44,52,53,84,63,50,65,56,90,44,78,58,66,78,74,54,79,87,72,78,82,67,79,80,82,85,51,54,43,92,90,74,73,39,68,55,54,48,74,45,79,59,68,58,98,64,74,47,70,68,48,43,64,58,57,63,36,66,71,61,46,43,55,51,30,53,52,46,52,77,76,52,57,67,84,56,83,53,21,34,42,34,33,26,71,39,73,71,42,33,54,51,51,50,52,42,36,54,53,39,43,35,63,75,48,74,71,74,54,61,71,64,22,57,38,75,50,37,90,87,40,84,62,46,71,57,54,54,50,30,45,53,76,41,78,51,30,22,32,41,32,22,50,58,60,70,48,54,94,66,83,40,43,50,29,32,36,40,34,37,64,38,64,78,54,41,54,62,61,51,53,41,47,55,28,49,37,20,34,60,28,70,92,79,39,55,58,56,24,45,38,39,28,66,63,53,48,62,76,74,38,54,92,77,53,77,86,56,50,78,60,81,59,82,81,68,48,72,67,54,44,51,47,45,47,60,35,71,70,50,31,54,51,22,57,77,31,78,33,91,51,94,96,36,24,32,34,50,52,45,44,40,38,43,26,52,57,47,38,43,54,31,41,45,36,56,54,50,22,81,83,30,68,72,48,37,53,51,47,53,52,45,21,68,72,67,76,42,54,58,74,47,42,29,61,52,39,62,74,53,32,53,68,52,30,23,52,52,48,62,76,41,72,58,52,68,63,54,51,51,51,50,52,62,66,58,106